Protein AF-A0A1F5UWS2-F1 (afdb_monomer)

Solvent-accessible surface area (backbone atoms only — not comparable to full-atom values): 61102 Å² total; per-residue (Å²): 140,81,97,78,77,79,70,77,78,74,65,82,82,74,88,89,80,92,77,92,73,94,75,93,74,82,90,82,81,79,87,79,89,80,90,86,81,88,84,81,88,81,90,84,82,87,83,83,88,83,88,83,84,86,75,83,81,75,76,80,76,76,78,75,79,74,40,66,80,80,77,67,50,64,45,99,82,68,47,33,38,41,39,63,31,39,29,14,35,27,40,34,40,58,50,99,57,60,24,26,39,34,40,38,26,28,81,43,95,79,36,87,41,68,42,77,65,52,92,55,70,33,37,61,45,80,50,62,47,65,85,44,61,65,63,37,65,34,23,36,29,50,34,39,29,42,90,88,67,51,77,48,73,53,67,88,42,78,52,61,28,36,78,64,57,77,51,46,39,33,76,79,76,54,75,64,68,51,32,71,53,62,64,54,59,33,36,34,34,38,75,59,67,46,77,16,61,38,36,31,30,38,35,57,60,33,34,42,32,32,43,34,27,38,49,28,42,39,33,11,34,54,55,92,64,86,61,66,93,88,55,91,88,70,66,34,20,33,32,37,39,33,49,24,36,49,34,39,40,37,25,22,34,33,33,55,56,44,69,38,47,64,33,27,34,31,36,37,25,46,24,32,45,37,39,41,30,36,35,35,27,38,31,36,44,61,40,20,34,31,38,40,42,64,68,33,47,35,33,39,41,32,49,27,38,40,36,37,68,45,87,72,85,88,86,80,70,65,102,81,61,78,69,37,29,28,38,41,32,47,34,51,30,35,43,32,49,28,39,40,37,20,28,45,21,42,37,38,38,41,62,62,78,63,99,48,60,79,24,52,22,41,39,32,50,28,33,40,39,34,51,20,78,43,77,87,15,32,37,34,38,34,28,30,23,37,29,33,42,30,52,28,42,36,42,33,36,25,14,37,36,31,38,33,35,32,32,36,64,20,20,21,43,18,37,41,28,49,26,39,39,36,33,40,69,76,41,50,69,83,78,61,84,67,66,89,71,87,67,52,72,37,32,31,37,32,34,41,29,48,57,42,33,44,29,38,39,31,52,27,42,34,39,25,35,19,32,58,46,73,83,57,62,61,45,42,42,79,34,84,91,71,77,41,71,48,70,46,72,52,66,72,47,34,30,18,26,24,36,34,42,33,31,25,70,27,59,21,67,24,43,39,28,50,26,40,26,33,7,41,45,37,72,80,23,40,10,22,19,32,37,33,24,23,38,18,54,16,64,42,35,38,37,35,49,25,36,31,34,18,22,29,21,34,38,29,37,14,46,72,59,75,52,53,86,88,62,64,42,80,30,26,12,28,47,38,36,38,34,49,23,36,38,34,35,46,81,78,41,90,86,54,30,43,35,33,41,21,28,55,52,34,56,30,32,36,39,41,21,54,57,45,61,36,74,87,39,55,96,79,40,62,43,63,73,37,85,33,59,55,50,42,42,37,37,33,35,66,24,67,22,40,33,20,34,85,87,66,48,56,38,56,65,29,38,37,34,57,48,53,91,89,58,92,72,82,46,55,49,55,20,37,89,79,2,40,32,77,44,79,34,59,36,32,40,37,41,88,88,45,80,43,78,38,77,60,39,37,42,37,39,44,42,95,66,26,31,69,44,76,45,84,45,39,58,87,67,80,51,56,70,43,73,38,46,82,40,56,43,62,41,67,63,51,47,54,51,39,49,67,73,69,55,60,80,63,71,53,85,48,89,84,37,55,79,44,32,71,53,80,56,78,47,78,78,50,73,48,64,23,37,33,15,33,31,45,31,36,37,40,71,10,35,18,36,39,34,43,40,28,28,79,44,94,82,38,83,46,58,46,65,48,62,86,64,70,34,46,54,45,74,46,72,44,66,84,45,61,64,62,36,64,33,25,36,32,50,38,35,34,17,67,85,67,45,77,50,69,55,69,85,42,76,50,60,24,34,69,69,82,86,47,46,73,65,76,88,70,45,61,41,74,43,67,58,65,44,41,35,32,41,84,58,69,43,63,8,42,61,46,40,26,29,38,46,69,30,45,55,26,33,39,40,24,36,46,26,38,40,28,11,15,56,66,33,58,74,44,51,49,21,23,28,32,36,34,64,64,37,40,41,35,36,41,36,30,22,32,33,34,57,33,83,43,51,15,51,63,31,17,26,32,34,32,38,34,20,33,45,32,37,42,29,41,33,37,30,32,25,46,28,35,50,38,19,35,36,34,28,26,56,43,17,20,39,32,44,38,32,49,25,40,39,33,42,61,39,43,49,76,74,53,65,89,71,52,48,23,31,31,28,14,43,70,58,0,30,25,58,16,39,41,30,46,28,34,36,37,48,14,49,28,22,24,40,31,31,34,15,35,59,14,41,39,30,50,26,34,39,33,21,38,9,76,31,65,80,7,22,32,34,35,53,38,25,54,64,14,35,41,28,48,26,42,34,41,11,27,17,17,28,5,22,24,32,37,57,38,43,22,26,36,38,32,48,28,38,33,36,8,26,40,82,41,70,57,37,80,87,74,41,62,52,29,5,22,28,33,32,49,57,72,82,51,76,39,41,62,21,36,40,33,51,25,41,36,33,18,41,18,63,53,57,90,68,50,97,77,77,87,42,39,13,23,32,26,43,44,36,38,37,59,65,76,35,35,32,43,37,32,49,26,40,39,34,24,43,56,36,84,88,37,42,53,43,8,36,28,38,10,26,58,15,62,40,31,37,39,35,48,26,37,35,35,16,37,42,21,37,32,20,31,8,37,101,68,28,34,19,18,26,32,36,35,37,45,26,36,36,34,33,42,86,82,54,85,81,45,35,42,39,38,34,81,32,68,54,54,58,73,55,44,80,41,79,58,46,62,35,74,81,29,56,99,50,63,86,56,45,72,132

Sequence (1261 aa):
MGWKRLILLAVLLCFGIMTSGYLYGLDENVQKETTVEKSSVSKQKKRKRAPRENKKLTEPKKEAPKASINPPMESKDGKEWIYVSETSASIYWKTDIPCQSYIEYGQTAIYDKKSEKDSKLRKGHFHRLPGLKKGEEFHFRYVTIGEDKKEIKGEDRRIKTNVIANAVYLPGDLKGPPYVLSQPDTVYVLTEDITAEGTAFEIRTANGITLDLDGHTVKYSTAAKAIKWDRPAGQVFGVFINYAKNLKIYNGVIKQGVKNTNCAGIEVGGSDNIEVAGITIETLGDTQCLEGAYGVGAVRLHHNYFIDSCNDWIKEGGPWNPRQCVSFGQPAAKIDHNLFTATHRLLHVSDQGGMSDNSGGEIYENDFYLDSWGNQSEGVVLEYRNAVFRDNYMICEGAALIGVRAGGAGGRYSKIYNNHIEVRPTRGFETEEGAGVPAPDVYMAIALSGGNYGTEIYNNYIEVYSGRYGKGRSASFWSNEKGSYVSVSVSSDIEANGIRVVNMMFDAFTNIHDNTIKAISKKNGRAACVVVTGGCQSDTLEFKNNKFISNWCGVIVSDLKHSTQWKGEQDGGRNAVFINNTFIKEEKNDGYKIIRCGWDTIDSNAMFLNNKYEGGAAADDILFDGKKGEREILIGSMSLAAIKDEKGKPVIDAKVELVLDKSKLESVSYSTVAGTAGIPVVNTVYTPKAKIPVLSHKIRVSKEGYDNFEIDVKPGDKIANIVLKEGFADPEAVIKWLSEKYSDKAKQEAEWDWLHAPLTSITENSAHFGVTSASVYWQTDGRAWGYVEYGEDFKYGIKTQPFEKPNFAHLHHIKGLKKGAKYHYRMVSIGVDGKKVLSEDKTISTVTDKGMKILTGNPPYNLNEKGTYLLTNDASCNSGFGVSVSSSGVTLEMDGHTIVYGAAQPSGVPGQGIYGTGVSNFKIFNGIIREGPHDAAYSHGVSLVGCKNYELAYLRVEVKSFLTGVLYLRKGSNSFDIHHNLLWDRGHAYANRHQQNRTIDMADGGGADSKFHHNMVVAARNQSISGGGPNSEYFENTVELVGHSTNSAAIAVVGAEAKVHHNRIIARGEHPHGIWGSPGVKYFSNKIDSMTDMCVSYEYGTLGGVGFRTNYSRNYSGMELSDNVMVVRAMEDTGRDFVDSGSWLFWLADMKGEDSVLFKNNTFVSMVYGNAKTKGLAHCSTSPNIVYEGNTIISNYCCVTFGTHRGDGMNSQWINNTFVKIGNNREFRTFKNERGKCTGNKMTGSIYKGGASLDFSGFLK

Mean predicted aligned error: 14.08 Å

Secondary structure (DSSP, 8-state):
----SSSSSSSSSS--------------------------------------PPP-PPPPP-PPPPP-PPPPEE-TTSSEEEEE-SS-EEEEEEEEEEEEEEEEEESSTT--EEPPPPSS-EEEEEEEE-SPPTT-EEEEEEEEE-TT--EEE---EEEE----TT-EEETTTS--SSEE---TT-EEEE-S-EE-SS-SEEEES--S-EEE-TT-EEEE--S-----TT-STT-EEEEEEES-EEEEEEEEEEEE-S-EEEEEEEEEES-EEEEEEEEEEEE-EEEEEEEE-TT---EEEES-EEEE---S---SS-TTS---SEEE-STTEEEES-EEEESSEEEEEE-SS---TT---EEES-EEEEEE-STTEEEEEEESTT-EEES-EEEEEESSEEEEEEETTTSTT-EEES-EEEEEE-S--PPPTT-----S--EEEEEEESS--S-EEES-EEEEEE---S-PPPEEEEETTTTEEEEE---S--EEEEEEEE---S----EEES-EEEEEE-TT-EEEEEEEESS-B-TT-EEES-EEEESSEEEEEEESSS--GGGT---B-BSEEEES-EEEE-SPPTT-EEEEEE-TT--EEEEEES-EEETT--TT-EE---SSS-EEEEEEEEEEEEEEETTS-B-TT-EEEEE-TT----EEEE--TTSEEEEEEEEEEE-SS-EEE-S-EEEEEE-TTBPPEEEEE-TT----EEEEPBS---HHHHHHHHHHHT---PPP-STT-GGGPPP--EEEEEEEE-SSEEEEEEEEEEEEEEEEEEESSTT--EEPPPPSS-EEEEEEEEESPPTT-EEEEEEEEEETTS-EEEPPPEEEEPPP-TT-EE--SSSPEEE-SSEEEE--S-EEESSSEEEEE-SSSEEEE-TT-EEEE-TTPPTT---EEEEEES-EEEEEEEEEEEE-S---TT--SEEEES-EEEEEEEEEEEE-STT--SEE--SS-BS-EEES-EEEE-----S-GGG--EEEEETTT--TT-EEES-EEEEESSEEEEE--TT-EEES-EEEEEE-STTEEEEEE-STT-EEES-EEEEEESSEEEEE--TT-EEES-EEEEEE-S--BTTTBS---EEEE--TT---TTEEEES-EEEEEEE--TTTT--S--BEEEEEE---TT--EEEES-EEEEEEETT--B--EEEE---TTEEEES-EEEESSEEEEE-BTTB---S-EEES-EEEE-S--TT-EEEEB-SS--TT-EEES-EEETT-----TTB--

Structure (mmCIF, N/CA/C/O backbone):
data_AF-A0A1F5UWS2-F1
#
_entry.id   AF-A0A1F5UWS2-F1
#
loop_
_atom_site.group_PDB
_atom_site.id
_atom_site.type_symbol
_atom_site.label_atom_id
_atom_site.label_alt_id
_atom_site.label_comp_id
_atom_site.label_asym_id
_atom_site.label_entity_id
_atom_site.label_seq_id
_atom_site.pdbx_PDB_ins_code
_atom_site.Cartn_x
_atom_site.Cartn_y
_atom_site.Cartn_z
_atom_site.occupancy
_atom_site.B_iso_or_equiv
_atom_site.auth_seq_id
_atom_site.auth_comp_id
_atom_site.auth_asym_id
_atom_site.auth_atom_id
_atom_site.pdbx_PDB_model_num
ATOM 1 N N . MET A 1 1 ? -28.095 54.600 -5.817 1.00 27.33 1 MET A N 1
ATOM 2 C CA . MET A 1 1 ? -27.541 54.694 -7.191 1.00 27.33 1 MET A CA 1
ATOM 3 C C . MET A 1 1 ? -26.169 55.342 -7.078 1.00 27.33 1 MET A C 1
ATOM 5 O O . MET A 1 1 ? -26.084 56.351 -6.410 1.00 27.33 1 MET A O 1
ATOM 9 N N . GLY A 1 2 ? -25.054 54.853 -7.601 1.00 30.17 2 GLY A N 1
ATOM 10 C CA . GLY A 1 2 ? -24.770 53.669 -8.395 1.00 30.17 2 GLY A CA 1
ATOM 11 C C . GLY A 1 2 ? -23.250 53.495 -8.425 1.00 30.17 2 GLY A C 1
ATOM 12 O O . GLY A 1 2 ? -22.574 54.014 -9.303 1.00 30.17 2 GLY A O 1
ATOM 13 N N . TRP A 1 3 ? -22.731 52.761 -7.441 1.00 22.75 3 TRP A N 1
ATOM 14 C CA . TRP A 1 3 ? -21.415 52.124 -7.441 1.00 22.75 3 TRP A CA 1
ATOM 15 C C . TRP A 1 3 ? -21.464 50.893 -8.356 1.00 22.75 3 TRP A C 1
ATOM 17 O O . TRP A 1 3 ? -21.699 49.783 -7.894 1.00 22.75 3 TRP A O 1
ATOM 27 N N . LYS A 1 4 ? -21.309 51.066 -9.668 1.00 28.53 4 LYS A N 1
ATOM 28 C CA . LYS A 1 4 ? -21.055 49.956 -10.605 1.00 28.53 4 LYS A CA 1
ATOM 29 C C . LYS A 1 4 ? -20.341 50.498 -11.835 1.00 28.53 4 LYS A C 1
ATOM 31 O O . LYS A 1 4 ? -21.011 50.846 -12.800 1.00 28.53 4 LYS A O 1
ATOM 36 N N . ARG A 1 5 ? -19.003 50.575 -11.783 1.00 29.48 5 ARG A N 1
ATOM 37 C CA . ARG A 1 5 ? -18.114 50.416 -12.961 1.00 29.48 5 ARG A CA 1
ATOM 38 C C . ARG A 1 5 ? -16.606 50.479 -12.680 1.00 29.48 5 ARG A C 1
ATOM 40 O O . ARG A 1 5 ? -15.855 50.147 -13.583 1.00 29.48 5 ARG A O 1
ATOM 47 N N . LEU A 1 6 ? -16.150 50.766 -11.454 1.00 29.47 6 LEU A N 1
ATOM 48 C CA . LEU A 1 6 ? -14.711 50.700 -11.121 1.00 29.47 6 LEU A CA 1
ATOM 49 C C . LEU A 1 6 ? -14.229 49.385 -10.471 1.00 29.47 6 LEU A C 1
ATOM 51 O O . LEU A 1 6 ? -13.031 49.200 -10.310 1.00 29.47 6 LEU A O 1
ATOM 55 N N . ILE A 1 7 ? -15.122 48.441 -10.149 1.00 30.84 7 ILE A N 1
ATOM 56 C CA . ILE A 1 7 ? -14.755 47.173 -9.473 1.00 30.84 7 ILE A CA 1
ATOM 57 C C . ILE A 1 7 ? -14.453 46.029 -10.466 1.00 30.84 7 ILE A C 1
ATOM 59 O O . ILE A 1 7 ? -13.921 44.996 -10.078 1.00 30.84 7 ILE A O 1
ATOM 63 N N . LEU A 1 8 ? -14.696 46.211 -11.769 1.00 27.58 8 LEU A N 1
ATOM 64 C CA . LEU A 1 8 ? -14.501 45.132 -12.750 1.00 27.58 8 LEU A CA 1
ATOM 65 C C . LEU A 1 8 ? -13.083 45.043 -13.346 1.00 27.58 8 LEU A C 1
ATOM 67 O O . LEU A 1 8 ? -12.796 44.079 -14.045 1.00 27.58 8 LEU A O 1
ATOM 71 N N . LEU A 1 9 ? -12.190 46.002 -13.064 1.00 26.78 9 LEU A N 1
ATOM 72 C CA . LEU A 1 9 ? -10.806 45.981 -13.568 1.00 26.78 9 LEU A CA 1
ATOM 73 C C . LEU A 1 9 ? -9.742 45.645 -12.507 1.00 26.78 9 LEU A C 1
ATOM 75 O O . LEU A 1 9 ? -8.591 45.428 -12.864 1.00 26.78 9 LEU A O 1
ATOM 79 N N . ALA A 1 10 ? -10.114 45.553 -11.225 1.00 26.84 10 ALA A N 1
ATOM 80 C CA . ALA A 1 10 ? -9.182 45.260 -10.126 1.00 26.84 10 ALA A CA 1
ATOM 81 C C . ALA A 1 10 ? -9.312 43.834 -9.549 1.00 26.84 10 ALA A C 1
ATOM 83 O O . ALA A 1 10 ? -8.532 43.454 -8.683 1.00 26.84 10 ALA A O 1
ATOM 84 N N . VAL A 1 11 ? -10.264 43.026 -10.036 1.00 27.62 11 VAL A N 1
ATOM 85 C CA . VAL A 1 11 ? -10.522 41.655 -9.537 1.00 27.62 11 VAL A CA 1
ATOM 86 C C . VAL A 1 11 ? -9.996 40.565 -10.491 1.00 27.62 11 VAL A C 1
ATOM 88 O O . VAL A 1 11 ? -9.979 39.393 -10.145 1.00 27.62 11 VAL A O 1
ATOM 91 N N . LEU A 1 12 ? -9.476 40.933 -11.666 1.00 26.11 12 LEU A N 1
ATOM 92 C CA . LEU A 1 12 ? -8.982 39.976 -12.672 1.00 26.11 12 LEU A CA 1
ATOM 93 C C . LEU A 1 12 ? -7.454 39.778 -12.685 1.00 26.11 12 LEU A C 1
ATOM 95 O O . LEU A 1 12 ? -6.940 39.118 -13.581 1.00 26.11 12 LEU A O 1
ATOM 99 N N . LEU A 1 13 ? -6.725 40.308 -11.695 1.00 25.64 13 LEU A N 1
ATOM 100 C CA . LEU A 1 13 ? -5.253 40.235 -11.650 1.00 25.64 13 LEU A CA 1
ATOM 101 C C . LEU A 1 13 ? -4.654 39.551 -10.411 1.00 25.64 13 LEU A C 1
ATOM 103 O O . LEU A 1 13 ? -3.437 39.463 -10.305 1.00 25.64 13 LEU A O 1
ATOM 107 N N . CYS A 1 14 ? -5.471 38.978 -9.527 1.00 26.25 14 CYS A N 1
ATOM 108 C CA . CYS A 1 14 ? -4.986 38.195 -8.389 1.00 26.25 14 CYS A CA 1
ATOM 109 C C . CYS A 1 14 ? -5.919 37.009 -8.143 1.00 26.25 14 CYS A C 1
ATOM 111 O O . CYS A 1 14 ? -6.925 37.203 -7.482 1.00 26.25 14 CYS A O 1
ATOM 113 N N . PHE A 1 15 ? -5.619 35.829 -8.696 1.00 23.62 15 PHE A N 1
ATOM 114 C CA . PHE A 1 15 ? -5.805 34.498 -8.081 1.00 23.62 15 PHE A CA 1
ATOM 115 C C . PHE A 1 15 ? -5.527 33.417 -9.135 1.00 23.62 15 PHE A C 1
ATOM 117 O O . PHE A 1 15 ? -6.395 33.027 -9.908 1.00 23.62 15 PHE A O 1
ATOM 124 N N . GLY A 1 16 ? -4.287 32.933 -9.158 1.00 23.34 16 GLY A N 1
ATOM 125 C CA . GLY A 1 16 ? -3.890 31.744 -9.901 1.00 23.34 16 GLY A CA 1
ATOM 126 C C . GLY A 1 16 ? -3.112 30.816 -8.982 1.00 23.34 16 GLY A C 1
ATOM 127 O O . GLY A 1 16 ? -1.890 30.880 -8.973 1.00 23.34 16 GLY A O 1
ATOM 128 N N . ILE A 1 17 ? -3.813 29.989 -8.200 1.00 24.38 17 ILE A N 1
ATOM 129 C CA . ILE A 1 17 ? -3.282 28.739 -7.636 1.00 24.38 17 ILE A CA 1
ATOM 130 C C . ILE A 1 17 ? -4.390 27.684 -7.691 1.00 24.38 17 ILE A C 1
ATOM 132 O O . ILE A 1 17 ? -5.531 27.928 -7.307 1.00 24.38 17 ILE A O 1
ATOM 136 N N . MET A 1 18 ? -3.995 26.527 -8.215 1.00 23.66 18 MET A N 1
ATOM 137 C CA . MET A 1 18 ? -4.754 25.307 -8.448 1.00 23.66 18 MET A CA 1
ATOM 138 C C . MET A 1 18 ? -5.395 24.729 -7.178 1.00 23.66 18 MET A C 1
ATOM 140 O O . MET A 1 18 ? -4.702 24.477 -6.195 1.00 23.66 18 MET A O 1
ATOM 144 N N . THR A 1 19 ? -6.675 24.376 -7.266 1.00 24.00 19 THR A N 1
ATOM 145 C CA . THR A 1 19 ? -7.270 23.265 -6.513 1.00 24.00 19 THR A CA 1
ATOM 146 C C . THR A 1 19 ? -8.192 22.484 -7.444 1.00 24.00 19 THR A C 1
ATOM 148 O O . THR A 1 19 ? -9.179 23.001 -7.962 1.00 24.00 19 THR A O 1
ATOM 151 N N . SER A 1 20 ? -7.841 21.222 -7.678 1.00 25.67 20 SER A N 1
ATOM 152 C CA . SER A 1 20 ? -8.739 20.210 -8.217 1.00 25.67 20 SER A CA 1
ATOM 153 C C . SER A 1 20 ? -9.808 19.891 -7.169 1.00 25.67 20 SER A C 1
ATOM 155 O O . SER A 1 20 ? -9.512 19.683 -5.993 1.00 25.67 20 SER A O 1
ATOM 157 N N . GLY A 1 21 ? -11.066 19.873 -7.594 1.00 24.20 21 GLY A N 1
ATOM 158 C CA . GLY A 1 21 ? -12.201 19.565 -6.738 1.00 24.20 21 GLY A CA 1
ATOM 159 C C . GLY A 1 21 ? -13.412 19.231 -7.590 1.00 24.20 21 GLY A C 1
ATOM 160 O O . GLY A 1 21 ? -14.084 20.121 -8.098 1.00 24.20 21 GLY A O 1
ATOM 161 N N . TYR A 1 22 ? -13.647 17.932 -7.751 1.00 23.77 22 TYR A N 1
ATOM 162 C CA . TYR A 1 22 ? -14.894 17.345 -8.224 1.00 23.77 22 TYR A CA 1
ATOM 163 C C . TYR A 1 22 ? -16.102 18.017 -7.552 1.00 23.77 22 TYR A C 1
ATOM 165 O O . TYR A 1 22 ? -16.289 17.893 -6.344 1.00 23.77 22 TYR A O 1
ATOM 173 N N . LEU A 1 23 ? -16.948 18.670 -8.346 1.00 22.66 23 LEU A N 1
ATOM 174 C CA . LEU A 1 23 ? -18.288 19.098 -7.956 1.00 22.66 23 LEU A CA 1
ATOM 175 C C . LEU A 1 23 ? -19.250 18.715 -9.083 1.00 22.66 23 LEU A C 1
ATOM 177 O O . LEU A 1 23 ? -19.341 19.384 -10.107 1.00 22.66 23 LEU A O 1
ATOM 181 N N . TYR A 1 24 ? -19.955 17.603 -8.881 1.00 24.52 24 TYR A N 1
ATOM 182 C CA . TYR A 1 24 ? -21.250 17.372 -9.510 1.00 24.52 24 TYR A CA 1
ATOM 183 C C . TYR A 1 24 ? -22.281 18.237 -8.771 1.00 24.52 24 TYR A C 1
ATOM 185 O O . TYR A 1 24 ? -22.500 18.052 -7.576 1.00 24.52 24 TYR A O 1
ATOM 193 N N . GLY A 1 25 ? -22.912 19.161 -9.488 1.00 23.73 25 GLY A N 1
ATOM 194 C CA . GLY A 1 25 ? -24.081 19.934 -9.063 1.00 23.73 25 GLY A CA 1
ATOM 195 C C . GLY A 1 25 ? -24.565 20.718 -10.277 1.00 23.73 25 GLY A C 1
ATOM 196 O O . GLY A 1 25 ? -23.847 21.574 -10.775 1.00 23.73 25 GLY A O 1
ATOM 197 N N . LEU A 1 26 ? -25.602 20.235 -10.965 1.00 24.30 26 LEU A N 1
ATOM 198 C CA . LEU A 1 26 ? -26.975 20.720 -10.791 1.00 24.30 26 LEU A CA 1
ATOM 199 C C . LEU A 1 26 ? -27.046 22.246 -10.904 1.00 24.30 26 LEU A C 1
ATOM 201 O O . LEU A 1 26 ? -26.803 22.978 -9.950 1.00 24.30 26 LEU A O 1
ATOM 205 N N . ASP A 1 27 ? -27.392 22.678 -12.111 1.00 25.23 27 ASP A N 1
ATOM 206 C CA . ASP A 1 27 ? -27.775 24.042 -12.438 1.00 25.23 27 ASP A CA 1
ATOM 207 C C . ASP A 1 27 ? -29.200 24.267 -11.898 1.00 25.23 27 ASP A C 1
ATOM 209 O O . ASP A 1 27 ? -30.187 23.823 -12.489 1.00 25.23 27 ASP A O 1
ATOM 213 N N . GLU A 1 28 ? -29.312 24.881 -10.719 1.00 25.77 28 GLU A N 1
ATOM 214 C CA . GLU A 1 28 ? -30.558 25.484 -10.251 1.00 25.77 28 GLU A CA 1
ATOM 215 C C . GLU A 1 28 ? -30.561 26.965 -10.635 1.00 25.77 28 GLU A C 1
ATOM 217 O O . GLU A 1 28 ? -29.983 27.810 -9.952 1.00 25.77 28 GLU A O 1
ATOM 222 N N . ASN A 1 29 ? -31.307 27.293 -11.691 1.00 25.39 29 ASN A N 1
ATOM 223 C CA . ASN A 1 29 ? -31.942 28.595 -11.809 1.00 25.39 29 ASN A CA 1
ATOM 224 C C . ASN A 1 29 ? -33.462 28.451 -11.644 1.00 25.39 29 ASN A C 1
ATOM 226 O O . ASN A 1 29 ? -34.181 28.085 -12.565 1.00 25.39 29 ASN A O 1
ATOM 230 N N . VAL A 1 30 ? -33.898 28.848 -10.444 1.00 28.81 30 VAL A N 1
ATOM 231 C CA . VAL A 1 30 ? -34.985 29.812 -10.207 1.00 28.81 30 VAL A CA 1
ATOM 232 C C . VAL A 1 30 ? -36.436 29.330 -10.392 1.00 28.81 30 VAL A C 1
ATOM 234 O O . VAL A 1 30 ? -36.993 29.364 -11.479 1.00 28.81 30 VAL A O 1
ATOM 237 N N . GLN A 1 31 ? -37.048 29.099 -9.216 1.00 24.94 31 GLN A N 1
ATOM 238 C CA . GLN A 1 31 ? -38.357 29.604 -8.737 1.00 24.94 31 GLN A CA 1
ATOM 239 C C . GLN A 1 31 ? -39.635 29.104 -9.443 1.00 24.94 31 GLN A C 1
ATOM 241 O O . GLN A 1 31 ? -39.734 29.104 -10.657 1.00 24.94 31 GLN A O 1
ATOM 246 N N . LYS A 1 32 ? -40.727 28.744 -8.757 1.00 24.81 32 LYS A N 1
ATOM 247 C CA . LYS A 1 32 ? -41.331 29.307 -7.536 1.00 24.81 32 LYS A CA 1
ATOM 248 C C . LYS A 1 32 ? -42.530 28.425 -7.137 1.00 24.81 32 LYS A C 1
ATOM 250 O O . LYS A 1 32 ? -43.196 27.940 -8.042 1.00 24.81 32 LYS A O 1
ATOM 255 N N . GLU A 1 33 ? -42.824 28.375 -5.828 1.00 25.78 33 GLU A N 1
ATOM 256 C CA . GLU A 1 33 ? -44.152 28.134 -5.201 1.00 25.78 33 GLU A CA 1
ATOM 257 C C . GLU A 1 33 ? -44.822 26.758 -5.483 1.00 25.78 33 GLU A C 1
ATOM 259 O O . GLU A 1 33 ? -44.833 26.270 -6.597 1.00 25.78 33 GLU A O 1
ATOM 264 N N . THR A 1 34 ? -45.421 26.004 -4.558 1.00 25.72 34 THR A N 1
ATOM 265 C CA . THR A 1 34 ? -45.909 26.228 -3.192 1.00 25.72 34 THR A CA 1
ATOM 266 C C . THR A 1 34 ? -46.194 24.844 -2.566 1.00 25.72 34 THR A C 1
ATOM 268 O O . THR A 1 34 ? -46.692 23.937 -3.220 1.00 25.72 34 THR A O 1
ATOM 271 N N . THR A 1 35 ? -45.845 24.709 -1.287 1.00 23.34 35 THR A N 1
ATOM 272 C CA . THR A 1 35 ? -46.476 23.935 -0.194 1.00 23.34 35 THR A CA 1
ATOM 273 C C . THR A 1 35 ? -47.586 22.882 -0.432 1.00 23.34 35 THR A C 1
ATOM 275 O O . THR A 1 35 ? -48.629 23.185 -0.997 1.00 23.34 35 THR A O 1
ATOM 278 N N . VAL A 1 36 ? -47.414 21.763 0.304 1.00 23.88 36 VAL A N 1
ATOM 279 C CA . VAL A 1 36 ? -48.397 20.999 1.127 1.00 23.88 36 VAL A CA 1
ATOM 280 C C . VAL A 1 36 ? -48.850 19.596 0.654 1.00 23.88 36 VAL A C 1
ATOM 282 O O . VAL A 1 36 ? -49.548 19.414 -0.331 1.00 23.88 36 VAL A O 1
ATOM 285 N N . GLU A 1 37 ? -48.452 18.633 1.502 1.00 22.30 37 GLU A N 1
ATOM 286 C CA . GLU A 1 37 ? -49.073 17.366 1.941 1.00 22.30 37 GLU A CA 1
ATOM 287 C C . GLU A 1 37 ? -49.291 16.144 1.024 1.00 22.30 37 GLU A C 1
ATOM 289 O O . GLU A 1 37 ? -50.151 16.079 0.156 1.00 22.30 37 GLU A O 1
ATOM 294 N N . LYS A 1 38 ? -48.557 15.082 1.410 1.00 28.12 38 LYS A N 1
ATOM 295 C CA . LYS A 1 38 ? -49.017 13.715 1.732 1.00 28.12 38 LYS A CA 1
ATOM 296 C C . LYS A 1 38 ? -50.340 13.248 1.100 1.00 28.12 38 LYS A C 1
ATOM 298 O O . LYS A 1 38 ? -51.413 13.631 1.545 1.00 28.12 38 LYS A O 1
ATOM 303 N N . SER A 1 39 ? -50.274 12.165 0.328 1.00 24.50 39 SER A N 1
ATOM 304 C CA . SER A 1 39 ? -50.968 10.927 0.721 1.00 24.50 39 SER A CA 1
ATOM 305 C C . SER A 1 39 ? -50.531 9.720 -0.106 1.00 24.50 39 SER A C 1
ATOM 307 O O . SER A 1 39 ? -50.274 9.763 -1.304 1.00 24.50 39 SER A O 1
ATOM 309 N N . SER A 1 40 ? -50.425 8.621 0.620 1.00 26.39 40 SER A N 1
ATOM 310 C CA . SER A 1 40 ? -50.189 7.260 0.184 1.00 26.39 40 SER A CA 1
ATOM 311 C C . SER A 1 40 ? -51.495 6.558 -0.224 1.00 26.39 40 SER A C 1
ATOM 313 O O . SER A 1 40 ? -52.545 6.856 0.332 1.00 26.39 40 SER A O 1
ATOM 315 N N . VAL A 1 41 ? -51.361 5.498 -1.032 1.00 26.81 41 VAL A N 1
ATOM 316 C CA . VAL A 1 41 ? -52.291 4.353 -1.185 1.00 26.81 41 VAL A CA 1
ATOM 317 C C . VAL A 1 41 ? -53.594 4.596 -1.970 1.00 26.81 41 VAL A C 1
ATOM 319 O O . VAL A 1 41 ? -54.541 5.200 -1.489 1.00 26.81 41 VAL A O 1
ATOM 322 N N . SER A 1 42 ? -53.744 3.922 -3.116 1.00 24.39 42 SER A N 1
ATOM 323 C CA . SER A 1 42 ? -54.621 2.735 -3.201 1.00 24.39 42 SER A CA 1
ATOM 324 C C . SER A 1 42 ? -54.670 2.121 -4.604 1.00 24.39 42 SER A C 1
ATOM 326 O O . SER A 1 42 ? -54.801 2.782 -5.629 1.00 24.39 42 SER A O 1
ATOM 328 N N . LYS A 1 43 ? -54.573 0.788 -4.623 1.00 31.84 43 LYS A N 1
ATOM 329 C CA . LYS A 1 43 ? -55.011 -0.070 -5.725 1.00 31.84 43 LYS A CA 1
ATOM 330 C C . LYS A 1 43 ? -56.509 0.159 -5.950 1.00 31.84 43 LYS A C 1
ATOM 332 O O . LYS A 1 43 ? -57.246 0.028 -4.982 1.00 31.84 43 LYS A O 1
ATOM 337 N N . GLN A 1 44 ? -56.968 0.270 -7.198 1.00 25.16 44 GLN A N 1
ATOM 338 C CA . GLN A 1 44 ? -58.076 -0.567 -7.680 1.00 25.16 44 GLN A CA 1
ATOM 339 C C . GLN A 1 44 ? -58.287 -0.507 -9.199 1.00 25.16 44 GLN A C 1
ATOM 341 O O . GLN A 1 44 ? -57.908 0.423 -9.900 1.00 25.16 44 GLN A O 1
ATOM 346 N N . LYS A 1 45 ? -58.828 -1.622 -9.686 1.00 26.44 45 LYS A N 1
ATOM 347 C CA . LYS A 1 45 ? -58.863 -2.126 -11.058 1.00 26.44 45 LYS A CA 1
ATOM 348 C C . LYS A 1 45 ? -59.871 -1.425 -11.975 1.00 26.44 45 LYS A C 1
ATOM 350 O O . LYS A 1 45 ? -60.986 -1.135 -11.573 1.00 26.44 45 LYS A O 1
ATOM 355 N N . LYS A 1 46 ? -59.495 -1.464 -13.263 1.00 33.56 46 LYS A N 1
ATOM 356 C CA . LYS A 1 46 ? -60.308 -1.644 -14.485 1.00 33.56 46 LYS A CA 1
ATOM 357 C C . LYS A 1 46 ? -61.492 -0.691 -14.688 1.00 33.56 46 LYS A C 1
ATOM 359 O O . LYS A 1 46 ? -62.550 -0.889 -14.104 1.00 33.56 46 LYS A O 1
ATOM 364 N N . ARG A 1 47 ? -61.425 0.089 -15.775 1.00 22.42 47 ARG A N 1
ATOM 365 C CA . ARG A 1 47 ? -62.543 0.163 -16.732 1.00 22.42 47 ARG A CA 1
ATOM 366 C C . ARG A 1 47 ? -62.100 0.562 -18.142 1.00 22.42 47 ARG A C 1
ATOM 368 O O . ARG A 1 47 ? -61.035 1.123 -18.353 1.00 22.42 47 ARG A O 1
ATOM 375 N N . LYS A 1 48 ? -62.915 0.082 -19.080 1.00 24.73 48 LYS A N 1
ATOM 376 C CA . LYS A 1 48 ? -62.694 -0.146 -20.511 1.00 24.73 48 LYS A CA 1
ATOM 377 C C . LYS A 1 48 ? -62.520 1.142 -21.324 1.00 24.73 48 LYS A C 1
ATOM 379 O O . LYS A 1 48 ? -63.169 2.143 -21.046 1.00 24.73 48 LYS A O 1
ATOM 384 N N . ARG A 1 49 ? -61.712 1.039 -22.385 1.00 37.06 49 ARG A N 1
ATOM 385 C CA . ARG A 1 49 ? -61.617 1.998 -23.498 1.00 37.06 49 ARG A CA 1
ATOM 386 C C . ARG A 1 49 ? -62.869 1.966 -24.382 1.00 37.06 49 ARG A C 1
ATOM 388 O O . ARG A 1 49 ? -63.418 0.894 -24.627 1.00 37.06 49 ARG A O 1
ATOM 395 N N . ALA A 1 50 ? -63.199 3.129 -24.937 1.00 23.84 50 ALA A N 1
ATOM 396 C CA . ALA A 1 50 ? -63.983 3.318 -26.157 1.00 23.84 50 ALA A CA 1
ATOM 397 C C . ALA A 1 50 ? -63.281 4.388 -27.035 1.00 23.84 50 ALA A C 1
ATOM 399 O O . ALA A 1 50 ? -62.457 5.143 -26.512 1.00 23.84 50 ALA A O 1
ATOM 400 N N . PRO A 1 51 ? -63.496 4.375 -28.361 1.00 33.41 51 PRO A N 1
ATOM 401 C CA . PRO A 1 51 ? -62.419 4.475 -29.347 1.00 33.41 51 PRO A CA 1
ATOM 402 C C . PRO A 1 51 ? -62.256 5.876 -29.953 1.00 33.41 51 PRO A C 1
ATOM 404 O O . PRO A 1 51 ? -63.200 6.659 -29.998 1.00 33.41 51 PRO A O 1
ATOM 407 N N . ARG A 1 52 ? -61.064 6.163 -30.493 1.00 29.25 52 ARG A N 1
ATOM 408 C CA . ARG A 1 52 ? -60.869 7.235 -31.479 1.00 29.25 52 ARG A CA 1
ATOM 409 C C . ARG A 1 52 ? -60.391 6.639 -32.794 1.00 29.25 52 ARG A C 1
ATOM 411 O O . ARG A 1 52 ? -59.541 5.753 -32.810 1.00 29.25 52 ARG A O 1
ATOM 418 N N . GLU A 1 53 ? -61.033 7.119 -33.846 1.00 28.06 53 GLU A N 1
ATOM 419 C CA . GLU A 1 53 ? -61.055 6.603 -35.204 1.00 28.06 53 GLU A CA 1
ATOM 420 C C . GLU A 1 53 ? -59.712 6.666 -35.933 1.00 28.06 53 GLU A C 1
ATOM 422 O O . GLU A 1 53 ? -58.855 7.518 -35.693 1.00 28.06 53 GLU A O 1
ATOM 427 N N . ASN A 1 54 ? -59.594 5.726 -36.869 1.00 31.31 54 ASN A N 1
ATOM 428 C CA . ASN A 1 54 ? -58.476 5.475 -37.760 1.00 31.31 54 ASN A CA 1
ATOM 429 C C . ASN A 1 54 ? -58.099 6.695 -38.617 1.00 31.31 54 ASN A C 1
ATOM 431 O O . ASN A 1 54 ? -58.830 7.069 -39.534 1.00 31.31 54 ASN A O 1
ATOM 435 N N . LYS A 1 55 ? -56.871 7.195 -38.445 1.00 34.44 55 LYS A N 1
ATOM 436 C CA . LYS A 1 55 ? -56.091 7.714 -39.576 1.00 34.44 55 LYS A CA 1
ATOM 437 C C . LYS A 1 55 ? -55.223 6.576 -40.106 1.00 34.44 55 LYS A C 1
ATOM 439 O O . LYS A 1 55 ? -54.489 5.954 -39.346 1.00 34.44 55 LYS A O 1
ATOM 444 N N . LYS A 1 56 ? -55.380 6.286 -41.401 1.00 32.28 56 LYS A N 1
ATOM 445 C CA . LYS A 1 56 ? -54.671 5.240 -42.148 1.00 32.28 56 LYS A CA 1
ATOM 446 C C . LYS A 1 56 ? -53.172 5.243 -41.826 1.00 32.28 56 LYS A C 1
ATOM 448 O O . LYS A 1 56 ? -52.504 6.258 -42.004 1.00 32.28 56 LYS A O 1
ATOM 453 N N . LEU A 1 57 ? -52.687 4.080 -41.396 1.00 32.03 57 LEU A N 1
ATOM 454 C CA . LEU A 1 57 ? -51.279 3.708 -41.360 1.00 32.03 57 LEU A CA 1
ATOM 455 C C . LEU A 1 57 ? -50.689 3.844 -42.769 1.00 32.03 57 LEU A C 1
ATOM 457 O O . LEU A 1 57 ? -51.117 3.152 -43.690 1.00 32.03 57 LEU A O 1
ATOM 461 N N . THR A 1 58 ? -49.707 4.724 -42.930 1.00 38.22 58 THR A N 1
ATOM 462 C CA . THR A 1 58 ? -48.660 4.535 -43.935 1.00 38.22 58 THR A CA 1
ATOM 463 C C . THR A 1 58 ? -47.757 3.408 -43.448 1.00 38.22 58 THR A C 1
ATOM 465 O O . THR A 1 58 ? -47.382 3.392 -42.274 1.00 38.22 58 THR A O 1
ATOM 468 N N . GLU A 1 59 ? -47.455 2.459 -44.330 1.00 34.44 59 GLU A N 1
ATOM 469 C CA . GLU A 1 59 ? -46.565 1.324 -44.074 1.00 34.44 59 GLU A CA 1
ATOM 470 C C . GLU A 1 59 ? -45.249 1.759 -43.398 1.00 34.44 59 GLU A C 1
ATOM 472 O O . GLU A 1 59 ? -44.735 2.845 -43.695 1.00 34.44 59 GLU A O 1
ATOM 477 N N . PRO A 1 60 ? -44.668 0.935 -42.505 1.00 35.25 60 PRO A N 1
ATOM 478 C CA . PRO A 1 60 ? -43.329 1.193 -42.000 1.00 35.25 60 PRO A CA 1
ATOM 479 C C . PRO A 1 60 ? -42.361 1.153 -43.187 1.00 35.25 60 PRO A C 1
ATOM 481 O O . PRO A 1 60 ? -42.274 0.146 -43.893 1.00 35.25 60 PRO A O 1
ATOM 484 N N . LYS A 1 61 ? -41.623 2.246 -43.418 1.00 35.59 61 LYS A N 1
ATOM 485 C CA . LYS A 1 61 ? -40.446 2.196 -44.292 1.00 35.59 61 LYS A CA 1
ATOM 486 C C . LYS A 1 61 ? -39.554 1.074 -43.760 1.00 35.59 61 LYS A C 1
ATOM 488 O O . LYS A 1 61 ? -39.140 1.137 -42.607 1.00 35.59 61 LYS A O 1
ATOM 493 N N . LYS A 1 62 ? -39.285 0.055 -44.584 1.00 35.88 62 LYS A N 1
ATOM 494 C CA . LYS A 1 62 ? -38.200 -0.902 -44.337 1.00 35.88 62 LYS A CA 1
ATOM 495 C C . LYS A 1 62 ? -36.945 -0.088 -44.011 1.00 35.88 62 LYS A C 1
ATOM 497 O O . LYS A 1 62 ? -36.493 0.669 -44.870 1.00 35.88 62 LYS A O 1
ATOM 502 N N . GLU A 1 63 ? -36.426 -0.203 -42.790 1.00 42.69 63 GLU A N 1
ATOM 503 C CA . GLU A 1 63 ? -35.075 0.272 -42.491 1.00 42.69 63 GLU A CA 1
ATOM 504 C C . GLU A 1 63 ? -34.121 -0.418 -43.470 1.00 42.69 63 GLU A C 1
ATOM 506 O O . GLU A 1 63 ? -34.213 -1.629 -43.695 1.00 42.69 63 GLU A O 1
ATOM 511 N N . ALA A 1 64 ? -33.266 0.370 -44.121 1.00 47.41 64 ALA A N 1
ATOM 512 C CA . ALA A 1 64 ? -32.230 -0.178 -44.981 1.00 47.41 64 ALA A CA 1
ATOM 513 C C . ALA A 1 64 ? -31.338 -1.117 -44.146 1.00 47.41 64 ALA A C 1
ATOM 515 O O . ALA A 1 64 ? -31.076 -0.814 -42.979 1.00 47.41 64 ALA A O 1
ATOM 516 N N . PRO A 1 65 ? -30.881 -2.257 -44.695 1.00 51.00 65 PRO A N 1
ATOM 517 C CA . PRO A 1 65 ? -29.979 -3.146 -43.972 1.00 51.00 65 PRO A CA 1
ATOM 518 C C . PRO A 1 65 ? -28.724 -2.371 -43.539 1.00 51.00 65 PRO A C 1
ATOM 520 O O . PRO A 1 65 ? -28.064 -1.760 -44.379 1.00 51.00 65 PRO A O 1
ATOM 523 N N . LYS A 1 66 ? -28.408 -2.361 -42.235 1.00 57.03 66 LYS A N 1
ATOM 524 C CA . LYS A 1 66 ? -27.178 -1.733 -41.722 1.00 57.03 66 LYS A CA 1
ATOM 525 C C . LYS A 1 66 ? -25.958 -2.423 -42.345 1.00 57.03 66 LYS A C 1
ATOM 527 O O . LYS A 1 66 ? -25.949 -3.649 -42.456 1.00 57.03 66 LYS A O 1
ATOM 532 N N . ALA A 1 67 ? -24.956 -1.644 -42.752 1.00 61.69 67 ALA A N 1
ATOM 533 C CA . ALA A 1 67 ? -23.677 -2.181 -43.205 1.00 61.69 67 ALA A CA 1
ATOM 534 C C . ALA A 1 67 ? -23.050 -3.029 -42.087 1.00 61.69 67 ALA A C 1
ATOM 536 O O . ALA A 1 67 ? -22.997 -2.593 -40.938 1.00 61.69 67 ALA A O 1
ATOM 537 N N . SER A 1 68 ? -22.591 -4.240 -42.405 1.00 63.97 68 SER A N 1
ATOM 538 C CA . SER A 1 68 ? -21.918 -5.123 -41.449 1.00 63.97 68 SER A CA 1
ATOM 539 C C . SER A 1 68 ? -20.665 -5.711 -42.082 1.00 63.97 68 SER A C 1
ATOM 541 O O . SER A 1 68 ? -20.748 -6.357 -43.127 1.00 63.97 68 SER A O 1
ATOM 543 N N . ILE A 1 69 ? -19.518 -5.506 -41.442 1.00 77.62 69 ILE A N 1
ATOM 544 C CA . ILE A 1 69 ? -18.276 -6.211 -41.769 1.00 77.62 69 ILE A CA 1
ATOM 545 C C . ILE A 1 69 ? -18.311 -7.635 -41.208 1.00 77.62 69 ILE A C 1
ATOM 547 O O . ILE A 1 69 ? -18.961 -7.896 -40.191 1.00 77.62 69 ILE A O 1
ATOM 551 N N . ASN A 1 70 ? -17.596 -8.557 -41.853 1.00 78.12 70 ASN A N 1
ATOM 552 C CA . ASN A 1 70 ? -17.366 -9.871 -41.265 1.00 78.12 70 ASN A CA 1
ATOM 553 C C . ASN A 1 70 ? -16.449 -9.716 -40.041 1.00 78.12 70 ASN A C 1
ATOM 555 O O . ASN A 1 70 ? -15.462 -8.980 -40.118 1.00 78.12 70 ASN A O 1
ATOM 559 N N . PRO A 1 71 ? -16.752 -10.379 -38.910 1.00 79.88 71 PRO A N 1
ATOM 560 C CA . PRO A 1 71 ? -15.837 -10.378 -37.781 1.00 79.88 71 PRO A CA 1
ATOM 561 C C . PRO A 1 71 ? -14.510 -11.037 -38.193 1.00 79.88 71 PRO A C 1
ATOM 563 O O . PRO A 1 71 ? -14.516 -11.923 -39.057 1.00 79.88 71 PRO A O 1
ATOM 566 N N . PRO A 1 72 ? -13.383 -10.646 -37.576 1.00 87.56 72 PRO A N 1
ATOM 567 C CA . PRO A 1 72 ? -12.126 -11.345 -37.786 1.00 87.56 72 PRO A CA 1
ATOM 568 C C . PRO A 1 72 ? -12.255 -12.846 -37.489 1.00 87.56 72 PRO A C 1
ATOM 570 O O . PRO A 1 72 ? -12.967 -13.252 -36.568 1.00 87.56 72 PRO A O 1
ATOM 573 N N . MET A 1 73 ? -11.550 -13.669 -38.261 1.00 91.31 73 MET A N 1
ATOM 574 C CA . MET A 1 73 ? -11.412 -15.099 -37.998 1.00 91.31 73 MET A CA 1
ATOM 575 C C . MET A 1 73 ? -10.243 -15.303 -37.037 1.00 91.31 73 MET A C 1
ATOM 577 O O . MET A 1 73 ? -9.125 -14.916 -37.358 1.00 91.31 73 MET A O 1
ATOM 581 N N . GLU A 1 74 ? -10.491 -15.921 -35.887 1.00 90.69 74 GLU A N 1
ATOM 582 C CA . GLU A 1 74 ? -9.480 -16.196 -34.861 1.00 90.69 74 GLU A CA 1
ATOM 583 C C . GLU A 1 74 ? -9.494 -17.694 -34.531 1.00 90.69 74 GLU A C 1
ATOM 585 O O . GLU A 1 74 ? -10.565 -18.306 -34.409 1.00 90.69 74 GLU A O 1
ATOM 590 N N . SER A 1 75 ? -8.318 -18.314 -34.437 1.00 89.75 75 SER A N 1
ATOM 591 C CA . SER A 1 75 ? -8.206 -19.718 -34.047 1.00 89.75 75 SER A CA 1
ATOM 592 C C . SER A 1 75 ? -8.589 -19.907 -32.576 1.00 89.75 75 SER A C 1
ATOM 594 O O . SER A 1 75 ? -8.470 -19.005 -31.752 1.00 89.75 75 SER A O 1
ATOM 596 N N . LYS A 1 76 ? -9.048 -21.112 -32.206 1.00 81.69 76 LYS A N 1
ATOM 597 C CA . LYS A 1 76 ? -9.469 -21.403 -30.820 1.00 81.69 76 LYS A CA 1
ATOM 598 C C . LYS A 1 76 ? -8.356 -21.212 -29.785 1.00 81.69 76 LYS A C 1
ATOM 600 O O . LYS A 1 76 ? -8.658 -21.026 -28.613 1.00 81.69 76 LYS A O 1
ATOM 605 N N . ASP A 1 77 ? -7.105 -21.335 -30.209 1.00 82.06 77 ASP A N 1
ATOM 606 C CA . ASP A 1 77 ? -5.912 -21.167 -29.385 1.00 82.06 77 ASP A CA 1
ATOM 607 C C . ASP A 1 77 ? -5.303 -19.757 -29.478 1.00 82.06 77 ASP A C 1
ATOM 609 O O . ASP A 1 77 ? -4.236 -19.545 -28.914 1.00 82.06 77 ASP A O 1
ATOM 613 N N . GLY A 1 78 ? -5.935 -18.816 -30.196 1.00 83.12 78 GLY A N 1
ATOM 614 C CA . GLY A 1 78 ? -5.455 -17.436 -30.368 1.00 83.12 78 GLY A CA 1
ATOM 615 C C . GLY A 1 78 ? -4.182 -17.295 -31.213 1.00 83.12 78 GLY A C 1
ATOM 616 O O . GLY A 1 78 ? -3.707 -16.188 -31.447 1.00 83.12 78 GLY A O 1
ATOM 617 N N . LYS A 1 79 ? -3.613 -18.404 -31.707 1.00 88.31 79 LYS A N 1
ATOM 618 C CA . LYS A 1 79 ? -2.344 -18.394 -32.446 1.00 88.31 79 LYS A CA 1
ATOM 619 C C . LYS A 1 79 ? -2.459 -17.866 -33.868 1.00 88.31 79 LYS A C 1
ATOM 621 O O . LYS A 1 79 ? -1.420 -17.597 -34.466 1.00 88.31 79 LYS A O 1
ATOM 626 N N . GLU A 1 80 ? -3.661 -17.757 -34.423 1.00 94.38 80 GLU A N 1
ATOM 627 C CA . GLU A 1 80 ? -3.899 -17.260 -35.774 1.00 94.38 80 GLU A CA 1
ATOM 628 C C . GLU A 1 80 ? -5.082 -16.299 -35.807 1.00 94.38 80 GLU A C 1
ATOM 630 O O . GLU A 1 80 ? -6.143 -16.573 -35.243 1.00 94.38 80 GLU A O 1
ATOM 635 N N . TRP A 1 81 ? -4.913 -15.201 -36.539 1.00 97.00 81 TRP A N 1
ATOM 636 C CA . TRP A 1 81 ? -5.944 -14.194 -36.733 1.00 97.00 81 TRP A CA 1
ATOM 637 C C . TRP A 1 81 ? -5.920 -13.668 -38.164 1.00 97.00 81 TRP A C 1
ATOM 639 O O . TRP A 1 81 ? -4.862 -13.371 -38.718 1.00 97.00 81 TRP A O 1
ATOM 649 N N . ILE A 1 82 ? -7.092 -13.567 -38.785 1.00 96.38 82 ILE A N 1
ATOM 650 C CA . ILE A 1 82 ? -7.253 -13.109 -40.163 1.00 96.38 82 ILE A CA 1
ATOM 651 C C . ILE A 1 82 ? -8.422 -12.134 -40.224 1.00 96.38 82 ILE A C 1
ATOM 653 O O . ILE A 1 82 ? -9.558 -12.481 -39.896 1.00 96.38 82 ILE A O 1
ATOM 657 N N . TYR A 1 83 ? -8.160 -10.937 -40.732 1.00 95.94 83 TYR A N 1
ATOM 658 C CA . TYR A 1 83 ? -9.187 -9.975 -41.106 1.00 95.94 83 TYR A CA 1
ATOM 659 C C . TYR A 1 83 ? -9.129 -9.711 -42.606 1.00 95.94 83 TYR A C 1
ATOM 661 O O . TYR A 1 83 ? -8.055 -9.492 -43.163 1.00 95.94 83 TYR A O 1
ATOM 669 N N . VAL A 1 84 ? -10.287 -9.747 -43.262 1.00 95.25 84 VAL A N 1
ATOM 670 C CA . VAL A 1 84 ? -10.399 -9.595 -44.714 1.00 95.25 84 VAL A CA 1
ATOM 671 C C . VAL A 1 84 ? -11.312 -8.416 -45.031 1.00 95.25 84 VAL A C 1
ATOM 673 O O . VAL A 1 84 ? -12.469 -8.394 -44.609 1.00 95.25 84 VAL A O 1
ATOM 676 N N . SER A 1 85 ? -10.800 -7.473 -45.811 1.00 94.69 85 SER A N 1
ATOM 677 C CA . SER A 1 85 ? -11.522 -6.297 -46.303 1.00 94.69 85 SER A CA 1
ATOM 678 C C . SER A 1 85 ? -11.952 -6.504 -47.765 1.00 94.69 85 SER A C 1
ATOM 680 O O . SER A 1 85 ? -12.079 -7.646 -48.229 1.00 94.69 85 SER A O 1
ATOM 682 N N . GLU A 1 86 ? -12.264 -5.432 -48.498 1.00 94.31 86 GLU A N 1
ATOM 683 C CA . GLU A 1 86 ? -12.749 -5.543 -49.879 1.00 94.31 86 GLU A CA 1
ATOM 684 C C . GLU A 1 86 ? -11.629 -5.821 -50.877 1.00 94.31 86 GLU A C 1
ATOM 686 O O . GLU A 1 86 ? -11.820 -6.597 -51.813 1.00 94.31 86 GLU A O 1
ATOM 691 N N . THR A 1 87 ? -10.459 -5.223 -50.675 1.00 95.44 87 THR A N 1
ATOM 692 C CA . THR A 1 87 ? -9.308 -5.353 -51.575 1.00 95.44 87 THR A CA 1
ATOM 693 C C . THR A 1 87 ? -8.028 -5.741 -50.844 1.00 95.44 87 THR A C 1
ATOM 695 O O . THR A 1 87 ? -6.943 -5.755 -51.429 1.00 95.44 87 THR A O 1
ATOM 698 N N . SER A 1 88 ? -8.132 -6.136 -49.577 1.00 96.56 88 SER A N 1
ATOM 699 C CA . SER A 1 88 ? -6.974 -6.525 -48.781 1.00 96.56 88 SER A CA 1
ATOM 700 C C . SER A 1 88 ? -7.288 -7.536 -47.676 1.00 96.56 88 SER A C 1
ATOM 702 O O . SER A 1 88 ? -8.446 -7.834 -47.376 1.00 96.56 88 SER A O 1
ATOM 704 N N . ALA A 1 89 ? -6.237 -8.071 -47.055 1.00 96.00 89 ALA A N 1
ATOM 705 C CA . ALA A 1 89 ? -6.334 -8.848 -45.823 1.00 96.00 89 ALA A CA 1
ATOM 706 C C . ALA A 1 89 ? -5.155 -8.569 -44.880 1.00 96.00 89 ALA A C 1
ATOM 708 O O . ALA A 1 89 ? -4.028 -8.381 -45.338 1.00 96.00 89 ALA A O 1
ATOM 709 N N . SER A 1 90 ? -5.410 -8.595 -43.572 1.00 96.81 90 SER A N 1
ATOM 710 C CA . SER A 1 90 ? -4.397 -8.606 -42.512 1.00 96.81 90 SER A CA 1
ATOM 711 C C . SER A 1 90 ? -4.370 -9.977 -41.845 1.00 96.81 90 SER A C 1
ATOM 713 O O . SER A 1 90 ? -5.414 -10.519 -41.486 1.00 96.81 90 SER A O 1
ATOM 715 N N . ILE A 1 91 ? -3.176 -10.541 -41.698 1.00 97.12 91 ILE A N 1
ATOM 716 C CA . ILE A 1 91 ? -2.957 -11.905 -41.225 1.00 97.12 91 ILE A CA 1
ATOM 717 C C . ILE A 1 91 ? -1.903 -11.877 -40.124 1.00 97.12 91 ILE A C 1
ATOM 719 O O . ILE A 1 91 ? -0.804 -11.359 -40.325 1.00 97.12 91 ILE A O 1
ATOM 723 N N . TYR A 1 92 ? -2.233 -12.468 -38.982 1.00 96.94 92 TYR A N 1
ATOM 724 C CA . TYR A 1 92 ? -1.323 -12.699 -37.873 1.00 96.94 92 TYR A CA 1
ATOM 725 C C . TYR A 1 92 ? -1.210 -14.187 -37.559 1.00 96.94 92 TYR A C 1
ATOM 727 O O . TYR A 1 92 ? -2.212 -14.906 -37.581 1.00 96.94 92 TYR A O 1
ATOM 735 N N . TRP A 1 93 ? -0.004 -14.640 -37.219 1.00 95.50 93 TRP A N 1
ATOM 736 C CA . TRP A 1 93 ? 0.182 -15.939 -36.580 1.00 95.50 93 TRP A CA 1
ATOM 737 C C . TRP A 1 93 ? 1.382 -15.962 -35.631 1.00 95.50 93 TRP A C 1
ATOM 739 O O . TRP A 1 93 ? 2.259 -15.098 -35.696 1.00 95.50 93 TRP A O 1
ATOM 749 N N . LYS A 1 94 ? 1.436 -16.984 -34.769 1.00 94.00 94 LYS A N 1
ATOM 750 C CA . LYS A 1 94 ? 2.492 -17.160 -33.765 1.00 94.00 94 LYS A CA 1
ATOM 751 C C . LYS A 1 94 ? 3.274 -18.464 -33.939 1.00 94.00 94 LYS A C 1
ATOM 753 O O . LYS A 1 94 ? 2.691 -19.524 -34.158 1.00 94.00 94 LYS A O 1
ATOM 758 N N . THR A 1 95 ? 4.595 -18.400 -33.788 1.00 93.25 95 THR A N 1
ATOM 759 C CA . THR A 1 95 ? 5.507 -19.553 -33.762 1.00 93.25 95 THR A CA 1
ATOM 760 C C . THR A 1 95 ? 6.067 -19.800 -32.361 1.00 93.25 95 THR A C 1
ATOM 762 O O . THR A 1 95 ? 6.182 -18.897 -31.531 1.00 93.25 95 THR A O 1
ATOM 765 N N . ASP A 1 96 ? 6.459 -21.046 -32.083 1.00 89.19 96 ASP A N 1
ATOM 766 C CA . ASP A 1 96 ? 6.994 -21.414 -30.765 1.00 89.19 96 ASP A CA 1
ATOM 767 C C . ASP A 1 96 ? 8.448 -20.934 -30.565 1.00 89.19 96 ASP A C 1
ATOM 769 O O . ASP A 1 96 ? 8.873 -20.662 -29.434 1.00 89.19 96 ASP A O 1
ATOM 773 N N . ILE A 1 97 ? 9.192 -20.766 -31.665 1.00 89.75 97 ILE A N 1
ATOM 774 C CA . ILE A 1 97 ? 10.560 -20.232 -31.706 1.00 89.75 97 ILE A CA 1
ATOM 775 C C . ILE A 1 97 ? 10.622 -18.936 -32.529 1.00 89.75 97 ILE A C 1
ATOM 777 O O . ILE A 1 97 ? 9.867 -18.811 -33.497 1.00 89.75 97 ILE A O 1
ATOM 781 N N . PRO A 1 98 ? 11.520 -17.991 -32.195 1.00 91.38 98 PRO A N 1
ATOM 782 C CA . PRO A 1 98 ? 11.710 -16.786 -32.996 1.00 91.38 98 PRO A CA 1
ATOM 783 C C . PRO A 1 98 ? 12.175 -17.117 -34.421 1.00 91.38 98 PRO A C 1
ATOM 785 O O . PRO A 1 98 ? 13.133 -17.868 -34.609 1.00 91.38 98 PRO A O 1
ATOM 788 N N . CYS A 1 99 ? 11.520 -16.547 -35.431 1.00 93.56 99 CYS A N 1
ATOM 789 C CA . CYS A 1 99 ? 11.885 -16.715 -36.837 1.00 93.56 99 CYS A CA 1
ATOM 790 C C . CYS A 1 99 ? 11.576 -15.448 -37.653 1.00 93.56 99 CYS A C 1
ATOM 792 O O . CYS A 1 99 ? 10.979 -14.504 -37.141 1.00 93.56 99 CYS A O 1
ATOM 794 N N . GLN A 1 100 ? 12.042 -15.376 -38.901 1.00 95.25 100 GLN A N 1
ATOM 795 C CA . GLN A 1 100 ? 11.556 -14.375 -39.861 1.00 95.25 100 GLN A CA 1
ATOM 796 C C . GLN A 1 100 ? 10.421 -14.995 -40.665 1.00 95.25 100 GLN A C 1
ATOM 798 O O . GLN A 1 100 ? 10.413 -16.211 -40.856 1.00 95.25 100 GLN A O 1
ATOM 803 N N . SER A 1 101 ? 9.519 -14.187 -41.210 1.00 96.50 101 SER A N 1
ATOM 804 C CA . SER A 1 101 ? 8.474 -14.721 -42.072 1.00 96.50 101 SER A CA 1
ATOM 805 C C . SER A 1 101 ? 8.088 -13.828 -43.243 1.00 96.50 101 SER A C 1
ATOM 807 O O . SER A 1 101 ? 8.450 -12.652 -43.299 1.00 96.50 101 SER A O 1
ATOM 809 N N . TYR A 1 102 ? 7.389 -14.432 -44.200 1.00 97.06 102 TYR A N 1
ATOM 810 C CA . TYR A 1 102 ? 6.613 -13.770 -45.244 1.00 97.06 102 TYR A CA 1
ATOM 811 C C . TYR A 1 102 ? 5.452 -14.680 -45.673 1.00 97.06 102 TYR A C 1
ATOM 813 O O . TYR A 1 102 ? 5.436 -15.875 -45.367 1.00 97.06 102 TYR A O 1
ATOM 821 N N . ILE A 1 103 ? 4.483 -14.128 -46.398 1.00 97.81 103 ILE A N 1
ATOM 822 C CA . ILE A 1 103 ? 3.366 -14.861 -46.994 1.00 97.81 103 ILE A CA 1
ATOM 823 C C . ILE A 1 103 ? 3.568 -14.938 -48.503 1.00 97.81 103 ILE A C 1
ATOM 825 O O . ILE A 1 103 ? 3.817 -13.926 -49.154 1.00 97.81 103 ILE A O 1
ATOM 829 N N . GLU A 1 104 ? 3.419 -16.132 -49.069 1.00 97.75 104 GLU A N 1
ATOM 830 C CA . GLU A 1 104 ? 3.232 -16.318 -50.511 1.00 97.75 104 GLU A CA 1
ATOM 831 C C . GLU A 1 104 ? 1.726 -16.397 -50.787 1.00 97.75 104 GLU A C 1
ATOM 833 O O . GLU A 1 104 ? 1.024 -17.132 -50.093 1.00 97.75 104 GLU A O 1
ATOM 838 N N . TYR A 1 105 ? 1.214 -15.634 -51.757 1.00 97.56 105 TYR A N 1
ATOM 839 C CA . TYR A 1 105 ? -0.220 -15.566 -52.058 1.00 97.56 105 TYR A CA 1
ATOM 840 C C . TYR A 1 105 ? -0.507 -15.383 -53.554 1.00 97.56 105 TYR A C 1
ATOM 842 O O . TYR A 1 105 ? 0.354 -14.939 -54.310 1.00 97.56 105 TYR A O 1
ATOM 850 N N . GLY A 1 106 ? -1.713 -15.746 -53.991 1.00 95.81 106 GLY A N 1
ATOM 851 C CA . GLY A 1 106 ? -2.149 -15.629 -55.386 1.00 95.81 106 GLY A CA 1
ATOM 852 C C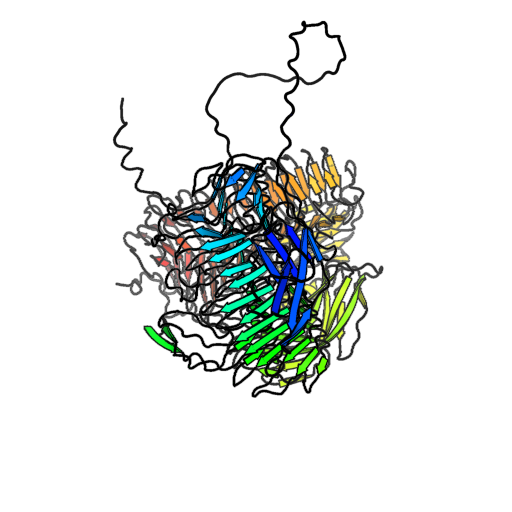 . GLY A 1 106 ? -3.581 -16.117 -55.608 1.00 95.81 106 GLY A C 1
ATOM 853 O O . GLY A 1 106 ? -4.224 -16.610 -54.687 1.00 95.81 106 GLY A O 1
ATOM 854 N N . GLN A 1 107 ? -4.103 -16.012 -56.836 1.00 94.38 107 GLN A N 1
ATOM 855 C CA . GLN A 1 107 ? -5.436 -16.558 -57.176 1.00 94.38 107 GLN A CA 1
ATOM 856 C C . GLN A 1 107 ? -5.483 -18.100 -57.160 1.00 94.38 107 GLN A C 1
ATOM 858 O O . GLN A 1 107 ? -6.557 -18.691 -57.168 1.00 94.38 107 GLN A O 1
ATOM 863 N N . THR A 1 108 ? -4.325 -18.764 -57.160 1.00 94.44 108 THR A N 1
ATOM 864 C CA . THR A 1 108 ? -4.189 -20.227 -57.116 1.00 94.44 108 THR A CA 1
ATOM 865 C C . THR A 1 108 ? -3.053 -20.614 -56.168 1.00 94.44 108 THR A C 1
ATOM 867 O O . THR A 1 108 ? -2.215 -19.774 -55.834 1.00 94.44 108 THR A O 1
ATOM 870 N N . ALA A 1 109 ? -2.955 -21.897 -55.808 1.00 91.81 109 ALA A N 1
ATOM 871 C CA . ALA A 1 109 ? -1.880 -22.456 -54.974 1.00 91.81 109 ALA A CA 1
ATOM 872 C C . ALA A 1 109 ? -0.462 -22.422 -55.612 1.00 91.81 109 ALA A C 1
ATOM 874 O O . ALA A 1 109 ? 0.446 -23.119 -55.162 1.00 91.81 109 ALA A O 1
ATOM 875 N N . ILE A 1 110 ? -0.264 -21.640 -56.681 1.00 92.44 110 ILE A N 1
ATOM 876 C CA . ILE A 1 110 ? 1.042 -21.355 -57.300 1.00 92.44 110 ILE A CA 1
ATOM 877 C C . ILE A 1 110 ? 1.709 -20.121 -56.654 1.00 92.44 110 ILE A C 1
ATOM 879 O O . ILE A 1 110 ? 2.932 -20.019 -56.690 1.00 92.44 110 ILE A O 1
ATOM 883 N N . TYR A 1 111 ? 0.931 -19.240 -56.009 1.00 94.44 111 TYR A N 1
ATOM 884 C CA . TYR A 1 111 ? 1.388 -18.052 -55.268 1.00 94.44 111 TYR A CA 1
ATOM 885 C C . TYR A 1 111 ? 2.310 -17.101 -56.063 1.00 94.44 111 TYR A C 1
ATOM 887 O O . TYR A 1 111 ? 3.525 -17.057 -55.868 1.00 94.44 111 TYR A O 1
ATOM 895 N N . ASP A 1 112 ? 1.737 -16.303 -56.962 1.00 93.75 112 ASP A N 1
ATOM 896 C CA . ASP A 1 112 ? 2.464 -15.368 -57.830 1.00 93.75 112 ASP A CA 1
ATOM 897 C C . ASP A 1 112 ? 2.935 -14.075 -57.130 1.00 93.75 112 ASP A C 1
ATOM 899 O O . ASP A 1 112 ? 3.666 -13.283 -57.728 1.00 93.75 112 ASP A O 1
ATOM 903 N N . LYS A 1 113 ? 2.562 -13.861 -55.861 1.00 95.81 113 LYS A N 1
ATOM 904 C CA . LYS A 1 113 ? 2.943 -12.696 -55.050 1.00 95.81 113 LYS A CA 1
ATOM 905 C C . LYS A 1 113 ? 3.541 -13.097 -53.698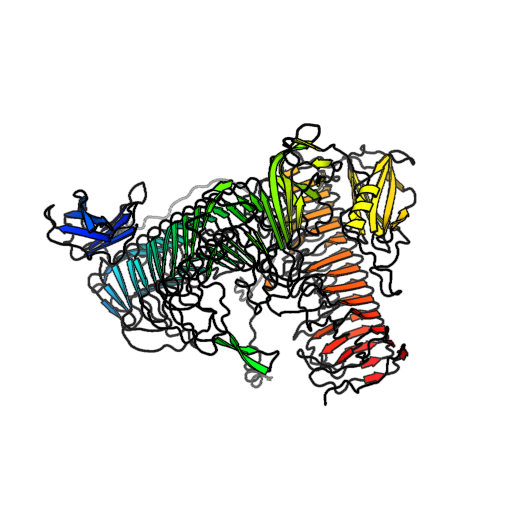 1.00 95.81 113 LYS A C 1
ATOM 907 O O . LYS A 1 113 ? 3.305 -14.192 -53.185 1.00 95.81 113 LYS A O 1
ATOM 912 N N . LYS A 1 114 ? 4.302 -12.174 -53.099 1.00 96.38 114 LYS A N 1
ATOM 913 C CA . LYS A 1 114 ? 4.879 -12.303 -51.751 1.00 96.38 114 LYS A CA 1
ATOM 914 C C . LYS A 1 114 ? 4.648 -11.036 -50.932 1.00 96.38 114 LYS A C 1
ATOM 916 O O . LYS A 1 114 ? 4.698 -9.945 -51.499 1.00 96.38 114 LYS A O 1
ATOM 921 N N . SER A 1 115 ? 4.390 -11.172 -49.633 1.00 95.81 115 SER A N 1
ATOM 922 C CA . SER A 1 115 ? 4.456 -10.042 -48.700 1.00 95.81 115 SER A CA 1
ATOM 923 C C . SER A 1 115 ? 5.913 -9.657 -48.419 1.00 95.81 115 SER A C 1
ATOM 925 O O . SER A 1 115 ? 6.849 -10.387 -48.767 1.00 95.81 115 SER A O 1
ATOM 927 N N . GLU A 1 116 ? 6.113 -8.494 -47.801 1.00 93.44 116 GLU A N 1
ATOM 928 C CA . GLU A 1 116 ? 7.434 -8.101 -47.320 1.00 93.44 116 GLU A CA 1
ATOM 929 C C . GLU A 1 116 ? 7.927 -9.078 -46.252 1.00 93.44 116 GLU A C 1
ATOM 931 O O . GLU A 1 116 ? 7.170 -9.533 -45.399 1.00 93.44 116 GLU A O 1
ATOM 936 N N . LYS A 1 117 ? 9.216 -9.412 -46.308 1.00 93.69 117 LYS A N 1
ATOM 937 C CA . LYS A 1 117 ? 9.836 -10.292 -45.321 1.00 93.69 117 LYS A CA 1
ATOM 938 C C . LYS A 1 117 ? 10.139 -9.525 -44.040 1.00 93.69 117 LYS A C 1
ATOM 940 O O . LYS A 1 117 ? 10.764 -8.466 -44.101 1.00 93.69 117 LYS A O 1
ATOM 945 N N . ASP A 1 118 ? 9.824 -10.128 -42.897 1.00 89.19 118 ASP A N 1
ATOM 946 C CA . ASP A 1 118 ? 10.163 -9.581 -41.583 1.00 89.19 118 ASP A CA 1
ATOM 947 C C . ASP A 1 118 ? 11.663 -9.268 -41.471 1.00 89.19 118 ASP A C 1
ATOM 949 O O . ASP A 1 118 ? 12.533 -10.079 -41.815 1.00 89.19 118 ASP A O 1
ATOM 953 N N . SER A 1 119 ? 11.990 -8.095 -40.929 1.00 83.81 119 SER A N 1
ATOM 954 C CA . SER A 1 119 ? 13.377 -7.652 -40.731 1.00 83.81 119 SER A CA 1
ATOM 955 C C . SER A 1 119 ? 14.012 -8.178 -39.436 1.00 83.81 119 SER A C 1
ATOM 957 O O . SER A 1 119 ? 15.233 -8.110 -39.282 1.00 83.81 119 SER A O 1
ATOM 959 N N . LYS A 1 120 ? 13.203 -8.721 -38.515 1.00 86.19 120 LYS A N 1
ATOM 960 C CA . LYS A 1 120 ? 13.605 -9.208 -37.186 1.00 86.19 120 LYS A CA 1
ATOM 961 C C . LYS A 1 120 ? 13.112 -10.636 -36.956 1.00 86.19 120 LYS A C 1
ATOM 963 O O . LYS A 1 120 ? 12.125 -11.053 -37.555 1.00 86.19 120 LYS A O 1
ATOM 968 N N . LEU A 1 121 ? 13.805 -11.367 -36.083 1.00 89.50 121 LEU A N 1
ATOM 969 C CA . LEU A 1 121 ? 13.332 -12.652 -35.571 1.00 89.50 121 LEU A CA 1
ATOM 970 C C . LEU A 1 121 ? 12.272 -12.387 -34.501 1.00 89.50 121 LEU A C 1
ATOM 972 O O . LEU A 1 121 ? 12.552 -11.678 -33.536 1.00 89.50 121 LEU A O 1
ATOM 976 N N . ARG A 1 122 ? 11.076 -12.939 -34.686 1.00 92.44 122 ARG A N 1
ATOM 977 C CA . ARG A 1 122 ? 9.923 -12.758 -33.796 1.00 92.44 122 ARG A CA 1
ATOM 978 C C . ARG A 1 122 ? 9.172 -14.063 -33.612 1.00 92.44 122 ARG A C 1
ATOM 980 O O . ARG A 1 122 ? 9.320 -14.973 -34.426 1.00 92.44 122 ARG A O 1
ATOM 987 N N . LYS A 1 123 ? 8.389 -14.149 -32.538 1.00 93.62 123 LYS A N 1
ATOM 988 C CA . LYS A 1 123 ? 7.402 -15.219 -32.358 1.00 93.62 123 LYS A CA 1
ATOM 989 C C . LYS A 1 123 ? 6.054 -14.837 -32.951 1.00 93.62 123 LYS A C 1
ATOM 991 O O . LYS A 1 123 ? 5.352 -15.714 -33.430 1.00 93.62 123 LYS A O 1
ATOM 996 N N . GLY A 1 124 ? 5.678 -13.561 -32.892 1.00 94.19 124 GLY A N 1
ATOM 997 C CA . GLY A 1 124 ? 4.496 -13.049 -33.585 1.00 94.19 124 GLY A CA 1
ATOM 998 C C . GLY A 1 124 ? 4.841 -12.564 -34.993 1.00 94.19 124 GLY A C 1
ATOM 999 O O . GLY A 1 124 ? 5.846 -11.877 -35.185 1.00 94.19 124 GLY A O 1
ATOM 1000 N N . HIS A 1 125 ? 3.984 -12.865 -35.962 1.00 95.19 125 HIS A N 1
ATOM 1001 C CA . HIS A 1 125 ? 4.142 -12.464 -37.358 1.00 95.19 125 HIS A CA 1
ATOM 1002 C C . HIS A 1 125 ? 2.890 -11.748 -37.827 1.00 95.19 125 HIS A C 1
ATOM 1004 O O . HIS A 1 125 ? 1.798 -12.273 -37.653 1.00 95.19 125 HIS A O 1
ATOM 1010 N N . PHE A 1 126 ? 3.045 -10.570 -38.428 1.00 96.38 126 PHE A N 1
ATOM 1011 C CA . PHE A 1 126 ? 1.936 -9.757 -38.917 1.00 96.38 126 PHE A CA 1
ATOM 1012 C C . PHE A 1 126 ? 2.203 -9.329 -40.359 1.00 96.38 126 PHE A C 1
ATOM 1014 O O . PHE A 1 126 ? 3.170 -8.619 -40.628 1.00 96.38 126 PHE A O 1
ATOM 1021 N N . HIS A 1 127 ? 1.338 -9.750 -41.279 1.00 96.31 127 HIS A N 1
ATOM 1022 C CA . HIS A 1 127 ? 1.485 -9.524 -42.715 1.00 96.31 127 HIS A CA 1
ATOM 1023 C C . HIS A 1 127 ? 0.193 -8.999 -43.320 1.00 96.31 127 HIS A C 1
ATOM 1025 O O . HIS A 1 127 ? -0.903 -9.431 -42.967 1.00 96.31 127 HIS A O 1
ATOM 1031 N N . ARG A 1 128 ? 0.330 -8.094 -44.289 1.00 94.75 128 ARG A N 1
ATOM 1032 C CA . ARG A 1 128 ? -0.789 -7.534 -45.047 1.00 94.75 128 ARG A CA 1
ATOM 1033 C C . ARG A 1 128 ? -0.701 -7.943 -46.511 1.00 94.75 128 ARG A C 1
ATOM 1035 O O . ARG A 1 128 ? 0.382 -7.945 -47.094 1.00 94.75 128 ARG A O 1
ATOM 1042 N N . LEU A 1 129 ? -1.848 -8.261 -47.100 1.00 95.56 129 LEU A N 1
ATOM 1043 C CA . LEU A 1 129 ? -2.012 -8.643 -48.500 1.00 95.56 129 LEU A CA 1
ATOM 1044 C C . LEU A 1 129 ? -2.836 -7.562 -49.220 1.00 95.56 129 LEU A C 1
ATOM 1046 O O . LEU A 1 129 ? -4.061 -7.644 -49.196 1.00 95.56 129 LEU A O 1
ATOM 1050 N N . PRO A 1 130 ? -2.214 -6.521 -49.801 1.00 92.06 130 PRO A N 1
ATOM 1051 C CA . PRO A 1 130 ? -2.937 -5.458 -50.500 1.00 92.06 130 PRO A CA 1
ATOM 1052 C C . PRO A 1 130 ? -3.267 -5.830 -51.957 1.00 92.06 130 PRO A C 1
ATOM 1054 O O . PRO A 1 130 ? -2.656 -6.725 -52.550 1.00 92.06 130 PRO A O 1
ATOM 1057 N N . GLY A 1 131 ? -4.194 -5.091 -52.574 1.00 88.94 131 GLY A N 1
ATOM 1058 C CA . GLY A 1 131 ? -4.471 -5.179 -54.013 1.00 88.94 131 GLY A CA 1
ATOM 1059 C C . GLY A 1 131 ? -5.072 -6.519 -54.456 1.00 88.94 131 GLY A C 1
ATOM 1060 O O . GLY A 1 131 ? -4.765 -7.021 -55.545 1.00 88.94 131 GLY A O 1
ATOM 1061 N N . LEU A 1 132 ? -5.884 -7.125 -53.593 1.00 94.94 132 LEU A N 1
ATOM 1062 C CA . LEU A 1 132 ? -6.740 -8.262 -53.903 1.00 94.94 132 LEU A CA 1
ATOM 1063 C C . LEU A 1 132 ? -7.967 -7.791 -54.695 1.00 94.94 132 LEU A C 1
ATOM 1065 O O . LEU A 1 132 ? -8.414 -6.650 -54.587 1.00 94.94 132 LEU A O 1
ATOM 1069 N N . LYS A 1 133 ? -8.534 -8.684 -55.505 1.00 93.56 133 LYS A N 1
ATOM 1070 C CA . LYS A 1 133 ? -9.766 -8.398 -56.248 1.00 93.56 133 LYS A CA 1
ATOM 1071 C C . LYS A 1 133 ? -10.970 -8.596 -55.335 1.00 93.56 133 LYS A C 1
ATOM 1073 O O . LYS A 1 133 ? -11.029 -9.587 -54.611 1.00 93.56 133 LYS A O 1
ATOM 1078 N N . LYS A 1 134 ? -11.926 -7.670 -55.395 1.00 93.00 134 LYS A N 1
ATOM 1079 C CA . LYS A 1 134 ? -13.131 -7.646 -54.557 1.00 93.00 134 LYS A CA 1
ATOM 1080 C C . LYS A 1 134 ? -14.079 -8.813 -54.847 1.00 93.00 134 LYS A C 1
ATOM 1082 O O . LYS A 1 134 ? -14.413 -9.068 -56.000 1.00 93.00 134 LYS A O 1
ATOM 1087 N N . GLY A 1 135 ? -14.538 -9.495 -53.797 1.00 91.38 135 GLY A N 1
ATOM 1088 C CA . GLY A 1 135 ? -15.442 -10.648 -53.866 1.00 91.38 135 GLY A CA 1
ATOM 1089 C C . GLY A 1 135 ? -14.817 -11.974 -54.336 1.00 91.38 135 GLY A C 1
ATOM 1090 O O . GLY A 1 135 ? -15.560 -12.944 -54.525 1.00 91.38 135 GLY A O 1
ATOM 1091 N N . GLU A 1 136 ? -13.497 -12.042 -54.536 1.00 94.69 136 GLU A N 1
ATOM 1092 C CA . GLU A 1 136 ? -12.784 -13.210 -55.078 1.00 94.69 136 GLU A CA 1
ATOM 1093 C C . GLU A 1 136 ? -12.066 -14.039 -53.997 1.00 94.69 136 GLU A C 1
ATOM 1095 O O . GLU A 1 136 ? -11.731 -13.544 -52.921 1.00 94.69 136 GLU A O 1
ATOM 1100 N N . GLU A 1 137 ? -11.835 -15.324 -54.294 1.00 95.69 137 GLU A N 1
ATOM 1101 C CA . GLU A 1 137 ? -11.058 -16.249 -53.457 1.00 95.69 137 GLU A CA 1
ATOM 1102 C C . GLU A 1 137 ? -9.562 -16.174 -53.807 1.00 95.69 137 GLU A C 1
ATOM 1104 O O . GLU A 1 137 ? -9.188 -16.098 -54.978 1.00 95.69 137 GLU A O 1
ATOM 1109 N N . PHE A 1 138 ? -8.710 -16.213 -52.786 1.00 96.50 138 PHE A N 1
ATOM 1110 C CA . PHE A 1 138 ? -7.254 -16.199 -52.892 1.00 96.50 138 PHE A CA 1
ATOM 1111 C C . PHE A 1 138 ? -6.645 -17.309 -52.045 1.00 96.50 138 PHE A C 1
ATOM 1113 O O . PHE A 1 138 ? -7.126 -17.616 -50.954 1.00 96.50 138 PHE A O 1
ATOM 1120 N N . HIS A 1 139 ? -5.547 -17.861 -52.546 1.00 97.62 139 HIS A N 1
ATOM 1121 C CA . HIS A 1 139 ? -4.711 -18.840 -51.875 1.00 97.62 139 HIS A CA 1
ATOM 1122 C C . HIS A 1 139 ? -3.513 -18.154 -51.219 1.00 97.62 139 HIS A C 1
ATOM 1124 O O . HIS A 1 139 ? -2.921 -17.245 -51.805 1.00 97.62 139 HIS A O 1
ATOM 1130 N N . PHE A 1 140 ? -3.122 -18.606 -50.031 1.00 97.81 140 PHE A N 1
ATOM 1131 C CA . PHE A 1 140 ? -1.916 -18.148 -49.348 1.00 97.81 140 PHE A CA 1
ATOM 1132 C C . PHE A 1 140 ? -1.266 -19.266 -48.528 1.00 97.81 140 PHE A C 1
ATOM 1134 O O . PHE A 1 140 ? -1.931 -20.221 -48.129 1.00 97.81 140 PHE A O 1
ATOM 1141 N N . ARG A 1 141 ? 0.033 -19.134 -48.248 1.00 97.31 141 ARG A N 1
ATOM 1142 C CA . ARG A 1 141 ? 0.746 -19.968 -47.271 1.00 97.31 141 ARG A CA 1
ATOM 1143 C C . ARG A 1 141 ? 1.778 -19.166 -46.487 1.00 97.31 141 ARG A C 1
ATOM 1145 O O . ARG A 1 141 ? 2.376 -18.225 -47.012 1.00 97.31 141 ARG A O 1
ATOM 1152 N N . TYR A 1 142 ? 2.024 -19.586 -45.250 1.00 96.75 142 TYR A N 1
ATOM 1153 C CA . TYR A 1 142 ? 3.093 -19.038 -44.416 1.00 96.75 142 TYR A CA 1
ATOM 1154 C C . TYR A 1 142 ? 4.453 -19.563 -44.874 1.00 96.75 142 TYR A C 1
ATOM 1156 O O . TYR A 1 142 ? 4.593 -20.749 -45.190 1.00 96.75 142 TYR A O 1
ATOM 1164 N N . VAL A 1 143 ? 5.466 -18.705 -44.856 1.00 96.94 143 VAL A N 1
ATOM 1165 C CA . VAL A 1 143 ? 6.866 -19.109 -44.979 1.00 96.94 143 VAL A CA 1
ATOM 1166 C C . VAL A 1 143 ? 7.621 -18.580 -43.773 1.00 96.94 143 VAL A C 1
ATOM 1168 O O . VAL A 1 143 ? 7.631 -17.375 -43.534 1.00 96.94 143 VAL A O 1
ATOM 1171 N N . THR A 1 144 ? 8.253 -19.472 -43.016 1.00 95.81 144 THR A N 1
ATOM 1172 C CA . THR A 1 144 ? 9.079 -19.125 -41.855 1.00 95.81 144 THR A CA 1
ATOM 1173 C C . THR A 1 144 ? 10.535 -19.477 -42.113 1.00 95.81 144 THR A C 1
ATOM 1175 O O . THR A 1 144 ? 10.846 -20.445 -42.806 1.00 95.81 144 THR A O 1
ATOM 1178 N N . ILE A 1 145 ? 11.443 -18.665 -41.581 1.00 94.94 145 ILE A N 1
ATOM 1179 C CA . ILE A 1 145 ? 12.884 -18.788 -41.785 1.00 94.94 145 ILE A CA 1
ATOM 1180 C C . ILE A 1 145 ? 13.564 -18.752 -40.422 1.00 94.94 145 ILE A C 1
ATOM 1182 O O . ILE A 1 145 ? 13.589 -17.710 -39.759 1.00 94.94 145 ILE A O 1
ATOM 1186 N N . GLY A 1 146 ? 14.097 -19.897 -40.000 1.00 88.31 146 GLY A N 1
ATOM 1187 C CA . GLY A 1 146 ? 14.814 -20.027 -38.734 1.00 88.31 146 GLY A CA 1
ATOM 1188 C C . GLY A 1 146 ? 16.174 -19.322 -38.740 1.00 88.31 146 GLY A C 1
ATOM 1189 O O . GLY A 1 146 ? 16.660 -18.837 -39.768 1.00 88.31 146 GLY A O 1
ATOM 1190 N N . GLU A 1 147 ? 16.836 -19.300 -37.581 1.00 86.75 147 GLU A N 1
ATOM 1191 C CA . GLU A 1 147 ? 18.211 -18.791 -37.466 1.00 86.75 147 GLU A CA 1
ATOM 1192 C C . GLU A 1 147 ? 19.200 -19.546 -38.368 1.00 86.75 147 GLU A C 1
ATOM 1194 O O . GLU A 1 147 ? 20.109 -18.932 -38.930 1.00 86.75 147 GLU A O 1
ATOM 1199 N N . ASP A 1 148 ? 18.968 -20.846 -38.585 1.00 88.19 148 ASP A N 1
ATOM 1200 C CA . ASP A 1 148 ? 19.738 -21.721 -39.481 1.00 88.19 148 ASP A CA 1
ATOM 1201 C C . ASP A 1 148 ? 19.540 -21.417 -40.979 1.00 88.19 148 ASP A C 1
ATOM 1203 O O . ASP A 1 148 ? 20.111 -22.094 -41.835 1.00 88.19 148 ASP A O 1
ATOM 1207 N N . LYS A 1 149 ? 18.747 -20.382 -41.290 1.00 87.94 149 LYS A N 1
ATOM 1208 C CA . LYS A 1 149 ? 18.403 -19.907 -42.635 1.00 87.94 149 LYS A CA 1
ATOM 1209 C C . LYS A 1 149 ? 17.601 -20.901 -43.474 1.00 87.94 149 LYS A C 1
ATOM 1211 O O . LYS A 1 149 ? 17.454 -20.677 -44.676 1.00 87.94 149 LYS A O 1
ATOM 1216 N N . LYS A 1 150 ? 17.045 -21.959 -42.878 1.00 88.38 150 LYS A N 1
ATOM 1217 C CA . LYS A 1 150 ? 16.146 -22.870 -43.592 1.00 88.38 150 LYS A CA 1
ATOM 1218 C C . LYS A 1 150 ? 14.739 -22.299 -43.654 1.00 88.38 150 LYS A C 1
ATOM 1220 O O . LYS A 1 150 ? 14.211 -21.824 -42.650 1.00 88.38 150 LYS A O 1
ATOM 1225 N N . GLU A 1 151 ? 14.138 -22.382 -44.838 1.00 93.44 151 GLU A N 1
ATOM 1226 C CA . GLU A 1 151 ? 12.726 -22.062 -45.035 1.00 93.44 151 GLU A CA 1
ATOM 1227 C C . GLU A 1 151 ? 11.849 -23.276 -44.717 1.00 93.44 151 GLU A C 1
ATOM 1229 O O . GLU A 1 151 ? 12.095 -24.383 -45.204 1.00 93.44 151 GLU A O 1
ATOM 1234 N N . ILE A 1 152 ? 10.783 -23.046 -43.959 1.00 94.62 152 ILE A N 1
ATOM 1235 C CA . ILE A 1 152 ? 9.683 -23.984 -43.756 1.00 94.62 152 ILE A CA 1
ATOM 1236 C C . ILE A 1 152 ? 8.439 -23.355 -44.380 1.00 94.62 152 ILE A C 1
ATOM 1238 O O . ILE A 1 152 ? 8.108 -22.201 -44.110 1.00 94.62 152 ILE A O 1
ATOM 1242 N N . LYS A 1 153 ? 7.761 -24.111 -45.245 1.00 95.38 153 LYS A N 1
ATOM 1243 C CA . LYS A 1 153 ? 6.561 -23.660 -45.956 1.00 95.38 153 LYS A CA 1
ATOM 1244 C C . LYS A 1 153 ? 5.335 -24.355 -45.382 1.00 95.38 153 LYS A C 1
ATOM 1246 O O . LYS A 1 153 ? 5.335 -25.576 -45.247 1.00 95.38 153 LYS A O 1
ATOM 1251 N N . GLY A 1 154 ? 4.324 -23.566 -45.041 1.00 93.25 154 GLY A N 1
ATOM 1252 C CA . GLY A 1 154 ? 3.049 -24.046 -44.526 1.00 93.25 154 GLY A CA 1
ATOM 1253 C C . GLY A 1 154 ? 2.146 -24.645 -45.605 1.00 93.25 154 GLY A C 1
ATOM 1254 O O . GLY A 1 154 ? 2.461 -24.636 -46.798 1.00 93.25 154 GLY A O 1
ATOM 1255 N N . GLU A 1 155 ? 1.003 -25.152 -45.153 1.00 95.44 155 GLU A N 1
ATOM 1256 C CA . GLU A 1 155 ? -0.062 -25.680 -46.006 1.00 95.44 155 GLU A CA 1
ATOM 1257 C C . GLU A 1 155 ? -0.778 -24.570 -46.794 1.00 95.44 155 GLU A C 1
ATOM 1259 O O . GLU A 1 155 ? -0.741 -23.396 -46.416 1.00 95.44 155 GLU A O 1
ATOM 1264 N N . ASP A 1 156 ? -1.444 -24.961 -47.885 1.00 96.25 156 ASP A N 1
ATOM 1265 C CA . ASP A 1 156 ? -2.297 -24.068 -48.671 1.00 96.25 156 ASP A CA 1
ATOM 1266 C C . ASP A 1 156 ? -3.545 -23.666 -47.882 1.00 96.25 156 ASP A C 1
ATOM 1268 O O . ASP A 1 156 ? -4.270 -24.512 -47.356 1.00 96.25 156 ASP A O 1
ATOM 1272 N N . ARG A 1 157 ? -3.812 -22.363 -47.828 1.00 96.00 157 ARG A N 1
ATOM 1273 C CA . ARG A 1 157 ? -4.957 -21.771 -47.135 1.00 96.00 157 ARG A CA 1
ATOM 1274 C C . ARG A 1 157 ? -5.696 -20.822 -48.054 1.00 96.00 157 ARG A C 1
ATOM 1276 O O . ARG A 1 157 ? -5.142 -20.349 -49.041 1.00 96.00 157 ARG A O 1
ATOM 1283 N N . ARG A 1 158 ? -6.956 -20.532 -47.724 1.00 95.69 158 ARG A N 1
ATOM 1284 C CA . ARG A 1 158 ? -7.842 -19.734 -48.575 1.00 95.69 158 ARG A CA 1
ATOM 1285 C C . ARG A 1 158 ? -8.522 -18.617 -47.803 1.00 95.69 158 ARG A C 1
ATOM 1287 O O . ARG A 1 158 ? -8.952 -18.820 -46.671 1.00 95.69 158 ARG A O 1
ATOM 1294 N N . ILE A 1 159 ? -8.648 -17.464 -48.444 1.00 95.44 159 ILE A N 1
ATOM 1295 C CA . ILE A 1 159 ? -9.467 -16.332 -47.997 1.00 95.44 159 ILE A CA 1
ATOM 1296 C C . ILE A 1 159 ? -10.352 -15.871 -49.147 1.00 95.44 159 ILE A C 1
ATOM 1298 O O . ILE A 1 159 ? -9.989 -16.028 -50.309 1.00 95.44 159 ILE A O 1
ATOM 1302 N N . LYS A 1 160 ? -11.496 -15.266 -48.834 1.00 94.19 160 LYS A N 1
ATOM 1303 C CA . LYS A 1 160 ? -12.361 -14.624 -49.824 1.00 94.19 160 LYS A CA 1
ATOM 1304 C C . LYS A 1 160 ? -12.586 -13.172 -49.435 1.00 94.19 160 LYS A C 1
ATOM 1306 O O . LYS A 1 160 ? -13.020 -12.919 -48.313 1.00 94.19 160 LYS A O 1
ATOM 1311 N N . THR A 1 161 ? -12.280 -12.244 -50.338 1.00 93.06 161 THR A N 1
ATOM 1312 C CA . THR A 1 161 ? -12.477 -10.809 -50.099 1.00 93.06 161 THR A CA 1
ATOM 1313 C C . THR A 1 161 ? -13.955 -10.457 -49.996 1.00 93.06 161 THR A C 1
ATOM 1315 O O . THR A 1 161 ? -14.823 -11.102 -50.595 1.00 93.06 161 THR A O 1
ATOM 1318 N N . ASN A 1 162 ? -14.249 -9.431 -49.204 1.00 86.19 162 ASN A N 1
ATOM 1319 C CA . ASN A 1 162 ? -15.615 -9.059 -48.864 1.00 86.19 162 ASN A CA 1
ATOM 1320 C C . ASN A 1 162 ? -16.191 -8.014 -49.830 1.00 86.19 162 ASN A C 1
ATOM 1322 O O . ASN A 1 162 ? -15.482 -7.343 -50.573 1.00 86.19 162 ASN A O 1
ATOM 1326 N N . VAL A 1 163 ? -17.516 -7.876 -49.815 1.00 85.06 163 VAL A N 1
ATOM 1327 C CA . VAL A 1 163 ? -18.236 -6.741 -50.404 1.00 85.06 163 VAL A CA 1
ATOM 1328 C C . VAL A 1 163 ? -19.088 -6.160 -49.283 1.00 85.06 163 VAL A C 1
ATOM 1330 O O . VAL A 1 163 ? -20.031 -6.809 -48.828 1.00 85.06 163 VAL A O 1
ATOM 1333 N N . ILE A 1 164 ? -18.737 -4.971 -48.804 1.00 87.50 164 ILE A N 1
ATOM 1334 C CA . ILE A 1 164 ? -19.386 -4.323 -47.666 1.00 87.50 164 ILE A CA 1
ATOM 1335 C C . ILE A 1 164 ? -20.543 -3.480 -48.206 1.00 87.50 164 ILE A C 1
ATOM 1337 O O . ILE A 1 164 ? -20.374 -2.355 -48.673 1.00 87.50 164 ILE A O 1
ATOM 1341 N N . ALA A 1 165 ? -21.749 -4.045 -48.176 1.00 81.00 165 ALA A N 1
ATOM 1342 C CA . ALA A 1 165 ? -22.945 -3.324 -48.594 1.00 81.00 165 ALA A CA 1
ATOM 1343 C C . ALA A 1 165 ? -23.198 -2.107 -47.685 1.00 81.00 165 ALA A C 1
ATOM 1345 O O . ALA A 1 165 ? -23.123 -2.225 -46.464 1.00 81.00 165 ALA A O 1
ATOM 1346 N N . ASN A 1 166 ? -23.565 -0.968 -48.282 1.00 85.44 166 ASN A N 1
ATOM 1347 C CA . ASN A 1 166 ? -23.907 0.287 -47.593 1.00 85.44 166 ASN A CA 1
ATOM 1348 C C . ASN A 1 166 ? -22.756 0.935 -46.796 1.00 85.44 166 ASN A C 1
ATOM 1350 O O . ASN A 1 166 ? -23.020 1.710 -45.876 1.00 85.44 166 ASN A O 1
ATOM 1354 N N . ALA A 1 167 ? -21.498 0.627 -47.129 1.00 90.94 167 ALA A N 1
ATOM 1355 C CA . ALA A 1 167 ? -20.347 1.370 -46.623 1.00 90.94 167 ALA A CA 1
ATOM 1356 C C . ALA A 1 167 ? -20.303 2.799 -47.188 1.00 90.94 167 ALA A C 1
ATOM 1358 O O . ALA A 1 167 ? -20.798 3.053 -48.286 1.00 90.94 167 ALA A O 1
ATOM 1359 N N . VAL A 1 168 ? -19.675 3.709 -46.444 1.00 95.25 168 VAL A N 1
ATOM 1360 C CA . VAL A 1 168 ? -19.317 5.051 -46.918 1.00 95.25 168 VAL A CA 1
ATOM 1361 C C . VAL A 1 168 ? -17.853 5.031 -47.357 1.00 95.25 168 VAL A C 1
ATOM 1363 O O . VAL A 1 168 ? -16.961 4.812 -46.535 1.00 95.25 168 VAL A O 1
ATOM 1366 N N . TYR A 1 169 ? -17.603 5.251 -48.644 1.00 94.75 169 TYR A N 1
ATOM 1367 C CA . TYR A 1 169 ? -16.279 5.152 -49.251 1.00 94.75 169 TYR A CA 1
ATOM 1368 C C . TYR A 1 169 ? -15.513 6.478 -49.201 1.00 94.75 169 TYR A C 1
ATOM 1370 O O . TYR A 1 169 ? -16.036 7.549 -49.523 1.00 94.75 169 TYR A O 1
ATOM 1378 N N . LEU A 1 170 ? -14.248 6.402 -48.787 1.00 95.25 170 LEU A N 1
ATOM 1379 C CA . LEU A 1 170 ? -13.349 7.539 -48.605 1.00 95.25 170 LEU A CA 1
ATOM 1380 C C . LEU A 1 170 ? -12.120 7.366 -49.508 1.00 95.25 170 LEU A C 1
ATOM 1382 O O . LEU A 1 170 ? -11.521 6.293 -49.474 1.00 95.25 170 LEU A O 1
ATOM 1386 N N . PRO A 1 171 ? -11.693 8.380 -50.279 1.00 90.38 171 PRO A N 1
ATOM 1387 C CA . PRO A 1 171 ? -12.486 9.512 -50.760 1.00 90.38 171 PRO A CA 1
ATOM 1388 C C . PRO A 1 171 ? -13.650 9.069 -51.663 1.00 90.38 171 PRO A C 1
ATOM 1390 O O . PRO A 1 171 ? -13.687 7.951 -52.161 1.00 90.38 171 PRO A O 1
ATOM 1393 N N . GLY A 1 172 ? -14.600 9.975 -51.900 1.00 91.00 172 GLY A N 1
ATOM 1394 C CA . GLY A 1 172 ? -15.740 9.743 -52.792 1.00 91.00 172 GLY A CA 1
ATOM 1395 C C . GLY A 1 172 ? -17.037 10.237 -52.171 1.00 91.00 172 GLY A C 1
ATOM 1396 O O . GLY A 1 172 ? -17.581 11.253 -52.603 1.00 91.00 172 GLY A O 1
ATOM 1397 N N . ASP A 1 173 ? -17.478 9.572 -51.104 1.00 91.38 173 ASP A N 1
ATOM 1398 C CA . ASP A 1 173 ? -18.756 9.863 -50.443 1.00 91.38 173 ASP A CA 1
ATOM 1399 C C . ASP A 1 173 ? -18.662 11.003 -49.411 1.00 91.38 173 ASP A C 1
ATOM 1401 O O . ASP A 1 173 ? -19.673 11.592 -49.021 1.00 91.38 173 ASP A O 1
ATOM 1405 N N . LEU A 1 174 ? -17.448 11.352 -48.972 1.00 92.75 174 LEU A N 1
ATOM 1406 C CA . LEU A 1 174 ? -17.168 12.445 -48.036 1.00 92.75 174 LEU A CA 1
ATOM 1407 C C . LEU A 1 174 ? -15.960 13.269 -48.482 1.00 92.75 174 LEU A C 1
ATOM 1409 O O . LEU A 1 174 ? -15.026 12.770 -49.106 1.00 92.75 174 LEU A O 1
ATOM 1413 N N . LYS A 1 175 ? -15.967 14.551 -48.109 1.00 90.94 175 LYS A N 1
ATOM 1414 C CA . LYS A 1 175 ? -14.856 15.481 -48.332 1.00 90.94 175 LYS A CA 1
ATOM 1415 C C . LYS A 1 175 ? -13.882 15.442 -47.145 1.00 90.94 175 LYS A C 1
ATOM 1417 O O . LYS A 1 175 ? -14.323 15.460 -46.000 1.00 90.94 175 LYS A O 1
ATOM 1422 N N . GLY A 1 176 ? -12.582 15.463 -47.426 1.00 88.44 176 GLY A N 1
ATOM 1423 C CA . GLY A 1 176 ? -11.484 15.509 -46.452 1.00 88.44 176 GLY A CA 1
ATOM 1424 C C . GLY A 1 176 ? -10.127 15.577 -47.170 1.00 88.44 176 GLY A C 1
ATOM 1425 O O . GLY A 1 176 ? -10.121 15.768 -48.391 1.00 88.44 176 GLY A O 1
ATOM 1426 N N . PRO A 1 177 ? -8.991 15.421 -46.461 1.00 90.50 177 PRO A N 1
ATOM 1427 C CA . PRO A 1 177 ? -8.834 15.397 -44.998 1.00 90.50 177 PRO A CA 1
ATOM 1428 C C . PRO A 1 177 ? -8.945 16.800 -44.331 1.00 90.50 177 PRO A C 1
ATOM 1430 O O . PRO A 1 177 ? -8.706 17.803 -45.007 1.00 90.50 177 PRO A O 1
ATOM 1433 N N . PRO A 1 178 ? -9.277 16.901 -43.020 1.00 93.31 178 PRO A N 1
ATOM 1434 C CA . PRO A 1 178 ? -9.714 15.802 -42.161 1.00 93.31 178 PRO A CA 1
ATOM 1435 C C . PRO A 1 178 ? -11.090 15.278 -42.594 1.00 93.31 178 PRO A C 1
ATOM 1437 O O . PRO A 1 178 ? -12.006 16.056 -42.860 1.00 93.31 178 PRO A O 1
ATOM 1440 N N . TYR A 1 179 ? -11.242 13.957 -42.668 1.00 97.00 179 TYR A N 1
ATOM 1441 C CA . TYR A 1 179 ? -12.539 13.310 -42.853 1.00 97.00 179 TYR A CA 1
ATOM 1442 C C . TYR A 1 179 ? -13.258 13.247 -41.504 1.00 97.00 179 TYR A C 1
ATOM 1444 O O . TYR A 1 179 ? -12.787 12.595 -40.573 1.00 97.00 179 TYR A O 1
ATOM 1452 N N . VAL A 1 180 ? -14.399 13.928 -41.391 1.00 96.00 180 VAL A N 1
ATOM 1453 C CA . VAL A 1 180 ? -15.205 13.948 -40.162 1.00 96.00 180 VAL A CA 1
ATOM 1454 C C . VAL A 1 180 ? -16.233 12.817 -40.209 1.00 96.00 180 VAL A C 1
ATOM 1456 O O . VAL A 1 180 ? -17.206 12.890 -40.962 1.00 96.00 180 VAL A O 1
ATOM 1459 N N . LEU A 1 181 ? -16.030 11.779 -39.397 1.00 96.44 181 LEU A N 1
ATOM 1460 C CA . LEU A 1 181 ? -16.898 10.603 -39.332 1.00 96.44 181 LEU A CA 1
ATOM 1461 C C . LEU A 1 181 ? -17.940 10.815 -38.228 1.00 96.44 181 LEU A C 1
ATOM 1463 O O . LEU A 1 181 ? -17.668 10.645 -37.040 1.00 96.44 181 LEU A O 1
ATOM 1467 N N . SER A 1 182 ? -19.130 11.263 -38.621 1.00 93.75 182 SER A N 1
ATOM 1468 C CA . SER A 1 182 ? -20.180 11.705 -37.694 1.00 93.75 182 SER A CA 1
ATOM 1469 C C . SER A 1 182 ? -21.469 10.886 -37.764 1.00 93.75 182 SER A C 1
ATOM 1471 O O . SER A 1 182 ? -22.380 11.146 -36.978 1.00 93.75 182 SER A O 1
ATOM 1473 N N . GLN A 1 183 ? -21.571 9.908 -38.674 1.00 93.88 183 GLN A N 1
ATOM 1474 C CA . GLN A 1 183 ? -22.757 9.055 -38.793 1.00 93.88 183 GLN A CA 1
ATOM 1475 C C . GLN A 1 183 ? -22.640 7.877 -37.808 1.00 93.88 183 GLN A C 1
ATOM 1477 O O . GLN A 1 183 ? -21.710 7.079 -37.935 1.00 93.88 183 GLN A O 1
ATOM 1482 N N . PRO A 1 184 ? -23.541 7.751 -36.811 1.00 91.75 184 PRO A N 1
ATOM 1483 C CA . PRO A 1 184 ? -23.530 6.612 -35.896 1.00 91.75 184 PRO A CA 1
ATOM 1484 C C . PRO A 1 184 ? -23.764 5.285 -36.628 1.00 91.75 184 PRO A C 1
ATOM 1486 O O . PRO A 1 184 ? -24.376 5.270 -37.695 1.00 91.75 184 PRO A O 1
ATOM 1489 N N . ASP A 1 185 ? -23.321 4.172 -36.041 1.00 91.44 185 ASP A N 1
ATOM 1490 C CA . ASP A 1 185 ? -23.521 2.807 -36.563 1.00 91.44 185 ASP A CA 1
ATOM 1491 C C . ASP A 1 185 ? -23.102 2.619 -38.041 1.00 91.44 185 ASP A C 1
ATOM 1493 O O . ASP A 1 185 ? -23.739 1.870 -38.787 1.00 91.44 185 ASP A O 1
ATOM 1497 N N . THR A 1 186 ? -22.067 3.335 -38.491 1.00 94.06 186 THR A N 1
ATOM 1498 C CA . THR A 1 186 ? -21.667 3.400 -39.907 1.00 94.06 186 THR A CA 1
ATOM 1499 C C . THR A 1 186 ? -20.293 2.775 -40.139 1.00 94.06 186 THR A C 1
ATOM 1501 O O . THR A 1 186 ? -19.372 2.957 -39.339 1.00 94.06 186 THR A O 1
ATOM 1504 N N . VAL A 1 187 ? -20.158 2.050 -41.256 1.00 95.44 187 VAL A N 1
ATOM 1505 C CA . VAL A 1 187 ? -18.882 1.508 -41.740 1.00 95.44 187 VAL A CA 1
ATOM 1506 C C . VAL A 1 187 ? -18.302 2.451 -42.792 1.00 95.44 187 VAL A C 1
ATOM 1508 O O . VAL A 1 187 ? -18.929 2.690 -43.824 1.00 95.44 187 VAL A O 1
ATOM 1511 N N . TYR A 1 188 ? -17.103 2.960 -42.535 1.00 96.38 188 TYR A N 1
ATOM 1512 C CA . TYR A 1 188 ? -16.315 3.762 -43.464 1.00 96.38 188 TYR A CA 1
ATOM 1513 C C . TYR A 1 188 ? -15.181 2.917 -44.033 1.00 96.38 188 TYR A C 1
ATOM 1515 O O . TYR A 1 188 ? -14.481 2.261 -43.263 1.00 96.38 188 TYR A O 1
ATOM 1523 N N . VAL A 1 189 ? -15.005 2.939 -45.355 1.00 95.75 189 VAL A N 1
ATOM 1524 C CA . VAL A 1 189 ? -13.981 2.151 -46.058 1.00 95.75 189 VAL A CA 1
ATOM 1525 C C . VAL A 1 189 ? -13.078 3.090 -46.849 1.00 95.75 189 VAL A C 1
ATOM 1527 O O . VAL A 1 189 ? -13.558 3.851 -47.691 1.00 95.75 189 VAL A O 1
ATOM 1530 N N . LEU A 1 190 ? -11.776 3.060 -46.573 1.00 96.44 190 LEU A N 1
ATOM 1531 C CA . LEU A 1 190 ? -10.781 3.779 -47.369 1.00 96.44 190 LEU A CA 1
ATOM 1532 C C . LEU A 1 190 ? -10.554 3.034 -48.697 1.00 96.44 190 LEU A C 1
ATOM 1534 O O . LEU A 1 190 ? -10.514 1.812 -48.708 1.00 96.44 190 LEU A O 1
ATOM 1538 N N . THR A 1 191 ? -10.442 3.756 -49.811 1.00 95.12 191 THR A N 1
ATOM 1539 C CA . THR A 1 191 ? -10.377 3.181 -51.175 1.00 95.12 191 THR A CA 1
ATOM 1540 C C . THR A 1 191 ? -9.068 3.461 -51.908 1.00 95.12 191 THR A C 1
ATOM 1542 O O . THR A 1 191 ? -8.789 2.861 -52.946 1.00 95.12 191 THR A O 1
ATOM 1545 N N . GLU A 1 192 ? -8.268 4.386 -51.383 1.00 95.50 192 GLU A N 1
ATOM 1546 C CA . GLU A 1 192 ? -6.930 4.703 -51.866 1.00 95.50 192 GLU A CA 1
ATOM 1547 C C . GLU A 1 192 ? -6.076 5.268 -50.727 1.00 95.50 192 GLU A C 1
ATOM 1549 O O . GLU A 1 192 ? -6.585 5.690 -49.685 1.00 95.50 192 GLU A O 1
ATOM 1554 N N . ASP A 1 193 ? -4.760 5.292 -50.929 1.00 97.44 193 ASP A N 1
ATOM 1555 C CA . ASP A 1 193 ? -3.837 5.936 -49.998 1.00 97.44 193 ASP A CA 1
ATOM 1556 C C . ASP A 1 193 ? -4.098 7.452 -49.948 1.00 97.44 193 ASP A C 1
ATOM 1558 O O . ASP A 1 193 ? -4.233 8.106 -50.983 1.00 97.44 193 ASP A O 1
ATOM 1562 N N . ILE A 1 194 ? -4.105 8.040 -48.749 1.00 96.81 194 ILE A N 1
ATOM 1563 C CA . ILE A 1 194 ? -4.375 9.473 -48.552 1.00 96.81 194 ILE A CA 1
ATOM 1564 C C . ILE A 1 194 ? -3.221 10.190 -47.853 1.00 96.81 194 ILE A C 1
ATOM 1566 O O . ILE A 1 194 ? -2.471 9.609 -47.069 1.00 96.81 194 ILE A O 1
ATOM 1570 N N . THR A 1 195 ? -3.099 11.494 -48.110 1.00 95.75 195 THR A N 1
ATOM 1571 C CA . THR A 1 195 ? -2.134 12.379 -47.444 1.00 95.75 195 THR A CA 1
ATOM 1572 C C . THR A 1 195 ? -2.836 13.589 -46.824 1.00 95.75 195 THR A C 1
ATOM 1574 O O . THR A 1 195 ? -3.609 14.264 -47.498 1.00 95.75 195 THR A O 1
ATOM 1577 N N . ALA A 1 196 ? -2.539 13.888 -45.558 1.00 91.31 196 ALA A N 1
ATOM 1578 C CA . ALA A 1 196 ? -3.065 15.016 -44.797 1.00 91.31 196 ALA A CA 1
ATOM 1579 C C . ALA A 1 196 ? -1.928 15.876 -44.216 1.00 91.31 196 ALA A C 1
ATOM 1581 O O . ALA A 1 196 ? -1.023 15.369 -43.551 1.00 91.31 196 ALA A O 1
ATOM 1582 N N . GLU A 1 197 ? -2.000 17.198 -44.412 1.00 87.75 197 GLU A N 1
ATOM 1583 C CA . GLU A 1 197 ? -1.036 18.133 -43.807 1.00 87.75 197 GLU A CA 1
ATOM 1584 C C . GLU A 1 197 ? -1.126 18.164 -42.274 1.00 87.75 197 GLU A C 1
ATOM 1586 O O . GLU A 1 197 ? -0.105 18.337 -41.610 1.00 87.75 197 GLU A O 1
ATOM 1591 N N . GLY A 1 198 ? -2.332 17.974 -41.726 1.00 86.12 198 GLY A N 1
ATOM 1592 C CA . GLY A 1 198 ? -2.627 17.903 -40.294 1.00 86.12 198 GLY A CA 1
ATOM 1593 C C . GLY A 1 198 ? -3.335 16.597 -39.931 1.00 86.12 198 GLY A C 1
ATOM 1594 O O . GLY A 1 198 ? -2.823 15.523 -40.244 1.00 86.12 198 GLY A O 1
ATOM 1595 N N . THR A 1 199 ? -4.497 16.691 -39.275 1.00 90.94 199 THR A N 1
ATOM 1596 C CA . THR A 1 199 ? -5.297 15.518 -38.885 1.00 90.94 199 THR A CA 1
ATOM 1597 C C . THR A 1 199 ? -5.966 14.847 -40.092 1.00 90.94 199 THR A C 1
ATOM 1599 O O . THR A 1 199 ? -6.513 15.554 -40.940 1.00 90.94 199 THR A O 1
ATOM 1602 N N . ALA A 1 200 ? -5.948 13.510 -40.191 1.00 95.75 200 ALA A N 1
ATOM 1603 C CA . ALA A 1 200 ? -6.560 12.795 -41.324 1.00 95.75 200 ALA A CA 1
ATOM 1604 C C . ALA A 1 200 ? -8.024 12.387 -41.079 1.00 95.75 200 ALA A C 1
ATOM 1606 O O . ALA A 1 200 ? -8.854 12.590 -41.967 1.00 95.75 200 ALA A O 1
ATOM 1607 N N . PHE A 1 201 ? -8.366 11.892 -39.885 1.00 97.19 201 PHE A N 1
ATOM 1608 C CA . PHE A 1 201 ? -9.740 11.533 -39.503 1.00 97.19 201 PHE A CA 1
ATOM 1609 C C . PHE A 1 201 ? -10.139 12.140 -38.157 1.00 97.19 201 PHE A C 1
ATOM 1611 O O . PHE A 1 201 ? -9.342 12.153 -37.220 1.00 97.19 201 PHE A O 1
ATOM 1618 N N . GLU A 1 202 ? -11.392 12.582 -38.039 1.00 95.06 202 GLU A N 1
ATOM 1619 C CA . GLU A 1 202 ? -11.981 13.035 -36.776 1.00 95.06 202 GLU A CA 1
ATOM 1620 C C . GLU A 1 202 ? -13.289 12.303 -36.467 1.00 95.06 202 GLU A C 1
ATOM 1622 O O . GLU A 1 202 ? -14.230 12.326 -37.261 1.00 95.06 202 GLU A O 1
ATOM 1627 N N . ILE A 1 203 ? -13.367 11.719 -35.271 1.00 94.81 203 ILE A N 1
ATOM 1628 C CA . ILE A 1 203 ? -14.557 11.080 -34.711 1.00 94.81 203 ILE A CA 1
ATOM 1629 C C . ILE A 1 203 ? -14.908 11.804 -33.414 1.00 94.81 203 ILE A C 1
ATOM 1631 O O . ILE A 1 203 ? -14.183 11.729 -32.422 1.00 94.81 203 ILE A O 1
ATOM 1635 N N . ARG A 1 204 ? -16.029 12.528 -33.410 1.00 92.19 204 ARG A N 1
ATOM 1636 C CA . ARG A 1 204 ? -16.513 13.267 -32.236 1.00 92.19 204 ARG A CA 1
ATOM 1637 C C . ARG A 1 204 ? -17.928 12.815 -31.924 1.00 92.19 204 ARG A C 1
ATOM 1639 O O . ARG A 1 204 ? -18.774 12.901 -32.807 1.00 92.19 204 ARG A O 1
ATOM 1646 N N . THR A 1 205 ? -18.153 12.332 -30.702 1.00 88.94 205 THR A N 1
ATOM 1647 C CA . THR A 1 205 ? -19.460 11.955 -30.113 1.00 88.94 205 THR A CA 1
ATOM 1648 C C . THR A 1 205 ? -20.313 10.902 -30.840 1.00 88.94 205 THR A C 1
ATOM 1650 O O . THR A 1 205 ? -21.291 10.420 -30.266 1.00 88.94 205 THR A O 1
ATOM 1653 N N . ALA A 1 206 ? -19.970 10.507 -32.067 1.00 91.06 206 ALA A N 1
ATOM 1654 C CA . ALA A 1 206 ? -20.666 9.475 -32.825 1.00 91.06 206 ALA A CA 1
ATOM 1655 C C . ALA A 1 206 ? -20.263 8.070 -32.349 1.00 91.06 206 ALA A C 1
ATOM 1657 O O . ALA A 1 206 ? -19.081 7.755 -32.232 1.00 91.06 206 ALA A O 1
ATOM 1658 N N . ASN A 1 207 ? -21.259 7.223 -32.083 1.00 93.19 207 ASN A N 1
ATOM 1659 C CA . ASN A 1 207 ? -21.065 5.876 -31.542 1.00 93.19 207 ASN A CA 1
ATOM 1660 C C . ASN A 1 207 ? -21.254 4.805 -32.623 1.00 93.19 207 ASN A C 1
ATOM 1662 O O . ASN A 1 207 ? -21.993 5.024 -33.581 1.00 93.19 207 ASN A O 1
ATOM 1666 N N . GLY A 1 208 ? -20.648 3.631 -32.443 1.00 93.19 208 GLY A N 1
ATOM 1667 C CA . GLY A 1 208 ? -20.864 2.485 -33.335 1.00 93.19 208 GLY A CA 1
ATOM 1668 C C . GLY A 1 208 ? -20.147 2.584 -34.687 1.00 93.19 208 GLY A C 1
ATOM 1669 O O . GLY A 1 208 ? -20.506 1.863 -35.614 1.00 93.19 208 GLY A O 1
ATOM 1670 N N . ILE A 1 209 ? -19.170 3.485 -34.835 1.00 94.88 209 ILE A N 1
ATOM 1671 C CA . ILE A 1 209 ? -18.412 3.645 -36.083 1.00 94.88 209 ILE A CA 1
ATOM 1672 C C . ILE A 1 209 ? -17.385 2.520 -36.243 1.00 94.88 209 ILE A C 1
ATOM 1674 O O . ILE A 1 209 ? -16.637 2.195 -35.320 1.00 94.88 209 ILE A O 1
ATOM 1678 N N . THR A 1 210 ? -17.317 1.977 -37.457 1.00 95.88 210 THR A N 1
ATOM 1679 C CA . THR A 1 210 ? -16.213 1.132 -37.923 1.00 95.88 210 THR A CA 1
ATOM 1680 C C . THR A 1 210 ? -15.457 1.872 -39.022 1.00 95.88 210 THR A C 1
ATOM 1682 O O . THR A 1 210 ? -16.060 2.256 -40.019 1.00 95.88 210 THR A O 1
ATOM 1685 N N . LEU A 1 211 ? -14.153 2.068 -38.851 1.00 96.75 211 LEU A N 1
ATOM 1686 C CA . LEU A 1 211 ? -13.245 2.593 -39.868 1.00 96.75 211 LEU A CA 1
ATOM 1687 C C . LEU A 1 211 ? -12.353 1.450 -40.363 1.00 96.75 211 LEU A C 1
ATOM 1689 O O . LEU A 1 211 ? -11.436 1.032 -39.661 1.00 96.75 211 LEU A O 1
ATOM 1693 N N . ASP A 1 212 ? -12.632 0.944 -41.558 1.00 96.12 212 ASP A N 1
ATOM 1694 C CA . ASP A 1 212 ? -11.789 -0.024 -42.255 1.00 96.12 212 ASP A CA 1
ATOM 1695 C C . ASP A 1 212 ? -10.905 0.727 -43.256 1.00 96.12 212 ASP A C 1
ATOM 1697 O O . ASP A 1 212 ? -11.399 1.428 -44.141 1.00 96.12 212 ASP A O 1
ATOM 1701 N N . LEU A 1 213 ? -9.589 0.625 -43.104 1.00 97.12 213 LEU A N 1
ATOM 1702 C CA . LEU A 1 213 ? -8.649 1.281 -44.006 1.00 97.12 213 LEU A CA 1
ATOM 1703 C C . LEU A 1 213 ? -8.381 0.453 -45.280 1.00 97.12 213 LEU A C 1
ATOM 1705 O O . LEU A 1 213 ? -7.604 0.904 -46.113 1.00 97.12 213 LEU A O 1
ATOM 1709 N N . ASP A 1 214 ? -8.985 -0.733 -45.433 1.00 95.62 214 ASP A N 1
ATOM 1710 C CA . ASP A 1 214 ? -8.843 -1.668 -46.567 1.00 95.62 214 ASP A CA 1
ATOM 1711 C C . ASP A 1 214 ? -7.394 -1.847 -47.052 1.00 95.62 214 ASP A C 1
ATOM 1713 O O . ASP A 1 214 ? -7.087 -1.985 -48.234 1.00 95.62 214 ASP A O 1
ATOM 1717 N N . GLY A 1 215 ? -6.469 -1.863 -46.100 1.00 95.12 215 GLY A N 1
ATOM 1718 C CA . GLY A 1 215 ? -5.049 -2.057 -46.328 1.00 95.12 215 GLY A CA 1
ATOM 1719 C C . GLY A 1 215 ? -4.302 -0.844 -46.886 1.00 95.12 215 GLY A C 1
ATOM 1720 O O . GLY A 1 215 ? -3.095 -0.953 -47.108 1.00 95.12 215 GLY A O 1
ATOM 1721 N N . HIS A 1 216 ? -4.976 0.293 -47.062 1.00 97.31 216 HIS A N 1
ATOM 1722 C CA . HIS A 1 216 ? -4.402 1.541 -47.558 1.00 97.31 216 HIS A CA 1
ATOM 1723 C C . HIS A 1 216 ? -3.585 2.296 -46.504 1.00 97.31 216 HIS A C 1
ATOM 1725 O O . HIS A 1 216 ? -3.680 2.065 -45.291 1.00 97.31 216 HIS A O 1
ATOM 1731 N N . THR A 1 217 ? -2.768 3.227 -46.995 1.00 97.62 217 THR A N 1
ATOM 1732 C CA . THR A 1 217 ? -1.892 4.085 -46.197 1.00 97.62 217 THR A CA 1
ATOM 1733 C C . THR A 1 217 ? -2.496 5.467 -45.974 1.00 97.62 217 THR A C 1
ATOM 1735 O O . THR A 1 217 ? -2.816 6.200 -46.907 1.00 97.62 217 THR A O 1
ATOM 1738 N N . VAL A 1 218 ? -2.557 5.871 -44.710 1.00 97.69 218 VAL A N 1
ATOM 1739 C CA . VAL A 1 218 ? -2.925 7.203 -44.238 1.00 97.69 218 VAL A CA 1
ATOM 1740 C C . VAL A 1 218 ? -1.655 7.926 -43.817 1.00 97.69 218 VAL A C 1
ATOM 1742 O O . VAL A 1 218 ? -1.095 7.651 -42.753 1.00 97.69 218 VAL A O 1
ATOM 1745 N N . LYS A 1 219 ? -1.190 8.871 -44.636 1.00 96.38 219 LYS A N 1
ATOM 1746 C CA . LYS A 1 219 ? -0.038 9.714 -44.309 1.00 96.38 219 LYS A CA 1
ATOM 1747 C C . LYS A 1 219 ? -0.501 11.030 -43.684 1.00 96.38 219 LYS A C 1
ATOM 1749 O O . LYS A 1 219 ? -1.162 11.811 -44.356 1.00 96.38 219 LYS A O 1
ATOM 1754 N N . TYR A 1 220 ? -0.154 11.309 -42.431 1.00 92.12 220 TYR A N 1
ATOM 1755 C CA . TYR A 1 220 ? -0.602 12.514 -41.704 1.00 92.12 220 TYR A CA 1
ATOM 1756 C C . TYR A 1 220 ? 0.580 13.377 -41.241 1.00 92.12 220 TYR A C 1
ATOM 1758 O O . TYR A 1 220 ? 1.725 12.926 -41.277 1.00 92.12 220 TYR A O 1
ATOM 1766 N N . SER A 1 221 ? 0.331 14.614 -40.794 1.00 87.38 221 SER A N 1
ATOM 1767 C CA . SER A 1 221 ? 1.385 15.544 -40.350 1.00 87.38 221 SER A CA 1
ATOM 1768 C C . SER A 1 221 ? 2.513 15.697 -41.386 1.00 87.38 221 SER A C 1
ATOM 1770 O O . SER A 1 221 ? 3.687 15.485 -41.073 1.00 87.38 221 SER A O 1
ATOM 1772 N N . THR A 1 222 ? 2.184 16.011 -42.644 1.00 85.00 222 THR A N 1
ATOM 1773 C CA . THR A 1 222 ? 3.190 16.191 -43.713 1.00 85.00 222 THR A CA 1
ATOM 1774 C C . THR A 1 222 ? 3.791 17.596 -43.792 1.00 85.00 222 THR A C 1
ATOM 1776 O O . THR A 1 222 ? 4.787 17.783 -44.490 1.00 85.00 222 THR A O 1
ATOM 1779 N N . ALA A 1 223 ? 3.233 18.582 -43.084 1.00 75.81 223 ALA A N 1
ATOM 1780 C CA . ALA A 1 223 ? 3.768 19.941 -43.041 1.00 75.81 223 ALA A CA 1
ATOM 1781 C C . ALA A 1 223 ? 4.782 20.115 -41.891 1.00 75.81 223 ALA A C 1
ATOM 1783 O O . ALA A 1 223 ? 4.489 19.805 -40.738 1.00 75.81 223 ALA A O 1
ATOM 1784 N N . ALA A 1 224 ? 5.970 20.661 -42.178 1.00 56.53 224 ALA A N 1
ATOM 1785 C CA . ALA A 1 224 ? 6.984 20.958 -41.163 1.00 56.53 224 ALA A CA 1
ATOM 1786 C C . ALA A 1 224 ? 6.610 22.219 -40.359 1.00 56.53 224 ALA A C 1
ATOM 1788 O O . ALA A 1 224 ? 6.934 23.340 -40.753 1.00 56.53 224 ALA A O 1
ATOM 1789 N N . LYS A 1 225 ? 5.926 22.057 -39.222 1.00 56.81 225 LYS A N 1
ATOM 1790 C CA . LYS A 1 225 ? 5.731 23.131 -38.235 1.00 56.81 225 LYS A CA 1
ATOM 1791 C C . LYS A 1 225 ? 6.021 22.601 -36.837 1.00 56.81 225 LYS A C 1
ATOM 1793 O O . LYS A 1 225 ? 5.258 21.789 -36.333 1.00 56.81 225 LYS A O 1
ATOM 1798 N N . ALA A 1 226 ? 7.087 23.103 -36.213 1.00 51.25 226 ALA A N 1
ATOM 1799 C CA . ALA A 1 226 ? 7.338 22.886 -34.793 1.00 51.25 226 ALA A CA 1
ATOM 1800 C C . ALA A 1 226 ? 6.214 23.546 -33.980 1.00 51.25 226 ALA A C 1
ATOM 1802 O O . ALA A 1 226 ? 6.061 24.772 -34.002 1.00 51.25 226 ALA A O 1
ATOM 1803 N N . ILE A 1 227 ? 5.411 22.742 -33.290 1.00 51.47 227 ILE A N 1
ATOM 1804 C CA . ILE A 1 227 ? 4.377 23.233 -32.378 1.00 51.47 227 ILE A CA 1
ATOM 1805 C C . ILE A 1 227 ? 5.051 23.431 -31.016 1.00 51.47 227 ILE A C 1
ATOM 1807 O O . ILE A 1 227 ? 5.542 22.478 -30.414 1.00 51.47 227 ILE A O 1
ATOM 1811 N N . LYS A 1 228 ? 5.132 24.682 -30.545 1.00 44.81 228 LYS A N 1
ATOM 1812 C CA . LYS A 1 228 ? 5.684 24.998 -29.217 1.00 44.81 228 LYS A CA 1
ATOM 1813 C C . LYS A 1 228 ? 4.791 24.406 -28.116 1.00 44.81 228 LYS A C 1
ATOM 1815 O O . LYS A 1 228 ? 3.568 24.422 -28.235 1.00 44.81 228 LYS A O 1
ATOM 1820 N N . TRP A 1 229 ? 5.416 23.921 -27.040 1.00 41.34 229 TRP A N 1
ATOM 1821 C CA . TRP A 1 229 ? 4.786 23.260 -25.884 1.00 41.34 229 TRP A CA 1
ATOM 1822 C C . TRP A 1 229 ? 3.721 24.086 -25.137 1.00 41.34 229 TRP A C 1
ATOM 1824 O O . TRP A 1 229 ? 2.988 23.545 -24.316 1.00 41.34 229 TRP A O 1
ATOM 1834 N N . ASP A 1 230 ? 3.611 25.389 -25.388 1.00 39.03 230 ASP A N 1
ATOM 1835 C CA . ASP A 1 230 ? 2.827 26.316 -24.574 1.00 39.03 230 ASP A CA 1
ATOM 1836 C C . ASP A 1 230 ? 1.343 26.441 -24.969 1.00 39.03 230 ASP A C 1
ATOM 1838 O O . ASP A 1 230 ? 0.626 27.231 -24.348 1.00 39.03 230 ASP A O 1
ATOM 1842 N N . ARG A 1 231 ? 0.834 25.685 -25.963 1.00 36.94 231 ARG A N 1
ATOM 1843 C CA . ARG A 1 231 ? -0.591 25.750 -26.360 1.00 36.94 231 ARG A CA 1
ATOM 1844 C C . ARG A 1 231 ? -1.193 24.402 -26.810 1.00 36.94 231 ARG A C 1
ATOM 1846 O O . ARG A 1 231 ? -0.732 23.851 -27.803 1.00 36.94 231 ARG A O 1
ATOM 1853 N N . PRO A 1 232 ? -2.327 23.958 -26.225 1.00 44.50 232 PRO A N 1
ATOM 1854 C CA . PRO A 1 232 ? -3.102 22.790 -26.688 1.00 44.50 232 PRO A CA 1
ATOM 1855 C C . PRO A 1 232 ? -3.697 22.900 -28.110 1.00 44.50 232 PRO A C 1
ATOM 1857 O O . PRO A 1 232 ? -4.241 21.937 -28.634 1.00 44.50 232 PRO A O 1
ATOM 1860 N N . ALA A 1 233 ? -3.643 24.071 -28.754 1.00 42.56 233 ALA A N 1
ATOM 1861 C CA . ALA A 1 233 ? -4.407 24.389 -29.967 1.00 42.56 233 ALA A CA 1
ATOM 1862 C C . ALA A 1 233 ? -3.718 24.009 -31.302 1.00 42.56 233 ALA A C 1
ATOM 1864 O O . ALA A 1 233 ? -3.961 24.665 -32.314 1.00 42.56 233 ALA A O 1
ATOM 1865 N N . GLY A 1 234 ? -2.845 22.995 -31.320 1.00 58.19 234 GLY A N 1
ATOM 1866 C CA . GLY A 1 234 ? -2.046 22.655 -32.508 1.00 58.19 234 GLY A CA 1
ATOM 1867 C C . GLY A 1 234 ? -1.759 21.174 -32.760 1.00 58.19 234 GLY A C 1
ATOM 1868 O O . GLY A 1 234 ? -1.060 20.891 -33.724 1.00 58.19 234 GLY A O 1
ATOM 1869 N N . GLN A 1 235 ? -2.261 20.246 -31.939 1.00 73.25 235 GLN A N 1
ATOM 1870 C CA . GLN A 1 235 ? -1.983 18.813 -32.105 1.00 73.25 235 GLN A CA 1
ATOM 1871 C C . GLN A 1 235 ? -2.615 18.256 -33.393 1.00 73.25 235 GLN A C 1
ATOM 1873 O O . GLN A 1 235 ? -3.724 18.647 -33.766 1.00 73.25 235 GLN A O 1
ATOM 1878 N N . VAL A 1 236 ? -1.910 17.345 -34.070 1.00 82.56 236 VAL A N 1
ATOM 1879 C CA . VAL A 1 236 ? -2.376 16.701 -35.309 1.00 82.56 236 VAL A CA 1
ATOM 1880 C C . VAL A 1 236 ? -2.274 15.184 -35.215 1.00 82.56 236 VAL A C 1
ATOM 1882 O O . VAL A 1 236 ? -1.335 14.651 -34.619 1.00 82.56 236 VAL A O 1
ATOM 1885 N N . PHE A 1 237 ? -3.239 14.489 -35.821 1.00 89.56 237 PHE A N 1
ATOM 1886 C CA . PHE A 1 237 ? -3.424 13.054 -35.601 1.00 89.56 237 PHE A CA 1
ATOM 1887 C C . PHE A 1 237 ? -3.697 12.268 -36.884 1.00 89.56 237 PHE A C 1
ATOM 1889 O O . PHE A 1 237 ? -4.340 12.770 -37.802 1.00 89.56 237 PHE A O 1
ATOM 1896 N N . GLY A 1 238 ? -3.286 11.004 -36.954 1.00 94.62 238 GLY A N 1
ATOM 1897 C CA . GLY A 1 238 ? -3.809 10.116 -37.997 1.00 94.62 238 GLY A CA 1
ATOM 1898 C C . GLY A 1 238 ? -5.323 9.957 -37.826 1.00 94.62 238 GLY A C 1
ATOM 1899 O O . GLY A 1 238 ? -6.099 10.338 -38.701 1.00 94.62 238 GLY A O 1
ATOM 1900 N N . VAL A 1 239 ? -5.750 9.506 -36.647 1.00 96.00 239 VAL A N 1
ATOM 1901 C CA . VAL A 1 239 ? -7.162 9.428 -36.247 1.00 96.00 239 VAL A CA 1
ATOM 1902 C C . VAL A 1 239 ? -7.349 10.094 -34.889 1.00 96.00 239 VAL A C 1
ATOM 1904 O O . VAL A 1 239 ? -6.721 9.703 -33.911 1.00 96.00 239 VAL A O 1
ATOM 1907 N N . PHE A 1 240 ? -8.232 11.084 -34.813 1.00 93.88 240 PHE A N 1
ATOM 1908 C CA . PHE A 1 240 ? -8.600 11.744 -33.564 1.00 93.88 240 PHE A CA 1
ATOM 1909 C C . PHE A 1 240 ? -9.988 11.296 -33.100 1.00 93.88 240 PHE A C 1
ATOM 1911 O O . PHE A 1 240 ? -10.965 11.461 -33.832 1.00 93.88 240 PHE A O 1
ATOM 1918 N N . ILE A 1 241 ? -10.085 10.766 -31.879 1.00 92.81 241 ILE A N 1
ATOM 1919 C CA . ILE A 1 241 ? -11.318 10.235 -31.290 1.00 92.81 241 ILE A CA 1
ATOM 1920 C C . ILE A 1 241 ? -11.631 10.979 -29.995 1.00 92.81 241 ILE A C 1
ATOM 1922 O O . ILE A 1 241 ? -10.813 11.014 -29.078 1.00 92.81 241 ILE A O 1
ATOM 1926 N N . ASN A 1 242 ? -12.837 11.539 -29.882 1.00 91.19 242 ASN A N 1
ATOM 1927 C CA . ASN A 1 242 ? -13.253 12.228 -28.666 1.00 91.19 242 ASN A CA 1
ATOM 1928 C C . ASN A 1 242 ? -14.727 11.992 -28.299 1.00 91.19 242 ASN A C 1
ATOM 1930 O O . ASN A 1 242 ? -15.630 12.232 -29.107 1.00 91.19 242 ASN A O 1
ATOM 1934 N N . TYR A 1 243 ? -14.966 11.579 -27.052 1.00 90.94 243 TYR A N 1
ATOM 1935 C CA . TYR A 1 243 ? -16.282 11.291 -26.465 1.00 90.94 243 TYR A CA 1
ATOM 1936 C C . TYR A 1 243 ? -17.162 10.307 -27.257 1.00 90.94 243 TYR A C 1
ATOM 1938 O O . TYR A 1 243 ? -18.386 10.438 -27.261 1.00 90.94 243 TYR A O 1
ATOM 1946 N N . ALA A 1 244 ? -16.560 9.329 -27.932 1.00 90.25 244 ALA A N 1
ATOM 1947 C CA . ALA A 1 244 ? -17.252 8.335 -28.749 1.00 90.25 244 ALA A CA 1
ATOM 1948 C C . ALA A 1 244 ? -17.247 6.945 -28.092 1.00 90.25 244 ALA A C 1
ATOM 1950 O O . ALA A 1 244 ? -16.412 6.648 -27.238 1.00 90.25 244 ALA A O 1
ATOM 1951 N N . LYS A 1 245 ? -18.194 6.078 -28.463 1.00 93.19 245 LYS A N 1
ATOM 1952 C CA . LYS A 1 245 ? -18.316 4.728 -27.897 1.00 93.19 245 LYS A CA 1
ATOM 1953 C C . LYS A 1 245 ? -18.497 3.647 -28.948 1.00 93.19 245 LYS A C 1
ATOM 1955 O O . LYS A 1 245 ? -19.130 3.891 -29.975 1.00 93.19 245 LYS A O 1
ATOM 1960 N N . ASN A 1 246 ? -18.054 2.431 -28.629 1.00 93.44 246 ASN A N 1
ATOM 1961 C CA . ASN A 1 246 ? -18.206 1.248 -29.484 1.00 93.44 246 ASN A CA 1
ATOM 1962 C C . ASN A 1 246 ? -17.564 1.471 -30.864 1.00 93.44 246 ASN A C 1
ATOM 1964 O O . ASN A 1 246 ? -18.253 1.418 -31.883 1.00 93.44 246 ASN A O 1
ATOM 1968 N N . LEU A 1 247 ? -16.271 1.796 -30.886 1.00 94.31 247 LEU A N 1
ATOM 1969 C CA . LEU A 1 247 ? -15.539 2.110 -32.115 1.00 94.31 247 LEU A CA 1
ATOM 1970 C C . LEU A 1 247 ? -14.614 0.975 -32.528 1.00 94.31 247 LEU A C 1
ATOM 1972 O O . LEU A 1 247 ? -14.008 0.333 -31.674 1.00 94.31 247 LEU A O 1
ATOM 1976 N N . LYS A 1 248 ? -14.475 0.779 -33.839 1.00 95.69 248 LYS A N 1
ATOM 1977 C CA . LYS A 1 248 ? -13.586 -0.223 -34.433 1.00 95.69 248 LYS A CA 1
ATOM 1978 C C . LYS A 1 248 ? -12.717 0.407 -35.512 1.00 95.69 248 LYS A C 1
ATOM 1980 O O . LYS A 1 248 ? -13.248 1.093 -36.382 1.00 95.69 248 LYS A O 1
ATOM 1985 N N . ILE A 1 249 ? -11.410 0.170 -35.473 1.00 96.69 249 ILE A N 1
ATOM 1986 C CA . ILE A 1 249 ? -10.462 0.610 -36.505 1.00 96.69 249 ILE A CA 1
ATOM 1987 C C . ILE A 1 249 ? -9.700 -0.613 -37.011 1.00 96.69 249 ILE A C 1
ATOM 1989 O O . ILE A 1 249 ? -9.018 -1.273 -36.224 1.00 96.69 249 ILE A O 1
ATOM 1993 N N . TYR A 1 250 ? -9.818 -0.906 -38.309 1.00 96.06 250 TYR A N 1
ATOM 1994 C CA . TYR A 1 250 ? -9.273 -2.120 -38.909 1.00 96.06 250 TYR A CA 1
ATOM 1995 C C . TYR A 1 250 ? -8.384 -1.886 -40.133 1.00 96.06 250 TYR A C 1
ATOM 1997 O O . TYR A 1 250 ? -8.619 -0.988 -40.933 1.00 96.06 250 TYR A O 1
ATOM 2005 N N . ASN A 1 251 ? -7.378 -2.757 -40.261 1.00 95.19 251 ASN A N 1
ATOM 2006 C CA . ASN A 1 251 ? -6.646 -3.088 -41.488 1.00 95.19 251 ASN A CA 1
ATOM 2007 C C . ASN A 1 251 ? -6.122 -1.918 -42.337 1.00 95.19 251 ASN A C 1
ATOM 2009 O O . ASN A 1 251 ? -6.707 -1.576 -43.355 1.00 95.19 251 ASN A O 1
ATOM 2013 N N . GLY A 1 252 ? -4.949 -1.379 -42.002 1.00 96.38 252 GLY A N 1
ATOM 2014 C CA . GLY A 1 252 ? -4.252 -0.395 -42.840 1.00 96.38 252 GLY A CA 1
ATOM 2015 C C . GLY A 1 252 ? -2.975 0.140 -42.210 1.00 96.38 252 GLY A C 1
ATOM 2016 O O . GLY A 1 252 ? -2.525 -0.355 -41.175 1.00 96.38 252 GLY A O 1
ATOM 2017 N N . VAL A 1 253 ? -2.375 1.144 -42.845 1.00 97.56 253 VAL A N 1
ATOM 2018 C CA . VAL A 1 253 ? -1.135 1.781 -42.381 1.00 97.56 253 VAL A CA 1
ATOM 2019 C C . VAL A 1 253 ? -1.414 3.232 -42.006 1.00 97.56 253 VAL A C 1
ATOM 2021 O O . VAL A 1 253 ? -1.915 3.988 -42.826 1.00 97.56 253 VAL A O 1
ATOM 2024 N N . ILE A 1 254 ? -1.050 3.656 -40.799 1.00 97.50 254 ILE A N 1
ATOM 2025 C CA . ILE A 1 254 ? -1.064 5.063 -40.383 1.00 97.50 254 ILE A CA 1
ATOM 2026 C C . ILE A 1 254 ? 0.384 5.510 -40.224 1.00 97.50 254 ILE A C 1
ATOM 2028 O O . ILE A 1 254 ? 1.097 5.033 -39.345 1.00 97.50 254 ILE A O 1
ATOM 2032 N N . LYS A 1 255 ? 0.834 6.422 -41.084 1.00 95.44 255 LYS A N 1
ATOM 2033 C CA . LYS A 1 255 ? 2.241 6.817 -41.174 1.00 95.44 255 LYS A CA 1
ATOM 2034 C C . LYS A 1 255 ? 2.417 8.317 -41.000 1.00 95.44 255 LYS A C 1
ATOM 2036 O O . LYS A 1 255 ? 1.833 9.118 -41.730 1.00 95.44 255 LYS A O 1
ATOM 2041 N N . GLN A 1 256 ? 3.272 8.716 -40.070 1.00 91.00 256 GLN A N 1
ATOM 2042 C CA . GLN A 1 256 ? 3.631 10.118 -39.911 1.00 91.00 256 GLN A CA 1
ATOM 2043 C C . GLN A 1 256 ? 4.510 10.588 -41.079 1.00 91.00 256 GLN A C 1
ATOM 2045 O O . GLN A 1 256 ? 5.442 9.908 -41.508 1.00 91.00 256 GLN A O 1
ATOM 2050 N N . GLY A 1 257 ? 4.208 11.765 -41.619 1.00 89.44 257 GLY A N 1
ATOM 2051 C CA . GLY A 1 257 ? 4.847 12.288 -42.817 1.00 89.44 257 GLY A CA 1
ATOM 2052 C C . GLY A 1 257 ? 6.196 12.952 -42.593 1.00 89.44 257 GLY A C 1
ATOM 2053 O O . GLY A 1 257 ? 7.126 12.693 -43.355 1.00 89.44 257 GLY A O 1
ATOM 2054 N N . VAL A 1 258 ? 6.293 13.816 -41.580 1.00 84.94 258 VAL A N 1
ATOM 2055 C CA . VAL A 1 258 ? 7.540 14.480 -41.179 1.00 84.94 258 VAL A CA 1
ATOM 2056 C C . VAL A 1 258 ? 7.734 14.425 -39.666 1.00 84.94 258 VAL A C 1
ATOM 2058 O O . VAL A 1 258 ? 6.770 14.347 -38.903 1.00 84.94 258 VAL A O 1
ATOM 2061 N N . LYS A 1 259 ? 8.998 14.492 -39.233 1.00 80.56 259 LYS A N 1
ATOM 2062 C CA . LYS A 1 259 ? 9.385 14.581 -37.820 1.00 80.56 259 LYS A CA 1
ATOM 2063 C C . LYS A 1 259 ? 8.706 15.791 -37.160 1.00 80.56 259 LYS A C 1
ATOM 2065 O O . LYS A 1 259 ? 8.891 16.911 -37.633 1.00 80.56 259 LYS A O 1
ATOM 2070 N N . ASN A 1 260 ? 7.960 15.576 -36.075 1.00 73.12 260 ASN A N 1
ATOM 2071 C CA . ASN A 1 260 ? 7.273 16.642 -35.332 1.00 73.12 260 ASN A CA 1
ATOM 2072 C C . ASN A 1 260 ? 7.232 16.349 -33.816 1.00 73.12 260 ASN A C 1
ATOM 2074 O O . ASN A 1 260 ? 7.750 15.321 -33.388 1.00 73.12 260 ASN A O 1
ATOM 2078 N N . THR A 1 261 ? 6.665 17.259 -33.024 1.00 70.69 261 THR A N 1
ATOM 2079 C CA . THR A 1 261 ? 6.344 17.118 -31.590 1.00 70.69 261 THR A CA 1
ATOM 2080 C C . THR A 1 261 ? 4.818 17.207 -31.404 1.00 70.69 261 THR A C 1
ATOM 2082 O O . THR A 1 261 ? 4.137 17.771 -32.262 1.00 70.69 261 THR A O 1
ATOM 2085 N N . ASN A 1 262 ? 4.249 16.688 -30.306 1.00 68.94 262 ASN A N 1
ATOM 2086 C CA . ASN A 1 262 ? 2.811 16.832 -29.981 1.00 68.94 262 ASN A CA 1
ATOM 2087 C C . ASN A 1 262 ? 1.843 16.304 -31.072 1.00 68.94 262 ASN A C 1
ATOM 2089 O O . ASN A 1 262 ? 0.859 16.957 -31.430 1.00 68.94 262 ASN A O 1
ATOM 2093 N N . CYS A 1 263 ? 2.128 15.120 -31.618 1.00 76.44 263 CYS A N 1
ATOM 2094 C CA . CYS A 1 263 ? 1.271 14.419 -32.582 1.00 76.44 263 CYS A CA 1
ATOM 2095 C C . CYS A 1 263 ? 1.111 12.949 -32.169 1.00 76.44 263 CYS A C 1
ATOM 2097 O O . CYS A 1 263 ? 2.025 12.390 -31.557 1.00 76.44 263 CYS A O 1
ATOM 2099 N N . ALA A 1 264 ? 0.022 12.300 -32.591 1.00 87.44 264 ALA A N 1
ATOM 2100 C CA . ALA A 1 264 ? -0.149 10.857 -32.416 1.00 87.44 264 ALA A CA 1
ATOM 2101 C C . ALA A 1 264 ? -0.734 10.171 -33.659 1.00 87.44 264 ALA A C 1
ATOM 2103 O O . ALA A 1 264 ? -1.431 10.797 -34.458 1.00 87.44 264 ALA A O 1
ATOM 2104 N N . GLY A 1 265 ? -0.436 8.886 -33.855 1.00 92.38 265 GLY A N 1
ATOM 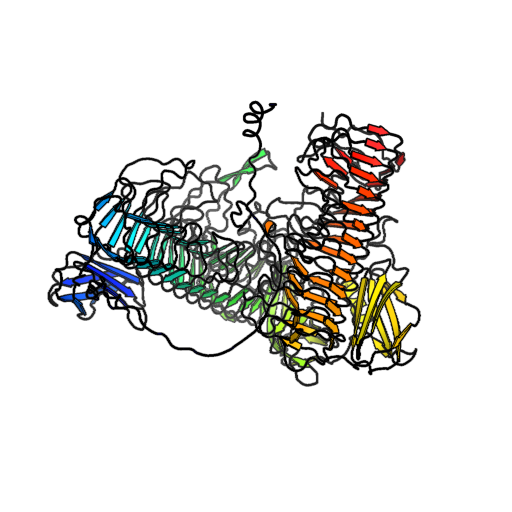2105 C CA . GLY A 1 265 ? -1.052 8.093 -34.921 1.00 92.38 265 GLY A CA 1
ATOM 2106 C C . GLY A 1 265 ? -2.558 7.978 -34.699 1.00 92.38 265 GLY A C 1
ATOM 2107 O O . GLY A 1 265 ? -3.347 8.337 -35.572 1.00 92.38 265 GLY A O 1
ATOM 2108 N N . ILE A 1 266 ? -2.953 7.560 -33.499 1.00 93.31 266 ILE A N 1
ATOM 2109 C CA . ILE A 1 266 ? -4.339 7.574 -33.031 1.00 93.31 266 ILE A CA 1
ATOM 2110 C C . ILE A 1 266 ? -4.383 8.210 -31.634 1.00 93.31 266 ILE A C 1
ATOM 2112 O O . ILE A 1 266 ? -3.603 7.845 -30.761 1.00 93.31 266 ILE A O 1
ATOM 2116 N N . GLU A 1 267 ? -5.313 9.134 -31.427 1.00 90.19 267 GLU A N 1
ATOM 2117 C CA . GLU A 1 267 ? -5.586 9.783 -30.139 1.00 90.19 267 GLU A CA 1
ATOM 2118 C C . GLU A 1 267 ? -7.005 9.441 -29.689 1.00 90.19 267 GLU A C 1
ATOM 2120 O O . GLU A 1 267 ? -7.947 9.537 -30.483 1.00 90.19 267 GLU A O 1
ATOM 2125 N N . VAL A 1 268 ? -7.170 9.081 -28.416 1.00 88.25 268 VAL A N 1
ATOM 2126 C CA . VAL A 1 268 ? -8.467 8.729 -27.828 1.00 88.25 268 VAL A CA 1
ATOM 2127 C C . VAL A 1 268 ? -8.706 9.522 -26.546 1.00 88.25 268 VAL A C 1
ATOM 2129 O O . VAL A 1 268 ? -7.982 9.352 -25.576 1.00 88.25 268 VAL A O 1
ATOM 2132 N N . GLY A 1 269 ? -9.761 10.340 -26.496 1.00 86.44 269 GLY A N 1
ATOM 2133 C CA . GLY A 1 269 ? -10.172 11.084 -25.297 1.00 86.44 269 GLY A CA 1
ATOM 2134 C C . GLY A 1 269 ? -11.629 10.832 -24.909 1.00 86.44 269 GLY A C 1
ATOM 2135 O O . GLY A 1 269 ? -12.494 10.724 -25.779 1.00 86.44 269 GLY A O 1
ATOM 2136 N N . GLY A 1 270 ? -11.927 10.706 -23.608 1.00 83.25 270 GLY A N 1
ATOM 2137 C CA . GLY A 1 270 ? -13.306 10.623 -23.091 1.00 83.25 270 GLY A CA 1
ATOM 2138 C C . GLY A 1 270 ? -14.195 9.504 -23.669 1.00 83.25 270 GLY A C 1
ATOM 2139 O O . GLY A 1 270 ? -15.419 9.623 -23.625 1.00 83.25 270 GLY A O 1
ATOM 2140 N N . SER A 1 271 ? -13.602 8.475 -24.283 1.00 87.69 271 SER A N 1
ATOM 2141 C CA . SER A 1 271 ? -14.266 7.497 -25.165 1.00 87.69 271 SER A CA 1
ATOM 2142 C C . SER A 1 271 ? -14.221 6.086 -24.581 1.00 87.69 271 SER A C 1
ATOM 2144 O O . SER A 1 271 ? -13.319 5.793 -23.815 1.00 87.69 271 SER A O 1
ATOM 2146 N N . ASP A 1 272 ? -15.155 5.195 -24.918 1.00 88.75 272 ASP A N 1
ATOM 2147 C CA . ASP A 1 272 ? -15.303 3.883 -24.255 1.00 88.75 272 ASP A CA 1
ATOM 2148 C C . ASP A 1 272 ? -15.598 2.748 -25.250 1.00 88.75 272 ASP A C 1
ATOM 2150 O O . ASP A 1 272 ? -16.277 2.956 -26.254 1.00 88.75 272 ASP A O 1
ATOM 2154 N N . ASN A 1 273 ? -15.126 1.537 -24.960 1.00 90.56 273 ASN A N 1
ATOM 2155 C CA . ASN A 1 273 ? -15.226 0.358 -25.823 1.00 90.56 273 ASN A CA 1
ATOM 2156 C C . ASN A 1 273 ? -14.639 0.591 -27.232 1.00 90.56 273 ASN A C 1
ATOM 2158 O O . ASN A 1 273 ? -15.365 0.640 -28.229 1.00 90.56 273 ASN A O 1
ATOM 2162 N N . ILE A 1 274 ? -13.319 0.782 -27.293 1.00 91.75 274 ILE A N 1
ATOM 2163 C CA . ILE A 1 274 ? -12.557 1.039 -28.526 1.00 91.75 274 ILE A CA 1
ATOM 2164 C C . ILE A 1 274 ? -11.746 -0.200 -28.907 1.00 91.75 274 ILE A C 1
ATOM 2166 O O . ILE A 1 274 ? -11.011 -0.731 -28.081 1.00 91.75 274 ILE A O 1
ATOM 2170 N N . GLU A 1 275 ? -11.843 -0.641 -30.155 1.00 94.75 275 GLU A N 1
ATOM 2171 C CA . GLU A 1 275 ? -11.107 -1.782 -30.704 1.00 94.75 275 GLU A CA 1
ATOM 2172 C C . GLU A 1 275 ? -10.215 -1.319 -31.864 1.00 94.75 275 GLU A C 1
ATOM 2174 O O . GLU A 1 275 ? -10.690 -0.681 -32.806 1.00 94.75 275 GLU A O 1
ATOM 2179 N N . VAL A 1 276 ? -8.923 -1.641 -31.807 1.00 95.94 276 VAL A N 1
ATOM 2180 C CA . VAL A 1 276 ? -7.959 -1.373 -32.886 1.00 95.94 276 VAL A CA 1
ATOM 2181 C C . VAL A 1 276 ? -7.264 -2.680 -33.249 1.00 95.94 276 VAL A C 1
ATOM 2183 O O . VAL A 1 276 ? -6.624 -3.286 -32.380 1.00 95.94 276 VAL A O 1
ATOM 2186 N N . ALA A 1 277 ? -7.380 -3.115 -34.509 1.00 96.88 277 ALA A N 1
ATOM 2187 C CA . ALA A 1 277 ? -6.732 -4.340 -34.978 1.00 96.88 277 ALA A CA 1
ATOM 2188 C C . ALA A 1 277 ? -6.287 -4.316 -36.442 1.00 96.88 277 ALA A C 1
ATOM 2190 O O . ALA A 1 277 ? -6.890 -3.669 -37.294 1.00 96.88 277 ALA A O 1
ATOM 2191 N N . GLY A 1 278 ? -5.233 -5.059 -36.776 1.00 96.31 278 GLY A N 1
ATOM 2192 C CA . GLY A 1 278 ? -4.706 -5.108 -38.142 1.00 96.31 278 GLY A CA 1
ATOM 2193 C C . GLY A 1 278 ? -4.077 -3.795 -38.622 1.00 96.31 278 GLY A C 1
ATOM 2194 O O . GLY A 1 278 ? -3.889 -3.604 -39.828 1.00 96.31 278 GLY A O 1
ATOM 2195 N N . ILE A 1 279 ? -3.761 -2.868 -37.716 1.00 97.25 279 ILE A N 1
ATOM 2196 C CA . ILE A 1 279 ? -3.167 -1.575 -38.055 1.00 97.25 279 ILE A CA 1
ATOM 2197 C C . ILE A 1 279 ? -1.647 -1.638 -37.915 1.00 97.25 279 ILE A C 1
ATOM 2199 O O . ILE A 1 279 ? -1.110 -2.147 -36.934 1.00 97.25 279 ILE A O 1
ATOM 2203 N N . THR A 1 280 ? -0.941 -1.075 -38.893 1.00 97.19 280 THR A N 1
ATOM 2204 C CA . THR A 1 280 ? 0.470 -0.706 -38.746 1.00 97.19 280 THR A CA 1
ATOM 2205 C C . THR A 1 280 ? 0.544 0.790 -38.473 1.00 97.19 280 THR A C 1
ATOM 2207 O O . THR A 1 280 ? 0.051 1.564 -39.289 1.00 97.19 280 THR A O 1
ATOM 2210 N N . ILE A 1 281 ? 1.145 1.215 -37.363 1.00 96.06 281 ILE A N 1
ATOM 2211 C CA . ILE A 1 281 ? 1.354 2.640 -37.071 1.00 96.06 281 ILE A CA 1
ATOM 2212 C C . ILE A 1 281 ? 2.849 2.927 -37.045 1.00 96.06 281 ILE A C 1
ATOM 2214 O O . ILE A 1 281 ? 3.583 2.255 -36.327 1.00 96.06 281 ILE A O 1
ATOM 2218 N N . GLU A 1 282 ? 3.289 3.924 -37.810 1.00 94.25 282 GLU A N 1
ATOM 2219 C CA . GLU A 1 282 ? 4.686 4.355 -37.868 1.00 94.25 282 GLU A CA 1
ATOM 2220 C C . GLU A 1 282 ? 4.808 5.849 -37.552 1.00 94.25 282 GLU A C 1
ATOM 2222 O O . GLU A 1 282 ? 4.224 6.687 -38.250 1.00 94.25 282 GLU A O 1
ATOM 2227 N N . THR A 1 283 ? 5.590 6.191 -36.526 1.00 89.31 283 THR A N 1
ATOM 2228 C CA . THR A 1 283 ? 5.769 7.577 -36.068 1.00 89.31 283 THR A CA 1
ATOM 2229 C C . THR A 1 283 ? 7.224 8.053 -36.075 1.00 89.31 283 THR A C 1
ATOM 2231 O O . THR A 1 283 ? 8.173 7.265 -36.039 1.00 89.31 283 THR A O 1
ATOM 2234 N N . LEU A 1 284 ? 7.396 9.379 -36.168 1.00 85.00 284 LEU A N 1
ATOM 2235 C CA . LEU A 1 284 ? 8.669 10.093 -36.326 1.00 85.00 284 LEU A CA 1
ATOM 2236 C C . LEU A 1 284 ? 8.739 11.318 -35.396 1.00 85.00 284 LEU A C 1
ATOM 2238 O O . LEU A 1 284 ? 7.787 12.086 -35.291 1.00 85.00 284 LEU A O 1
ATOM 2242 N N . GLY A 1 285 ? 9.907 11.618 -34.821 1.00 75.56 285 GLY A N 1
ATOM 2243 C CA . GLY A 1 285 ? 10.031 12.755 -33.885 1.00 75.56 285 GLY A CA 1
ATOM 2244 C C . GLY A 1 285 ? 9.311 12.491 -32.571 1.00 75.56 285 GLY A C 1
ATOM 2245 O O . GLY A 1 285 ? 8.959 11.355 -32.334 1.00 75.56 285 GLY A O 1
ATOM 2246 N N . ASP A 1 286 ? 9.162 13.458 -31.674 1.00 74.50 286 ASP A N 1
ATOM 2247 C CA . ASP A 1 286 ? 8.616 13.242 -30.320 1.00 74.50 286 ASP A CA 1
ATOM 2248 C C . ASP A 1 286 ? 7.080 13.082 -30.325 1.00 74.50 286 ASP A C 1
ATOM 2250 O O . ASP A 1 286 ? 6.327 14.035 -30.108 1.00 74.50 286 ASP A O 1
ATOM 2254 N N . THR A 1 287 ? 6.618 11.883 -30.691 1.00 78.75 287 THR A N 1
ATOM 2255 C CA . THR A 1 287 ? 5.216 11.549 -30.993 1.00 78.75 287 THR A CA 1
ATOM 2256 C C . THR A 1 287 ? 4.878 10.122 -30.552 1.00 78.75 287 THR A C 1
ATOM 2258 O O . THR A 1 287 ? 5.777 9.306 -30.333 1.00 78.75 287 THR A O 1
ATOM 2261 N N . GLN A 1 288 ? 3.584 9.806 -30.442 1.00 85.06 288 GLN A N 1
ATOM 2262 C CA . GLN A 1 288 ? 3.092 8.493 -29.999 1.00 85.06 288 GLN A CA 1
ATOM 2263 C C . GLN A 1 288 ? 2.388 7.756 -31.150 1.00 85.06 288 GLN A C 1
ATOM 2265 O O . GLN A 1 288 ? 1.680 8.369 -31.947 1.00 85.06 288 GLN A O 1
ATOM 2270 N N . CYS A 1 289 ? 2.542 6.436 -31.268 1.00 91.50 289 CYS A N 1
ATOM 2271 C CA . CYS A 1 289 ? 1.707 5.656 -32.189 1.00 91.50 289 CYS A CA 1
ATOM 2272 C C . CYS A 1 289 ? 0.242 5.687 -31.737 1.00 91.50 289 CYS A C 1
ATOM 2274 O O . CYS A 1 289 ? -0.653 5.870 -32.563 1.00 91.50 289 CYS A O 1
ATOM 2276 N N . LEU A 1 290 ? 0.012 5.549 -30.429 1.00 90.50 290 LEU A N 1
ATOM 2277 C CA . LEU A 1 290 ? -1.314 5.639 -29.836 1.00 90.50 290 LEU A CA 1
ATOM 2278 C C . LEU A 1 290 ? -1.264 6.304 -28.456 1.00 90.50 290 LEU A C 1
ATOM 2280 O O . LEU A 1 290 ? -0.519 5.850 -27.588 1.00 90.50 290 LEU A O 1
ATOM 2284 N N . GLU A 1 291 ? -2.091 7.327 -28.261 1.00 85.75 291 GLU A N 1
ATOM 2285 C CA . GLU A 1 291 ? -2.270 8.041 -26.998 1.00 85.75 291 GLU A CA 1
ATOM 2286 C C . GLU A 1 291 ? -3.726 7.980 -26.495 1.00 85.75 291 GLU A C 1
ATOM 2288 O O . GLU A 1 291 ? -4.679 8.256 -27.230 1.00 85.75 291 GLU A O 1
ATOM 2293 N N . GLY A 1 292 ? -3.905 7.608 -25.225 1.00 79.50 292 GLY A N 1
ATOM 2294 C CA . GLY A 1 292 ? -5.169 7.696 -24.498 1.00 79.50 292 GLY A CA 1
ATOM 2295 C C . GLY A 1 292 ? -5.166 8.848 -23.490 1.00 79.50 292 GLY A C 1
ATOM 2296 O O . GLY A 1 292 ? -4.509 8.757 -22.453 1.00 79.50 292 GLY A O 1
ATOM 2297 N N . ALA A 1 293 ? -5.940 9.896 -23.762 1.00 71.88 293 ALA A N 1
ATOM 2298 C CA . ALA A 1 293 ? -6.146 11.037 -22.875 1.00 71.88 293 ALA A CA 1
ATOM 2299 C C . ALA A 1 293 ? -7.111 10.727 -21.707 1.00 71.88 293 ALA A C 1
ATOM 2301 O O . ALA A 1 293 ? -7.652 9.629 -21.562 1.00 71.88 293 ALA A O 1
ATOM 2302 N N . TYR A 1 294 ? -7.360 11.721 -20.849 1.00 66.81 294 TYR A N 1
ATOM 2303 C CA . TYR A 1 294 ? -8.255 11.605 -19.691 1.00 66.81 294 TYR A CA 1
ATOM 2304 C C . TYR A 1 294 ? -9.661 11.078 -20.065 1.00 66.81 294 TYR A C 1
ATOM 2306 O O . TYR A 1 294 ? -10.308 11.564 -20.998 1.00 66.81 294 TYR A O 1
ATOM 2314 N N . GLY A 1 295 ? -10.173 10.116 -19.285 1.00 68.50 295 GLY A N 1
ATOM 2315 C CA . GLY A 1 295 ? -11.561 9.634 -19.368 1.00 68.50 295 GLY A CA 1
ATOM 2316 C C . GLY A 1 295 ? -11.846 8.529 -20.394 1.00 68.50 295 GLY A C 1
ATOM 2317 O O . GLY A 1 295 ? -13.005 8.352 -20.765 1.00 68.50 295 GLY A O 1
ATOM 2318 N N . VAL A 1 296 ? -10.829 7.803 -20.868 1.00 76.00 296 VAL A N 1
ATOM 2319 C CA . VAL A 1 296 ? -10.993 6.664 -21.793 1.00 76.00 296 VAL A CA 1
ATOM 2320 C C . VAL A 1 296 ? -11.439 5.398 -21.054 1.00 76.00 296 VAL A C 1
ATOM 2322 O O . VAL A 1 296 ? -10.751 4.965 -20.152 1.00 76.00 296 VAL A O 1
ATOM 2325 N N . GLY A 1 297 ? -12.554 4.775 -21.421 1.00 76.81 297 GLY A N 1
ATOM 2326 C CA . GLY A 1 297 ? -13.031 3.513 -20.849 1.00 76.81 297 GLY A CA 1
ATOM 2327 C C . GLY A 1 297 ? -12.306 2.267 -21.385 1.00 76.81 297 GLY A C 1
ATOM 2328 O O . GLY A 1 297 ? -11.083 2.229 -21.483 1.00 76.81 297 GLY A O 1
ATOM 2329 N N . ALA A 1 298 ? -13.051 1.207 -21.698 1.00 84.12 298 ALA A N 1
ATOM 2330 C CA . ALA A 1 298 ? -12.498 -0.057 -22.182 1.00 84.12 298 ALA A CA 1
ATOM 2331 C C . ALA A 1 298 ? -11.840 0.092 -23.564 1.00 84.12 298 ALA A C 1
ATOM 2333 O O . ALA A 1 298 ? -12.421 0.670 -24.484 1.00 84.12 298 ALA A O 1
ATOM 2334 N N . VAL A 1 299 ? -10.644 -0.479 -23.726 1.00 86.56 299 VAL A N 1
ATOM 2335 C CA . VAL A 1 299 ? -9.903 -0.493 -24.996 1.00 86.56 299 VAL A CA 1
ATOM 2336 C C . VAL A 1 299 ? -9.350 -1.891 -25.241 1.00 86.56 299 VAL A C 1
ATOM 2338 O O . VAL A 1 299 ? -8.802 -2.499 -24.325 1.00 86.56 299 VAL A O 1
ATOM 2341 N N . ARG A 1 300 ? -9.452 -2.392 -26.474 1.00 92.06 300 ARG A N 1
ATOM 2342 C CA . ARG A 1 300 ? -8.750 -3.591 -26.938 1.00 92.06 300 ARG A CA 1
ATOM 2343 C C . ARG A 1 300 ? -7.828 -3.242 -28.103 1.00 92.06 300 ARG A C 1
ATOM 2345 O O . ARG A 1 300 ? -8.293 -2.816 -29.157 1.00 92.06 300 ARG A O 1
ATOM 2352 N N . LEU A 1 301 ? -6.532 -3.463 -27.925 1.00 93.69 301 LEU A N 1
ATOM 2353 C CA . LEU A 1 301 ? -5.531 -3.370 -28.986 1.00 93.69 301 LEU A CA 1
ATOM 2354 C C . LEU A 1 301 ? -5.050 -4.778 -29.293 1.00 93.69 301 LEU A C 1
ATOM 2356 O O . LEU A 1 301 ? -4.461 -5.410 -28.413 1.00 93.69 301 LEU A O 1
ATOM 2360 N N . HIS A 1 302 ? -5.280 -5.268 -30.508 1.00 95.31 302 HIS A N 1
ATOM 2361 C CA . HIS A 1 302 ? -4.813 -6.602 -30.862 1.00 95.31 302 HIS A CA 1
ATOM 2362 C C . HIS A 1 302 ? -4.416 -6.788 -32.320 1.00 95.31 302 HIS A C 1
ATOM 2364 O O . HIS A 1 302 ? -5.004 -6.179 -33.202 1.00 95.31 302 HIS A O 1
ATOM 2370 N N . HIS A 1 303 ? -3.415 -7.632 -32.584 1.00 96.44 303 HIS A N 1
ATOM 2371 C CA . HIS A 1 303 ? -2.916 -7.912 -33.940 1.00 96.44 303 HIS A CA 1
ATOM 2372 C C . HIS A 1 303 ? -2.480 -6.659 -34.720 1.00 96.44 303 HIS A C 1
ATOM 2374 O O . HIS A 1 303 ? -2.728 -6.541 -35.920 1.00 96.44 303 HIS A O 1
ATOM 2380 N N . ASN A 1 304 ? -1.855 -5.695 -34.038 1.00 97.19 304 ASN A N 1
ATOM 2381 C CA . ASN A 1 304 ? -1.285 -4.492 -34.651 1.00 97.19 304 ASN A CA 1
ATOM 2382 C C . ASN A 1 304 ? 0.242 -4.564 -34.718 1.00 97.19 304 ASN A C 1
ATOM 2384 O O . ASN A 1 304 ? 0.870 -5.338 -33.993 1.00 97.19 304 ASN A O 1
ATOM 2388 N N . TYR A 1 305 ? 0.843 -3.697 -35.534 1.00 96.31 305 TYR A N 1
ATOM 2389 C CA . TYR A 1 305 ? 2.280 -3.442 -35.517 1.00 96.31 305 TYR A CA 1
ATOM 2390 C C . TYR A 1 305 ? 2.564 -1.956 -35.255 1.00 96.31 305 TYR A C 1
ATOM 2392 O O . TYR A 1 305 ? 2.377 -1.111 -36.129 1.00 96.31 305 TYR A O 1
ATOM 2400 N N . PHE A 1 306 ? 3.034 -1.640 -34.048 1.00 95.75 306 PHE A N 1
ATOM 2401 C CA . PHE A 1 306 ? 3.438 -0.294 -33.648 1.00 95.75 306 PHE A CA 1
ATOM 2402 C C . PHE A 1 306 ? 4.945 -0.093 -33.843 1.00 95.75 306 PHE A C 1
ATOM 2404 O O . PHE A 1 306 ? 5.753 -0.888 -33.354 1.00 95.75 306 PHE A O 1
ATOM 2411 N N . ILE A 1 307 ? 5.318 0.965 -34.563 1.00 93.25 307 ILE A N 1
ATOM 2412 C CA . ILE A 1 307 ? 6.694 1.270 -34.951 1.00 93.25 307 ILE A CA 1
ATOM 2413 C C . ILE A 1 307 ? 7.008 2.727 -34.619 1.00 93.25 307 ILE A C 1
ATOM 2415 O O . ILE A 1 307 ? 6.591 3.664 -35.295 1.00 93.25 307 ILE A O 1
ATOM 2419 N N . ASP A 1 308 ? 7.839 2.913 -33.610 1.00 87.94 308 ASP A N 1
ATOM 2420 C CA . ASP A 1 308 ? 8.470 4.183 -33.310 1.00 87.94 308 ASP A CA 1
ATOM 2421 C C . ASP A 1 308 ? 9.874 4.225 -33.939 1.00 87.94 308 ASP A C 1
ATOM 2423 O O . ASP A 1 308 ? 10.775 3.481 -33.543 1.00 87.94 308 ASP A O 1
ATOM 2427 N N . SER A 1 309 ? 10.050 5.105 -34.933 1.00 84.56 309 SER A N 1
ATOM 2428 C CA . SER A 1 309 ? 11.266 5.191 -35.755 1.00 84.56 309 SER A CA 1
ATOM 2429 C C . SER A 1 309 ? 12.187 6.370 -35.410 1.00 84.56 309 SER A C 1
ATOM 2431 O O . SER A 1 309 ? 13.074 6.705 -36.198 1.00 84.56 309 SER A O 1
ATOM 2433 N N . CYS A 1 310 ? 12.013 7.047 -34.271 1.00 72.50 310 CYS A N 1
ATOM 2434 C CA . CYS A 1 310 ? 12.903 8.160 -33.928 1.00 72.50 310 CYS A CA 1
ATOM 2435 C C . CYS A 1 310 ? 14.261 7.673 -33.415 1.00 72.50 310 CYS A C 1
ATOM 2437 O O . CYS A 1 310 ? 14.339 6.934 -32.445 1.00 72.50 310 CYS A O 1
ATOM 2439 N N . ASN A 1 311 ? 15.346 8.143 -34.019 1.00 66.12 311 ASN A N 1
ATOM 2440 C CA . ASN A 1 311 ? 16.722 7.787 -33.656 1.00 66.12 311 ASN A CA 1
ATOM 2441 C C . ASN A 1 311 ? 17.520 8.950 -33.033 1.00 66.12 311 ASN A C 1
ATOM 2443 O O . ASN A 1 311 ? 18.697 8.781 -32.722 1.00 66.12 311 ASN A O 1
ATOM 2447 N N . ASP A 1 312 ? 16.896 10.116 -32.847 1.00 62.03 312 ASP A N 1
ATOM 2448 C CA . ASP A 1 312 ? 17.534 11.302 -32.270 1.00 62.03 312 ASP A CA 1
ATOM 2449 C C . ASP A 1 312 ? 17.372 11.376 -30.743 1.00 62.03 312 ASP A C 1
ATOM 2451 O O . ASP A 1 312 ? 16.340 10.990 -30.192 1.00 62.03 312 ASP A O 1
ATOM 2455 N N . TRP A 1 313 ? 18.375 11.953 -30.072 1.00 54.97 313 TRP A N 1
ATOM 2456 C CA . TRP A 1 313 ? 18.340 12.258 -28.638 1.00 54.97 313 TRP A CA 1
ATOM 2457 C C . TRP A 1 313 ? 17.293 13.336 -28.300 1.00 54.97 313 TRP A C 1
ATOM 2459 O O . TRP A 1 313 ? 17.132 14.321 -29.028 1.00 54.97 313 TRP A O 1
ATOM 2469 N N . ILE A 1 314 ? 16.600 13.173 -27.169 1.00 54.47 314 ILE A N 1
ATOM 2470 C CA . ILE A 1 314 ? 15.540 14.074 -26.694 1.00 54.47 314 ILE A CA 1
ATOM 2471 C C . ILE A 1 314 ? 16.181 15.290 -26.001 1.00 54.47 314 ILE A C 1
ATOM 2473 O O . ILE A 1 314 ? 16.839 15.146 -24.974 1.00 54.47 314 ILE A O 1
ATOM 2477 N N . LYS A 1 315 ? 16.004 16.499 -26.554 1.00 47.97 315 LYS A N 1
ATOM 2478 C CA . LYS A 1 315 ? 16.584 17.748 -26.007 1.00 47.97 315 LYS A CA 1
ATOM 2479 C C . LYS A 1 315 ? 15.662 18.542 -25.072 1.00 47.97 315 LYS A C 1
ATOM 2481 O O . LYS A 1 315 ? 16.163 19.358 -24.306 1.00 47.97 315 LYS A O 1
ATOM 2486 N N . GLU A 1 316 ? 14.344 18.346 -25.117 1.00 40.34 316 GLU A N 1
ATOM 2487 C CA . GLU A 1 316 ? 13.373 19.205 -24.419 1.00 40.34 316 GLU A CA 1
ATOM 2488 C C . GLU A 1 316 ? 12.417 18.365 -23.556 1.00 40.34 316 GLU A C 1
ATOM 2490 O O . GLU A 1 316 ? 11.795 17.442 -24.062 1.00 40.34 316 GLU A O 1
ATOM 2495 N N . GLY A 1 317 ? 12.316 18.668 -22.252 1.00 42.06 317 GLY A N 1
ATOM 2496 C CA . GLY A 1 317 ? 11.379 18.017 -21.311 1.00 42.06 317 GLY A CA 1
ATOM 2497 C C . GLY A 1 317 ? 12.009 17.456 -20.028 1.00 42.06 317 GLY A C 1
ATOM 2498 O O . GLY A 1 317 ? 11.324 17.284 -19.022 1.00 42.06 317 GLY A O 1
ATOM 2499 N N . GLY A 1 318 ? 13.329 17.252 -20.019 1.00 41.41 318 GLY A N 1
ATOM 2500 C CA . GLY A 1 318 ? 14.050 16.692 -18.874 1.00 41.41 318 GLY A CA 1
ATOM 2501 C C . GLY A 1 318 ? 13.740 15.204 -18.611 1.00 41.41 318 GLY A C 1
ATOM 2502 O O . GLY A 1 318 ? 12.850 14.627 -19.229 1.00 41.41 318 GLY A O 1
ATOM 2503 N N . PRO A 1 319 ? 14.460 14.564 -17.674 1.00 36.41 319 PRO A N 1
ATOM 2504 C CA . PRO A 1 319 ? 14.395 13.119 -17.388 1.00 36.41 319 PRO A CA 1
ATOM 2505 C C . PRO A 1 319 ? 13.064 12.615 -16.783 1.00 36.41 319 PRO A C 1
ATOM 2507 O O . PRO A 1 319 ? 13.006 11.511 -16.250 1.00 36.41 319 PRO A O 1
ATOM 2510 N N . TRP A 1 320 ? 12.000 13.425 -16.800 1.00 35.06 320 TRP A N 1
ATOM 2511 C CA . TRP A 1 320 ? 10.745 13.162 -16.085 1.00 35.06 320 TRP A CA 1
ATOM 2512 C C . TRP A 1 320 ? 9.507 13.073 -16.981 1.00 35.06 320 TRP A C 1
ATOM 2514 O O . TRP A 1 320 ? 8.435 12.768 -16.470 1.00 35.06 320 TRP A O 1
ATOM 2524 N N . ASN A 1 321 ? 9.629 13.299 -18.293 1.00 49.22 321 ASN A N 1
ATOM 2525 C CA . ASN A 1 321 ? 8.515 13.117 -19.228 1.00 49.22 321 ASN A CA 1
ATOM 2526 C C . ASN A 1 321 ? 8.963 12.368 -20.496 1.00 49.22 321 ASN A C 1
ATOM 2528 O O . ASN A 1 321 ? 9.156 12.995 -21.538 1.00 49.22 321 ASN A O 1
ATOM 2532 N N . PRO A 1 322 ? 9.225 11.048 -20.417 1.00 53.91 322 PRO A N 1
ATOM 2533 C CA . PRO A 1 322 ? 9.847 10.341 -21.528 1.00 53.91 322 PRO A CA 1
ATOM 2534 C C . PRO A 1 322 ? 8.810 9.950 -22.584 1.00 53.91 322 PRO A C 1
ATOM 2536 O O . PRO A 1 322 ? 7.712 9.497 -22.258 1.00 53.91 322 PRO A O 1
ATOM 2539 N N . ARG A 1 323 ? 9.205 10.096 -23.849 1.00 70.00 323 ARG A N 1
ATOM 2540 C CA . ARG A 1 323 ? 8.529 9.616 -25.064 1.00 70.00 323 ARG A CA 1
ATOM 2541 C C . ARG A 1 323 ? 8.055 8.160 -24.928 1.00 70.00 323 ARG A C 1
ATOM 2543 O O . ARG A 1 323 ? 8.766 7.344 -24.349 1.00 70.00 323 ARG A O 1
ATOM 2550 N N . GLN A 1 324 ? 6.906 7.814 -25.515 1.00 79.00 324 GLN A N 1
ATOM 2551 C CA . GLN A 1 324 ? 6.303 6.473 -25.463 1.00 79.00 324 GLN A CA 1
ATOM 2552 C C . GLN A 1 324 ? 5.592 6.101 -26.769 1.00 79.00 324 GLN A C 1
ATOM 2554 O O . GLN A 1 324 ? 4.878 6.918 -27.340 1.00 79.00 324 GLN A O 1
ATOM 2559 N N . CYS A 1 325 ? 5.789 4.871 -27.248 1.00 86.06 325 CYS A N 1
ATOM 2560 C CA . CYS A 1 325 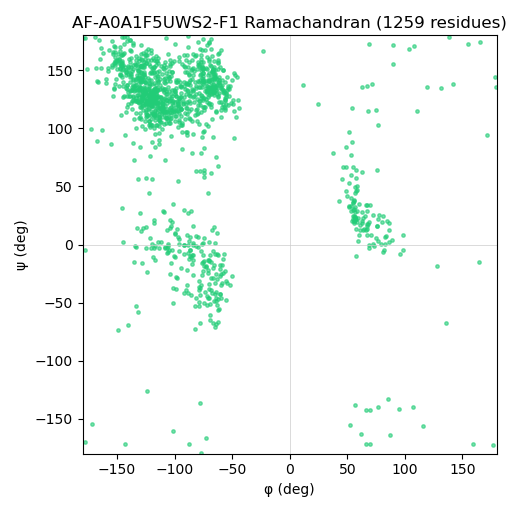? 5.175 4.394 -28.487 1.00 86.06 325 CYS A CA 1
ATOM 2561 C C . CYS A 1 325 ? 3.660 4.208 -28.311 1.00 86.06 325 CYS A C 1
ATOM 2563 O O . CYS A 1 325 ? 2.891 4.710 -29.128 1.00 86.06 325 CYS A O 1
ATOM 2565 N N . VAL A 1 326 ? 3.222 3.578 -27.219 1.00 88.06 326 VAL A N 1
ATOM 2566 C CA . VAL A 1 326 ? 1.805 3.493 -26.843 1.00 88.06 326 VAL A CA 1
ATOM 2567 C C . VAL A 1 326 ? 1.608 3.917 -25.388 1.00 88.06 326 VAL A C 1
ATOM 2569 O O . VAL A 1 326 ? 2.351 3.474 -24.512 1.00 88.06 326 VAL A O 1
ATOM 2572 N N . SER A 1 327 ? 0.593 4.747 -25.135 1.00 82.38 327 SER A N 1
ATOM 2573 C CA . SER A 1 327 ? 0.200 5.218 -23.803 1.00 82.38 327 SER A CA 1
ATOM 2574 C C . SER A 1 327 ? -1.297 5.082 -23.573 1.00 82.38 327 SER A C 1
ATOM 2576 O O . SER A 1 327 ? -2.085 5.587 -24.370 1.00 82.38 327 SER A O 1
ATOM 2578 N N . PHE A 1 328 ? -1.704 4.460 -22.465 1.00 74.62 328 PHE A N 1
ATOM 2579 C CA . PHE A 1 328 ? -3.116 4.368 -22.077 1.00 74.62 328 PHE A CA 1
ATOM 2580 C C . PHE A 1 328 ? -3.351 4.571 -20.592 1.00 74.62 328 PHE A C 1
ATOM 2582 O O . PHE A 1 328 ? -2.438 4.343 -19.793 1.00 74.62 328 PHE A O 1
ATOM 2589 N N . GLY A 1 329 ? -4.603 4.967 -20.288 1.00 63.38 329 GLY A N 1
ATOM 2590 C CA . GLY A 1 329 ? -5.063 5.653 -19.076 1.00 63.38 329 GLY A CA 1
ATOM 2591 C C . GLY A 1 329 ? -6.042 4.953 -18.095 1.00 63.38 329 GLY A C 1
ATOM 2592 O O . GLY A 1 329 ? -6.399 5.653 -17.154 1.00 63.38 329 GLY A O 1
ATOM 2593 N N . GLN A 1 330 ? -6.508 3.686 -18.231 1.00 65.88 330 GLN A N 1
ATOM 2594 C CA . GLN A 1 330 ? -7.638 3.165 -17.410 1.00 65.88 330 GLN A CA 1
ATOM 2595 C C . GLN A 1 330 ? -7.790 1.612 -17.206 1.00 65.88 330 GLN A C 1
ATOM 2597 O O . GLN A 1 330 ? -7.192 0.822 -17.937 1.00 65.88 330 GLN A O 1
ATOM 2602 N N . PRO A 1 331 ? -8.661 1.173 -16.252 1.00 57.44 331 PRO A N 1
ATOM 2603 C CA . PRO A 1 331 ? -8.886 -0.202 -15.765 1.00 57.44 331 PRO A CA 1
ATOM 2604 C C . PRO A 1 331 ? -9.122 -1.392 -16.698 1.00 57.44 331 PRO A C 1
ATOM 2606 O O . PRO A 1 331 ? -8.929 -2.524 -16.270 1.00 57.44 331 PRO A O 1
ATOM 2609 N N . ALA A 1 332 ? -9.656 -1.179 -17.899 1.00 71.19 332 ALA A N 1
ATOM 2610 C CA . ALA A 1 332 ? -10.219 -2.253 -18.728 1.00 71.19 332 ALA A CA 1
ATOM 2611 C C . ALA A 1 332 ? -9.472 -2.429 -20.059 1.00 71.19 332 ALA A C 1
ATOM 2613 O O . ALA A 1 332 ? -10.028 -2.957 -21.024 1.00 71.19 332 ALA A O 1
ATOM 2614 N N . ALA A 1 333 ? -8.227 -1.951 -20.128 1.00 79.81 333 ALA A N 1
ATOM 2615 C CA . ALA A 1 333 ? -7.390 -2.101 -21.307 1.00 79.81 333 ALA A CA 1
ATOM 2616 C C . ALA A 1 333 ? -6.957 -3.566 -21.491 1.00 79.81 333 ALA A C 1
ATOM 2618 O O . ALA A 1 333 ? -6.420 -4.189 -20.574 1.00 79.81 333 ALA A O 1
ATOM 2619 N N . LYS A 1 334 ? -7.162 -4.102 -22.695 1.00 89.62 334 LYS A N 1
ATOM 2620 C CA . LYS A 1 334 ? -6.618 -5.382 -23.156 1.00 89.62 334 LYS A CA 1
ATOM 2621 C C . LYS A 1 334 ? -5.662 -5.122 -24.308 1.00 89.62 334 LYS A C 1
ATOM 2623 O O . LYS A 1 334 ? -6.067 -4.587 -25.337 1.00 89.62 334 LYS A O 1
ATOM 2628 N N . ILE A 1 335 ? -4.396 -5.464 -24.122 1.00 92.31 335 ILE A N 1
ATOM 2629 C CA . ILE A 1 335 ? -3.349 -5.273 -25.126 1.00 92.31 335 ILE A CA 1
ATOM 2630 C C . ILE A 1 335 ? -2.777 -6.651 -25.423 1.00 92.31 335 ILE A C 1
ATOM 2632 O O . ILE A 1 335 ? -2.030 -7.194 -24.608 1.00 92.31 335 ILE A O 1
ATOM 2636 N N . ASP A 1 336 ? -3.161 -7.235 -26.558 1.00 94.50 336 ASP A N 1
ATOM 2637 C CA . ASP A 1 336 ? -2.861 -8.633 -26.861 1.00 94.50 336 ASP A CA 1
ATOM 2638 C C . ASP A 1 336 ? -2.409 -8.913 -28.293 1.00 94.50 336 ASP A C 1
ATOM 2640 O O . ASP A 1 336 ? -2.869 -8.272 -29.223 1.00 94.50 336 ASP A O 1
ATOM 2644 N N . HIS A 1 337 ? -1.496 -9.864 -28.494 1.00 95.75 337 HIS A N 1
ATOM 2645 C CA . HIS A 1 337 ? -1.071 -10.308 -29.835 1.00 95.75 337 HIS A CA 1
ATOM 2646 C C . HIS A 1 337 ? -0.530 -9.196 -30.763 1.00 95.75 337 HIS A C 1
ATOM 2648 O O . HIS A 1 337 ? -0.634 -9.291 -31.985 1.00 95.75 337 HIS A O 1
ATOM 2654 N N . ASN A 1 338 ? 0.045 -8.119 -30.220 1.00 96.38 338 ASN A N 1
ATOM 2655 C CA . ASN A 1 338 ? 0.631 -7.037 -31.019 1.00 96.38 338 ASN A CA 1
ATOM 2656 C C . ASN A 1 338 ? 2.147 -7.204 -31.187 1.00 96.38 338 ASN A C 1
ATOM 2658 O O . ASN A 1 338 ? 2.821 -7.829 -30.365 1.00 96.38 338 ASN A O 1
ATOM 2662 N N . LEU A 1 339 ? 2.686 -6.571 -32.228 1.00 96.50 339 LEU A N 1
ATOM 2663 C CA . LEU A 1 339 ? 4.116 -6.365 -32.425 1.00 96.50 339 LEU A CA 1
ATOM 2664 C C . LEU A 1 339 ? 4.477 -4.925 -32.049 1.00 96.50 339 LEU A C 1
ATOM 2666 O O . LEU A 1 339 ? 3.836 -3.978 -32.509 1.00 96.50 339 LEU A O 1
ATOM 2670 N N . PHE A 1 340 ? 5.539 -4.751 -31.267 1.00 95.00 340 PHE A N 1
ATOM 2671 C CA . PHE A 1 340 ? 6.073 -3.434 -30.923 1.00 95.00 340 PHE A CA 1
ATOM 2672 C C . PHE A 1 340 ? 7.536 -3.298 -31.353 1.00 95.00 340 PHE A C 1
ATOM 2674 O O . PHE A 1 340 ? 8.354 -4.206 -31.161 1.00 95.00 340 PHE A O 1
ATOM 2681 N N . THR A 1 341 ? 7.872 -2.133 -31.902 1.00 93.19 341 THR A N 1
ATOM 2682 C CA . THR A 1 341 ? 9.240 -1.684 -32.164 1.00 93.19 341 THR A CA 1
ATOM 2683 C C . THR A 1 341 ? 9.392 -0.234 -31.740 1.00 93.19 341 THR A C 1
ATOM 2685 O O . THR A 1 341 ? 8.634 0.611 -32.197 1.00 93.19 341 THR A O 1
ATOM 2688 N N . ALA A 1 342 ? 10.387 0.062 -30.908 1.00 89.12 342 ALA A N 1
ATOM 2689 C CA . ALA A 1 342 ? 10.719 1.428 -30.518 1.00 89.12 342 ALA A CA 1
ATOM 2690 C C . ALA A 1 342 ? 12.196 1.560 -30.149 1.00 89.12 342 ALA A C 1
ATOM 2692 O O . ALA A 1 342 ? 12.910 0.565 -29.993 1.00 89.12 342 ALA A O 1
ATOM 2693 N N . THR A 1 343 ? 12.627 2.804 -29.968 1.00 83.00 343 THR A N 1
ATOM 2694 C CA . THR A 1 343 ? 14.000 3.186 -29.611 1.00 83.00 343 THR A CA 1
ATOM 2695 C C . THR A 1 343 ? 14.133 3.804 -28.218 1.00 83.00 343 THR A C 1
ATOM 2697 O O . THR A 1 343 ? 15.247 4.118 -27.792 1.00 83.00 343 THR A O 1
ATOM 2700 N N . HIS A 1 344 ? 13.017 3.993 -27.503 1.00 78.38 344 HIS A N 1
ATOM 2701 C CA . HIS A 1 344 ? 13.012 4.576 -26.161 1.00 78.38 344 HIS A CA 1
ATOM 2702 C C . HIS A 1 344 ? 12.021 3.896 -25.208 1.00 78.38 344 HIS A C 1
ATOM 2704 O O . HIS A 1 344 ? 12.465 3.182 -24.312 1.00 78.38 344 HIS A O 1
ATOM 2710 N N . ARG A 1 345 ? 10.700 4.049 -25.408 1.00 84.25 345 ARG A N 1
ATOM 2711 C CA . ARG A 1 345 ? 9.688 3.324 -24.621 1.00 84.25 345 ARG A CA 1
ATOM 2712 C C . ARG A 1 345 ? 8.602 2.685 -25.480 1.00 84.25 345 ARG A C 1
ATOM 2714 O O . ARG A 1 345 ? 8.017 3.377 -26.308 1.00 84.25 345 ARG A O 1
ATOM 2721 N N . LEU A 1 346 ? 8.320 1.387 -25.293 1.00 89.81 346 LEU A N 1
ATOM 2722 C CA . LEU A 1 346 ? 7.322 0.667 -26.110 1.00 89.81 346 LEU A CA 1
ATOM 2723 C C . LEU A 1 346 ? 5.901 0.903 -25.597 1.00 89.81 346 LEU A C 1
ATOM 2725 O O . LEU A 1 346 ? 5.023 1.304 -26.356 1.00 89.81 346 LEU A O 1
ATOM 2729 N N . LEU A 1 347 ? 5.671 0.661 -24.311 1.00 88.31 347 LEU A N 1
ATOM 2730 C CA . LEU A 1 347 ? 4.337 0.719 -23.734 1.00 88.31 347 LEU A CA 1
ATOM 2731 C C . LEU A 1 347 ? 4.385 1.365 -22.357 1.00 88.31 347 LEU A C 1
ATOM 2733 O O . LEU A 1 347 ? 5.125 0.933 -21.475 1.00 88.31 347 LEU A O 1
ATOM 2737 N N . HIS A 1 348 ? 3.551 2.375 -22.166 1.00 83.88 348 HIS A N 1
ATOM 2738 C CA . HIS A 1 348 ? 3.293 2.951 -20.865 1.00 83.88 348 HIS A CA 1
ATOM 2739 C C . HIS A 1 348 ? 1.827 2.806 -20.520 1.00 83.88 348 HIS A C 1
ATOM 2741 O O . HIS A 1 348 ? 0.924 3.190 -21.262 1.00 83.88 348 HIS A O 1
ATOM 2747 N N . VAL A 1 349 ? 1.606 2.248 -19.349 1.00 77.62 349 VAL A N 1
ATOM 2748 C CA . VAL A 1 349 ? 0.289 2.041 -18.803 1.00 77.62 349 VAL A CA 1
ATOM 2749 C C . VAL A 1 349 ? 0.362 2.839 -17.481 1.00 77.62 349 VAL A C 1
ATOM 2751 O O . VAL A 1 349 ? 0.951 2.353 -16.517 1.00 77.62 349 VAL A O 1
ATOM 2754 N N . SER A 1 350 ? -0.206 4.066 -17.452 1.00 71.81 350 SER A N 1
ATOM 2755 C CA . SER A 1 350 ? -0.293 4.950 -16.259 1.00 71.81 350 SER A CA 1
ATOM 2756 C C . SER A 1 350 ? -1.696 5.435 -15.884 1.00 71.81 350 SER A C 1
ATOM 2758 O O . SER A 1 350 ? -2.464 5.871 -16.737 1.00 71.81 350 SER A O 1
ATOM 2760 N N . ASP A 1 351 ? -2.006 5.469 -14.585 1.00 60.50 351 ASP A N 1
ATOM 2761 C CA . ASP A 1 351 ? -3.282 5.978 -14.068 1.00 60.50 351 ASP A CA 1
ATOM 2762 C C . ASP A 1 351 ? -3.458 7.488 -14.301 1.00 60.50 351 ASP A C 1
ATOM 2764 O O . ASP A 1 351 ? -3.056 8.326 -13.494 1.00 60.50 351 ASP A O 1
ATOM 2768 N N . GLN A 1 352 ? -4.095 7.837 -15.420 1.00 52.94 352 GLN A N 1
ATOM 2769 C CA . GLN A 1 352 ? -4.414 9.216 -15.794 1.00 52.94 352 GLN A CA 1
ATOM 2770 C C . GLN A 1 352 ? -5.608 9.781 -14.989 1.00 52.94 352 GLN A C 1
ATOM 2772 O O . GLN A 1 352 ? -6.004 10.914 -15.219 1.00 52.94 352 GLN A O 1
ATOM 2777 N N . GLY A 1 353 ? -6.234 9.044 -14.058 1.00 45.28 353 GLY A N 1
ATOM 2778 C CA . GLY A 1 353 ? -7.505 9.452 -13.425 1.00 45.28 353 GLY A CA 1
ATOM 2779 C C . GLY A 1 353 ? -7.547 9.437 -11.895 1.00 45.28 353 GLY A C 1
ATOM 2780 O O . GLY A 1 353 ? -8.429 10.070 -11.310 1.00 45.28 353 GLY A O 1
ATOM 2781 N N . GLY A 1 354 ? -6.601 8.769 -11.239 1.00 46.88 354 GLY A N 1
ATOM 2782 C CA . GLY A 1 354 ? -6.518 8.671 -9.787 1.00 46.88 354 GLY A CA 1
ATOM 2783 C C . GLY A 1 354 ? -6.614 7.229 -9.294 1.00 46.88 354 GLY A C 1
ATOM 2784 O O . GLY A 1 354 ? -7.487 6.471 -9.704 1.00 46.88 354 GLY A O 1
ATOM 2785 N N . MET A 1 355 ? -5.727 6.918 -8.344 1.00 44.47 355 MET A N 1
ATOM 2786 C CA . MET A 1 355 ? -5.420 5.586 -7.813 1.00 44.47 355 MET A CA 1
ATOM 2787 C C . MET A 1 355 ? -6.655 4.756 -7.425 1.00 44.47 355 MET A C 1
ATOM 2789 O O . MET A 1 355 ? -7.098 4.818 -6.276 1.00 44.47 355 MET A O 1
ATOM 2793 N N . SER A 1 356 ? -7.178 3.944 -8.347 1.00 47.38 356 SER A N 1
ATOM 2794 C CA . SER A 1 356 ? -8.255 2.982 -8.069 1.00 47.38 356 SER A CA 1
ATOM 2795 C C . SER A 1 356 ? -7.749 1.535 -8.119 1.00 47.38 356 SER A C 1
ATOM 2797 O O . SER A 1 356 ? -7.058 1.139 -9.058 1.00 47.38 356 SER A O 1
ATOM 2799 N N . ASP A 1 357 ? -8.102 0.725 -7.112 1.00 48.97 357 ASP A N 1
ATOM 2800 C CA . ASP A 1 357 ? -7.726 -0.703 -7.030 1.00 48.97 357 ASP A CA 1
ATOM 2801 C C . ASP A 1 357 ? -8.454 -1.575 -8.064 1.00 48.97 357 ASP A C 1
ATOM 2803 O O . ASP A 1 357 ? -8.038 -2.697 -8.339 1.00 48.97 357 ASP A O 1
ATOM 2807 N N . ASN A 1 358 ? -9.500 -1.051 -8.704 1.00 50.97 358 ASN A N 1
ATOM 2808 C CA . ASN A 1 358 ? -10.294 -1.777 -9.696 1.00 50.97 358 ASN A CA 1
ATOM 2809 C C . ASN A 1 358 ? -9.682 -1.742 -11.112 1.00 50.97 358 ASN A C 1
ATOM 2811 O O . ASN A 1 358 ? -10.395 -2.019 -12.073 1.00 50.97 358 ASN A O 1
ATOM 2815 N N . SER A 1 359 ? -8.401 -1.375 -11.268 1.00 56.34 359 SER A N 1
ATOM 2816 C CA . SER A 1 359 ? -7.799 -0.981 -12.553 1.00 56.34 359 SER A CA 1
ATOM 2817 C C . SER A 1 359 ? -7.117 -2.074 -13.406 1.00 56.34 359 SER A C 1
ATOM 2819 O O . SER A 1 359 ? -6.231 -1.773 -14.201 1.00 56.34 359 SER A O 1
ATOM 2821 N N . GLY A 1 360 ? -7.573 -3.328 -13.312 1.00 60.09 360 GLY A N 1
ATOM 2822 C CA . GLY A 1 360 ? -6.954 -4.528 -13.910 1.00 60.09 360 GLY A CA 1
ATOM 2823 C C . GLY A 1 360 ? -6.876 -4.624 -15.446 1.00 60.09 360 GLY A C 1
ATOM 2824 O O . GLY A 1 360 ? -7.573 -5.438 -16.054 1.00 60.09 360 GLY A O 1
ATOM 2825 N N . GLY A 1 361 ? -5.954 -3.879 -16.062 1.00 75.69 361 GLY A N 1
ATOM 2826 C CA . GLY A 1 361 ? -5.558 -4.072 -17.458 1.00 75.69 361 GLY A CA 1
ATOM 2827 C C . GLY A 1 361 ? -4.744 -5.357 -17.674 1.00 75.69 361 GLY A C 1
ATOM 2828 O O . GLY A 1 361 ? -3.894 -5.714 -16.854 1.00 75.69 361 GLY A O 1
ATOM 2829 N N . GLU A 1 362 ? -4.982 -6.035 -18.800 1.00 87.69 362 GLU A N 1
ATOM 2830 C CA . GLU A 1 362 ? -4.256 -7.245 -19.207 1.00 87.69 362 GLU A CA 1
ATOM 2831 C C . GLU A 1 362 ? -3.380 -6.975 -20.435 1.00 87.69 362 GLU A C 1
ATOM 2833 O O . GLU A 1 362 ? -3.856 -6.514 -21.474 1.00 87.69 362 GLU A O 1
ATOM 2838 N N . ILE A 1 363 ? -2.099 -7.319 -20.327 1.00 92.00 363 ILE A N 1
ATOM 2839 C CA . ILE A 1 363 ? -1.101 -7.212 -21.389 1.00 92.00 363 ILE A CA 1
ATOM 2840 C C . ILE A 1 363 ? -0.530 -8.608 -21.609 1.00 92.00 363 ILE A C 1
ATOM 2842 O O . ILE A 1 363 ? 0.227 -9.111 -20.769 1.00 92.00 363 ILE A O 1
ATOM 2846 N N . TYR A 1 364 ? -0.911 -9.256 -22.708 1.00 94.94 364 TYR A N 1
ATOM 2847 C CA . TYR A 1 364 ? -0.548 -10.653 -22.920 1.00 94.94 364 TYR A CA 1
ATOM 2848 C C . TYR A 1 364 ? -0.265 -11.037 -24.361 1.00 94.94 364 TYR A C 1
ATOM 2850 O O . TYR A 1 364 ? -0.798 -10.456 -25.294 1.00 94.94 364 TYR A O 1
ATOM 2858 N N . GLU A 1 365 ? 0.598 -12.031 -24.546 1.00 94.94 365 GLU A N 1
ATOM 2859 C CA . GLU A 1 365 ? 0.919 -12.585 -25.866 1.00 94.94 365 GLU A CA 1
ATOM 2860 C C . GLU A 1 365 ? 1.450 -11.581 -26.905 1.00 94.94 365 GLU A C 1
ATOM 2862 O O . GLU A 1 365 ? 1.404 -11.843 -28.106 1.00 94.94 365 GLU A O 1
ATOM 2867 N N . ASN A 1 366 ? 2.021 -10.458 -26.466 1.00 95.81 366 ASN A N 1
ATOM 2868 C CA . ASN A 1 366 ? 2.661 -9.488 -27.354 1.00 95.81 366 ASN A CA 1
ATOM 2869 C C . ASN A 1 366 ? 4.139 -9.835 -27.611 1.00 95.81 366 ASN A C 1
ATOM 2871 O O . ASN A 1 366 ? 4.797 -10.499 -26.802 1.00 95.81 366 ASN A O 1
ATOM 2875 N N . ASP A 1 367 ? 4.663 -9.330 -28.729 1.00 96.31 367 ASP A N 1
ATOM 2876 C CA . ASP A 1 367 ? 6.065 -9.434 -29.144 1.00 96.31 367 ASP A CA 1
ATOM 2877 C C . ASP A 1 367 ? 6.717 -8.037 -29.114 1.00 96.31 367 ASP A C 1
ATOM 2879 O O . ASP A 1 367 ? 6.445 -7.165 -29.947 1.00 96.31 367 ASP A O 1
ATOM 2883 N N . PHE A 1 368 ? 7.556 -7.804 -28.107 1.00 95.75 368 PHE A N 1
ATOM 2884 C CA . PHE A 1 368 ? 8.190 -6.521 -27.819 1.00 95.75 368 PHE A CA 1
ATOM 2885 C C . PHE A 1 368 ? 9.646 -6.504 -28.286 1.00 95.75 368 PHE A C 1
ATOM 2887 O O . PHE A 1 368 ? 10.446 -7.348 -27.882 1.00 95.75 368 PHE A O 1
ATOM 2894 N N . TYR A 1 369 ? 10.012 -5.492 -29.075 1.00 94.19 369 TYR A N 1
ATOM 2895 C CA . TYR A 1 369 ? 11.393 -5.258 -29.495 1.00 94.19 369 TYR A CA 1
ATOM 2896 C C . TYR A 1 369 ? 11.815 -3.810 -29.233 1.00 94.19 369 TYR A C 1
ATOM 2898 O O . TYR A 1 369 ? 11.375 -2.893 -29.928 1.00 94.19 369 TYR A O 1
ATOM 2906 N N . LEU A 1 370 ? 12.682 -3.600 -28.244 1.00 91.12 370 LEU A N 1
ATOM 2907 C CA . LEU A 1 370 ? 13.254 -2.290 -27.920 1.00 91.12 370 LEU A CA 1
ATOM 2908 C C . LEU A 1 370 ? 14.718 -2.248 -28.367 1.00 91.12 370 LEU A C 1
ATOM 2910 O O . LEU A 1 370 ? 15.510 -3.048 -27.882 1.00 91.12 370 LEU A O 1
ATOM 2914 N N . ASP A 1 371 ? 15.085 -1.303 -29.232 1.00 89.06 371 ASP A N 1
ATOM 2915 C CA . ASP A 1 371 ? 16.488 -1.009 -29.566 1.00 89.06 371 ASP A CA 1
ATOM 2916 C C . ASP A 1 371 ? 16.858 0.385 -29.056 1.00 89.06 371 ASP A C 1
ATOM 2918 O O . ASP A 1 371 ? 16.715 1.376 -29.765 1.00 89.06 371 ASP A O 1
ATOM 2922 N N . SER A 1 372 ? 17.280 0.472 -27.797 1.00 81.38 372 SER A N 1
ATOM 2923 C CA . SER A 1 372 ? 17.478 1.736 -27.095 1.00 81.38 372 SER A CA 1
ATOM 2924 C C . SER A 1 372 ? 18.696 2.529 -27.579 1.00 81.38 372 SER A C 1
ATOM 2926 O O . SER A 1 372 ? 19.819 2.014 -27.628 1.00 81.38 372 SER A O 1
ATOM 2928 N N . TRP A 1 373 ? 18.498 3.828 -27.826 1.00 72.94 373 TRP A N 1
ATOM 2929 C CA . TRP A 1 373 ? 19.563 4.776 -28.190 1.00 72.94 373 TRP A CA 1
ATOM 2930 C C . TRP A 1 373 ? 19.958 5.743 -27.065 1.00 72.94 373 TRP A C 1
ATOM 2932 O O . TRP A 1 373 ? 20.925 6.485 -27.226 1.00 72.94 373 TRP A O 1
ATOM 2942 N N . GLY A 1 374 ? 19.249 5.742 -25.932 1.00 66.50 374 GLY A N 1
ATOM 2943 C CA . GLY A 1 374 ? 19.436 6.742 -24.880 1.00 66.50 374 GLY A CA 1
ATOM 2944 C C . GLY A 1 374 ? 19.290 6.218 -23.456 1.00 66.50 374 GLY A C 1
ATOM 2945 O O . GLY A 1 374 ? 19.049 5.036 -23.239 1.00 66.50 374 GLY A O 1
ATOM 2946 N N . ASN A 1 375 ? 19.489 7.108 -22.481 1.00 62.41 375 ASN A N 1
ATOM 2947 C CA . ASN A 1 375 ? 19.307 6.800 -21.061 1.00 62.41 375 ASN A CA 1
ATOM 2948 C C . ASN A 1 375 ? 17.814 6.730 -20.702 1.00 62.41 375 ASN A C 1
ATOM 2950 O O . ASN A 1 375 ? 17.020 7.436 -21.312 1.00 62.41 375 ASN A O 1
ATOM 2954 N N . GLN A 1 376 ? 17.454 5.945 -19.682 1.00 63.91 376 GLN A N 1
ATOM 2955 C CA . GLN A 1 376 ? 16.084 5.791 -19.164 1.00 63.91 376 GLN A CA 1
ATOM 2956 C C . GLN A 1 376 ? 15.075 5.191 -20.159 1.00 63.91 376 GLN A C 1
ATOM 2958 O O . GLN A 1 376 ? 13.879 5.454 -20.060 1.00 63.91 376 GLN A O 1
ATOM 2963 N N . SER A 1 377 ? 15.537 4.366 -21.098 1.00 77.31 377 SER A N 1
ATOM 2964 C CA . SER A 1 377 ? 14.649 3.639 -22.008 1.00 77.31 377 SER A CA 1
ATOM 2965 C C . SER A 1 377 ? 13.977 2.460 -21.299 1.00 77.31 377 SER A C 1
ATOM 2967 O O . SER A 1 377 ? 14.595 1.761 -20.497 1.00 77.31 377 SER A O 1
ATOM 2969 N N . GLU A 1 378 ? 12.704 2.215 -21.585 1.00 82.88 378 GLU A N 1
ATOM 2970 C CA . GLU A 1 378 ? 11.869 1.263 -20.845 1.00 82.88 378 GLU A CA 1
ATOM 2971 C C . GLU A 1 378 ? 11.008 0.453 -21.816 1.00 82.88 378 GLU A C 1
ATOM 2973 O O . GLU A 1 378 ? 10.314 1.021 -22.642 1.00 82.88 378 GLU A O 1
ATOM 2978 N N . GLY A 1 379 ? 11.001 -0.874 -21.754 1.00 89.00 379 GLY A N 1
ATOM 2979 C CA . GLY A 1 379 ? 10.118 -1.678 -22.595 1.00 89.00 379 GLY A CA 1
ATOM 2980 C C . GLY A 1 379 ? 8.664 -1.399 -22.226 1.00 89.00 379 GLY A C 1
ATOM 2981 O O . GLY A 1 379 ? 7.935 -0.741 -22.967 1.00 89.00 379 GLY A O 1
ATOM 2982 N N . VAL A 1 380 ? 8.263 -1.867 -21.048 1.00 89.88 380 VAL A N 1
ATOM 2983 C CA . VAL A 1 380 ? 6.908 -1.717 -20.516 1.00 89.88 380 VAL A CA 1
ATOM 2984 C C . VAL A 1 380 ? 6.962 -1.051 -19.149 1.00 89.88 380 VAL A C 1
ATOM 2986 O O . VAL A 1 380 ? 7.692 -1.488 -18.259 1.00 89.88 380 VAL A O 1
ATOM 2989 N N . VAL A 1 381 ? 6.151 -0.015 -18.966 1.00 85.25 381 VAL A N 1
ATOM 2990 C CA . VAL A 1 381 ? 5.960 0.656 -17.679 1.00 85.25 381 VAL A CA 1
ATOM 2991 C C . VAL A 1 381 ? 4.564 0.346 -17.154 1.00 85.25 381 VAL A C 1
ATOM 2993 O O . VAL A 1 381 ? 3.564 0.682 -17.790 1.00 85.25 381 VAL A O 1
ATOM 2996 N N . LEU A 1 382 ? 4.523 -0.301 -15.990 1.00 83.31 382 LEU A N 1
ATOM 2997 C CA . LEU A 1 382 ? 3.324 -0.639 -15.234 1.00 83.31 382 LEU A CA 1
ATOM 2998 C C . LEU A 1 382 ? 3.197 0.334 -14.055 1.00 83.31 382 LEU A C 1
ATOM 3000 O O . LEU A 1 382 ? 3.767 0.120 -12.981 1.00 83.31 382 LEU A O 1
ATOM 3004 N N . GLU A 1 383 ? 2.449 1.412 -14.266 1.00 75.38 383 GLU A N 1
ATOM 3005 C CA . GLU A 1 383 ? 2.085 2.407 -13.248 1.00 75.38 383 GLU A CA 1
ATOM 3006 C C . GLU A 1 383 ? 0.589 2.328 -12.881 1.00 75.38 383 GLU A C 1
ATOM 3008 O O . GLU A 1 383 ? -0.009 3.297 -12.410 1.00 75.38 383 GLU A O 1
ATOM 3013 N N . TYR A 1 384 ? -0.002 1.137 -13.014 1.00 73.69 384 TYR A N 1
ATOM 3014 C CA . TYR A 1 384 ? -1.352 0.799 -12.549 1.00 73.69 384 TYR A CA 1
ATOM 3015 C C . TYR A 1 384 ? -1.364 -0.313 -11.525 1.00 73.69 384 TYR A C 1
ATOM 3017 O O . TYR A 1 384 ? -0.528 -1.219 -11.571 1.00 73.69 384 TYR A O 1
ATOM 3025 N N . ARG A 1 385 ? -2.375 -0.275 -10.651 1.00 71.38 385 ARG A N 1
ATOM 3026 C CA . ARG A 1 385 ? -2.592 -1.326 -9.661 1.00 71.38 385 ARG A CA 1
ATOM 3027 C C . ARG A 1 385 ? -3.231 -2.538 -10.327 1.00 71.38 385 ARG A C 1
ATOM 3029 O O . ARG A 1 385 ? -4.044 -2.382 -11.231 1.00 71.38 385 ARG A O 1
ATOM 3036 N N . ASN A 1 386 ? -2.899 -3.739 -9.857 1.00 75.75 386 ASN A N 1
ATOM 3037 C CA . ASN A 1 386 ? -3.442 -5.001 -10.380 1.00 75.75 386 ASN A CA 1
ATOM 3038 C C . ASN A 1 386 ? -3.170 -5.247 -11.880 1.00 75.75 386 ASN A C 1
ATOM 3040 O O . ASN A 1 386 ? -3.891 -6.020 -12.512 1.00 75.75 386 ASN A O 1
ATOM 3044 N N . ALA A 1 387 ? -2.140 -4.624 -12.465 1.00 81.12 387 ALA A N 1
ATOM 3045 C CA . ALA A 1 387 ? -1.786 -4.871 -13.860 1.00 81.12 387 ALA A CA 1
ATOM 3046 C C . ALA A 1 387 ? -1.342 -6.329 -14.057 1.00 81.12 387 ALA A C 1
ATOM 3048 O O . ALA A 1 387 ? -0.521 -6.850 -13.297 1.00 81.12 387 ALA A O 1
ATOM 3049 N N . VAL A 1 388 ? -1.859 -6.987 -15.094 1.00 88.50 388 VAL A N 1
ATOM 3050 C CA . VAL A 1 388 ? -1.468 -8.354 -15.451 1.00 88.50 388 VAL A CA 1
ATOM 3051 C C . VAL A 1 388 ? -0.602 -8.310 -16.702 1.00 88.50 388 VAL A C 1
ATOM 3053 O O . VAL A 1 388 ? -1.081 -7.975 -17.782 1.00 88.50 388 VAL A O 1
ATOM 3056 N N . PHE A 1 389 ? 0.669 -8.676 -16.563 1.00 92.88 389 PHE A N 1
ATOM 3057 C CA . PHE A 1 389 ? 1.628 -8.783 -17.660 1.00 92.88 389 PHE A CA 1
ATOM 3058 C C . PHE A 1 389 ? 2.061 -10.243 -17.815 1.00 92.88 389 PHE A C 1
ATOM 3060 O O . PHE A 1 389 ? 2.847 -10.749 -17.005 1.00 92.88 389 PHE A O 1
ATOM 3067 N N . ARG A 1 390 ? 1.527 -10.942 -18.824 1.00 96.12 390 ARG A N 1
ATOM 3068 C CA . ARG A 1 390 ? 1.711 -12.395 -18.953 1.00 96.12 390 ARG A CA 1
ATOM 3069 C C . ARG A 1 390 ? 1.943 -12.919 -20.358 1.00 96.12 390 ARG A C 1
ATOM 3071 O O . ARG A 1 390 ? 1.447 -12.356 -21.318 1.00 96.12 390 ARG A O 1
ATOM 3078 N N . ASP A 1 391 ? 2.641 -14.042 -20.480 1.00 95.75 391 ASP A N 1
ATOM 3079 C CA . ASP A 1 391 ? 2.783 -14.772 -21.750 1.00 95.75 391 ASP A CA 1
ATOM 3080 C C . ASP A 1 391 ? 3.402 -13.928 -22.898 1.00 95.75 391 ASP A C 1
ATOM 3082 O O . ASP A 1 391 ? 3.214 -14.231 -24.080 1.00 95.75 391 ASP A O 1
ATOM 3086 N N . ASN A 1 392 ? 4.137 -12.854 -22.574 1.00 96.81 392 ASN A N 1
ATOM 3087 C CA . ASN A 1 392 ? 4.765 -11.965 -23.555 1.00 96.81 392 ASN A CA 1
ATOM 3088 C C . ASN A 1 392 ? 6.192 -12.416 -23.906 1.00 96.81 392 ASN A C 1
ATOM 3090 O O . ASN A 1 392 ? 6.908 -13.003 -23.087 1.00 96.81 392 ASN A O 1
ATOM 3094 N N . TYR A 1 393 ? 6.628 -12.078 -25.120 1.00 96.44 393 TYR A N 1
ATOM 3095 C CA . TYR A 1 393 ? 8.001 -12.258 -25.591 1.00 96.44 393 TYR A CA 1
ATOM 3096 C C . TYR A 1 393 ? 8.663 -10.888 -25.759 1.00 96.44 393 TYR A C 1
ATOM 3098 O O . TYR A 1 393 ? 8.151 -10.045 -26.491 1.00 96.44 393 TYR A O 1
ATOM 3106 N N . MET A 1 394 ? 9.774 -10.641 -25.068 1.00 96.19 394 MET A N 1
ATOM 3107 C CA . MET A 1 394 ? 10.431 -9.336 -25.042 1.00 96.19 394 MET A CA 1
ATOM 3108 C C . MET A 1 394 ? 11.935 -9.457 -25.255 1.00 96.19 394 MET A C 1
ATOM 3110 O O . MET A 1 394 ? 12.627 -10.141 -24.501 1.00 96.19 394 MET A O 1
ATOM 3114 N N . ILE A 1 395 ? 12.435 -8.709 -26.238 1.00 94.62 395 ILE A N 1
ATOM 3115 C CA . ILE A 1 395 ? 13.859 -8.473 -26.455 1.00 94.62 395 ILE A CA 1
ATOM 3116 C C . ILE A 1 395 ? 14.119 -6.976 -26.317 1.00 94.62 395 ILE A C 1
ATOM 3118 O O . ILE A 1 395 ? 13.552 -6.154 -27.040 1.00 94.62 395 ILE A O 1
ATOM 3122 N N . CYS A 1 396 ? 15.014 -6.624 -25.405 1.00 91.94 396 CYS A N 1
ATOM 3123 C CA . CYS A 1 396 ? 15.511 -5.271 -25.248 1.00 91.94 396 CYS A CA 1
ATOM 3124 C C . CYS A 1 396 ? 17.021 -5.252 -25.469 1.00 91.94 396 CYS A C 1
ATOM 3126 O O . CYS A 1 396 ? 17.784 -5.926 -24.774 1.00 91.94 396 CYS A O 1
ATOM 3128 N N . GLU A 1 397 ? 17.458 -4.447 -26.425 1.00 89.88 397 GLU A N 1
ATOM 3129 C CA . GLU A 1 397 ? 18.860 -4.219 -26.729 1.00 89.88 397 GLU A CA 1
ATOM 3130 C C . GLU A 1 397 ? 19.194 -2.729 -26.787 1.00 89.88 397 GLU A C 1
ATOM 3132 O O . GLU A 1 397 ? 18.316 -1.872 -26.706 1.00 89.88 397 GLU A O 1
ATOM 3137 N N . GLY A 1 398 ? 20.480 -2.405 -26.892 1.00 80.19 398 GLY A N 1
ATOM 3138 C CA . GLY A 1 398 ? 20.940 -1.028 -27.023 1.00 80.19 398 GLY A CA 1
ATOM 3139 C C . GLY A 1 398 ? 21.596 -0.493 -25.754 1.00 80.19 398 GLY A C 1
ATOM 3140 O O . GLY A 1 398 ? 22.407 -1.194 -25.146 1.00 80.19 398 GLY A O 1
ATOM 3141 N N . ALA A 1 399 ? 21.318 0.771 -25.430 1.00 73.69 399 ALA A N 1
ATOM 3142 C CA . ALA A 1 399 ? 21.881 1.506 -24.298 1.00 73.69 399 ALA A CA 1
ATOM 3143 C C . ALA A 1 399 ? 20.877 1.646 -23.139 1.00 73.69 399 ALA A C 1
ATOM 3145 O O . ALA A 1 399 ? 19.717 1.937 -23.391 1.00 73.69 399 ALA A O 1
ATOM 3146 N N . ALA A 1 400 ? 21.323 1.526 -21.885 1.00 68.81 400 ALA A N 1
ATOM 3147 C CA . ALA A 1 400 ? 20.623 2.062 -20.704 1.00 68.81 400 ALA A CA 1
ATOM 3148 C C . ALA A 1 400 ? 19.106 1.786 -20.627 1.00 68.81 400 ALA A C 1
ATOM 3150 O O . ALA A 1 400 ? 18.298 2.714 -20.726 1.00 68.81 400 ALA A O 1
ATOM 3151 N N . LEU A 1 401 ? 18.728 0.512 -20.461 1.00 78.81 401 LEU A N 1
ATOM 3152 C CA . LEU A 1 401 ? 17.348 0.056 -20.630 1.00 78.81 401 LEU A CA 1
ATOM 3153 C C . LEU A 1 401 ? 16.786 -0.767 -19.461 1.00 78.81 401 LEU A C 1
ATOM 3155 O O . LEU A 1 401 ? 17.502 -1.480 -18.754 1.00 78.81 401 LEU A O 1
ATOM 3159 N N . ILE A 1 402 ? 15.466 -0.710 -19.312 1.00 86.31 402 ILE A N 1
ATOM 3160 C CA . ILE A 1 402 ? 14.675 -1.547 -18.408 1.00 86.31 402 ILE A CA 1
ATOM 3161 C C . ILE A 1 402 ? 13.667 -2.326 -19.251 1.00 86.31 402 ILE A C 1
ATOM 3163 O O . ILE A 1 402 ? 12.967 -1.716 -20.044 1.00 86.31 402 ILE A O 1
ATOM 3167 N N . GLY A 1 403 ? 13.558 -3.644 -19.092 1.00 91.69 403 GLY A N 1
ATOM 3168 C CA . GLY A 1 403 ? 12.537 -4.446 -19.772 1.00 91.69 403 GLY A CA 1
ATOM 3169 C C . GLY A 1 403 ? 11.137 -4.087 -19.276 1.00 91.69 403 GLY A C 1
ATOM 3170 O O . GLY A 1 403 ? 10.350 -3.476 -19.993 1.00 91.69 403 GLY A O 1
ATOM 3171 N N . VAL A 1 404 ? 10.851 -4.411 -18.015 1.00 91.69 404 VAL A N 1
ATOM 3172 C CA . VAL A 1 404 ? 9.592 -4.094 -17.334 1.00 91.69 404 VAL A CA 1
ATOM 3173 C C . VAL A 1 404 ? 9.881 -3.276 -16.081 1.00 91.69 404 VAL A C 1
ATOM 3175 O O . VAL A 1 404 ? 10.586 -3.731 -15.179 1.00 91.69 404 VAL A O 1
ATOM 3178 N N . ARG A 1 405 ? 9.305 -2.079 -15.981 1.00 86.75 405 ARG A N 1
ATOM 3179 C CA . ARG A 1 405 ? 9.274 -1.313 -14.733 1.00 86.75 405 ARG A CA 1
ATOM 3180 C C . ARG A 1 405 ? 7.882 -1.412 -14.122 1.00 86.75 405 ARG A C 1
ATOM 3182 O O . ARG A 1 405 ? 6.934 -0.893 -14.696 1.00 86.75 405 ARG A O 1
ATOM 3189 N N . ALA A 1 406 ? 7.775 -1.991 -12.931 1.00 83.19 406 ALA A N 1
ATOM 3190 C CA . ALA A 1 406 ? 6.641 -1.744 -12.047 1.00 83.19 406 ALA A CA 1
ATOM 3191 C C . ALA A 1 406 ? 7.037 -0.598 -11.107 1.00 83.19 406 ALA A C 1
ATOM 3193 O O . ALA A 1 406 ? 7.906 -0.743 -10.239 1.00 83.19 406 ALA A O 1
ATOM 3194 N N . GLY A 1 407 ? 6.493 0.588 -11.373 1.00 69.69 407 GLY A N 1
ATOM 3195 C CA . GLY A 1 407 ? 6.963 1.850 -10.805 1.00 69.69 407 GLY A CA 1
ATOM 3196 C C . GLY A 1 407 ? 5.919 2.554 -9.947 1.00 69.69 407 GLY A C 1
ATOM 3197 O O . GLY A 1 407 ? 4.716 2.462 -10.193 1.00 69.69 407 GLY A O 1
ATOM 3198 N N . GLY A 1 408 ? 6.400 3.261 -8.922 1.00 60.16 408 GLY A N 1
ATOM 3199 C CA . GLY A 1 408 ? 5.611 4.170 -8.096 1.00 60.16 408 GLY A CA 1
ATOM 3200 C C . GLY A 1 408 ? 4.472 3.499 -7.328 1.00 60.16 408 GLY A C 1
ATOM 3201 O O . GLY A 1 408 ? 4.393 2.283 -7.174 1.00 60.16 408 GLY A O 1
ATOM 3202 N N . ALA A 1 409 ? 3.533 4.319 -6.857 1.00 52.78 409 ALA A N 1
ATOM 3203 C CA . ALA A 1 409 ? 2.335 3.834 -6.179 1.00 52.78 409 ALA A CA 1
ATOM 3204 C C . ALA A 1 409 ? 1.357 3.098 -7.136 1.00 52.78 409 ALA A C 1
ATOM 3206 O O . ALA A 1 409 ? 0.383 2.491 -6.679 1.00 52.78 409 ALA A O 1
ATOM 3207 N N . GLY A 1 410 ? 1.638 3.169 -8.442 1.00 58.50 410 GLY A N 1
ATOM 3208 C CA . GLY A 1 410 ? 0.937 2.525 -9.540 1.00 58.50 410 GLY A CA 1
ATOM 3209 C C . GLY A 1 410 ? 1.109 1.011 -9.550 1.00 58.50 410 GLY A C 1
ATOM 3210 O O . GLY A 1 410 ? 0.138 0.333 -9.277 1.00 58.50 410 GLY A O 1
ATOM 3211 N N . GLY A 1 411 ? 2.319 0.476 -9.755 1.00 65.19 411 GLY A N 1
ATOM 3212 C CA . GLY A 1 411 ? 2.586 -0.960 -10.016 1.00 65.19 411 GLY A CA 1
ATOM 3213 C C . GLY A 1 411 ? 2.231 -1.999 -8.928 1.00 65.19 411 GLY A C 1
ATOM 3214 O O . GLY A 1 411 ? 2.599 -3.173 -9.044 1.00 65.19 411 GLY A O 1
ATOM 3215 N N . ARG A 1 412 ? 1.511 -1.612 -7.874 1.00 74.94 412 ARG A N 1
ATOM 3216 C CA . ARG A 1 412 ? 1.140 -2.469 -6.737 1.00 74.94 412 ARG A CA 1
ATOM 3217 C C . ARG A 1 412 ? 0.181 -3.575 -7.149 1.00 74.94 412 ARG A C 1
ATOM 3219 O O . ARG A 1 412 ? -0.667 -3.372 -8.014 1.00 74.94 412 ARG A O 1
ATOM 3226 N N . TYR A 1 413 ? 0.296 -4.734 -6.510 1.00 75.75 413 TYR A N 1
ATOM 3227 C CA . TYR A 1 413 ? -0.510 -5.925 -6.820 1.00 75.75 413 TYR A CA 1
ATOM 3228 C C . TYR A 1 413 ? -0.403 -6.419 -8.269 1.00 75.75 413 TYR A C 1
ATOM 3230 O O . TYR A 1 413 ? -1.210 -7.234 -8.714 1.00 75.75 413 TYR A O 1
ATOM 3238 N N . SER A 1 414 ? 0.583 -5.934 -9.031 1.00 81.81 414 SER A N 1
ATOM 3239 C CA . SER A 1 414 ? 0.787 -6.399 -10.400 1.00 81.81 414 SER A CA 1
ATOM 3240 C C . SER A 1 414 ? 1.177 -7.873 -10.412 1.00 81.81 414 SER A C 1
ATOM 3242 O O . SER A 1 414 ? 1.908 -8.345 -9.538 1.00 81.81 414 SER A O 1
ATOM 3244 N N . LYS A 1 415 ? 0.724 -8.589 -11.437 1.00 89.31 415 LYS A N 1
ATOM 3245 C CA . LYS A 1 415 ? 1.084 -9.984 -11.690 1.00 89.31 415 LYS A CA 1
ATOM 3246 C C . LYS A 1 415 ? 1.911 -10.052 -12.958 1.00 89.31 415 LYS A C 1
ATOM 3248 O O . LYS A 1 415 ? 1.410 -9.747 -14.037 1.00 89.31 415 LYS A O 1
ATOM 3253 N N . ILE A 1 416 ? 3.168 -10.456 -12.824 1.00 94.19 416 ILE A N 1
ATOM 3254 C CA . ILE A 1 416 ? 4.127 -10.558 -13.925 1.00 94.19 416 ILE A CA 1
ATOM 3255 C C . ILE A 1 416 ? 4.512 -12.029 -14.070 1.00 94.19 416 ILE A C 1
ATOM 3257 O O . ILE A 1 416 ? 5.282 -12.536 -13.254 1.00 94.19 416 ILE A O 1
ATOM 3261 N N . TYR A 1 417 ? 3.975 -12.740 -15.066 1.00 97.69 417 TYR A N 1
ATOM 3262 C CA . TYR A 1 417 ? 4.207 -14.186 -15.152 1.00 97.69 417 TYR A CA 1
ATOM 3263 C C . TYR A 1 417 ? 4.239 -14.803 -16.547 1.00 97.69 417 TYR A C 1
ATOM 3265 O O . TYR A 1 417 ? 3.696 -14.256 -17.491 1.00 97.69 417 TYR A O 1
ATOM 3273 N N . ASN A 1 418 ? 4.878 -15.967 -16.687 1.00 97.94 418 ASN A N 1
ATOM 3274 C CA . ASN A 1 418 ? 5.026 -16.685 -17.965 1.00 97.94 418 ASN A CA 1
ATOM 3275 C C . ASN A 1 418 ? 5.675 -15.859 -19.098 1.00 97.94 418 ASN A C 1
ATOM 3277 O O . ASN A 1 418 ? 5.505 -16.174 -20.275 1.00 97.94 418 ASN A O 1
ATOM 3281 N N . ASN A 1 419 ? 6.410 -14.790 -18.784 1.00 98.12 419 ASN A N 1
ATOM 3282 C CA . ASN A 1 419 ? 7.060 -13.973 -19.807 1.00 98.12 419 ASN A CA 1
ATOM 3283 C C . ASN A 1 419 ? 8.454 -14.513 -20.136 1.00 98.12 419 ASN A C 1
ATOM 3285 O O . ASN A 1 419 ? 9.134 -15.091 -19.285 1.00 98.12 419 ASN A O 1
ATOM 3289 N N . HIS A 1 420 ? 8.906 -14.255 -21.360 1.00 97.62 420 HIS A N 1
ATOM 3290 C CA . HIS A 1 420 ? 10.302 -14.397 -21.756 1.00 97.62 420 HIS A CA 1
ATOM 3291 C C . HIS A 1 420 ? 10.889 -13.001 -21.964 1.00 97.62 420 HIS A C 1
ATOM 3293 O O . HIS A 1 420 ? 10.471 -12.298 -22.884 1.00 97.62 420 HIS A O 1
ATOM 3299 N N . ILE A 1 421 ? 11.825 -12.595 -21.106 1.00 97.69 421 ILE A N 1
ATOM 3300 C CA . ILE A 1 421 ? 12.400 -11.246 -21.105 1.00 97.69 421 ILE A CA 1
ATOM 3301 C C . ILE A 1 421 ? 13.909 -11.346 -21.253 1.00 97.69 421 ILE A C 1
ATOM 3303 O O . ILE A 1 421 ? 14.590 -11.919 -20.401 1.00 97.69 421 ILE A O 1
ATOM 3307 N N . GLU A 1 422 ? 14.430 -10.734 -22.309 1.00 95.88 422 GLU A N 1
ATOM 3308 C CA . GLU A 1 422 ? 15.854 -10.700 -22.584 1.00 95.88 422 GLU A CA 1
ATOM 3309 C C . GLU A 1 422 ? 16.386 -9.267 -22.679 1.00 95.88 422 GLU A C 1
ATOM 3311 O O . GLU A 1 422 ? 15.871 -8.451 -23.441 1.00 95.88 422 GLU A O 1
ATOM 3316 N N . VAL A 1 423 ? 17.445 -8.967 -21.921 1.00 92.50 423 VAL A N 1
ATOM 3317 C CA . VAL A 1 423 ? 18.092 -7.647 -21.877 1.00 92.50 423 VAL A CA 1
ATOM 3318 C C . VAL A 1 423 ? 19.567 -7.755 -22.252 1.00 92.50 423 VAL A C 1
ATOM 3320 O O . VAL A 1 423 ? 20.362 -8.396 -21.558 1.00 92.50 423 VAL A O 1
ATOM 3323 N N . ARG A 1 424 ? 19.950 -7.094 -23.350 1.00 88.62 424 ARG A N 1
ATOM 3324 C CA . ARG A 1 424 ? 21.288 -7.175 -23.950 1.00 88.62 424 ARG A CA 1
ATOM 3325 C C . ARG A 1 424 ? 21.906 -5.787 -24.173 1.00 88.62 424 ARG A C 1
ATOM 3327 O O . ARG A 1 424 ? 21.442 -5.050 -25.037 1.00 88.62 424 ARG A O 1
ATOM 3334 N N . PRO A 1 425 ? 23.018 -5.430 -23.514 1.00 81.19 425 PRO A N 1
ATOM 3335 C CA . PRO A 1 425 ? 23.796 -4.273 -23.923 1.00 81.19 425 PRO A CA 1
ATOM 3336 C C . PRO A 1 425 ? 24.446 -4.565 -25.278 1.00 81.19 425 PRO A C 1
ATOM 3338 O O . PRO A 1 425 ? 25.219 -5.515 -25.418 1.00 81.19 425 PRO A O 1
ATOM 3341 N N . THR A 1 426 ? 24.142 -3.747 -26.283 1.00 80.56 426 THR A N 1
ATOM 3342 C CA . THR A 1 426 ? 24.754 -3.850 -27.624 1.00 80.56 426 THR A CA 1
ATOM 3343 C C . THR A 1 426 ? 25.533 -2.596 -28.014 1.00 80.56 426 THR A C 1
ATOM 3345 O O . THR A 1 426 ? 26.311 -2.632 -28.968 1.00 80.56 426 THR A O 1
ATOM 3348 N N . ARG A 1 427 ? 25.397 -1.500 -27.252 1.00 73.38 427 ARG A N 1
ATOM 3349 C CA . ARG A 1 427 ? 26.096 -0.226 -27.475 1.00 73.38 427 ARG A CA 1
ATOM 3350 C C . ARG A 1 427 ? 26.372 0.515 -26.158 1.00 73.38 427 ARG A C 1
ATOM 3352 O O . ARG A 1 427 ? 25.752 0.235 -25.138 1.00 73.38 427 ARG A O 1
ATOM 3359 N N . GLY A 1 428 ? 27.335 1.437 -26.185 1.00 60.84 428 GLY A N 1
ATOM 3360 C CA . GLY A 1 428 ? 27.619 2.343 -25.064 1.00 60.84 428 GLY A CA 1
ATOM 3361 C C . GLY A 1 428 ? 26.685 3.550 -25.045 1.00 60.84 428 GLY A C 1
ATOM 3362 O O . GLY A 1 428 ? 26.079 3.862 -26.068 1.00 60.84 428 GLY A O 1
ATOM 3363 N N . PHE A 1 429 ? 26.600 4.243 -23.908 1.00 58.28 429 PHE A N 1
ATOM 3364 C CA . PHE A 1 429 ? 25.875 5.512 -23.787 1.00 58.28 429 PHE A CA 1
ATOM 3365 C C . PHE A 1 429 ? 26.853 6.666 -23.531 1.00 58.28 429 PHE A C 1
ATOM 3367 O O . PHE A 1 429 ? 27.793 6.526 -22.746 1.00 58.28 429 PHE A O 1
ATOM 3374 N N . GLU A 1 430 ? 26.649 7.799 -24.202 1.00 49.34 430 GLU A N 1
ATOM 3375 C CA . GLU A 1 430 ? 27.341 9.054 -23.895 1.00 49.34 430 GLU A CA 1
ATOM 3376 C C . GLU A 1 430 ? 26.439 9.896 -22.984 1.00 49.34 430 GLU A C 1
ATOM 3378 O O . GLU A 1 430 ? 25.277 10.136 -23.301 1.00 49.34 430 GLU A O 1
ATOM 3383 N N . THR A 1 431 ? 26.949 10.327 -21.831 1.00 48.00 431 THR A N 1
ATOM 3384 C CA . THR A 1 431 ? 26.285 11.341 -21.000 1.00 48.00 431 THR A CA 1
ATOM 3385 C C . THR A 1 431 ? 26.717 12.728 -21.472 1.00 48.00 431 THR A C 1
ATOM 3387 O O . THR A 1 431 ? 27.921 12.982 -21.548 1.00 48.00 431 THR A O 1
ATOM 3390 N N . GLU A 1 432 ? 25.784 13.642 -21.747 1.00 41.94 432 GLU A N 1
ATOM 3391 C CA . GLU A 1 432 ? 26.123 15.065 -21.897 1.00 41.94 432 GLU A CA 1
ATOM 3392 C C . GLU A 1 432 ? 26.574 15.668 -20.549 1.00 41.94 432 GLU A C 1
ATOM 3394 O O . GLU A 1 432 ? 26.123 15.251 -19.476 1.00 41.94 432 GLU A O 1
ATOM 3399 N N . GLU A 1 433 ? 27.467 16.665 -20.600 1.00 37.41 433 GLU A N 1
ATOM 3400 C CA . GLU A 1 433 ? 27.819 17.498 -19.443 1.00 37.41 433 GLU A CA 1
ATOM 3401 C C . GLU A 1 433 ? 26.549 18.133 -18.854 1.00 37.41 433 GLU A C 1
ATOM 3403 O O . GLU A 1 433 ? 25.838 18.866 -19.534 1.00 37.41 433 GLU A O 1
ATOM 3408 N N . GLY A 1 434 ? 26.261 17.861 -17.578 1.00 37.19 434 GLY A N 1
ATOM 3409 C CA . GLY A 1 434 ? 25.132 18.468 -16.864 1.00 37.19 434 GLY A CA 1
ATOM 3410 C C . GLY A 1 434 ? 23.856 17.623 -16.774 1.00 37.19 434 GLY A C 1
ATOM 3411 O O . GLY A 1 434 ? 22.940 18.011 -16.049 1.00 37.19 434 GLY A O 1
ATOM 3412 N N . ALA A 1 435 ? 23.787 16.444 -17.403 1.00 41.41 435 ALA A N 1
ATOM 3413 C CA . ALA A 1 435 ? 22.721 15.482 -17.123 1.00 41.41 435 ALA A CA 1
ATOM 3414 C C . ALA A 1 435 ? 23.000 14.794 -15.774 1.00 41.41 435 ALA A C 1
ATOM 3416 O O . ALA A 1 435 ? 23.785 13.852 -15.692 1.00 41.41 435 ALA A O 1
ATOM 3417 N N . GLY A 1 436 ? 22.388 15.286 -14.695 1.00 41.22 436 GLY A N 1
ATOM 3418 C CA . GLY A 1 436 ? 22.496 14.720 -13.345 1.00 41.22 436 GLY A CA 1
ATOM 3419 C C . GLY A 1 436 ? 21.825 13.350 -13.202 1.00 41.22 436 GLY A C 1
ATOM 3420 O O . GLY A 1 436 ? 20.885 13.214 -12.423 1.00 41.22 436 GLY A O 1
ATOM 3421 N N . VAL A 1 437 ? 22.279 12.339 -13.949 1.00 41.25 437 VAL A N 1
ATOM 3422 C CA . VAL A 1 437 ? 21.809 10.958 -13.805 1.00 41.25 437 VAL A CA 1
ATOM 3423 C C . VAL A 1 437 ? 22.906 10.115 -13.153 1.00 41.25 437 VAL A C 1
ATOM 3425 O O . VAL A 1 437 ? 23.922 9.832 -13.788 1.00 41.25 437 VAL A O 1
ATOM 3428 N N . PRO A 1 438 ? 22.730 9.700 -11.889 1.00 44.47 438 PRO A N 1
ATOM 3429 C CA . PRO A 1 438 ? 23.577 8.690 -11.286 1.00 44.47 438 PRO A CA 1
ATOM 3430 C C . PRO A 1 438 ? 23.103 7.338 -11.825 1.00 44.47 438 PRO A C 1
ATOM 3432 O O . PRO A 1 438 ? 21.938 6.995 -11.651 1.00 44.47 438 PRO A O 1
ATOM 3435 N N . ALA A 1 439 ? 23.941 6.568 -12.511 1.00 47.94 439 ALA A N 1
ATOM 3436 C CA . ALA A 1 439 ? 23.513 5.244 -12.958 1.00 47.94 439 ALA A CA 1
ATOM 3437 C C . ALA A 1 439 ? 24.598 4.208 -12.706 1.00 47.94 439 ALA A C 1
ATOM 3439 O O . ALA A 1 439 ? 25.418 3.941 -13.584 1.00 47.94 439 ALA A O 1
ATOM 3440 N N . PRO A 1 440 ? 24.606 3.610 -11.512 1.00 47.78 440 PRO A N 1
ATOM 3441 C CA . PRO A 1 440 ? 25.186 2.293 -11.384 1.00 47.78 440 PRO A CA 1
ATOM 3442 C C . PRO A 1 440 ? 24.331 1.202 -12.054 1.00 47.78 440 PRO A C 1
ATOM 3444 O O . PRO A 1 440 ? 24.875 0.221 -12.524 1.00 47.78 440 PRO A O 1
ATOM 3447 N N . ASP A 1 441 ? 23.027 1.405 -12.280 1.00 57.03 441 ASP A N 1
ATOM 3448 C CA . ASP A 1 441 ? 22.145 0.364 -12.835 1.00 57.03 441 ASP A CA 1
ATOM 3449 C C . ASP A 1 441 ? 21.612 0.700 -14.224 1.00 57.03 441 ASP A C 1
ATOM 3451 O O . ASP A 1 441 ? 20.610 1.400 -14.382 1.00 57.03 441 ASP A O 1
ATOM 3455 N N . VAL A 1 442 ? 22.288 0.183 -15.244 1.00 64.69 442 VAL A N 1
ATOM 3456 C CA . VAL A 1 442 ? 22.061 0.594 -16.633 1.00 64.69 442 VAL A CA 1
ATOM 3457 C C . VAL A 1 442 ? 21.235 -0.453 -17.403 1.00 64.69 442 VAL A C 1
ATOM 3459 O O . VAL A 1 442 ? 20.677 -0.133 -18.444 1.00 64.69 442 VAL A O 1
ATOM 3462 N N . TYR A 1 443 ? 21.092 -1.688 -16.902 1.00 81.00 443 TYR A N 1
ATOM 3463 C CA . TYR A 1 443 ? 20.339 -2.753 -17.586 1.00 81.00 443 TYR A CA 1
ATOM 3464 C C . TYR A 1 443 ? 19.529 -3.602 -16.607 1.00 81.00 443 TYR A C 1
ATOM 3466 O O . TYR A 1 443 ? 20.096 -4.254 -15.736 1.00 81.00 443 TYR A O 1
ATOM 3474 N N . MET A 1 444 ? 18.202 -3.620 -16.726 1.00 87.75 444 MET A N 1
ATOM 3475 C CA . MET A 1 444 ? 17.336 -4.373 -15.805 1.00 87.75 444 MET A CA 1
ATOM 3476 C C . MET A 1 444 ? 16.241 -5.109 -16.569 1.00 87.75 444 MET A C 1
ATOM 3478 O O . MET A 1 444 ? 15.588 -4.492 -17.400 1.00 87.75 444 MET A O 1
ATOM 3482 N N . ALA A 1 445 ? 15.994 -6.395 -16.304 1.00 93.62 445 ALA A N 1
ATOM 3483 C CA . ALA A 1 445 ? 14.852 -7.073 -16.928 1.00 93.62 445 ALA A CA 1
ATOM 3484 C C . ALA A 1 445 ? 13.534 -6.720 -16.236 1.00 93.62 445 ALA A C 1
ATOM 3486 O O . ALA A 1 445 ? 12.600 -6.305 -16.916 1.00 93.62 445 ALA A O 1
ATOM 3487 N N . ILE A 1 446 ? 13.467 -6.811 -14.906 1.00 93.00 446 ILE A N 1
ATOM 3488 C CA . ILE A 1 446 ? 12.322 -6.334 -14.122 1.00 93.00 446 ILE A CA 1
ATOM 3489 C C . ILE A 1 446 ? 12.815 -5.412 -13.008 1.00 93.00 446 ILE A C 1
ATOM 3491 O O . ILE A 1 446 ? 13.693 -5.783 -12.231 1.00 93.00 446 ILE A O 1
ATOM 3495 N N . ALA A 1 447 ? 12.230 -4.223 -12.901 1.00 86.69 447 ALA A N 1
ATOM 3496 C CA . ALA A 1 447 ? 12.505 -3.273 -11.830 1.00 86.69 447 ALA A CA 1
ATOM 3497 C C . ALA A 1 447 ? 11.234 -2.979 -11.024 1.00 86.69 447 ALA A C 1
ATOM 3499 O O . ALA A 1 447 ? 10.265 -2.444 -11.562 1.00 86.69 447 ALA A O 1
ATOM 3500 N N . LEU A 1 448 ? 11.267 -3.286 -9.726 1.00 82.06 448 LEU A N 1
ATOM 3501 C CA . LEU A 1 448 ? 10.297 -2.839 -8.729 1.00 82.06 448 LEU A CA 1
ATOM 3502 C C . LEU A 1 448 ? 10.851 -1.585 -8.050 1.00 82.06 448 LEU A C 1
ATOM 3504 O O . LEU A 1 448 ? 11.919 -1.635 -7.436 1.00 82.06 448 LEU A O 1
ATOM 3508 N N . SER A 1 449 ? 10.154 -0.454 -8.173 1.00 72.56 449 SER A N 1
ATOM 3509 C CA . SER A 1 449 ? 10.649 0.830 -7.649 1.00 72.56 449 SER A CA 1
ATOM 3510 C C . SER A 1 449 ? 9.563 1.670 -6.978 1.00 72.56 449 SER A C 1
ATOM 3512 O O . SER A 1 449 ? 8.453 1.765 -7.487 1.00 72.56 449 SER A O 1
ATOM 3514 N N . GLY A 1 450 ? 9.883 2.330 -5.860 1.00 61.38 450 GLY A N 1
ATOM 3515 C CA . GLY A 1 450 ? 9.071 3.424 -5.303 1.00 61.38 450 GLY A CA 1
ATOM 3516 C C . GLY A 1 450 ? 7.781 2.999 -4.589 1.00 61.38 450 GLY A C 1
ATOM 3517 O O . GLY A 1 450 ? 6.692 3.378 -5.014 1.00 61.38 450 GLY A O 1
ATOM 3518 N N . GLY A 1 451 ? 7.890 2.258 -3.479 1.00 58.50 451 GLY A N 1
ATOM 3519 C CA . GLY A 1 451 ? 6.726 1.896 -2.658 1.00 58.50 451 GLY A CA 1
ATOM 3520 C C . GLY A 1 451 ? 5.780 0.893 -3.328 1.00 58.50 451 GLY A C 1
ATOM 3521 O O . GLY A 1 451 ? 4.559 0.988 -3.147 1.00 58.50 451 GLY A O 1
ATOM 3522 N N . ASN A 1 452 ? 6.347 -0.025 -4.119 1.00 67.12 452 ASN A N 1
ATOM 3523 C CA . ASN A 1 452 ? 5.667 -1.200 -4.665 1.00 67.12 452 ASN A CA 1
ATOM 3524 C C . ASN A 1 452 ? 5.479 -2.272 -3.580 1.00 67.12 452 ASN A C 1
ATOM 3526 O O . ASN A 1 452 ? 6.353 -2.457 -2.735 1.00 67.12 452 ASN A O 1
ATOM 3530 N N . TYR A 1 453 ? 4.340 -2.962 -3.615 1.00 69.25 453 TYR A N 1
ATOM 3531 C CA . TYR A 1 453 ? 3.995 -4.074 -2.728 1.00 69.25 453 TYR A CA 1
ATOM 3532 C C . TYR A 1 453 ? 2.849 -4.900 -3.304 1.00 69.25 453 TYR A C 1
ATOM 3534 O O . TYR A 1 453 ? 2.154 -4.454 -4.222 1.00 69.25 453 TYR A O 1
ATOM 3542 N N . GLY A 1 454 ? 2.654 -6.105 -2.767 1.00 71.56 454 GLY A N 1
ATOM 3543 C CA . GLY A 1 454 ? 1.611 -7.024 -3.227 1.00 71.56 454 GLY A CA 1
ATOM 3544 C C . GLY A 1 454 ? 1.903 -7.657 -4.591 1.00 71.56 454 GLY A C 1
ATOM 3545 O O . GLY A 1 454 ? 1.069 -8.391 -5.105 1.00 71.56 454 GLY A O 1
ATOM 3546 N N . THR A 1 455 ? 3.041 -7.336 -5.214 1.00 80.00 455 THR A N 1
ATOM 3547 C CA . THR A 1 455 ? 3.391 -7.783 -6.565 1.00 80.00 455 THR A CA 1
ATOM 3548 C C . THR A 1 455 ? 3.743 -9.271 -6.560 1.00 80.00 455 THR A C 1
ATOM 3550 O O . THR A 1 455 ? 4.527 -9.733 -5.729 1.00 80.00 455 THR A O 1
ATOM 3553 N N . GLU A 1 456 ? 3.209 -10.011 -7.528 1.00 88.19 456 GLU A N 1
ATOM 3554 C CA . GLU A 1 456 ? 3.552 -11.412 -7.770 1.00 88.19 456 GLU A CA 1
ATOM 3555 C C . GLU A 1 456 ? 4.367 -11.523 -9.063 1.00 88.19 456 GLU A C 1
ATOM 3557 O O . GLU A 1 456 ? 3.930 -11.070 -10.124 1.00 88.19 456 GLU A O 1
ATOM 3562 N N . ILE A 1 457 ? 5.552 -12.137 -8.990 1.00 94.25 457 ILE A N 1
ATOM 3563 C CA . ILE A 1 457 ? 6.408 -12.388 -10.158 1.00 94.25 457 ILE A CA 1
ATOM 3564 C C . ILE A 1 457 ? 6.720 -13.875 -10.220 1.00 94.25 457 ILE A C 1
ATOM 3566 O O . ILE A 1 457 ? 7.447 -14.374 -9.357 1.00 94.25 457 ILE A O 1
ATOM 3570 N N . TYR A 1 458 ? 6.215 -14.585 -11.230 1.00 97.81 458 TYR A N 1
ATOM 3571 C CA . TYR A 1 458 ? 6.404 -16.034 -11.285 1.00 97.81 458 TYR A CA 1
ATOM 3572 C C . TYR A 1 458 ? 6.447 -16.661 -12.670 1.00 97.81 458 TYR A C 1
ATOM 3574 O O . TYR A 1 458 ? 5.953 -16.100 -13.637 1.00 97.81 458 TYR A O 1
ATOM 3582 N N . ASN A 1 459 ? 7.052 -17.844 -12.787 1.00 98.31 459 ASN A N 1
ATOM 3583 C CA . ASN A 1 459 ? 7.163 -18.593 -14.047 1.00 98.31 459 ASN A CA 1
ATOM 3584 C C . ASN A 1 459 ? 7.789 -17.807 -15.219 1.00 98.31 459 ASN A C 1
ATOM 3586 O O . ASN A 1 459 ? 7.584 -18.160 -16.379 1.00 98.31 459 ASN A O 1
ATOM 3590 N N . ASN A 1 460 ? 8.540 -16.734 -14.959 1.00 98.56 460 ASN A N 1
ATOM 3591 C CA . ASN A 1 460 ? 9.214 -15.991 -16.021 1.00 98.56 460 ASN A CA 1
ATOM 3592 C C . ASN A 1 460 ? 10.553 -16.651 -16.372 1.00 98.56 460 ASN A C 1
ATOM 3594 O O . ASN A 1 460 ? 11.263 -17.157 -15.496 1.00 98.56 460 ASN A O 1
ATOM 3598 N N . TYR A 1 461 ? 10.923 -16.582 -17.649 1.00 98.44 461 TYR A N 1
ATOM 3599 C CA . TYR A 1 461 ? 12.286 -16.810 -18.115 1.00 98.44 461 TYR A CA 1
ATOM 3600 C C . TYR A 1 461 ? 12.947 -15.455 -18.366 1.00 98.44 461 TYR A C 1
ATOM 3602 O O . TYR A 1 461 ? 12.525 -14.700 -19.241 1.00 98.44 461 TYR A O 1
ATOM 3610 N N . ILE A 1 462 ? 13.972 -15.141 -17.581 1.00 98.50 462 ILE A N 1
ATOM 3611 C CA . ILE A 1 462 ? 14.672 -13.860 -17.606 1.00 98.50 462 ILE A CA 1
ATOM 3612 C C . ILE A 1 462 ? 16.131 -14.107 -17.955 1.00 98.50 462 ILE A C 1
ATOM 3614 O O . ILE A 1 462 ? 16.802 -14.894 -17.287 1.00 98.50 462 ILE A O 1
ATOM 3618 N N . GLU A 1 463 ? 16.639 -13.390 -18.951 1.00 97.25 463 GLU A N 1
ATOM 3619 C CA . GLU A 1 463 ? 18.048 -13.433 -19.317 1.00 97.25 463 GLU A CA 1
ATOM 3620 C C . GLU A 1 463 ? 18.616 -12.022 -19.463 1.00 97.25 463 GLU A C 1
ATOM 3622 O O . GLU A 1 463 ? 18.120 -11.201 -20.231 1.00 97.25 463 GLU A O 1
ATOM 3627 N N . VAL A 1 464 ? 19.664 -11.725 -18.698 1.00 93.75 464 VAL A N 1
ATOM 3628 C CA . VAL A 1 464 ? 20.326 -10.420 -18.718 1.00 93.75 464 VAL A CA 1
ATOM 3629 C C . VAL A 1 464 ? 21.813 -10.576 -18.957 1.00 93.75 464 VAL A C 1
ATOM 3631 O O . VAL A 1 464 ? 22.465 -11.484 -18.433 1.00 93.75 464 VAL A O 1
ATOM 3634 N N . TYR A 1 465 ? 22.361 -9.652 -19.733 1.00 89.75 465 TYR A N 1
ATOM 3635 C CA . TYR A 1 465 ? 23.779 -9.614 -20.047 1.00 89.75 465 TYR A CA 1
ATOM 3636 C C . TYR A 1 465 ? 24.404 -8.309 -19.580 1.00 89.75 465 TYR A C 1
ATOM 3638 O O . TYR A 1 465 ? 23.782 -7.254 -19.638 1.00 89.75 465 TYR A O 1
ATOM 3646 N N . SER A 1 466 ? 25.673 -8.364 -19.194 1.00 84.75 466 SER A N 1
ATOM 3647 C CA . SER A 1 466 ? 26.499 -7.169 -19.028 1.00 84.75 466 SER A CA 1
ATOM 3648 C C . SER A 1 466 ? 27.788 -7.257 -19.836 1.00 84.75 466 SER A C 1
ATOM 3650 O O . SER A 1 466 ? 28.191 -8.336 -20.275 1.00 84.75 466 SER A O 1
ATOM 3652 N N . GLY A 1 467 ? 28.445 -6.118 -20.054 1.00 73.06 467 GLY A N 1
ATOM 3653 C CA . GLY A 1 467 ? 29.809 -6.081 -20.575 1.00 73.06 467 GLY A CA 1
ATOM 3654 C C . GLY A 1 467 ? 30.256 -4.723 -21.083 1.00 73.06 467 GLY A C 1
ATOM 3655 O O . GLY A 1 467 ? 29.489 -3.774 -21.103 1.00 73.06 467 GLY A O 1
ATOM 3656 N N . ARG A 1 468 ? 31.526 -4.597 -21.465 1.00 63.31 468 ARG A N 1
ATOM 3657 C CA . ARG A 1 468 ? 32.097 -3.306 -21.871 1.00 63.31 468 ARG A CA 1
ATOM 3658 C C . ARG A 1 468 ? 31.778 -2.952 -23.328 1.00 63.31 468 ARG A C 1
ATOM 3660 O O . ARG A 1 468 ? 32.351 -3.543 -24.245 1.00 63.31 468 ARG A O 1
ATOM 3667 N N . TYR A 1 469 ? 30.950 -1.928 -23.528 1.00 59.28 469 TYR A N 1
ATOM 3668 C CA . TYR A 1 469 ? 30.625 -1.353 -24.836 1.00 59.28 469 TYR A CA 1
ATOM 3669 C C . TYR A 1 469 ? 30.896 0.167 -24.799 1.00 59.28 469 TYR A C 1
ATOM 3671 O O . TYR A 1 469 ? 30.099 0.922 -24.261 1.00 59.28 469 TYR A O 1
ATOM 3679 N N . GLY A 1 470 ? 32.047 0.625 -25.321 1.00 51.41 470 GLY A N 1
ATOM 3680 C CA . GLY A 1 470 ? 32.414 2.056 -25.435 1.00 51.41 470 GLY A CA 1
ATOM 3681 C C . GLY A 1 470 ? 33.443 2.601 -24.419 1.00 51.41 470 GLY A C 1
ATOM 3682 O O . GLY A 1 470 ? 33.809 1.936 -23.447 1.00 51.41 470 GLY A O 1
ATOM 3683 N N . LYS A 1 471 ? 33.959 3.819 -24.670 1.00 45.62 471 LYS A N 1
ATOM 3684 C CA . LYS A 1 471 ? 34.776 4.617 -23.729 1.00 45.62 471 LYS A CA 1
ATOM 3685 C C . LYS A 1 471 ? 33.843 5.613 -23.025 1.00 45.62 471 LYS A C 1
ATOM 3687 O O . LYS A 1 471 ? 33.494 6.617 -23.631 1.00 45.62 471 LYS A O 1
ATOM 3692 N N . GLY A 1 472 ? 33.426 5.342 -21.788 1.00 46.25 472 GLY A N 1
ATOM 3693 C CA . GLY A 1 472 ? 32.633 6.306 -21.013 1.00 46.25 472 GLY A CA 1
ATOM 3694 C C . GLY A 1 472 ? 33.393 7.627 -20.831 1.00 46.25 472 GLY A C 1
ATOM 3695 O O . GLY A 1 472 ? 34.586 7.609 -20.518 1.00 46.25 472 GLY A O 1
ATOM 3696 N N . ARG A 1 473 ? 32.734 8.770 -21.060 1.00 41.88 473 ARG A N 1
ATOM 3697 C CA . ARG A 1 473 ? 33.241 10.092 -20.648 1.00 41.88 473 ARG A CA 1
ATOM 3698 C C . ARG A 1 473 ? 32.839 10.349 -19.202 1.00 41.88 473 ARG A C 1
ATOM 3700 O O . ARG A 1 473 ? 31.739 9.993 -18.812 1.00 41.88 473 ARG A O 1
ATOM 3707 N N . SER A 1 474 ? 33.710 10.982 -18.422 1.00 40.91 474 SER A N 1
ATOM 3708 C CA . SER A 1 474 ? 33.416 11.409 -17.051 1.00 40.91 474 SER A CA 1
ATOM 3709 C C . SER A 1 474 ? 32.190 12.328 -17.014 1.00 40.91 474 SER A C 1
ATOM 3711 O O . SER A 1 474 ? 32.144 13.303 -17.761 1.00 40.91 474 SER A O 1
ATOM 3713 N N . ALA A 1 475 ? 31.229 12.046 -16.135 1.00 43.06 475 ALA A N 1
ATOM 3714 C CA . ALA A 1 475 ? 30.118 12.953 -15.871 1.00 43.06 475 ALA A CA 1
ATOM 3715 C C . ALA A 1 475 ? 30.547 13.944 -14.783 1.00 43.06 475 ALA A C 1
ATOM 3717 O O . ALA A 1 475 ? 31.040 13.541 -13.730 1.00 43.06 475 ALA A O 1
ATOM 3718 N N . SER A 1 476 ? 30.380 15.238 -15.037 1.00 37.03 476 SER A N 1
ATOM 3719 C CA . SER A 1 476 ? 30.674 16.309 -14.082 1.00 37.03 476 SER A CA 1
ATOM 3720 C C . SER A 1 476 ? 29.362 16.828 -13.499 1.00 37.03 476 SER A C 1
ATOM 3722 O O . SER A 1 476 ? 28.476 17.221 -14.256 1.00 37.03 476 SER A O 1
ATOM 3724 N N . PHE A 1 477 ? 29.222 16.855 -12.173 1.00 42.44 477 PHE A N 1
ATOM 3725 C CA . PHE A 1 477 ? 28.027 17.382 -11.500 1.00 42.44 477 PHE A CA 1
ATOM 3726 C C . PHE A 1 477 ? 28.375 18.390 -10.406 1.00 42.44 477 PHE A C 1
ATOM 3728 O O . PHE A 1 477 ? 29.418 18.298 -9.764 1.00 42.44 477 PHE A O 1
ATOM 3735 N N . TRP A 1 478 ? 27.493 19.365 -10.192 1.00 36.47 478 TRP A N 1
ATOM 3736 C CA . TRP A 1 478 ? 27.666 20.418 -9.195 1.00 36.47 478 TRP A CA 1
ATOM 3737 C C . TRP A 1 478 ? 27.435 19.872 -7.781 1.00 36.47 478 TRP A C 1
ATOM 3739 O O . TRP A 1 478 ? 26.336 19.435 -7.450 1.00 36.47 478 TRP A O 1
ATOM 3749 N N . SER A 1 479 ? 28.468 19.881 -6.939 1.00 37.56 479 SER A N 1
ATOM 3750 C CA . SER A 1 479 ? 28.360 19.513 -5.526 1.00 37.56 479 SER A CA 1
ATOM 3751 C C . SER A 1 479 ? 28.043 20.751 -4.688 1.00 37.56 479 SER A C 1
ATOM 3753 O O . SER A 1 479 ? 28.841 21.689 -4.640 1.00 37.56 479 SER A O 1
ATOM 3755 N N . ASN A 1 480 ? 26.913 20.730 -3.975 1.00 34.28 480 ASN A N 1
ATOM 3756 C CA . ASN A 1 480 ? 26.569 21.780 -3.008 1.00 34.28 480 ASN A CA 1
ATOM 3757 C C . ASN A 1 480 ? 27.522 21.793 -1.801 1.00 34.28 480 ASN A C 1
ATOM 3759 O O . ASN A 1 480 ? 27.776 22.856 -1.247 1.00 34.28 480 ASN A O 1
ATOM 3763 N N . GLU A 1 481 ? 28.094 20.642 -1.433 1.00 33.66 481 GLU A N 1
ATOM 3764 C CA . GLU A 1 481 ? 29.079 20.541 -0.346 1.00 33.66 481 GLU A CA 1
ATOM 3765 C C . GLU A 1 481 ? 30.428 21.178 -0.699 1.00 33.66 481 GLU A C 1
ATOM 3767 O O . GLU A 1 481 ? 31.102 21.720 0.174 1.00 33.66 481 GLU A O 1
ATOM 3772 N N . LYS A 1 482 ? 30.845 21.115 -1.972 1.00 31.88 482 LYS A N 1
ATOM 3773 C CA . LYS A 1 482 ? 32.161 21.606 -2.423 1.00 31.88 482 LYS A CA 1
ATOM 3774 C C . LYS A 1 482 ? 32.110 22.883 -3.259 1.00 31.88 482 LYS A C 1
ATOM 3776 O O . LYS A 1 482 ? 33.164 23.342 -3.699 1.00 31.88 482 LYS A O 1
ATOM 3781 N N . GLY A 1 483 ? 30.921 23.419 -3.541 1.00 34.88 483 GLY A N 1
ATOM 3782 C CA . GLY A 1 483 ? 30.732 24.604 -4.388 1.00 34.88 483 GLY A CA 1
ATOM 3783 C C . GLY A 1 483 ? 31.398 24.496 -5.767 1.00 34.88 483 GLY A C 1
ATOM 3784 O O . GLY A 1 483 ? 31.859 25.501 -6.302 1.00 34.88 483 GLY A O 1
ATOM 3785 N N . SER A 1 484 ? 31.539 23.280 -6.303 1.00 34.81 484 SER A N 1
ATOM 3786 C CA . SER A 1 484 ? 32.303 22.998 -7.525 1.00 34.81 484 SER A CA 1
ATOM 3787 C C . SER A 1 484 ? 31.768 21.772 -8.266 1.00 34.81 484 SER A C 1
ATOM 3789 O O . SER A 1 484 ? 31.100 20.911 -7.685 1.00 34.81 484 SER A O 1
ATOM 3791 N N . TYR A 1 485 ? 32.064 21.692 -9.567 1.00 39.75 485 TYR A N 1
ATOM 3792 C CA . TYR A 1 485 ? 31.801 20.499 -10.367 1.00 39.75 485 TYR A CA 1
ATOM 3793 C C . TYR A 1 485 ? 32.751 19.366 -9.953 1.00 39.75 485 TYR A C 1
ATOM 3795 O O . TYR A 1 485 ? 33.970 19.500 -10.049 1.00 39.75 485 TYR A O 1
ATOM 3803 N N . VAL A 1 486 ? 32.193 18.242 -9.506 1.00 38.03 486 VAL A N 1
ATOM 3804 C CA . VAL A 1 486 ? 32.921 16.997 -9.250 1.00 38.03 486 VAL A CA 1
ATOM 3805 C C . VAL A 1 486 ? 32.760 16.098 -10.476 1.00 38.03 486 VAL A C 1
ATOM 3807 O O . VAL A 1 486 ? 31.640 15.739 -10.836 1.00 38.03 486 VAL A O 1
ATOM 3810 N N . SER A 1 487 ? 33.867 15.735 -11.129 1.00 36.84 487 SER A N 1
ATOM 3811 C CA . SER A 1 487 ? 33.864 14.711 -12.179 1.00 36.84 487 SER A CA 1
ATOM 3812 C C . SER A 1 487 ? 33.854 13.324 -11.542 1.00 36.84 487 SER A C 1
ATOM 3814 O O . SER A 1 487 ? 34.801 12.961 -10.843 1.00 36.84 487 SER A O 1
ATOM 3816 N N . VAL A 1 488 ? 32.827 12.524 -11.818 1.00 41.50 488 VAL A N 1
ATOM 3817 C CA . VAL A 1 488 ? 32.837 11.084 -11.548 1.00 41.50 488 VAL A CA 1
ATOM 3818 C C . VAL A 1 488 ? 33.104 10.359 -12.856 1.00 41.50 488 VAL A C 1
ATOM 3820 O O . VAL A 1 488 ? 32.405 10.529 -13.855 1.00 41.50 488 VAL A O 1
ATOM 3823 N N . SER A 1 489 ? 34.159 9.549 -12.858 1.00 38.59 489 SER A N 1
ATOM 3824 C CA . SER A 1 489 ? 34.410 8.621 -13.952 1.00 38.59 489 SER A CA 1
ATOM 3825 C C . SER A 1 489 ? 33.296 7.570 -13.921 1.00 38.59 489 SER A C 1
ATOM 3827 O O . SER A 1 489 ? 33.254 6.756 -12.998 1.00 38.59 489 SER A O 1
ATOM 3829 N N . VAL A 1 490 ? 32.362 7.608 -14.879 1.00 48.06 490 VAL A N 1
ATOM 3830 C CA . VAL A 1 490 ? 31.449 6.477 -15.108 1.00 48.06 490 VAL A CA 1
ATOM 3831 C C . VAL A 1 490 ? 32.325 5.283 -15.451 1.00 48.06 490 VAL A C 1
ATOM 3833 O O . VAL A 1 490 ? 33.099 5.315 -16.412 1.00 48.06 490 VAL A O 1
ATOM 3836 N N . SER A 1 491 ? 32.290 4.281 -14.576 1.00 45.09 491 SER A N 1
ATOM 3837 C CA . SER A 1 491 ? 33.193 3.144 -14.663 1.00 45.09 491 SER A CA 1
ATOM 3838 C C . SER A 1 491 ? 33.038 2.439 -16.012 1.00 45.09 491 SER A C 1
ATOM 3840 O O . SER A 1 491 ? 31.964 2.412 -16.606 1.00 45.09 491 SER A O 1
ATOM 3842 N N . SER A 1 492 ? 34.120 1.839 -16.493 1.00 48.97 492 SER A N 1
ATOM 3843 C CA . SER A 1 492 ? 34.164 1.039 -17.718 1.00 48.97 492 SER A CA 1
ATOM 3844 C C . SER A 1 492 ? 33.327 -0.249 -17.691 1.00 48.97 492 SER A C 1
ATOM 3846 O O . SER A 1 492 ? 33.367 -1.000 -18.669 1.00 48.97 492 SER A O 1
ATOM 3848 N N . ASP A 1 493 ? 32.625 -0.522 -16.591 1.00 60.06 493 ASP A N 1
ATOM 3849 C CA . ASP A 1 493 ? 31.940 -1.776 -16.312 1.00 60.06 493 ASP A CA 1
ATOM 3850 C C . ASP A 1 493 ? 30.428 -1.513 -16.343 1.00 60.06 493 ASP A C 1
ATOM 3852 O O . ASP A 1 493 ? 29.913 -0.722 -15.556 1.00 60.06 493 ASP A O 1
ATOM 3856 N N . ILE A 1 494 ? 29.715 -2.150 -17.273 1.00 66.12 494 ILE A N 1
ATOM 3857 C CA . ILE A 1 494 ? 28.249 -2.104 -17.318 1.00 66.12 494 ILE A CA 1
ATOM 3858 C C . ILE A 1 494 ? 27.688 -3.050 -16.250 1.00 66.12 494 ILE A C 1
ATOM 3860 O O . ILE A 1 494 ? 28.150 -4.192 -16.155 1.00 66.12 494 ILE A O 1
ATOM 3864 N N . GLU A 1 495 ? 26.677 -2.605 -15.499 1.00 77.56 495 GLU A N 1
ATOM 3865 C CA . GLU A 1 495 ? 25.963 -3.423 -14.510 1.00 77.56 495 GLU A CA 1
ATOM 3866 C C . GLU A 1 495 ? 24.565 -3.815 -15.024 1.00 77.56 495 GLU A C 1
ATOM 3868 O O . GLU A 1 495 ? 23.861 -2.996 -15.628 1.00 77.56 495 GLU A O 1
ATOM 3873 N N . ALA A 1 496 ? 24.198 -5.087 -14.834 1.00 85.12 496 ALA A N 1
ATOM 3874 C CA . ALA A 1 496 ? 22.932 -5.659 -15.281 1.00 85.12 496 ALA A CA 1
ATOM 3875 C C . ALA A 1 496 ? 22.246 -6.500 -14.195 1.00 85.12 496 ALA A C 1
ATOM 3877 O O . ALA A 1 496 ? 22.894 -7.304 -13.523 1.00 85.12 496 ALA A O 1
ATOM 3878 N N . ASN A 1 497 ? 20.924 -6.382 -14.083 1.00 88.25 497 ASN A N 1
ATOM 3879 C CA . ASN A 1 497 ? 20.128 -7.039 -13.048 1.00 88.25 497 ASN A CA 1
ATOM 3880 C C . ASN A 1 497 ? 18.960 -7.809 -13.669 1.00 88.25 497 ASN A C 1
ATOM 3882 O O . ASN A 1 497 ? 18.212 -7.257 -14.475 1.00 88.25 497 ASN A O 1
ATOM 3886 N N . GLY A 1 498 ? 18.761 -9.065 -13.269 1.00 93.94 498 GLY A N 1
ATOM 3887 C CA . GLY A 1 498 ? 17.564 -9.820 -13.643 1.00 93.94 498 GLY A CA 1
ATOM 3888 C C . GLY A 1 498 ? 16.317 -9.172 -13.045 1.00 93.94 498 GLY A C 1
ATOM 3889 O O . GLY A 1 498 ? 15.517 -8.564 -13.752 1.00 93.94 498 GLY A O 1
ATOM 3890 N N . ILE A 1 499 ? 16.192 -9.242 -11.723 1.00 92.81 499 ILE A N 1
ATOM 3891 C CA . ILE A 1 499 ? 15.155 -8.540 -10.965 1.00 92.81 499 ILE A CA 1
ATOM 3892 C C . ILE A 1 499 ? 15.820 -7.566 -10.001 1.00 92.81 499 ILE A C 1
ATOM 3894 O O . ILE A 1 499 ? 16.707 -7.941 -9.234 1.00 92.81 499 ILE A O 1
ATOM 3898 N N . ARG A 1 500 ? 15.358 -6.318 -10.005 1.00 86.50 500 ARG A N 1
ATOM 3899 C CA . ARG A 1 500 ? 15.762 -5.307 -9.035 1.00 86.50 500 ARG A CA 1
ATOM 3900 C C . ARG A 1 500 ? 14.583 -4.883 -8.171 1.00 86.50 500 ARG A C 1
ATOM 3902 O O . ARG A 1 500 ? 13.510 -4.595 -8.691 1.00 86.50 500 ARG A O 1
ATOM 3909 N N . VAL A 1 501 ? 14.814 -4.798 -6.867 1.00 83.06 501 VAL A N 1
ATOM 3910 C CA . VAL A 1 501 ? 13.849 -4.383 -5.850 1.00 83.06 501 VAL A CA 1
ATOM 3911 C C . VAL A 1 501 ? 14.418 -3.193 -5.081 1.00 83.06 501 VAL A C 1
ATOM 3913 O O . VAL A 1 501 ? 15.475 -3.313 -4.462 1.00 83.06 501 VAL A O 1
ATOM 3916 N N . VAL A 1 502 ? 13.750 -2.037 -5.171 1.00 74.69 502 VAL A N 1
ATOM 3917 C CA . VAL A 1 502 ? 14.216 -0.758 -4.606 1.00 74.69 502 VAL A CA 1
ATOM 3918 C C . VAL A 1 502 ? 13.092 -0.035 -3.854 1.00 74.69 502 VAL A C 1
ATOM 3920 O O . VAL A 1 502 ? 11.986 0.122 -4.379 1.00 74.69 502 VAL A O 1
ATOM 3923 N N . ASN A 1 503 ? 13.398 0.506 -2.671 1.00 64.94 503 ASN A N 1
ATOM 3924 C CA . ASN A 1 503 ? 12.528 1.352 -1.837 1.00 64.94 503 ASN A CA 1
ATOM 3925 C C . ASN A 1 503 ? 11.212 0.673 -1.429 1.00 64.94 503 ASN A C 1
ATOM 3927 O O . ASN A 1 503 ? 10.134 1.271 -1.517 1.00 64.94 503 ASN A O 1
ATOM 3931 N N . MET A 1 504 ? 11.301 -0.577 -0.964 1.00 66.62 504 MET A N 1
ATOM 3932 C CA . MET A 1 504 ? 10.197 -1.280 -0.301 1.00 66.62 504 MET A CA 1
ATOM 3933 C C . MET A 1 504 ? 10.161 -0.939 1.194 1.00 66.62 504 MET A C 1
ATOM 3935 O O . MET A 1 504 ? 10.621 -1.705 2.033 1.00 66.62 504 MET A O 1
ATOM 3939 N N . MET A 1 505 ? 9.623 0.231 1.527 1.00 52.72 505 MET A N 1
ATOM 3940 C CA . MET A 1 505 ? 9.636 0.772 2.897 1.00 52.72 505 MET A CA 1
ATOM 3941 C C . MET A 1 505 ? 8.570 0.172 3.838 1.00 52.72 505 MET A C 1
ATOM 3943 O O . MET A 1 505 ? 8.393 0.671 4.944 1.00 52.72 505 MET A O 1
ATOM 3947 N N . PHE A 1 506 ? 7.826 -0.851 3.401 1.00 54.69 506 PHE A N 1
ATOM 3948 C CA . PHE A 1 506 ? 6.618 -1.336 4.079 1.00 54.69 506 PHE A CA 1
ATOM 3949 C C . PHE A 1 506 ? 6.516 -2.865 4.052 1.00 54.69 506 PHE A C 1
ATOM 3951 O O . PHE A 1 506 ? 7.010 -3.506 3.117 1.00 54.69 506 PHE A O 1
ATOM 3958 N N . ASP A 1 507 ? 5.827 -3.440 5.040 1.00 52.62 507 ASP A N 1
ATOM 3959 C CA . ASP A 1 507 ? 5.435 -4.852 5.026 1.00 52.62 507 ASP A CA 1
ATOM 3960 C C . ASP A 1 507 ? 4.552 -5.113 3.810 1.00 52.62 507 ASP A C 1
ATOM 3962 O O . ASP A 1 507 ? 3.440 -4.616 3.681 1.00 52.62 507 ASP A O 1
ATOM 3966 N N . ALA A 1 508 ? 5.097 -5.845 2.857 1.00 54.06 508 ALA A N 1
ATOM 3967 C CA . ALA A 1 508 ? 4.610 -5.916 1.506 1.00 54.06 508 ALA A CA 1
ATOM 3968 C C . ALA A 1 508 ? 4.612 -7.382 1.117 1.00 54.06 508 ALA A C 1
ATOM 3970 O O . ALA A 1 508 ? 5.684 -7.924 0.865 1.00 54.06 508 ALA A O 1
ATOM 3971 N N . PHE A 1 509 ? 3.432 -8.001 1.013 1.00 64.69 509 PHE A N 1
ATOM 3972 C CA . PHE A 1 509 ? 3.250 -9.366 0.503 1.00 64.69 509 PHE A CA 1
ATOM 3973 C C . PHE A 1 509 ? 3.703 -9.482 -0.968 1.00 64.69 509 PHE A C 1
ATOM 3975 O O . PHE A 1 509 ? 2.893 -9.625 -1.876 1.00 64.69 509 PHE A O 1
ATOM 3982 N N . THR A 1 510 ? 5.000 -9.356 -1.226 1.00 75.94 510 THR A N 1
ATOM 3983 C CA . THR A 1 510 ? 5.616 -9.410 -2.549 1.00 75.94 510 THR A CA 1
ATOM 3984 C C . THR A 1 510 ? 6.271 -10.764 -2.678 1.00 75.94 510 THR A C 1
ATOM 3986 O O . THR A 1 510 ? 7.204 -11.089 -1.942 1.00 75.94 510 THR A O 1
ATOM 3989 N N . ASN A 1 511 ? 5.748 -11.566 -3.596 1.00 82.44 511 ASN A N 1
ATOM 3990 C CA . ASN A 1 511 ? 6.136 -12.956 -3.743 1.00 82.44 511 ASN A CA 1
ATOM 3991 C C . ASN A 1 511 ? 6.772 -13.166 -5.117 1.00 82.44 511 ASN A C 1
ATOM 3993 O O . ASN A 1 511 ? 6.119 -13.013 -6.150 1.00 82.44 511 ASN A O 1
ATOM 3997 N N . ILE A 1 512 ? 8.057 -13.515 -5.124 1.00 92.62 512 ILE A N 1
ATOM 3998 C CA . ILE A 1 512 ? 8.828 -13.747 -6.346 1.00 92.62 512 ILE A CA 1
ATOM 3999 C C . ILE A 1 512 ? 9.192 -15.226 -6.381 1.00 92.62 512 ILE A C 1
ATOM 4001 O O . ILE A 1 512 ? 10.038 -15.679 -5.606 1.00 92.62 512 ILE A O 1
ATOM 4005 N N . HIS A 1 513 ? 8.554 -16.008 -7.248 1.00 95.69 513 HIS A N 1
ATOM 4006 C CA . HIS A 1 513 ? 8.684 -17.459 -7.175 1.00 95.69 513 HIS A CA 1
ATOM 4007 C C . HIS A 1 513 ? 8.679 -18.195 -8.507 1.00 95.69 513 HIS A C 1
ATOM 4009 O O . HIS A 1 513 ? 8.149 -17.711 -9.491 1.00 95.69 513 HIS A O 1
ATOM 4015 N N . ASP A 1 514 ? 9.289 -19.378 -8.547 1.00 98.19 514 ASP A N 1
ATOM 4016 C CA . ASP A 1 514 ? 9.281 -20.264 -9.721 1.00 98.19 514 ASP A CA 1
ATOM 4017 C C . ASP A 1 514 ? 9.813 -19.604 -11.021 1.00 98.19 514 ASP A C 1
ATOM 4019 O O . ASP A 1 514 ? 9.492 -20.022 -12.131 1.00 98.19 514 ASP A O 1
ATOM 4023 N N . ASN A 1 515 ? 10.652 -18.564 -10.916 1.00 98.62 515 ASN A N 1
ATOM 4024 C CA . ASN A 1 515 ? 11.285 -17.928 -12.076 1.00 98.62 515 ASN A CA 1
ATOM 4025 C C . ASN A 1 515 ? 12.614 -18.607 -12.422 1.00 98.62 515 ASN A C 1
ATOM 4027 O O . ASN A 1 515 ? 13.356 -19.037 -11.537 1.00 98.62 515 ASN A O 1
ATOM 4031 N N . THR A 1 516 ? 12.971 -18.617 -13.706 1.00 98.69 516 THR A N 1
ATOM 4032 C CA . THR A 1 516 ? 14.343 -18.891 -14.155 1.00 98.69 516 THR A CA 1
ATOM 4033 C C . THR A 1 516 ? 15.010 -17.577 -14.524 1.00 98.69 516 THR A C 1
ATOM 4035 O O . THR A 1 516 ? 14.592 -16.916 -15.468 1.00 98.69 516 THR A O 1
ATOM 4038 N N . ILE A 1 517 ? 16.052 -17.202 -13.785 1.00 98.62 517 ILE A N 1
ATOM 4039 C CA . ILE A 1 517 ? 16.769 -15.942 -13.964 1.00 98.62 517 ILE A CA 1
ATOM 4040 C C . ILE A 1 517 ? 18.224 -16.252 -14.267 1.00 98.62 517 ILE A C 1
ATOM 4042 O O . ILE A 1 517 ? 18.924 -16.848 -13.448 1.00 98.62 517 ILE A O 1
ATOM 4046 N N . LYS A 1 518 ? 18.678 -15.829 -15.441 1.00 98.19 518 LYS A N 1
ATOM 4047 C CA . LYS A 1 518 ? 20.040 -16.018 -15.915 1.00 98.19 518 LYS A CA 1
ATOM 4048 C C . LYS A 1 518 ? 20.731 -14.670 -16.093 1.00 98.19 518 LYS A C 1
ATOM 4050 O O . LYS A 1 518 ? 20.261 -13.823 -16.845 1.00 98.19 518 LYS A O 1
ATOM 4055 N N . ALA A 1 519 ? 21.849 -14.472 -15.404 1.00 95.12 519 ALA A N 1
ATOM 4056 C CA . ALA A 1 519 ? 22.627 -13.238 -15.431 1.00 95.12 519 ALA A CA 1
ATOM 4057 C C . ALA A 1 519 ? 24.070 -13.520 -15.866 1.00 95.12 519 ALA A C 1
ATOM 4059 O O . ALA A 1 519 ? 24.837 -14.158 -15.144 1.00 95.12 519 ALA A O 1
ATOM 4060 N N . ILE A 1 520 ? 24.449 -13.049 -17.056 1.00 93.25 520 ILE A N 1
ATOM 4061 C CA . ILE A 1 520 ? 25.747 -13.347 -17.672 1.00 93.25 520 ILE A CA 1
ATOM 4062 C C . ILE A 1 520 ? 26.572 -12.074 -17.840 1.00 93.25 520 ILE A C 1
ATOM 4064 O O . ILE A 1 520 ? 26.300 -11.223 -18.686 1.00 93.25 520 ILE A O 1
ATOM 4068 N N . SER A 1 521 ? 27.651 -11.980 -17.075 1.00 88.94 521 SER A N 1
ATOM 4069 C CA . SER A 1 521 ? 28.674 -10.959 -17.241 1.00 88.94 521 SER A CA 1
ATOM 4070 C C . SER A 1 521 ? 29.680 -11.341 -18.328 1.00 88.94 521 SER A C 1
ATOM 4072 O O . SER A 1 521 ? 30.283 -12.415 -18.285 1.00 88.94 521 SER A O 1
ATOM 4074 N N . LYS A 1 522 ? 29.907 -10.433 -19.283 1.00 83.06 522 LYS A N 1
ATOM 4075 C CA . LYS A 1 522 ? 30.967 -10.503 -20.302 1.00 83.06 522 LYS A CA 1
ATOM 4076 C C . LYS A 1 522 ? 31.973 -9.366 -20.064 1.00 83.06 522 LYS A C 1
ATOM 4078 O O . LYS A 1 522 ? 31.586 -8.301 -19.608 1.00 83.06 522 LYS A O 1
ATOM 4083 N N . LYS A 1 523 ? 33.260 -9.548 -20.406 1.00 66.06 523 LYS A N 1
ATOM 4084 C CA . LYS A 1 523 ? 34.309 -8.488 -20.455 1.00 66.06 523 LYS A CA 1
ATOM 4085 C C . LYS A 1 523 ? 34.214 -7.417 -19.338 1.00 66.06 523 LYS A C 1
ATOM 4087 O O . LYS A 1 523 ? 33.754 -6.307 -19.607 1.00 66.06 523 LYS A O 1
ATOM 4092 N N . ASN A 1 524 ? 34.672 -7.728 -18.123 1.00 67.88 524 ASN A N 1
ATOM 4093 C CA . ASN A 1 524 ? 34.702 -6.833 -16.945 1.00 67.88 524 ASN A CA 1
ATOM 4094 C C . ASN A 1 524 ? 33.340 -6.268 -16.469 1.00 67.88 524 ASN A C 1
ATOM 4096 O O . ASN A 1 524 ? 33.319 -5.487 -15.523 1.00 67.88 524 ASN A O 1
ATOM 4100 N N . GLY A 1 525 ? 32.208 -6.648 -17.078 1.00 75.81 525 GLY A N 1
ATOM 4101 C CA . GLY A 1 525 ? 30.874 -6.246 -16.619 1.00 75.81 525 GLY A CA 1
ATOM 4102 C C . GLY A 1 525 ? 30.464 -6.898 -15.293 1.00 75.81 525 GLY A C 1
ATOM 4103 O O . GLY A 1 525 ? 31.132 -7.799 -14.778 1.00 75.81 525 GLY A O 1
ATOM 4104 N N . ARG A 1 526 ? 29.323 -6.483 -14.739 1.00 82.56 526 ARG A N 1
ATOM 4105 C CA . ARG A 1 526 ? 28.710 -7.096 -13.545 1.00 82.56 526 ARG A CA 1
ATOM 4106 C C . ARG A 1 526 ? 27.275 -7.482 -13.845 1.00 82.56 526 ARG A C 1
ATOM 4108 O O . ARG A 1 526 ? 26.572 -6.712 -14.484 1.00 82.56 526 ARG A O 1
ATOM 4115 N N . ALA A 1 527 ? 26.874 -8.698 -13.495 1.00 87.94 527 ALA A N 1
ATOM 4116 C CA . ALA A 1 527 ? 25.520 -9.176 -13.754 1.00 87.94 527 ALA A CA 1
ATOM 4117 C C . ALA A 1 527 ? 25.007 -9.999 -12.570 1.00 87.94 527 ALA A C 1
ATOM 4119 O O . ALA A 1 527 ? 25.621 -11.010 -12.213 1.00 87.94 527 ALA A O 1
ATOM 4120 N N . ALA A 1 528 ? 23.901 -9.566 -11.969 1.00 92.00 528 ALA A N 1
ATOM 4121 C CA . ALA A 1 528 ? 23.261 -10.238 -10.843 1.00 92.00 528 ALA A CA 1
ATOM 4122 C C . ALA A 1 528 ? 21.870 -10.759 -11.223 1.00 92.00 528 ALA A C 1
ATOM 4124 O O . ALA A 1 528 ? 21.149 -10.122 -11.993 1.00 92.00 528 ALA A O 1
ATOM 4125 N N . CYS A 1 529 ? 21.465 -11.911 -10.679 1.00 96.00 529 CYS A N 1
ATOM 4126 C CA . CYS A 1 529 ? 20.100 -12.403 -10.899 1.00 96.00 529 CYS A CA 1
ATOM 4127 C C . CYS A 1 529 ? 19.092 -11.536 -10.142 1.00 96.00 529 CYS A C 1
ATOM 4129 O O . CYS A 1 529 ? 18.079 -11.139 -10.711 1.00 96.00 529 CYS A O 1
ATOM 4131 N N . VAL A 1 530 ? 19.379 -11.226 -8.876 1.00 93.56 530 VAL A N 1
ATOM 4132 C CA . VAL A 1 530 ? 18.507 -10.424 -8.011 1.00 93.56 530 VAL A CA 1
ATOM 4133 C C . VAL A 1 530 ? 19.315 -9.364 -7.275 1.00 93.56 530 VAL A C 1
ATOM 4135 O O . VAL A 1 530 ? 20.380 -9.660 -6.734 1.00 93.56 530 VAL A O 1
ATOM 4138 N N . VAL A 1 531 ? 18.775 -8.148 -7.208 1.00 87.94 531 VAL A N 1
ATOM 4139 C CA . VAL A 1 531 ? 19.311 -7.046 -6.401 1.00 87.94 531 VAL A CA 1
ATOM 4140 C C . VAL A 1 531 ? 18.205 -6.470 -5.522 1.00 87.94 531 VAL A C 1
ATOM 4142 O O . VAL A 1 531 ? 17.191 -6.007 -6.037 1.00 87.94 531 VAL A O 1
ATOM 4145 N N . VAL A 1 532 ? 18.409 -6.474 -4.206 1.00 83.94 532 VAL A N 1
ATOM 4146 C CA . VAL A 1 532 ? 17.542 -5.849 -3.197 1.00 83.94 532 VAL A CA 1
ATOM 4147 C C . VAL A 1 532 ? 18.316 -4.684 -2.581 1.00 83.94 532 VAL A C 1
ATOM 4149 O O . VAL A 1 532 ? 19.406 -4.887 -2.053 1.00 83.94 532 VAL A O 1
ATOM 4152 N N . THR A 1 533 ? 17.811 -3.455 -2.698 1.00 74.69 533 THR A N 1
ATOM 4153 C CA . THR A 1 533 ? 18.543 -2.237 -2.293 1.00 74.69 533 THR A CA 1
ATOM 4154 C C . THR A 1 533 ? 17.601 -1.081 -1.932 1.00 74.69 533 THR A C 1
ATOM 4156 O O . THR A 1 533 ? 16.390 -1.212 -2.084 1.00 74.69 533 THR A O 1
ATOM 4159 N N . GLY A 1 534 ? 18.149 0.038 -1.449 1.00 62.50 534 GLY A N 1
ATOM 4160 C CA . GLY A 1 534 ? 17.465 1.299 -1.144 1.00 62.50 534 GLY A CA 1
ATOM 4161 C C . GLY A 1 534 ? 16.282 1.127 -0.201 1.00 62.50 534 GLY A C 1
ATOM 4162 O O . GLY A 1 534 ? 15.179 0.924 -0.667 1.00 62.50 534 GLY A O 1
ATOM 4163 N N . GLY A 1 535 ? 16.439 1.165 1.117 1.00 58.47 535 GLY A N 1
ATOM 4164 C CA . GLY A 1 535 ? 15.260 1.283 1.998 1.00 58.47 535 GLY A CA 1
ATOM 4165 C C . GLY A 1 535 ? 14.345 0.061 2.089 1.00 58.47 535 GLY A C 1
ATOM 4166 O O . GLY A 1 535 ? 13.258 0.187 2.647 1.00 58.47 535 GLY A O 1
ATOM 4167 N N . CYS A 1 536 ? 14.709 -1.100 1.529 1.00 64.12 536 CYS A N 1
ATOM 4168 C CA . CYS A 1 536 ? 13.855 -2.289 1.597 1.00 64.12 536 CYS A CA 1
ATOM 4169 C C . CYS A 1 536 ? 13.834 -2.848 3.031 1.00 64.12 536 CYS A C 1
ATOM 4171 O O . CYS A 1 536 ? 14.786 -3.508 3.442 1.00 64.12 536 CYS A O 1
ATOM 4173 N N . GLN A 1 537 ? 12.759 -2.579 3.775 1.00 61.44 537 GLN A N 1
ATOM 4174 C CA . GLN A 1 537 ? 12.545 -2.961 5.181 1.00 61.44 537 GLN A CA 1
ATOM 4175 C C . GLN A 1 537 ? 11.273 -3.808 5.331 1.00 61.44 537 GLN A C 1
ATOM 4177 O O . GLN A 1 537 ? 10.437 -3.540 6.185 1.00 61.44 537 GLN A O 1
ATOM 4182 N N . SER A 1 538 ? 11.081 -4.780 4.442 1.00 63.16 538 SER A N 1
ATOM 4183 C CA . SER A 1 538 ? 9.865 -5.591 4.440 1.00 63.16 538 SER A CA 1
ATOM 4184 C C . SER A 1 538 ? 10.088 -6.896 5.191 1.00 63.16 538 SER A C 1
ATOM 4186 O O . SER A 1 538 ? 10.958 -7.672 4.794 1.00 63.16 538 SER A O 1
ATOM 4188 N N . ASP A 1 539 ? 9.257 -7.199 6.190 1.00 61.50 539 ASP A N 1
ATOM 4189 C CA . ASP A 1 539 ? 9.294 -8.490 6.896 1.00 61.50 539 ASP A CA 1
ATOM 4190 C C . ASP A 1 539 ? 8.675 -9.635 6.067 1.00 61.50 539 ASP A C 1
ATOM 4192 O O . ASP A 1 539 ? 8.588 -10.775 6.518 1.00 61.50 539 ASP A O 1
ATOM 4196 N N . THR A 1 540 ? 8.224 -9.346 4.840 1.00 68.25 540 THR A N 1
ATOM 4197 C CA . THR A 1 540 ? 7.421 -10.257 4.002 1.00 68.25 540 THR A CA 1
ATOM 4198 C C . THR A 1 540 ? 7.905 -10.375 2.548 1.00 68.25 540 THR A C 1
ATOM 4200 O O . THR A 1 540 ? 7.194 -10.931 1.708 1.00 68.25 540 THR A O 1
ATOM 4203 N N . LEU A 1 541 ? 9.123 -9.909 2.229 1.00 79.88 541 LEU A N 1
ATOM 4204 C CA . LEU A 1 541 ? 9.732 -10.085 0.903 1.00 79.88 541 LEU A CA 1
ATOM 4205 C C . LEU A 1 541 ? 10.340 -11.490 0.754 1.00 79.88 541 LEU A C 1
ATOM 4207 O O . LEU A 1 541 ? 11.419 -11.780 1.282 1.00 79.88 541 LEU A O 1
ATOM 4211 N N . GLU A 1 542 ? 9.675 -12.346 -0.023 1.00 86.06 542 GLU A N 1
ATOM 4212 C CA . GLU A 1 542 ? 10.073 -13.745 -0.207 1.00 86.06 542 GLU A CA 1
ATOM 4213 C C . GLU A 1 542 ? 10.439 -14.084 -1.660 1.00 86.06 542 GLU A C 1
ATOM 4215 O O . GLU A 1 542 ? 9.697 -13.803 -2.604 1.00 86.06 542 GLU A O 1
ATOM 4220 N N . PHE A 1 543 ? 11.561 -14.790 -1.819 1.00 92.88 543 PHE A N 1
ATOM 4221 C CA . PHE A 1 543 ? 12.003 -15.418 -3.061 1.00 92.88 543 PHE A CA 1
ATOM 4222 C C . PHE A 1 543 ? 11.913 -16.941 -2.923 1.00 92.88 543 PHE A C 1
ATOM 4224 O O . PHE A 1 543 ? 12.706 -17.537 -2.188 1.00 92.88 543 PHE A O 1
ATOM 4231 N N . LYS A 1 544 ? 10.966 -17.587 -3.614 1.00 93.75 544 LYS A N 1
ATOM 4232 C CA . LYS A 1 544 ? 10.657 -19.019 -3.437 1.00 93.75 544 LYS A CA 1
ATOM 4233 C C . LYS A 1 544 ? 10.874 -19.841 -4.707 1.00 93.75 544 LYS A C 1
ATOM 4235 O O . LYS A 1 544 ? 10.382 -19.481 -5.762 1.00 93.75 544 LYS A O 1
ATOM 4240 N N . ASN A 1 545 ? 11.553 -20.983 -4.621 1.00 97.31 545 ASN A N 1
ATOM 4241 C CA . ASN A 1 545 ? 11.675 -21.945 -5.735 1.00 97.31 545 ASN A CA 1
ATOM 4242 C C . ASN A 1 545 ? 12.253 -21.376 -7.055 1.00 97.31 545 ASN A C 1
ATOM 4244 O O . ASN A 1 545 ? 12.059 -21.959 -8.120 1.00 97.31 545 ASN A O 1
ATOM 4248 N N . ASN A 1 546 ? 12.963 -20.248 -7.030 1.00 98.50 546 ASN A N 1
ATOM 4249 C CA . ASN A 1 546 ? 13.553 -19.683 -8.241 1.00 98.50 546 ASN A CA 1
ATOM 4250 C C . ASN A 1 546 ? 14.836 -20.431 -8.622 1.00 98.50 546 ASN A C 1
ATOM 4252 O O . ASN A 1 546 ? 15.537 -20.989 -7.774 1.00 98.50 546 ASN A O 1
ATOM 4256 N N . LYS A 1 547 ? 15.186 -20.383 -9.905 1.00 98.56 547 LYS A N 1
ATOM 4257 C CA . LYS A 1 547 ? 16.457 -20.859 -10.446 1.00 98.56 547 LYS A CA 1
ATOM 4258 C C . LYS A 1 547 ? 17.321 -19.658 -10.823 1.00 98.56 547 LYS A C 1
ATOM 4260 O O . LYS A 1 547 ? 17.017 -18.960 -11.786 1.00 98.56 547 LYS A O 1
ATOM 4265 N N . PHE A 1 548 ? 18.392 -19.425 -10.073 1.00 98.44 548 PHE A N 1
ATOM 4266 C CA . PHE A 1 548 ? 19.342 -18.337 -10.298 1.00 98.44 548 PHE A CA 1
ATOM 4267 C C . PHE A 1 548 ? 20.601 -18.882 -10.969 1.00 98.44 548 PHE A C 1
ATOM 4269 O O . PHE A 1 548 ? 21.332 -19.666 -10.368 1.00 98.44 548 PHE A O 1
ATOM 4276 N N . ILE A 1 549 ? 20.856 -18.479 -12.209 1.00 97.94 549 ILE A N 1
ATOM 4277 C CA . ILE A 1 549 ? 21.976 -18.946 -13.029 1.00 97.94 549 ILE A CA 1
ATOM 4278 C C . ILE A 1 549 ? 22.905 -17.761 -13.277 1.00 97.94 549 ILE A C 1
ATOM 4280 O O . ILE A 1 549 ? 22.493 -16.775 -13.884 1.00 97.94 549 ILE A O 1
ATOM 4284 N N . SER A 1 550 ? 24.153 -17.821 -12.819 1.00 95.69 550 SER A N 1
ATOM 4285 C CA . SER A 1 550 ? 25.064 -16.682 -12.969 1.00 95.69 550 SER A CA 1
ATOM 4286 C C . SER A 1 550 ? 26.522 -17.079 -13.085 1.00 95.69 550 SER A C 1
ATOM 4288 O O . SER A 1 550 ? 26.964 -18.070 -12.504 1.00 95.69 550 SER A O 1
ATOM 4290 N N . ASN A 1 551 ? 27.289 -16.253 -13.795 1.00 93.44 551 ASN A N 1
ATOM 4291 C CA . ASN A 1 551 ? 28.746 -16.331 -13.825 1.00 93.44 551 ASN A CA 1
ATOM 4292 C C . ASN A 1 551 ? 29.450 -15.225 -13.020 1.00 93.44 551 ASN A C 1
ATOM 4294 O O . ASN A 1 551 ? 30.683 -15.216 -12.961 1.00 93.44 551 ASN A O 1
ATOM 4298 N N . TRP A 1 552 ? 28.702 -14.319 -12.373 1.00 92.00 552 TRP A N 1
ATOM 4299 C CA . TRP A 1 552 ? 29.261 -13.257 -11.526 1.00 92.00 552 TRP A CA 1
ATOM 4300 C C . TRP A 1 552 ? 28.578 -13.149 -10.161 1.00 92.00 552 TRP A C 1
ATOM 4302 O O . TRP A 1 552 ? 29.252 -13.282 -9.139 1.00 92.00 552 TRP A O 1
ATOM 4312 N N . CYS A 1 553 ? 27.261 -12.932 -10.117 1.00 92.19 553 CYS A N 1
ATOM 4313 C CA . CYS A 1 553 ? 26.523 -12.917 -8.857 1.00 92.19 553 CYS A CA 1
ATOM 4314 C C . CYS A 1 553 ? 25.109 -13.495 -8.941 1.00 92.19 553 CYS A C 1
ATOM 4316 O O . CYS A 1 553 ? 24.382 -13.265 -9.907 1.00 92.19 553 CYS A O 1
ATOM 4318 N N . GLY A 1 554 ? 24.722 -14.256 -7.915 1.00 94.44 554 GLY A N 1
ATOM 4319 C CA . GLY A 1 554 ? 23.346 -14.711 -7.743 1.00 94.44 554 GLY A CA 1
ATOM 4320 C C . GLY A 1 554 ? 22.483 -13.584 -7.187 1.00 94.44 554 GLY A C 1
ATOM 4321 O O . GLY A 1 554 ? 21.614 -13.063 -7.881 1.00 94.44 554 GLY A O 1
ATOM 4322 N N . VAL A 1 555 ? 22.751 -13.192 -5.944 1.00 94.00 555 VAL A N 1
ATOM 4323 C CA . VAL A 1 555 ? 21.932 -12.254 -5.173 1.00 94.00 555 VAL A CA 1
ATOM 4324 C C . VAL A 1 555 ? 22.796 -11.158 -4.553 1.00 94.00 555 VAL A C 1
ATOM 4326 O O . VAL A 1 555 ? 23.826 -11.431 -3.933 1.00 94.00 555 VAL A O 1
ATOM 4329 N N . ILE A 1 556 ? 22.312 -9.923 -4.644 1.00 88.88 556 ILE A N 1
ATOM 4330 C CA . ILE A 1 556 ? 22.829 -8.762 -3.919 1.00 88.88 556 ILE A CA 1
ATOM 4331 C C . ILE A 1 556 ? 21.743 -8.281 -2.955 1.00 88.88 556 ILE A C 1
ATOM 4333 O O . ILE A 1 556 ? 20.640 -7.963 -3.385 1.00 88.88 556 ILE A O 1
ATOM 4337 N N . VAL A 1 557 ? 22.046 -8.234 -1.658 1.00 82.31 557 VAL A N 1
ATOM 4338 C CA . VAL A 1 557 ? 21.116 -7.765 -0.604 1.00 82.31 557 VAL A CA 1
ATOM 4339 C C . VAL A 1 557 ? 21.407 -6.309 -0.203 1.00 82.31 557 VAL A C 1
ATOM 4341 O O . VAL A 1 557 ? 20.633 -5.672 0.496 1.00 82.31 557 VAL A O 1
ATOM 4344 N N . SER A 1 558 ? 22.536 -5.767 -0.653 1.00 74.44 558 SER A N 1
ATOM 4345 C CA . SER A 1 558 ? 22.960 -4.362 -0.583 1.00 74.44 558 SER A CA 1
ATOM 4346 C C . SER A 1 558 ? 24.358 -4.305 -1.210 1.00 74.44 558 SER A C 1
ATOM 4348 O O . SER A 1 558 ? 25.110 -5.266 -1.016 1.00 74.44 558 SER A O 1
ATOM 4350 N N . ASP A 1 559 ? 24.744 -3.252 -1.935 1.00 65.12 559 ASP A N 1
ATOM 4351 C CA . ASP A 1 559 ? 26.151 -3.042 -2.308 1.00 65.12 559 ASP A CA 1
ATOM 4352 C C . ASP A 1 559 ? 26.532 -1.568 -2.552 1.00 65.12 559 ASP A C 1
ATOM 4354 O O . ASP A 1 559 ? 25.672 -0.700 -2.693 1.00 65.12 559 ASP A O 1
ATOM 4358 N N . LEU A 1 560 ? 27.847 -1.291 -2.600 1.00 56.03 560 LEU A N 1
ATOM 4359 C CA . LEU A 1 560 ? 28.396 0.057 -2.817 1.00 56.03 560 LEU A CA 1
ATOM 4360 C C . LEU A 1 560 ? 28.206 0.600 -4.240 1.00 56.03 560 LEU A C 1
ATOM 4362 O O . LEU A 1 560 ? 28.507 1.756 -4.533 1.00 56.03 560 LEU A O 1
ATOM 4366 N N . LYS A 1 561 ? 27.826 -0.265 -5.173 1.00 56.62 561 LYS A N 1
ATOM 4367 C CA . LYS A 1 561 ? 27.858 0.079 -6.586 1.00 56.62 561 LYS A CA 1
ATOM 4368 C C . LYS A 1 561 ? 26.459 0.416 -7.044 1.00 56.62 561 LYS A C 1
ATOM 4370 O O . LYS A 1 561 ? 26.276 1.553 -7.431 1.00 56.62 561 LYS A O 1
ATOM 4375 N N . HIS A 1 562 ? 25.461 -0.418 -6.781 1.00 52.31 562 HIS A N 1
ATOM 4376 C CA . HIS A 1 562 ? 24.070 -0.287 -7.226 1.00 52.31 562 HIS A CA 1
ATOM 4377 C C . HIS A 1 562 ? 23.179 0.588 -6.307 1.00 52.31 562 HIS A C 1
ATOM 4379 O O . HIS A 1 562 ? 21.964 0.375 -6.225 1.00 52.31 562 HIS A O 1
ATOM 4385 N N . SER A 1 563 ? 23.745 1.583 -5.604 1.00 49.88 563 SER A N 1
ATOM 4386 C CA . SER A 1 563 ? 22.991 2.546 -4.772 1.00 49.88 563 SER A CA 1
ATOM 4387 C C . SER A 1 563 ? 23.386 3.996 -5.072 1.00 49.88 563 SER A C 1
ATOM 4389 O O . SER A 1 563 ? 24.577 4.301 -5.173 1.00 49.88 563 SER A O 1
ATOM 4391 N N . THR A 1 564 ? 22.414 4.911 -5.191 1.00 46.03 564 THR A N 1
ATOM 4392 C CA . THR A 1 564 ? 22.686 6.322 -5.508 1.00 46.03 564 THR A CA 1
ATOM 4393 C C . THR A 1 564 ? 22.528 7.231 -4.284 1.00 46.03 564 THR A C 1
ATOM 4395 O O . THR A 1 564 ? 21.484 7.276 -3.643 1.00 46.03 564 THR A O 1
ATOM 4398 N N . GLN A 1 565 ? 23.562 8.021 -3.968 1.00 39.62 565 GLN A N 1
ATOM 4399 C CA . GLN A 1 565 ? 23.552 8.951 -2.823 1.00 39.62 565 GLN A CA 1
ATOM 4400 C C . GLN A 1 565 ? 22.532 10.104 -2.960 1.00 39.62 565 GLN A C 1
ATOM 4402 O O . GLN A 1 565 ? 22.199 10.754 -1.973 1.00 39.62 565 GLN A O 1
ATOM 4407 N N . TRP A 1 566 ? 22.032 10.377 -4.171 1.00 38.47 566 TRP A N 1
ATOM 4408 C CA . TRP A 1 566 ? 21.378 11.646 -4.517 1.00 38.47 566 TRP A CA 1
ATOM 4409 C C . TRP A 1 566 ? 19.873 11.737 -4.214 1.00 38.47 566 TRP A C 1
ATOM 4411 O O . TRP A 1 566 ? 19.318 12.829 -4.313 1.00 38.47 566 TRP A O 1
ATOM 4421 N N . LYS A 1 567 ? 19.196 10.638 -3.851 1.00 38.38 567 LYS A N 1
ATOM 4422 C CA . LYS A 1 567 ? 17.731 10.621 -3.626 1.00 38.38 567 LYS A CA 1
ATOM 4423 C C . LYS A 1 567 ? 17.281 10.113 -2.254 1.00 38.38 567 LYS A C 1
ATOM 4425 O O . LYS A 1 567 ? 16.111 9.793 -2.082 1.00 38.38 567 LYS A O 1
ATOM 4430 N N . GLY A 1 568 ? 18.186 10.023 -1.280 1.00 44.06 568 GLY A N 1
ATOM 4431 C CA . GLY A 1 568 ? 17.836 9.424 0.011 1.00 44.06 568 GLY A CA 1
ATOM 4432 C C . GLY A 1 568 ? 17.577 7.914 -0.078 1.00 44.06 568 GLY A C 1
ATOM 4433 O O . GLY A 1 568 ? 16.990 7.361 0.839 1.00 44.06 568 GLY A O 1
ATOM 4434 N N . GLU A 1 569 ? 18.051 7.235 -1.138 1.00 47.62 569 GLU A N 1
ATOM 4435 C CA . GLU A 1 569 ? 18.123 5.760 -1.247 1.00 47.62 569 GLU A CA 1
ATOM 4436 C C . GLU A 1 569 ? 19.218 5.202 -0.317 1.00 47.62 569 GLU A C 1
ATOM 4438 O O . GLU A 1 569 ? 20.064 4.399 -0.705 1.00 47.62 569 GLU A O 1
ATOM 4443 N N . GLN A 1 570 ? 19.254 5.704 0.912 1.00 47.50 570 GLN A N 1
ATOM 4444 C CA . GLN A 1 570 ? 20.274 5.424 1.902 1.00 47.50 570 GLN A CA 1
ATOM 4445 C C . GLN A 1 570 ? 19.796 4.316 2.839 1.00 47.50 570 GLN A C 1
ATOM 4447 O O . GLN A 1 570 ? 19.819 4.532 4.035 1.00 47.50 570 GLN A O 1
ATOM 4452 N N . ASP A 1 571 ? 19.386 3.142 2.337 1.00 56.56 571 ASP A N 1
ATOM 4453 C CA . ASP A 1 571 ? 19.399 1.922 3.163 1.00 56.56 571 ASP A CA 1
ATOM 4454 C C . ASP A 1 571 ? 19.726 0.654 2.355 1.00 56.56 571 ASP A C 1
ATOM 4456 O O . ASP A 1 571 ? 19.408 0.565 1.171 1.00 56.56 571 ASP A O 1
ATOM 4460 N N . GLY A 1 572 ? 20.348 -0.343 2.995 1.00 59.25 572 GLY A N 1
ATOM 4461 C CA . GLY A 1 572 ? 20.500 -1.690 2.430 1.00 59.25 572 GLY A CA 1
ATOM 4462 C C . GLY A 1 572 ? 19.216 -2.524 2.532 1.00 59.25 572 GLY A C 1
ATOM 4463 O O . GLY A 1 572 ? 18.282 -2.144 3.233 1.00 59.25 572 GLY A O 1
ATOM 4464 N N . GLY A 1 573 ? 19.157 -3.667 1.842 1.00 70.88 573 GLY A N 1
ATOM 4465 C CA . GLY A 1 573 ? 18.057 -4.619 1.983 1.00 70.88 573 GLY A CA 1
ATOM 4466 C C . GLY A 1 573 ? 18.076 -5.311 3.348 1.00 70.88 573 GLY A C 1
ATOM 4467 O O . GLY A 1 573 ? 19.110 -5.824 3.789 1.00 70.88 573 GLY A O 1
ATOM 4468 N N . ARG A 1 574 ? 16.923 -5.317 4.019 1.00 75.00 574 ARG A N 1
ATOM 4469 C CA . ARG A 1 574 ? 16.679 -6.036 5.271 1.00 75.00 574 ARG A CA 1
ATOM 4470 C C . ARG A 1 574 ? 15.556 -7.052 5.087 1.00 75.00 574 ARG A C 1
ATOM 4472 O O . ARG A 1 574 ? 14.630 -6.827 4.313 1.00 75.00 574 ARG A O 1
ATOM 4479 N N . ASN A 1 575 ? 15.664 -8.161 5.807 1.00 77.12 575 ASN A N 1
ATOM 4480 C CA . ASN A 1 575 ? 14.653 -9.203 5.975 1.00 77.12 575 ASN A CA 1
ATOM 4481 C C . ASN A 1 575 ? 14.214 -9.933 4.692 1.00 77.12 575 ASN A C 1
ATOM 4483 O O . ASN A 1 575 ? 13.234 -10.669 4.711 1.00 77.12 575 ASN A O 1
ATOM 4487 N N . ALA A 1 576 ? 14.979 -9.837 3.597 1.00 84.38 576 ALA A N 1
ATOM 4488 C CA . ALA A 1 576 ? 14.723 -10.646 2.404 1.00 84.38 576 ALA A CA 1
ATOM 4489 C C . ALA A 1 576 ? 14.956 -12.143 2.692 1.00 84.38 576 ALA A C 1
ATOM 4491 O O . ALA A 1 576 ? 16.028 -12.538 3.171 1.00 84.38 576 ALA A O 1
ATOM 4492 N N . VAL A 1 577 ? 13.974 -12.988 2.363 1.00 88.19 577 VAL A N 1
ATOM 4493 C CA . VAL A 1 577 ? 14.026 -14.435 2.624 1.00 88.19 577 VAL A CA 1
ATOM 4494 C C . VAL A 1 577 ? 14.058 -15.220 1.310 1.00 88.19 577 VAL A C 1
ATOM 4496 O O . VAL A 1 577 ? 13.150 -15.139 0.489 1.00 88.19 577 VAL A O 1
ATOM 4499 N N . PHE A 1 578 ? 15.098 -16.029 1.120 1.00 93.19 578 PHE A N 1
ATOM 4500 C CA . PHE A 1 578 ? 15.307 -16.903 -0.034 1.00 93.19 578 PHE A CA 1
ATOM 4501 C C . PHE A 1 578 ? 15.062 -18.356 0.372 1.00 93.19 578 PHE A C 1
ATOM 4503 O O . PHE A 1 578 ? 15.877 -18.944 1.086 1.00 93.19 578 PHE A O 1
ATOM 4510 N N . ILE A 1 579 ? 13.963 -18.952 -0.093 1.00 92.50 579 ILE A N 1
ATOM 4511 C CA . ILE A 1 579 ? 13.507 -20.287 0.310 1.00 92.50 579 ILE A CA 1
ATOM 4512 C C . ILE A 1 579 ? 13.482 -21.241 -0.892 1.00 92.50 579 ILE A C 1
ATOM 4514 O O . ILE A 1 579 ? 12.875 -20.941 -1.918 1.00 92.50 579 ILE A O 1
ATOM 4518 N N . ASN A 1 580 ? 14.088 -22.424 -0.761 1.00 95.75 580 ASN A N 1
ATOM 4519 C CA . ASN A 1 580 ? 14.051 -23.497 -1.772 1.00 95.75 580 ASN A CA 1
ATOM 4520 C C . ASN A 1 580 ? 14.552 -23.093 -3.181 1.00 95.75 580 ASN A C 1
ATOM 4522 O O . ASN A 1 580 ? 14.214 -23.747 -4.168 1.00 95.75 580 ASN A O 1
ATOM 4526 N N . ASN A 1 581 ? 15.345 -22.029 -3.315 1.00 98.12 581 ASN A N 1
ATOM 4527 C CA . ASN A 1 581 ? 15.886 -21.615 -4.610 1.00 98.12 581 ASN A CA 1
ATOM 4528 C C . ASN A 1 581 ? 17.057 -22.517 -5.019 1.00 98.12 581 ASN A C 1
ATOM 4530 O O . ASN A 1 581 ? 17.726 -23.121 -4.180 1.00 98.12 581 ASN A O 1
ATOM 4534 N N . THR A 1 582 ? 17.329 -22.583 -6.319 1.00 98.50 582 THR A N 1
ATOM 4535 C CA . THR A 1 582 ? 18.477 -23.297 -6.887 1.00 98.50 582 THR A CA 1
ATOM 4536 C C . THR A 1 582 ? 19.457 -22.294 -7.483 1.00 98.50 582 THR A C 1
ATOM 4538 O O . THR A 1 582 ? 19.123 -21.593 -8.434 1.00 98.50 582 THR A O 1
ATOM 4541 N N . PHE A 1 583 ? 20.666 -22.232 -6.933 1.00 98.25 583 PHE A N 1
ATOM 4542 C CA . PHE A 1 583 ? 21.768 -21.408 -7.425 1.00 98.25 583 PHE A CA 1
ATOM 4543 C C . PHE A 1 583 ? 22.682 -22.247 -8.313 1.00 98.25 583 PHE A C 1
ATOM 4545 O O . PHE A 1 583 ? 23.215 -23.262 -7.868 1.00 98.25 583 PHE A O 1
ATOM 4552 N N . ILE A 1 584 ? 22.899 -21.812 -9.549 1.00 97.38 584 ILE A N 1
ATOM 4553 C CA . ILE A 1 584 ? 23.740 -22.498 -10.528 1.00 97.38 584 ILE A CA 1
ATOM 4554 C C . ILE A 1 584 ? 24.852 -21.565 -10.972 1.00 97.38 584 ILE A C 1
ATOM 4556 O O . ILE A 1 584 ? 24.609 -20.455 -11.450 1.00 97.38 584 ILE A O 1
ATOM 4560 N N . LYS A 1 585 ? 26.083 -22.045 -10.824 1.00 94.50 585 LYS A N 1
ATOM 4561 C CA . LYS A 1 585 ? 27.271 -21.357 -11.307 1.00 94.50 585 LYS A CA 1
ATOM 4562 C C . LYS A 1 585 ? 27.561 -21.737 -12.758 1.00 94.50 585 LYS A C 1
ATOM 4564 O O . LYS A 1 585 ? 27.755 -22.910 -13.068 1.00 94.50 585 LYS A O 1
ATOM 4569 N N . GLU A 1 586 ? 27.624 -20.724 -13.610 1.00 91.75 586 GLU A N 1
ATOM 4570 C CA . GLU A 1 586 ? 28.132 -20.797 -14.986 1.00 91.75 586 GLU A CA 1
ATOM 4571 C C . GLU A 1 586 ? 29.652 -20.553 -15.031 1.00 91.75 586 GLU A C 1
ATOM 4573 O O . GLU A 1 586 ? 30.281 -20.323 -13.991 1.00 91.75 586 GLU A O 1
ATOM 4578 N N . GLU A 1 587 ? 3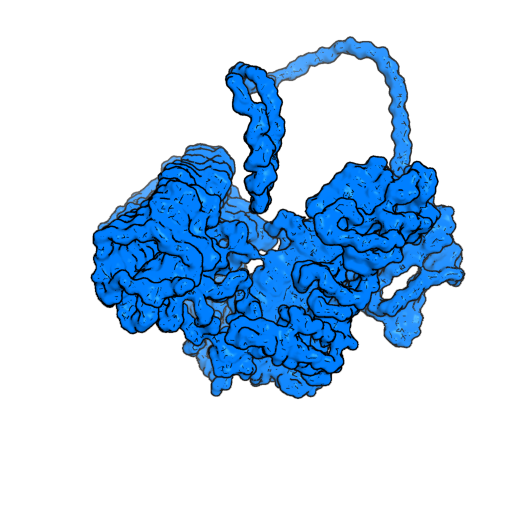0.259 -20.601 -16.225 1.00 87.19 587 GLU A N 1
ATOM 4579 C CA . GLU A 1 587 ? 31.703 -20.384 -16.425 1.00 87.19 587 GLU A CA 1
ATOM 4580 C C . GLU A 1 587 ? 32.209 -19.145 -15.668 1.00 87.19 587 GLU A C 1
ATOM 4582 O O . GLU A 1 587 ? 31.884 -18.010 -16.010 1.00 87.19 587 GLU A O 1
ATOM 4587 N N . LYS A 1 588 ? 33.002 -19.377 -14.614 1.00 79.44 588 LYS A N 1
ATOM 4588 C CA . LYS A 1 588 ? 33.372 -18.374 -13.608 1.00 79.44 588 LYS A CA 1
ATOM 4589 C C . LYS A 1 588 ? 34.003 -17.126 -14.235 1.00 79.44 588 LYS A C 1
ATOM 4591 O O . LYS A 1 588 ? 35.049 -17.217 -14.869 1.00 79.44 588 LYS A O 1
ATOM 4596 N N . ASN A 1 589 ? 33.454 -15.961 -13.898 1.00 82.75 589 ASN A N 1
ATOM 4597 C CA . ASN A 1 589 ? 34.080 -14.664 -14.141 1.00 82.75 589 ASN A CA 1
ATOM 4598 C C . ASN A 1 589 ? 34.840 -14.161 -12.891 1.00 82.75 589 ASN A C 1
ATOM 4600 O O . ASN A 1 589 ? 34.613 -14.617 -11.760 1.00 82.75 589 ASN A O 1
ATOM 4604 N N . ASP A 1 590 ? 35.755 -13.215 -13.079 1.00 81.00 590 ASP A N 1
ATOM 4605 C CA . ASP A 1 590 ? 36.531 -12.615 -11.998 1.00 81.00 590 ASP A CA 1
ATOM 4606 C C . ASP A 1 590 ? 35.621 -11.914 -10.979 1.00 81.00 590 ASP A C 1
ATOM 4608 O O . ASP A 1 590 ? 34.682 -11.188 -11.311 1.00 81.00 590 ASP A O 1
ATOM 4612 N N . GLY A 1 591 ? 35.888 -12.153 -9.692 1.00 81.19 591 GLY A N 1
ATOM 4613 C CA . GLY A 1 591 ? 35.073 -11.613 -8.601 1.00 81.19 591 GLY A CA 1
ATOM 4614 C C . GLY A 1 591 ? 33.728 -12.319 -8.378 1.00 81.19 591 GLY A C 1
ATOM 4615 O O . GLY A 1 591 ? 32.883 -11.754 -7.680 1.00 81.19 591 GLY A O 1
ATOM 4616 N N . TYR A 1 592 ? 33.530 -13.528 -8.926 1.00 89.56 592 TYR A N 1
ATOM 4617 C CA . TYR A 1 592 ? 32.325 -14.334 -8.693 1.00 89.56 592 TYR A CA 1
ATOM 4618 C C . TYR A 1 592 ? 32.005 -14.530 -7.205 1.00 89.56 592 TYR A C 1
ATOM 4620 O O . TYR A 1 592 ? 32.859 -15.008 -6.445 1.00 89.56 592 TYR A O 1
ATOM 4628 N N . LYS A 1 593 ? 30.761 -14.225 -6.817 1.00 92.00 593 LYS A N 1
ATOM 4629 C CA . LYS A 1 593 ? 30.189 -14.468 -5.484 1.00 92.00 593 LYS A CA 1
ATOM 4630 C C . LYS A 1 593 ? 28.700 -14.734 -5.574 1.00 92.00 593 LYS A C 1
ATOM 4632 O O . LYS A 1 593 ? 28.001 -14.004 -6.259 1.00 92.00 593 LYS A O 1
ATOM 4637 N N . ILE A 1 594 ? 28.194 -15.728 -4.853 1.00 93.62 594 ILE A N 1
ATOM 4638 C CA . ILE A 1 594 ? 26.762 -16.055 -4.914 1.00 93.62 594 ILE A CA 1
ATOM 4639 C C . ILE A 1 594 ? 25.941 -15.014 -4.179 1.00 93.62 594 ILE A C 1
ATOM 4641 O O . ILE A 1 594 ? 24.895 -14.617 -4.686 1.00 93.62 594 ILE A O 1
ATOM 4645 N N . ILE A 1 595 ? 26.442 -14.561 -3.030 1.00 92.44 595 ILE A N 1
ATOM 4646 C CA . ILE A 1 595 ? 25.782 -13.570 -2.186 1.00 92.44 595 ILE A CA 1
ATOM 4647 C C . ILE A 1 595 ? 26.725 -12.386 -1.998 1.00 92.44 595 ILE A C 1
ATOM 4649 O O . ILE A 1 595 ? 27.872 -12.553 -1.574 1.00 92.44 595 ILE A O 1
ATOM 4653 N N . ARG A 1 596 ? 26.230 -11.183 -2.277 1.00 90.00 596 ARG A N 1
ATOM 4654 C CA . ARG A 1 596 ? 26.882 -9.919 -1.915 1.00 90.00 596 ARG A CA 1
ATOM 4655 C C . ARG A 1 596 ? 26.016 -9.146 -0.928 1.00 90.00 596 ARG A C 1
ATOM 4657 O O . ARG A 1 596 ? 24.796 -9.091 -1.082 1.00 90.00 596 ARG A O 1
ATOM 4664 N N . CYS A 1 597 ? 26.644 -8.577 0.096 1.00 85.38 597 CYS A N 1
ATOM 4665 C CA . CYS A 1 597 ? 25.950 -7.838 1.148 1.00 85.38 597 CYS A CA 1
ATOM 4666 C C . CYS A 1 597 ? 26.793 -6.669 1.685 1.00 85.38 597 CYS A C 1
ATOM 4668 O O . CYS A 1 597 ? 27.783 -6.879 2.385 1.00 85.38 597 CYS A O 1
ATOM 4670 N N . GLY A 1 598 ? 26.379 -5.430 1.421 1.00 69.00 598 GLY A N 1
ATOM 4671 C CA . GLY A 1 598 ? 26.751 -4.258 2.213 1.00 69.00 598 GLY A CA 1
ATOM 4672 C C . GLY A 1 598 ? 27.014 -2.954 1.455 1.00 69.00 598 GLY A C 1
ATOM 4673 O O . GLY A 1 598 ? 27.769 -2.927 0.490 1.00 69.00 598 GLY A O 1
ATOM 4674 N N . TRP A 1 599 ? 26.512 -1.858 2.031 1.00 62.19 599 TRP A N 1
ATOM 4675 C CA . TRP A 1 599 ? 27.021 -0.487 1.894 1.00 62.19 599 TRP A CA 1
ATOM 4676 C C . TRP A 1 599 ? 27.790 -0.099 3.173 1.00 62.19 599 TRP A C 1
ATOM 4678 O O . TRP A 1 599 ? 27.590 -0.696 4.232 1.00 62.19 599 TRP A O 1
ATOM 4688 N N . ASP A 1 600 ? 28.675 0.897 3.093 1.00 55.41 600 ASP A N 1
ATOM 4689 C CA . ASP A 1 600 ? 29.626 1.279 4.147 1.00 55.41 600 ASP A CA 1
ATOM 4690 C C . ASP A 1 600 ? 29.006 1.850 5.432 1.00 55.41 600 ASP A C 1
ATOM 4692 O O . ASP A 1 600 ? 29.773 2.095 6.352 1.00 55.41 600 ASP A O 1
ATOM 4696 N N . THR A 1 601 ? 27.697 2.097 5.537 1.00 53.91 601 THR A N 1
ATOM 4697 C CA . THR A 1 601 ? 27.112 2.815 6.692 1.00 53.91 601 THR A CA 1
ATOM 4698 C C . THR A 1 601 ? 25.843 2.198 7.289 1.00 53.91 601 THR A C 1
ATOM 4700 O O . THR A 1 601 ? 25.369 2.727 8.285 1.00 53.91 601 THR A O 1
ATOM 4703 N N . ILE A 1 602 ? 25.296 1.091 6.754 1.00 63.75 602 ILE A N 1
ATOM 4704 C CA . ILE A 1 602 ? 23.897 0.697 7.043 1.00 63.75 602 ILE A CA 1
ATOM 4705 C C . ILE A 1 602 ? 23.735 -0.794 7.339 1.00 63.75 602 ILE A C 1
ATOM 4707 O O . ILE A 1 602 ? 24.354 -1.633 6.680 1.00 63.75 602 ILE A O 1
ATOM 4711 N N . ASP A 1 603 ? 22.859 -1.111 8.300 1.00 72.50 603 ASP A N 1
ATOM 4712 C CA . ASP A 1 603 ? 22.534 -2.485 8.680 1.00 72.50 603 ASP A CA 1
ATOM 4713 C C . ASP A 1 603 ? 21.783 -3.232 7.563 1.00 72.50 603 ASP A C 1
ATOM 4715 O O . ASP A 1 603 ? 20.864 -2.681 6.947 1.00 72.50 603 ASP A O 1
ATOM 4719 N N . SER A 1 604 ? 22.163 -4.481 7.278 1.00 78.81 604 SER A N 1
ATOM 4720 C CA . SER A 1 604 ? 21.548 -5.318 6.229 1.00 78.81 604 SER A CA 1
ATOM 4721 C C . SER A 1 604 ? 21.520 -6.795 6.620 1.00 78.81 604 SER A C 1
ATOM 4723 O O . SER A 1 604 ? 22.477 -7.305 7.209 1.00 78.81 604 SER A O 1
ATOM 4725 N N . ASN A 1 605 ? 20.461 -7.505 6.234 1.00 81.75 605 ASN A N 1
ATOM 4726 C CA . ASN A 1 605 ? 20.371 -8.954 6.400 1.00 81.75 605 ASN A CA 1
ATOM 4727 C C . ASN A 1 605 ? 19.521 -9.651 5.341 1.00 81.75 605 ASN A C 1
ATOM 4729 O O . ASN A 1 605 ? 18.646 -9.066 4.707 1.00 81.75 605 ASN A O 1
ATOM 4733 N N . ALA A 1 606 ? 19.779 -10.948 5.200 1.00 88.31 606 ALA A N 1
ATOM 4734 C CA . ALA A 1 606 ? 18.926 -11.866 4.461 1.00 88.31 606 ALA A CA 1
ATOM 4735 C C . ALA A 1 606 ? 19.050 -13.290 4.999 1.00 88.31 606 ALA A C 1
ATOM 4737 O O . ALA A 1 606 ? 20.075 -13.682 5.568 1.00 88.31 606 ALA A O 1
ATOM 4738 N N . MET A 1 607 ? 18.005 -14.078 4.761 1.00 90.44 607 MET A N 1
ATOM 4739 C CA . MET A 1 607 ? 17.935 -15.484 5.143 1.00 90.44 607 MET A CA 1
ATOM 4740 C C . MET A 1 607 ? 17.924 -16.377 3.906 1.00 90.44 607 MET A C 1
ATOM 4742 O O . MET A 1 607 ? 17.160 -16.152 2.974 1.00 90.44 607 MET A O 1
ATOM 4746 N N . PHE A 1 608 ? 18.737 -17.428 3.914 1.00 94.31 608 PHE A N 1
ATOM 4747 C CA . PHE A 1 608 ? 18.829 -18.426 2.853 1.00 94.31 608 PHE A CA 1
ATOM 4748 C C . PHE A 1 608 ? 18.476 -19.795 3.437 1.00 94.31 608 PHE A C 1
ATOM 4750 O O . PHE A 1 608 ? 19.278 -20.421 4.131 1.00 94.31 608 PHE A O 1
ATOM 4757 N N . LEU A 1 609 ? 17.259 -20.259 3.155 1.00 92.88 609 LEU A N 1
ATOM 4758 C CA . LEU A 1 609 ? 16.654 -21.441 3.757 1.00 92.88 609 LEU A CA 1
ATOM 4759 C C . LEU A 1 609 ? 16.381 -22.521 2.702 1.00 92.88 609 LEU A C 1
ATOM 4761 O O . LEU A 1 609 ? 15.730 -22.262 1.694 1.00 92.88 609 LEU A O 1
ATOM 4765 N N . ASN A 1 610 ? 16.859 -23.749 2.928 1.00 94.12 610 ASN A N 1
ATOM 4766 C CA . ASN A 1 610 ? 16.649 -24.900 2.028 1.00 94.12 610 ASN A CA 1
ATOM 4767 C C . ASN A 1 610 ? 17.123 -24.692 0.566 1.00 94.12 610 ASN A C 1
ATOM 4769 O O . ASN A 1 610 ? 16.638 -25.364 -0.345 1.00 94.12 610 ASN A O 1
ATOM 4773 N N . ASN A 1 611 ? 18.046 -23.763 0.308 1.00 96.56 611 ASN A N 1
ATOM 4774 C CA . ASN A 1 611 ? 18.523 -23.509 -1.054 1.00 96.56 611 ASN A CA 1
ATOM 4775 C C . ASN A 1 611 ? 19.489 -24.607 -1.534 1.00 96.56 611 ASN A C 1
ATOM 4777 O O . ASN A 1 611 ? 20.254 -25.172 -0.751 1.00 96.56 611 ASN A O 1
ATOM 4781 N N . LYS A 1 612 ? 19.460 -24.886 -2.839 1.00 97.44 612 LYS A N 1
ATOM 4782 C CA . LYS A 1 612 ? 20.349 -25.826 -3.534 1.00 97.44 612 LYS A CA 1
ATOM 4783 C C . LYS A 1 612 ? 21.435 -25.069 -4.290 1.00 97.44 612 LYS A C 1
ATOM 4785 O O . LYS A 1 612 ? 21.190 -23.971 -4.783 1.00 97.44 612 LYS A O 1
ATOM 4790 N N . TYR A 1 613 ? 22.610 -25.679 -4.415 1.00 96.69 613 TYR A N 1
ATOM 4791 C CA . TYR A 1 613 ? 23.768 -25.087 -5.079 1.00 96.69 613 TYR A CA 1
ATOM 4792 C C . TYR A 1 613 ? 24.380 -26.101 -6.057 1.00 96.69 613 TYR A C 1
ATOM 4794 O O . TYR A 1 613 ? 24.727 -27.212 -5.662 1.00 96.69 613 TYR A O 1
ATOM 4802 N N . GLU A 1 614 ? 24.488 -25.729 -7.332 1.00 96.75 614 GLU A N 1
ATOM 4803 C CA . GLU A 1 614 ? 24.932 -26.581 -8.444 1.00 96.75 614 GLU A CA 1
ATOM 4804 C C . GLU A 1 614 ? 26.053 -25.900 -9.257 1.00 96.75 614 GLU A C 1
ATOM 4806 O O . GLU A 1 614 ? 26.297 -24.697 -9.137 1.00 96.75 614 GLU A O 1
ATOM 4811 N N . GLY A 1 615 ? 26.778 -26.656 -10.089 1.00 91.25 615 GLY A N 1
ATOM 4812 C CA . GLY A 1 615 ? 27.834 -26.098 -10.957 1.00 91.25 615 GLY A CA 1
ATOM 4813 C C . GLY A 1 615 ? 29.071 -25.569 -10.211 1.00 91.25 615 GLY A C 1
ATOM 4814 O O . GLY A 1 615 ? 29.847 -24.785 -10.751 1.00 91.25 615 GLY A O 1
ATOM 4815 N N . GLY A 1 616 ? 29.268 -25.970 -8.950 1.00 89.12 616 GLY A N 1
ATOM 4816 C CA . GLY A 1 616 ? 30.331 -25.439 -8.086 1.00 89.12 616 GLY A CA 1
ATOM 4817 C C . GLY A 1 616 ? 29.955 -24.137 -7.376 1.00 89.12 616 GLY A C 1
ATOM 4818 O O . GLY A 1 616 ? 30.843 -23.387 -6.968 1.00 89.12 616 GLY A O 1
ATOM 4819 N N . ALA A 1 617 ? 28.656 -23.851 -7.271 1.00 91.94 617 ALA A N 1
ATOM 4820 C CA . ALA A 1 617 ? 28.113 -22.877 -6.342 1.00 91.94 617 ALA A CA 1
ATOM 4821 C C . ALA A 1 617 ? 28.196 -23.385 -4.885 1.00 91.94 617 ALA A C 1
ATOM 4823 O O . ALA A 1 617 ? 28.026 -24.579 -4.644 1.00 91.94 617 ALA A O 1
ATOM 4824 N N . ALA A 1 618 ? 28.409 -22.489 -3.917 1.00 91.06 618 ALA A N 1
ATOM 4825 C CA . ALA A 1 618 ? 28.405 -22.802 -2.489 1.00 91.06 618 ALA A CA 1
ATOM 4826 C C . ALA A 1 618 ? 27.682 -21.732 -1.649 1.00 91.06 618 ALA A C 1
ATOM 4828 O O . ALA A 1 618 ? 27.728 -20.539 -1.940 1.00 91.06 618 ALA A O 1
ATOM 4829 N N . ALA A 1 619 ? 27.032 -22.158 -0.567 1.00 88.94 619 ALA A N 1
ATOM 4830 C CA . ALA A 1 619 ? 26.281 -21.266 0.318 1.00 88.94 619 ALA A CA 1
ATOM 4831 C C . ALA A 1 619 ? 27.171 -20.231 1.035 1.00 88.94 619 ALA A C 1
ATOM 4833 O O . ALA A 1 619 ? 26.700 -19.162 1.409 1.00 88.94 619 ALA A O 1
ATOM 4834 N N . ASP A 1 620 ? 28.456 -20.543 1.217 1.00 89.50 620 ASP A N 1
ATOM 4835 C CA . ASP A 1 620 ? 29.440 -19.703 1.895 1.00 89.50 620 ASP A CA 1
ATOM 4836 C C . ASP A 1 620 ? 30.304 -18.853 0.951 1.00 89.50 620 ASP A C 1
ATOM 4838 O O . ASP A 1 620 ? 31.186 -18.126 1.416 1.00 89.50 620 ASP A O 1
ATOM 4842 N N . ASP A 1 621 ? 29.999 -18.843 -0.354 1.00 92.81 621 ASP A N 1
ATOM 4843 C CA . ASP A 1 621 ? 30.550 -17.893 -1.329 1.00 92.81 621 ASP A CA 1
ATOM 4844 C C . ASP A 1 621 ? 29.911 -16.502 -1.173 1.00 92.81 621 ASP A C 1
ATOM 4846 O O . ASP A 1 621 ? 29.231 -15.975 -2.062 1.00 92.81 621 ASP A O 1
ATOM 4850 N N . ILE A 1 622 ? 30.164 -15.900 -0.014 1.00 92.81 622 ILE A N 1
ATOM 4851 C CA . ILE A 1 622 ? 29.638 -14.605 0.406 1.00 92.81 622 ILE A CA 1
ATOM 4852 C C . ILE A 1 622 ? 30.742 -13.555 0.298 1.00 92.81 622 ILE A C 1
ATOM 4854 O O . ILE A 1 622 ? 31.915 -13.821 0.579 1.00 92.81 622 ILE A O 1
ATOM 4858 N N . LEU A 1 623 ? 30.369 -12.344 -0.100 1.00 90.31 623 LEU A N 1
ATOM 4859 C CA . LEU A 1 623 ? 31.222 -11.170 0.003 1.00 90.31 623 LEU A CA 1
ATOM 4860 C C . LEU A 1 623 ? 30.484 -10.033 0.696 1.00 90.31 623 LEU A C 1
ATOM 4862 O O . LEU A 1 623 ? 29.381 -9.654 0.307 1.00 90.31 623 LEU A O 1
ATOM 4866 N N . PHE A 1 624 ? 31.131 -9.490 1.722 1.00 86.75 624 PHE A N 1
ATOM 4867 C CA . PHE A 1 624 ? 30.680 -8.293 2.408 1.00 86.75 624 PHE A CA 1
ATOM 4868 C C . PHE A 1 624 ? 31.416 -7.080 1.837 1.00 86.75 624 PHE A C 1
ATOM 4870 O O . PHE A 1 624 ? 32.604 -6.906 2.103 1.00 86.75 624 PHE A O 1
ATOM 4877 N N . ASP A 1 625 ? 30.726 -6.273 1.030 1.00 72.25 625 ASP A N 1
ATOM 4878 C CA . ASP A 1 625 ? 31.331 -5.172 0.263 1.00 72.25 625 ASP A CA 1
ATOM 4879 C C . ASP A 1 625 ? 31.480 -3.859 1.088 1.00 72.25 625 ASP A C 1
ATOM 4881 O O . ASP A 1 625 ? 32.170 -2.944 0.643 1.00 72.25 625 ASP A O 1
ATOM 4885 N N . GLY A 1 626 ? 30.911 -3.777 2.308 1.00 66.94 626 GLY A N 1
ATOM 4886 C CA . GLY A 1 626 ? 30.883 -2.570 3.163 1.00 66.94 626 GLY A CA 1
ATOM 4887 C C . GLY A 1 626 ? 31.749 -2.593 4.446 1.00 66.94 626 GLY A C 1
ATOM 4888 O O . GLY A 1 626 ? 31.966 -3.642 5.062 1.00 66.94 626 GLY A O 1
ATOM 4889 N N . LYS A 1 627 ? 32.205 -1.415 4.900 1.00 63.88 627 LYS A N 1
ATOM 4890 C CA . LYS A 1 627 ? 33.137 -1.178 6.025 1.00 63.88 627 LYS A CA 1
ATOM 4891 C C . LYS A 1 627 ? 32.485 -0.804 7.365 1.00 63.88 627 LYS A C 1
ATOM 4893 O O . LYS A 1 627 ? 33.072 -1.124 8.397 1.00 63.88 627 LYS A O 1
ATOM 4898 N N . LYS A 1 628 ? 31.310 -0.163 7.398 1.00 61.50 628 LYS A N 1
ATOM 4899 C CA . LYS A 1 628 ? 30.568 0.206 8.634 1.00 61.50 628 LYS A CA 1
ATOM 4900 C C . LYS A 1 628 ? 29.092 -0.224 8.530 1.00 61.50 628 LYS A C 1
ATOM 4902 O O . LYS A 1 628 ? 28.643 -0.539 7.436 1.00 61.50 628 LYS A O 1
ATOM 4907 N N . GLY A 1 629 ? 28.375 -0.338 9.650 1.00 67.31 629 GLY A N 1
ATOM 4908 C CA . GLY A 1 629 ? 27.060 -1.009 9.746 1.00 67.31 629 GLY A CA 1
ATOM 4909 C C . GLY A 1 629 ? 27.165 -2.511 10.064 1.00 67.31 629 GLY A C 1
ATOM 4910 O O . GLY A 1 629 ? 28.206 -3.127 9.805 1.00 67.31 629 GLY A O 1
ATOM 4911 N N . GLU A 1 630 ? 26.118 -3.090 10.650 1.00 76.38 630 GLU A N 1
ATOM 4912 C CA . GLU A 1 630 ? 26.006 -4.517 10.993 1.00 76.38 630 GLU A CA 1
ATOM 4913 C C . GLU A 1 630 ? 25.460 -5.322 9.806 1.00 76.38 630 GLU A C 1
ATOM 4915 O O . GLU A 1 630 ? 24.532 -4.905 9.118 1.00 76.38 630 GLU A O 1
ATOM 4920 N N . ARG A 1 631 ? 26.033 -6.494 9.523 1.00 83.75 631 ARG A N 1
ATOM 4921 C CA . ARG A 1 631 ? 25.628 -7.312 8.368 1.00 83.75 631 ARG A CA 1
ATOM 4922 C C . ARG A 1 631 ? 25.519 -8.769 8.753 1.00 83.75 631 ARG A C 1
ATOM 4924 O O . ARG A 1 631 ? 26.489 -9.334 9.260 1.00 83.75 631 ARG A O 1
ATOM 4931 N N . GLU A 1 632 ? 24.373 -9.369 8.451 1.00 88.31 632 GLU A N 1
ATOM 4932 C CA . GLU A 1 632 ? 24.088 -10.762 8.789 1.00 88.31 632 GLU A CA 1
ATOM 4933 C C . GLU A 1 632 ? 23.504 -11.517 7.591 1.00 88.31 632 GLU A C 1
ATOM 4935 O O . GLU A 1 632 ? 22.473 -11.148 7.037 1.00 88.31 632 GLU A O 1
ATOM 4940 N N . ILE A 1 633 ? 24.148 -12.613 7.194 1.00 91.75 633 ILE A N 1
ATOM 4941 C CA . ILE A 1 633 ? 23.567 -13.592 6.267 1.00 91.75 633 ILE A CA 1
ATOM 4942 C C . ILE A 1 633 ? 23.294 -14.866 7.053 1.00 91.75 633 ILE A C 1
ATOM 4944 O O . ILE A 1 633 ? 24.218 -15.507 7.559 1.00 91.75 633 ILE A O 1
ATOM 4948 N N . LEU A 1 634 ? 22.019 -15.221 7.174 1.00 92.56 634 LEU A N 1
ATOM 4949 C CA . LEU A 1 634 ? 21.573 -16.380 7.933 1.00 92.56 634 LEU A CA 1
ATOM 4950 C C . LEU A 1 634 ? 21.356 -17.540 6.966 1.00 92.56 634 LEU A C 1
ATOM 4952 O O . LEU A 1 634 ? 20.577 -17.428 6.022 1.00 92.56 634 LEU A O 1
ATOM 4956 N N . ILE A 1 635 ? 22.026 -18.665 7.203 1.00 93.81 635 ILE A N 1
ATOM 4957 C CA . ILE A 1 635 ? 21.888 -19.873 6.384 1.00 93.81 635 ILE A CA 1
ATOM 4958 C C . ILE A 1 635 ? 21.280 -20.981 7.231 1.00 93.81 635 ILE A C 1
ATOM 4960 O O . ILE A 1 635 ? 21.718 -21.237 8.358 1.00 93.81 635 ILE A O 1
ATOM 4964 N N . GLY A 1 636 ? 20.273 -21.656 6.685 1.00 93.69 636 GLY A N 1
ATOM 4965 C CA . GLY A 1 636 ? 19.550 -22.679 7.421 1.00 93.69 636 GLY A CA 1
ATOM 4966 C C . GLY A 1 636 ? 18.564 -23.480 6.586 1.00 93.69 636 GLY A C 1
ATOM 4967 O O . GLY A 1 636 ? 18.696 -23.636 5.370 1.00 93.69 636 GLY A O 1
ATOM 4968 N N . SER A 1 637 ? 17.560 -23.996 7.279 1.00 92.38 637 SER A N 1
ATOM 4969 C CA . SER A 1 637 ? 16.439 -24.730 6.707 1.00 92.38 637 SER A CA 1
ATOM 4970 C C . SER A 1 637 ? 15.107 -24.108 7.117 1.00 92.38 637 SER A C 1
ATOM 4972 O O . SER A 1 637 ? 15.050 -23.297 8.037 1.00 92.38 637 SER A O 1
ATOM 4974 N N . MET A 1 638 ? 14.039 -24.456 6.407 1.00 89.75 638 MET A N 1
ATOM 4975 C CA . MET A 1 638 ? 12.670 -24.054 6.736 1.00 89.75 638 MET A CA 1
ATOM 4976 C C . MET A 1 638 ? 11.828 -25.305 6.984 1.00 89.75 638 MET A C 1
ATOM 4978 O O . MET A 1 638 ? 11.778 -26.186 6.120 1.00 89.75 638 MET A O 1
ATOM 4982 N N . SER A 1 639 ? 11.152 -25.360 8.132 1.00 88.69 639 SER A N 1
ATOM 4983 C CA . SER A 1 639 ? 10.097 -26.339 8.424 1.00 88.69 639 SER A CA 1
ATOM 4984 C C . SER A 1 639 ? 8.724 -25.709 8.206 1.00 88.69 639 SER A C 1
ATOM 4986 O O . SER A 1 639 ? 8.515 -24.564 8.582 1.00 88.69 639 SER A O 1
ATOM 4988 N N . LEU A 1 640 ? 7.768 -26.435 7.626 1.00 88.94 640 LEU A N 1
ATOM 4989 C CA . LEU A 1 640 ? 6.377 -25.982 7.554 1.00 88.94 640 LEU A CA 1
ATOM 4990 C C . LEU A 1 640 ? 5.600 -26.572 8.736 1.00 88.94 640 LEU A C 1
ATOM 4992 O O . LEU A 1 640 ? 5.452 -27.792 8.813 1.00 88.94 640 LEU A O 1
ATOM 4996 N N . ALA A 1 641 ? 5.102 -25.718 9.630 1.00 91.75 641 ALA A N 1
ATOM 4997 C CA . ALA A 1 641 ? 4.361 -26.132 10.816 1.00 91.75 641 ALA A CA 1
ATOM 4998 C C . ALA A 1 641 ? 2.873 -25.787 10.709 1.00 91.75 641 ALA A C 1
ATOM 5000 O O . ALA A 1 641 ? 2.505 -24.712 10.233 1.00 91.75 641 ALA A O 1
ATOM 5001 N N . ALA A 1 642 ? 2.017 -26.677 11.212 1.00 94.19 642 ALA A N 1
ATOM 5002 C CA . ALA A 1 642 ? 0.621 -26.375 11.498 1.00 94.19 642 ALA A CA 1
ATOM 5003 C C . ALA A 1 642 ? 0.479 -25.847 12.937 1.00 94.19 642 ALA A C 1
ATOM 5005 O O . ALA A 1 642 ? 0.852 -26.525 13.892 1.00 94.19 642 ALA A O 1
ATOM 5006 N N . ILE A 1 643 ? -0.074 -24.650 13.082 1.00 94.50 643 ILE A N 1
ATOM 5007 C CA . ILE A 1 643 ? -0.366 -23.945 14.327 1.00 94.50 643 ILE A CA 1
ATOM 5008 C C . ILE A 1 643 ? -1.860 -24.104 14.633 1.00 94.50 643 ILE A C 1
ATOM 5010 O O . ILE A 1 643 ? -2.722 -23.624 13.890 1.00 94.50 643 ILE A O 1
ATOM 5014 N N . LYS A 1 644 ? -2.169 -24.817 15.719 1.00 94.69 644 LYS A N 1
ATOM 5015 C CA . LYS A 1 644 ? -3.534 -25.203 16.111 1.00 94.69 644 LYS A CA 1
ATOM 5016 C C . LYS A 1 644 ? -3.778 -24.945 17.595 1.00 94.69 644 LYS A C 1
ATOM 5018 O O . LYS A 1 644 ? -2.824 -24.867 18.359 1.00 94.69 644 LYS A O 1
ATOM 5023 N N . ASP A 1 645 ? -5.037 -24.833 17.998 1.00 91.81 645 ASP A N 1
ATOM 5024 C CA . ASP A 1 645 ? -5.419 -24.859 19.413 1.00 91.81 645 ASP A CA 1
ATOM 5025 C C . ASP A 1 645 ? -5.463 -26.302 19.963 1.00 91.81 645 ASP A C 1
ATOM 5027 O O . ASP A 1 645 ? -5.322 -27.277 19.215 1.00 91.81 645 ASP A O 1
ATOM 5031 N N . GLU A 1 646 ? -5.679 -26.465 21.273 1.00 93.12 646 GLU A N 1
ATOM 5032 C CA . GLU A 1 646 ? -5.822 -27.783 21.926 1.00 93.12 646 GLU A CA 1
ATOM 5033 C C . GLU A 1 646 ? -7.006 -28.615 21.393 1.00 93.12 646 GLU A C 1
ATOM 5035 O O . GLU A 1 646 ? -7.041 -29.833 21.571 1.00 93.12 646 GLU A O 1
ATOM 5040 N N . LYS A 1 647 ? -7.966 -27.980 20.706 1.00 90.25 647 LYS A N 1
ATOM 5041 C CA . LYS A 1 647 ? -9.120 -28.628 20.058 1.00 90.25 647 LYS A CA 1
ATOM 5042 C C . LYS A 1 647 ? -8.829 -28.989 18.593 1.00 90.25 647 LYS A C 1
ATOM 5044 O O . LYS A 1 647 ? -9.685 -29.563 17.921 1.00 90.25 647 LYS A O 1
ATOM 5049 N N . GLY A 1 648 ? -7.632 -28.682 18.090 1.00 89.56 648 GLY A N 1
ATOM 5050 C CA . GLY A 1 648 ? -7.187 -28.960 16.726 1.00 89.56 648 GLY A CA 1
ATOM 5051 C C . GLY A 1 648 ? -7.632 -27.936 15.675 1.00 89.56 648 GLY A C 1
ATOM 5052 O O . GLY A 1 648 ? -7.392 -28.164 14.485 1.00 89.56 648 GLY A O 1
ATOM 5053 N N . LYS A 1 649 ? -8.254 -26.819 16.070 1.00 87.69 649 LYS A N 1
ATOM 5054 C CA . LYS A 1 649 ? -8.671 -25.745 15.157 1.00 87.69 649 LYS A CA 1
ATOM 5055 C C . LYS A 1 649 ? -7.453 -24.912 14.732 1.00 87.69 649 LYS A C 1
ATOM 5057 O O . LYS A 1 649 ? -6.614 -24.605 15.577 1.00 87.69 649 LYS A O 1
ATOM 5062 N N . PRO A 1 650 ? -7.342 -24.506 13.453 1.00 86.88 650 PRO A N 1
ATOM 5063 C CA . PRO A 1 650 ? -6.282 -23.607 13.005 1.00 86.88 650 PRO A CA 1
ATOM 5064 C C . PRO A 1 650 ? -6.273 -22.284 13.776 1.00 86.88 650 PRO A C 1
ATOM 5066 O O . PRO A 1 650 ? -7.311 -21.627 13.896 1.00 86.88 650 PRO A O 1
ATOM 5069 N N . VAL A 1 651 ? -5.095 -21.865 14.241 1.00 86.12 651 VAL A N 1
ATOM 5070 C CA . VAL A 1 651 ? -4.908 -20.524 14.804 1.00 86.12 651 VAL A CA 1
ATOM 5071 C C . VAL A 1 651 ? -4.402 -19.614 13.694 1.00 86.12 651 VAL A C 1
ATOM 5073 O O . VAL A 1 651 ? -3.281 -19.773 13.217 1.00 86.12 651 VAL A O 1
ATOM 5076 N N . ILE A 1 652 ? -5.249 -18.678 13.271 1.00 80.69 652 ILE A N 1
ATOM 5077 C CA . ILE A 1 652 ? -4.990 -17.729 12.177 1.00 80.69 652 ILE A CA 1
ATOM 5078 C C . ILE A 1 652 ? -4.260 -16.498 12.722 1.00 80.69 652 ILE A C 1
ATOM 5080 O O . ILE A 1 652 ? -4.586 -16.033 13.819 1.00 80.69 652 ILE A O 1
ATOM 5084 N N . ASP A 1 653 ? -3.309 -15.950 11.962 1.00 73.50 653 ASP A N 1
ATOM 5085 C CA . ASP A 1 653 ? -2.499 -14.782 12.326 1.00 73.50 653 ASP A CA 1
ATOM 5086 C C . ASP A 1 653 ? -1.803 -14.940 13.692 1.00 73.50 653 ASP A C 1
ATOM 5088 O O . ASP A 1 653 ? -1.796 -14.016 14.513 1.00 73.50 653 ASP A O 1
ATOM 5092 N N . ALA A 1 654 ? -1.300 -16.138 13.991 1.00 85.62 654 ALA A N 1
ATOM 5093 C CA . ALA A 1 654 ? -0.355 -16.362 15.078 1.00 85.62 654 ALA A CA 1
ATOM 5094 C C . ALA A 1 654 ? 1.014 -15.850 14.628 1.00 85.62 654 ALA A C 1
ATOM 5096 O O . ALA A 1 654 ? 1.489 -16.230 13.557 1.00 85.62 654 ALA A O 1
ATOM 5097 N N . LYS A 1 655 ? 1.627 -14.975 15.425 1.00 85.81 655 LYS A N 1
ATOM 5098 C CA . LYS A 1 655 ? 2.944 -14.408 15.140 1.00 85.81 655 LYS A CA 1
ATOM 5099 C C . LYS A 1 655 ? 4.007 -15.456 15.447 1.00 85.81 655 LYS A C 1
ATOM 5101 O O . LYS A 1 655 ? 4.007 -15.996 16.547 1.00 85.81 655 LYS A O 1
ATOM 5106 N N . VAL A 1 656 ? 4.899 -15.724 14.503 1.00 86.94 656 VAL A N 1
ATOM 5107 C CA . VAL A 1 656 ? 6.061 -16.606 14.648 1.00 86.94 656 VAL A CA 1
ATOM 5108 C C . VAL A 1 656 ? 7.313 -15.742 14.604 1.00 86.94 656 VAL A C 1
ATOM 5110 O O . VAL A 1 656 ? 7.563 -15.077 13.604 1.00 86.94 656 VAL A O 1
ATOM 5113 N N . GLU A 1 657 ? 8.099 -15.749 15.672 1.00 86.88 657 GLU A N 1
ATOM 5114 C CA . GLU A 1 657 ? 9.293 -14.918 15.831 1.00 86.88 657 GLU A CA 1
ATOM 5115 C C . GLU A 1 657 ? 10.534 -15.799 15.981 1.00 86.88 657 GLU A C 1
ATOM 5117 O O . GLU A 1 657 ? 10.562 -16.721 16.805 1.00 86.88 657 GLU A O 1
ATOM 5122 N N . LEU A 1 658 ? 11.572 -15.488 15.206 1.00 86.94 658 LEU A N 1
ATOM 5123 C CA . LEU A 1 658 ? 12.914 -16.022 15.402 1.00 86.94 658 LEU A CA 1
ATOM 5124 C C . LEU A 1 658 ? 13.639 -15.196 16.465 1.00 86.94 658 LEU A C 1
ATOM 5126 O O . LEU A 1 658 ? 13.822 -13.990 16.312 1.00 86.94 658 LEU A O 1
ATOM 5130 N N . VAL A 1 659 ? 14.089 -15.862 17.523 1.00 87.25 659 VAL A N 1
ATOM 5131 C CA . VAL A 1 659 ? 14.836 -15.256 18.625 1.00 87.25 659 VAL A CA 1
ATOM 5132 C C . VAL A 1 659 ? 16.258 -15.816 18.608 1.00 87.25 659 VAL A C 1
ATOM 5134 O O . VAL A 1 659 ? 16.517 -16.945 19.033 1.00 87.25 659 VAL A O 1
ATOM 5137 N N . LEU A 1 660 ? 17.183 -15.009 18.085 1.00 84.88 660 LEU A N 1
ATOM 5138 C CA . LEU A 1 660 ? 18.613 -15.305 18.002 1.00 84.88 660 LEU A CA 1
ATOM 5139 C C . LEU A 1 660 ? 19.399 -14.416 18.963 1.00 84.88 660 LEU A C 1
ATOM 5141 O O . LEU A 1 660 ? 19.360 -13.190 18.863 1.00 84.88 660 LEU A O 1
ATOM 5145 N N . ASP A 1 661 ? 20.173 -15.036 19.854 1.00 74.31 661 ASP A N 1
ATOM 5146 C CA . ASP A 1 661 ? 21.042 -14.308 20.775 1.00 74.31 661 ASP A CA 1
ATOM 5147 C C . ASP A 1 661 ? 22.007 -13.391 20.007 1.00 74.31 661 ASP A C 1
ATOM 5149 O O . ASP A 1 661 ? 22.768 -13.842 19.150 1.00 74.31 661 ASP A O 1
ATOM 5153 N N . LYS A 1 662 ? 22.016 -12.100 20.370 1.00 69.50 662 LYS A N 1
ATOM 5154 C CA . LYS A 1 662 ? 22.894 -11.039 19.832 1.00 69.50 662 LYS A CA 1
ATOM 5155 C C . LYS A 1 662 ? 22.648 -10.624 18.378 1.00 69.50 662 LYS A C 1
ATOM 5157 O O . LYS A 1 662 ? 23.307 -9.676 17.949 1.00 69.50 662 LYS A O 1
ATOM 5162 N N . SER A 1 663 ? 21.721 -11.254 17.654 1.00 73.69 663 SER A N 1
ATOM 5163 C CA . SER A 1 663 ? 21.248 -10.668 16.399 1.00 73.69 663 SER A CA 1
ATOM 5164 C C . SER A 1 663 ? 20.459 -9.404 16.729 1.00 73.69 663 SER A C 1
ATOM 5166 O O . SER A 1 663 ? 19.647 -9.384 17.655 1.00 73.69 663 SER A O 1
ATOM 5168 N N . LYS A 1 664 ? 20.734 -8.322 16.002 1.00 63.31 664 LYS A N 1
ATOM 5169 C CA . LYS A 1 664 ? 19.992 -7.058 16.133 1.00 63.31 664 LYS A CA 1
ATOM 5170 C C . LYS A 1 664 ? 18.769 -7.001 15.217 1.00 63.31 664 LYS A C 1
ATOM 5172 O O . LYS A 1 664 ? 18.093 -5.977 15.187 1.00 63.31 664 LYS A O 1
ATOM 5177 N N . LEU A 1 665 ? 18.520 -8.052 14.437 1.00 62.16 665 LEU A N 1
ATOM 5178 C CA . LEU A 1 665 ? 17.555 -8.031 13.349 1.00 62.16 665 LEU A CA 1
ATOM 5179 C C . LEU A 1 665 ? 16.458 -9.062 13.613 1.00 62.16 665 LEU A C 1
ATOM 5181 O O . LEU A 1 665 ? 16.723 -10.248 13.803 1.00 62.16 665 LEU A O 1
ATOM 5185 N N . GLU A 1 666 ? 15.218 -8.580 13.667 1.00 66.50 666 GLU A N 1
ATOM 5186 C CA . GLU A 1 666 ? 14.044 -9.409 13.926 1.00 66.50 666 GLU A CA 1
ATOM 5187 C C . GLU A 1 666 ? 13.614 -10.137 12.646 1.00 66.50 666 GLU A C 1
ATOM 5189 O O . GLU A 1 666 ? 13.634 -9.565 11.559 1.00 66.50 666 GLU A O 1
ATOM 5194 N N . SER A 1 667 ? 13.204 -11.399 12.778 1.00 72.31 667 SER A N 1
ATOM 5195 C CA . SER A 1 667 ? 12.512 -12.135 11.718 1.00 72.31 667 SER A CA 1
ATOM 5196 C C . SER A 1 667 ? 11.170 -12.606 12.258 1.00 72.31 667 SER A C 1
ATOM 5198 O O . SER A 1 667 ? 11.097 -13.285 13.288 1.00 72.31 667 SER A O 1
ATOM 5200 N N . VAL A 1 668 ? 10.110 -12.201 11.564 1.00 74.12 668 VAL A N 1
ATOM 5201 C CA . VAL A 1 668 ? 8.724 -12.463 11.936 1.00 74.12 668 VAL A CA 1
ATOM 5202 C C . VAL A 1 668 ? 7.991 -13.053 10.739 1.00 74.12 668 VAL A C 1
ATOM 5204 O O . VAL A 1 668 ? 8.177 -12.623 9.608 1.00 74.12 668 VAL A O 1
ATOM 5207 N N . SER A 1 669 ? 7.131 -14.033 10.986 1.00 75.81 669 SER A N 1
ATOM 5208 C CA . SER A 1 669 ? 6.112 -14.472 10.034 1.00 75.81 669 SER A CA 1
ATOM 5209 C C . SER A 1 669 ? 4.779 -14.675 10.753 1.00 75.81 669 SER A C 1
ATOM 5211 O O . SER A 1 669 ? 4.702 -14.588 11.980 1.00 75.81 669 SER A O 1
ATOM 5213 N N . TYR A 1 670 ? 3.707 -14.919 10.002 1.00 79.88 670 TYR A N 1
ATOM 5214 C CA . TYR A 1 670 ? 2.374 -15.136 10.559 1.00 79.88 670 TYR A CA 1
ATOM 5215 C C . TYR A 1 670 ? 1.753 -16.412 9.997 1.00 79.88 670 TYR A C 1
ATOM 5217 O O . TYR A 1 670 ? 1.993 -16.777 8.844 1.00 79.88 670 TYR A O 1
ATOM 5225 N N . SER A 1 671 ? 0.940 -17.096 10.804 1.00 83.62 671 SER A N 1
ATOM 5226 C CA . SER A 1 671 ? 0.174 -18.244 10.323 1.00 83.62 671 SER A CA 1
ATOM 5227 C C . SER A 1 671 ? -0.921 -17.830 9.341 1.00 83.62 671 SER A C 1
ATOM 5229 O O . SER A 1 671 ? -1.635 -16.849 9.544 1.00 83.62 671 SER A O 1
ATOM 5231 N N . THR A 1 672 ? -1.083 -18.618 8.279 1.00 75.38 672 THR A N 1
ATOM 5232 C CA . THR A 1 672 ? -2.135 -18.428 7.270 1.00 75.38 672 THR A CA 1
ATOM 5233 C C . THR A 1 672 ? -3.535 -18.704 7.836 1.00 75.38 672 THR A C 1
ATOM 5235 O O . THR A 1 672 ? -3.700 -19.198 8.952 1.00 75.38 672 THR A O 1
ATOM 5238 N N . VAL A 1 673 ? -4.574 -18.500 7.019 1.00 68.12 673 VAL A N 1
ATOM 5239 C CA . VAL A 1 673 ? -5.955 -18.933 7.322 1.00 68.12 673 VAL A CA 1
ATOM 5240 C C . VAL A 1 673 ? -6.098 -20.438 7.572 1.00 68.12 673 VAL A C 1
ATOM 5242 O O . VAL A 1 673 ? -7.016 -20.865 8.267 1.00 68.12 673 VAL A O 1
ATOM 5245 N N . ALA A 1 674 ? -5.181 -21.250 7.035 1.00 76.31 674 ALA A N 1
ATOM 5246 C CA . ALA A 1 674 ? -5.115 -22.686 7.297 1.00 76.31 674 ALA A CA 1
ATOM 5247 C C . ALA A 1 674 ? -4.348 -23.014 8.592 1.00 76.31 674 ALA A C 1
ATOM 5249 O O . ALA A 1 674 ? -4.175 -24.186 8.926 1.00 76.31 674 ALA A O 1
ATOM 5250 N N . GLY A 1 675 ? -3.874 -21.992 9.314 1.00 82.81 675 GLY A N 1
ATOM 5251 C CA . GLY A 1 675 ? -3.028 -22.130 10.491 1.00 82.81 675 GLY A CA 1
ATOM 5252 C C . GLY A 1 675 ? -1.658 -22.695 10.147 1.00 82.81 675 GLY A C 1
ATOM 5253 O O . GLY A 1 675 ? -1.124 -23.461 10.927 1.00 82.81 675 GLY A O 1
ATOM 5254 N N . THR A 1 676 ? -1.081 -22.400 8.982 1.00 89.62 676 THR A N 1
ATOM 5255 C CA . THR A 1 676 ? 0.264 -22.889 8.623 1.00 89.62 676 THR A CA 1
ATOM 5256 C C . THR A 1 676 ? 1.278 -21.756 8.653 1.00 89.62 676 THR A C 1
ATOM 5258 O O . THR A 1 676 ? 0.969 -20.679 8.152 1.00 89.62 676 THR A O 1
ATOM 5261 N N . ALA A 1 677 ? 2.486 -21.992 9.163 1.00 88.62 677 ALA A N 1
ATOM 5262 C CA . ALA A 1 677 ? 3.579 -21.016 9.142 1.00 88.62 677 ALA A CA 1
ATOM 5263 C C . ALA A 1 677 ? 4.932 -21.683 8.854 1.00 88.62 677 ALA A C 1
ATOM 5265 O O . ALA A 1 677 ? 5.154 -22.847 9.201 1.00 88.62 677 ALA A O 1
ATOM 5266 N N . GLY A 1 678 ? 5.834 -20.935 8.218 1.00 87.50 678 GLY A N 1
ATOM 5267 C CA . GLY A 1 678 ? 7.230 -21.330 8.066 1.00 87.50 678 GLY A CA 1
ATOM 5268 C C . GLY A 1 678 ? 7.995 -21.103 9.368 1.00 87.50 678 GLY A C 1
ATOM 5269 O O . GLY A 1 678 ? 7.947 -20.017 9.935 1.00 87.50 678 GLY A O 1
ATOM 5270 N N . ILE A 1 679 ? 8.701 -22.126 9.839 1.00 89.81 679 ILE A N 1
ATOM 5271 C CA . ILE A 1 679 ? 9.567 -22.069 11.011 1.00 89.81 679 ILE A CA 1
ATOM 5272 C C . ILE A 1 679 ? 11.028 -22.106 10.542 1.00 89.81 679 ILE A C 1
ATOM 5274 O O . ILE A 1 679 ? 11.486 -23.159 10.073 1.00 89.81 679 ILE A O 1
ATOM 5278 N N . PRO A 1 680 ? 11.770 -20.987 10.639 1.00 90.12 680 PRO A N 1
ATOM 5279 C CA . PRO A 1 680 ? 13.169 -20.960 10.248 1.00 90.12 680 PRO A CA 1
ATOM 5280 C C . PRO A 1 680 ? 14.029 -21.738 11.249 1.00 90.12 680 PRO A C 1
ATOM 5282 O O . PRO A 1 680 ? 13.939 -21.560 12.460 1.00 90.12 680 PRO A O 1
ATOM 5285 N N . VAL A 1 681 ? 14.913 -22.585 10.735 1.00 91.75 681 VAL A N 1
ATOM 5286 C CA . VAL A 1 681 ? 15.899 -23.347 11.503 1.00 91.75 681 VAL A CA 1
ATOM 5287 C C . VAL A 1 681 ? 17.284 -22.894 11.049 1.00 91.75 681 VAL A C 1
ATOM 5289 O O . VAL A 1 681 ? 17.792 -23.348 10.023 1.00 91.75 681 VAL A O 1
ATOM 5292 N N . VAL A 1 682 ? 17.876 -21.946 11.777 1.00 91.81 682 VAL A N 1
ATOM 5293 C CA . VAL A 1 682 ? 19.162 -21.329 11.424 1.00 91.81 682 VAL A CA 1
ATOM 5294 C C . VAL A 1 682 ? 20.329 -22.207 11.867 1.00 91.81 682 VAL A C 1
ATOM 5296 O O . VAL A 1 682 ? 20.415 -22.600 13.027 1.00 91.81 682 VAL A O 1
ATOM 5299 N N . ASN A 1 683 ? 21.251 -22.471 10.940 1.00 92.81 683 ASN A N 1
ATOM 5300 C CA . ASN A 1 683 ? 22.436 -23.294 11.183 1.00 92.81 683 ASN A CA 1
ATOM 5301 C C . ASN A 1 683 ? 23.686 -22.437 11.399 1.00 92.81 683 ASN A C 1
ATOM 5303 O O . ASN A 1 683 ? 24.592 -22.795 12.154 1.00 92.81 683 ASN A O 1
ATOM 5307 N N . THR A 1 684 ? 23.804 -21.327 10.671 1.00 93.38 684 THR A N 1
ATOM 5308 C CA . THR A 1 684 ? 24.998 -20.478 10.694 1.00 93.38 684 THR A CA 1
ATOM 5309 C C . THR A 1 684 ? 24.627 -19.037 10.383 1.00 93.38 684 THR A C 1
ATOM 5311 O O . THR A 1 684 ? 23.856 -18.779 9.459 1.00 93.38 684 THR A O 1
ATOM 5314 N N . VAL A 1 685 ? 25.224 -18.107 11.126 1.00 93.12 685 VAL A N 1
ATOM 5315 C CA . VAL A 1 685 ? 25.183 -16.670 10.847 1.00 93.12 685 VAL A CA 1
ATOM 5316 C C . VAL A 1 685 ? 26.548 -16.241 10.321 1.00 93.12 685 VAL A C 1
ATOM 5318 O O . VAL A 1 685 ? 27.577 -16.469 10.960 1.00 93.12 685 VAL A O 1
ATOM 5321 N N . TYR A 1 686 ? 26.571 -15.631 9.141 1.00 92.75 686 TYR A N 1
ATOM 5322 C CA . TYR A 1 686 ? 27.765 -15.028 8.560 1.00 92.75 686 TYR A CA 1
ATOM 5323 C C . TYR A 1 686 ? 27.735 -13.523 8.783 1.00 92.75 686 TYR A C 1
ATOM 5325 O O . TYR A 1 686 ? 26.751 -12.862 8.466 1.00 92.75 686 TYR A O 1
ATOM 5333 N N . THR A 1 687 ? 28.846 -12.992 9.278 1.00 89.62 687 THR A N 1
ATOM 5334 C CA . THR A 1 687 ? 29.091 -11.559 9.457 1.00 89.62 687 THR A CA 1
ATOM 5335 C C . THR A 1 687 ? 30.388 -11.177 8.739 1.00 89.62 687 THR A C 1
ATOM 5337 O O . THR A 1 687 ? 31.203 -12.059 8.448 1.00 89.62 687 THR A O 1
ATOM 5340 N N . PRO A 1 688 ? 30.673 -9.878 8.530 1.00 86.56 688 PRO A N 1
ATOM 5341 C CA . PRO A 1 688 ? 31.958 -9.440 7.986 1.00 86.56 688 PRO A CA 1
ATOM 5342 C C . PRO A 1 688 ? 33.177 -9.912 8.795 1.00 86.56 688 PRO A C 1
ATOM 5344 O O . PRO A 1 688 ? 34.284 -9.947 8.266 1.00 86.56 688 PRO A O 1
ATOM 5347 N N . LYS A 1 689 ? 32.994 -10.241 10.082 1.00 86.00 689 LYS A N 1
ATOM 5348 C CA . LYS A 1 689 ? 34.078 -10.586 11.016 1.00 86.00 689 LYS A CA 1
ATOM 5349 C C . LYS A 1 689 ? 34.188 -12.081 11.298 1.00 86.00 689 LYS A C 1
ATOM 5351 O O . LYS A 1 689 ? 35.254 -12.538 11.700 1.00 86.00 689 LYS A O 1
ATOM 5356 N N . ALA A 1 690 ? 33.098 -12.830 11.160 1.00 89.69 690 ALA A N 1
ATOM 5357 C CA . ALA A 1 690 ? 33.033 -14.208 11.625 1.00 89.69 690 ALA A CA 1
ATOM 5358 C C . ALA A 1 690 ? 31.946 -15.024 10.922 1.00 89.69 690 ALA A C 1
ATOM 5360 O O . ALA A 1 690 ? 30.866 -14.522 10.606 1.00 89.69 690 ALA A O 1
ATOM 5361 N N . LYS A 1 691 ? 32.223 -16.322 10.795 1.00 93.31 691 LYS A N 1
ATOM 5362 C CA . LYS A 1 691 ? 31.234 -17.380 10.580 1.00 93.31 691 LYS A CA 1
ATOM 5363 C C . LYS A 1 691 ? 30.868 -17.955 11.948 1.00 93.31 691 LYS A C 1
ATOM 5365 O O . LYS A 1 691 ? 31.737 -18.503 12.622 1.00 93.31 691 LYS A O 1
ATOM 5370 N N . ILE A 1 692 ? 29.612 -17.818 12.356 1.00 92.62 692 ILE A N 1
ATOM 5371 C CA . ILE A 1 692 ? 29.133 -18.157 13.700 1.00 92.62 692 ILE A CA 1
ATOM 5372 C C . ILE A 1 692 ? 28.165 -19.345 13.592 1.00 92.62 692 ILE A C 1
ATOM 5374 O O . ILE A 1 692 ? 27.047 -19.174 13.100 1.00 92.62 692 ILE A O 1
ATOM 5378 N N . PRO A 1 693 ? 28.563 -20.560 14.013 1.00 93.06 693 PRO A N 1
ATOM 5379 C CA . PRO A 1 693 ? 27.646 -21.692 14.111 1.00 93.06 693 PRO A CA 1
ATOM 5380 C C . PRO A 1 693 ? 26.557 -21.422 15.154 1.00 93.06 693 PRO A C 1
ATOM 5382 O O . PRO A 1 693 ? 26.858 -20.974 16.261 1.00 93.06 693 PRO A O 1
ATOM 5385 N N . VAL A 1 694 ? 25.306 -21.734 14.819 1.00 92.00 694 VAL A N 1
ATOM 5386 C CA . VAL A 1 694 ? 24.174 -21.641 15.749 1.00 92.00 694 VAL A CA 1
ATOM 5387 C C . VAL A 1 694 ? 23.887 -23.040 16.277 1.00 92.00 694 VAL A C 1
ATOM 5389 O O . VAL A 1 694 ? 23.462 -23.907 15.524 1.00 92.00 694 VAL A O 1
ATOM 5392 N N . LEU A 1 695 ? 24.161 -23.283 17.561 1.00 92.19 695 LEU A N 1
ATOM 5393 C CA . LEU A 1 695 ? 23.918 -24.591 18.192 1.00 92.19 695 LEU A CA 1
ATOM 5394 C C . LEU A 1 695 ? 22.440 -24.793 18.542 1.00 92.19 695 LEU A C 1
ATOM 5396 O O . LEU A 1 695 ? 21.918 -25.901 18.437 1.00 92.19 695 LEU A O 1
ATOM 5400 N N . SER A 1 696 ? 21.787 -23.711 18.953 1.00 92.25 696 SER A N 1
ATOM 5401 C CA . SER A 1 696 ? 20.355 -23.622 19.200 1.00 92.25 696 SER A CA 1
ATOM 5402 C C . SER A 1 696 ? 19.919 -22.164 19.119 1.00 92.25 696 SER A C 1
ATOM 5404 O O . SER A 1 696 ? 20.701 -21.261 19.414 1.00 92.25 696 SER A O 1
ATOM 5406 N N . HIS A 1 697 ? 18.668 -21.944 18.751 1.00 92.12 697 HIS A N 1
ATOM 5407 C CA . HIS A 1 697 ? 17.984 -20.655 18.833 1.00 92.12 697 HIS A CA 1
ATOM 5408 C C . HIS A 1 697 ? 16.540 -20.895 19.268 1.00 92.12 697 HIS A C 1
ATOM 5410 O O . HIS A 1 697 ? 16.128 -22.045 19.420 1.00 92.12 697 HIS A O 1
ATOM 5416 N N . LYS A 1 698 ? 15.777 -19.833 19.504 1.00 91.62 698 LYS A N 1
ATOM 5417 C CA . LYS A 1 698 ? 14.394 -19.954 19.957 1.00 91.62 698 LYS A CA 1
ATOM 5418 C C . LYS A 1 698 ? 13.421 -19.560 18.861 1.00 91.62 698 LYS A C 1
ATOM 5420 O O . LYS A 1 698 ? 13.610 -18.556 18.179 1.00 91.62 698 LYS A O 1
ATOM 5425 N N . ILE A 1 699 ? 12.331 -20.312 18.766 1.00 91.56 699 ILE A N 1
ATOM 5426 C CA . ILE A 1 699 ? 11.133 -19.897 18.043 1.00 91.56 699 ILE A CA 1
ATOM 5427 C C . ILE A 1 699 ? 10.053 -19.596 19.065 1.00 91.56 699 ILE A C 1
ATOM 5429 O O . ILE A 1 699 ? 9.732 -20.438 19.907 1.00 91.56 699 ILE A O 1
ATOM 5433 N N . ARG A 1 700 ? 9.482 -18.397 18.971 1.00 89.75 700 ARG A N 1
ATOM 5434 C CA . ARG A 1 700 ? 8.328 -17.996 19.768 1.00 89.75 700 ARG A CA 1
ATOM 5435 C C . ARG A 1 700 ? 7.101 -17.901 18.879 1.00 89.75 700 ARG A C 1
ATOM 5437 O O . ARG A 1 700 ? 7.158 -17.297 17.814 1.00 89.75 700 ARG A O 1
ATOM 5444 N N . VAL A 1 701 ? 5.987 -18.461 19.335 1.00 90.81 701 VAL A N 1
ATOM 5445 C CA . VAL A 1 701 ? 4.676 -18.284 18.713 1.00 90.81 701 VAL A CA 1
ATOM 5446 C C . VAL A 1 701 ? 3.744 -17.600 19.701 1.00 90.81 701 VAL A C 1
ATOM 5448 O O . VAL A 1 701 ? 3.557 -18.085 20.817 1.00 90.81 701 VAL A O 1
ATOM 5451 N N . SER A 1 702 ? 3.172 -16.467 19.298 1.00 86.56 702 SER A N 1
ATOM 5452 C CA . SER A 1 702 ? 2.276 -15.670 20.136 1.00 86.56 702 SER A CA 1
ATOM 5453 C C . SER A 1 702 ? 0.961 -15.348 19.425 1.00 86.56 702 SER A C 1
ATOM 5455 O O . SER A 1 702 ? 0.907 -15.086 18.217 1.00 86.56 702 SER A O 1
ATOM 5457 N N . LYS A 1 703 ? -0.136 -15.389 20.187 1.00 84.56 703 LYS A N 1
ATOM 5458 C CA . LYS A 1 703 ? -1.476 -15.008 19.734 1.00 84.56 703 LYS A CA 1
ATOM 5459 C C . LYS A 1 703 ? -2.306 -14.528 20.918 1.00 84.56 703 LYS A C 1
ATOM 5461 O O . LYS A 1 703 ? -2.349 -15.177 21.955 1.00 84.56 703 LYS A O 1
ATOM 5466 N N . GLU A 1 704 ? -3.010 -13.414 20.746 1.00 75.44 704 GLU A N 1
ATOM 5467 C CA . GLU A 1 704 ? -3.971 -12.934 21.741 1.00 75.44 704 GLU A CA 1
ATOM 5468 C C . GLU A 1 704 ? -5.026 -14.009 22.068 1.00 75.44 704 GLU A C 1
ATOM 5470 O O . GLU A 1 704 ? -5.647 -14.562 21.158 1.00 75.44 704 GLU A O 1
ATOM 5475 N N . GLY A 1 705 ? -5.230 -14.283 23.362 1.00 77.38 705 GLY A N 1
ATOM 5476 C CA . GLY A 1 705 ? -6.126 -15.340 23.856 1.00 77.38 705 GLY A CA 1
ATOM 5477 C C . GLY A 1 705 ? -5.473 -16.719 24.021 1.00 77.38 705 GLY A C 1
ATOM 5478 O O . GLY A 1 705 ? -6.169 -17.671 24.375 1.00 77.38 705 GLY A O 1
ATOM 5479 N N . TYR A 1 706 ? -4.162 -16.824 23.778 1.00 83.12 706 TYR A N 1
ATOM 5480 C CA . TYR A 1 706 ? -3.377 -18.041 23.971 1.00 83.12 706 TYR A CA 1
ATOM 5481 C C . TYR A 1 706 ? -2.148 -17.787 24.853 1.00 83.12 706 TYR A C 1
ATOM 5483 O O . TYR A 1 706 ? -1.616 -16.674 24.903 1.00 83.12 706 TYR A O 1
ATOM 5491 N N . ASP A 1 707 ? -1.665 -18.840 25.515 1.00 85.44 707 ASP A N 1
ATOM 5492 C CA . ASP A 1 707 ? -0.342 -18.839 26.142 1.00 85.44 707 ASP A CA 1
ATOM 5493 C C . ASP A 1 707 ? 0.753 -18.730 25.066 1.00 85.44 707 ASP A C 1
ATOM 5495 O O . ASP A 1 707 ? 0.647 -19.311 23.981 1.00 85.44 707 ASP A O 1
ATOM 5499 N N . ASN A 1 708 ? 1.834 -18.004 25.370 1.00 86.31 708 ASN A N 1
ATOM 5500 C CA . ASN A 1 708 ? 2.994 -17.948 24.483 1.00 86.31 708 ASN A CA 1
ATOM 5501 C C . ASN A 1 708 ? 3.658 -19.323 24.415 1.00 86.31 708 ASN A C 1
ATOM 5503 O O . ASN A 1 708 ? 3.976 -19.925 25.442 1.00 86.31 708 ASN A O 1
ATOM 5507 N N . PHE A 1 709 ? 3.923 -19.784 23.199 1.00 90.06 709 PHE A N 1
ATOM 5508 C CA . PHE A 1 709 ? 4.685 -20.998 22.962 1.00 90.06 709 PHE A CA 1
ATOM 5509 C C . PHE A 1 709 ? 6.131 -20.627 22.642 1.00 90.06 709 PHE A C 1
ATOM 5511 O O . PHE A 1 709 ? 6.383 -19.824 21.746 1.00 90.06 709 PHE A O 1
ATOM 5518 N N . GLU A 1 710 ? 7.087 -21.218 23.352 1.00 91.31 710 GLU A N 1
ATOM 5519 C CA . GLU A 1 710 ? 8.509 -21.139 23.019 1.00 91.31 710 GLU A CA 1
ATOM 5520 C C . GLU A 1 710 ? 9.065 -22.542 22.829 1.00 91.31 710 GLU A C 1
ATOM 5522 O O . GLU A 1 710 ? 8.771 -23.451 23.607 1.00 91.31 710 GLU A O 1
ATOM 5527 N N . ILE A 1 711 ? 9.905 -22.702 21.812 1.00 92.56 711 ILE A N 1
ATOM 5528 C CA . ILE A 1 711 ? 10.655 -23.929 21.578 1.00 92.56 711 ILE A CA 1
ATOM 5529 C C . ILE A 1 711 ? 12.110 -23.591 21.267 1.00 92.56 711 ILE A C 1
ATOM 5531 O O . ILE A 1 711 ? 12.392 -22.708 20.455 1.00 92.56 711 ILE A O 1
ATOM 5535 N N . ASP A 1 712 ? 13.031 -24.303 21.918 1.00 93.38 712 ASP A N 1
ATOM 5536 C CA . ASP A 1 712 ? 14.435 -24.321 21.518 1.00 93.38 712 ASP A CA 1
ATOM 5537 C C . ASP A 1 712 ? 14.576 -25.198 20.274 1.00 93.38 712 ASP A C 1
ATOM 5539 O O . ASP A 1 712 ? 14.191 -26.368 20.266 1.00 93.38 712 ASP A O 1
ATOM 5543 N N . VAL A 1 713 ? 15.142 -24.622 19.224 1.00 92.44 713 VAL A N 1
ATOM 5544 C CA . VAL A 1 713 ? 15.296 -25.228 17.908 1.00 92.44 713 VAL A CA 1
ATOM 5545 C C . VAL A 1 713 ? 16.774 -25.391 17.605 1.00 92.44 713 VAL A C 1
ATOM 5547 O O . VAL A 1 713 ? 17.568 -24.461 17.763 1.00 92.44 713 VAL A O 1
ATOM 5550 N N . LYS A 1 714 ? 17.152 -26.580 17.144 1.00 93.69 714 LYS A N 1
ATOM 5551 C CA . LYS A 1 714 ? 18.520 -26.939 16.769 1.00 93.69 714 LYS A CA 1
ATOM 5552 C C . LYS A 1 714 ? 18.630 -27.164 15.259 1.00 93.69 714 LYS A C 1
ATOM 5554 O O . LYS A 1 714 ? 17.649 -27.546 14.615 1.00 93.69 714 LYS A O 1
ATOM 5559 N N . PRO A 1 715 ? 19.824 -26.965 14.671 1.00 91.25 715 PRO A N 1
ATOM 5560 C CA . PRO A 1 715 ? 20.080 -27.323 13.279 1.00 91.25 715 PRO A CA 1
ATOM 5561 C C . PRO A 1 715 ? 19.623 -28.752 12.950 1.00 91.25 715 PRO A C 1
ATOM 5563 O O . PRO A 1 715 ? 20.062 -29.708 13.586 1.00 91.25 715 PRO A O 1
ATOM 5566 N N . GLY A 1 716 ? 18.767 -28.896 11.934 1.00 86.06 716 GLY A N 1
ATOM 5567 C CA . GLY A 1 716 ? 18.229 -30.185 11.479 1.00 86.06 716 GLY A CA 1
ATOM 5568 C C . GLY A 1 716 ? 16.859 -30.576 12.050 1.00 86.06 716 GLY A C 1
ATOM 5569 O O . GLY A 1 716 ? 16.272 -31.546 11.562 1.00 86.06 716 GLY A O 1
ATOM 5570 N N . ASP A 1 717 ? 16.322 -29.828 13.018 1.00 91.19 717 ASP A N 1
ATOM 5571 C CA . ASP A 1 717 ? 14.990 -30.089 13.568 1.00 91.19 717 ASP A CA 1
ATOM 5572 C C . ASP A 1 717 ? 13.885 -29.933 12.508 1.00 91.19 717 ASP A C 1
ATOM 5574 O O . ASP A 1 717 ? 13.910 -29.034 11.664 1.00 91.19 717 ASP A O 1
ATOM 5578 N N . LYS A 1 718 ? 12.875 -30.811 12.577 1.00 89.62 718 LYS A N 1
ATOM 5579 C CA . LYS A 1 718 ? 11.661 -30.749 11.751 1.00 89.62 718 LYS A CA 1
ATOM 5580 C C . LYS A 1 718 ? 10.449 -30.466 12.624 1.00 89.62 718 LYS A C 1
ATOM 5582 O O . LYS A 1 718 ? 10.009 -31.333 13.376 1.00 89.62 718 LYS A O 1
ATOM 5587 N N . ILE A 1 719 ? 9.887 -29.271 12.488 1.00 90.06 719 ILE A N 1
ATOM 5588 C CA . ILE A 1 719 ? 8.760 -28.813 13.308 1.00 90.06 719 ILE A CA 1
ATOM 5589 C C . ILE A 1 719 ? 7.493 -28.856 12.456 1.00 90.06 719 ILE A C 1
ATOM 5591 O O . ILE A 1 719 ? 7.304 -28.019 11.581 1.00 90.06 719 ILE A O 1
ATOM 5595 N N . ALA A 1 720 ? 6.644 -29.859 12.694 1.00 89.88 720 ALA A N 1
ATOM 5596 C CA . ALA A 1 720 ? 5.428 -30.081 11.905 1.00 89.88 720 ALA A CA 1
ATOM 5597 C C . ALA A 1 720 ? 4.153 -29.543 12.573 1.00 89.88 720 ALA A C 1
ATOM 5599 O O . ALA A 1 720 ? 3.197 -29.208 11.877 1.00 89.88 720 ALA A O 1
ATOM 5600 N N . ASN A 1 721 ? 4.111 -29.468 13.907 1.00 92.81 721 ASN A N 1
ATOM 5601 C CA . ASN A 1 721 ? 2.931 -29.023 14.649 1.00 92.81 721 ASN A CA 1
ATOM 5602 C C . ASN A 1 721 ? 3.337 -28.164 15.850 1.00 92.81 721 ASN A C 1
ATOM 5604 O O . ASN A 1 721 ? 4.259 -28.524 16.579 1.00 92.81 721 ASN A O 1
ATOM 5608 N N . ILE A 1 722 ? 2.606 -27.074 16.068 1.00 95.00 722 ILE A N 1
ATOM 5609 C CA . ILE A 1 722 ? 2.660 -26.232 17.264 1.00 95.00 722 ILE A CA 1
ATOM 5610 C C . ILE A 1 722 ? 1.230 -26.138 17.799 1.00 95.00 722 ILE A C 1
ATOM 5612 O O . ILE A 1 722 ? 0.317 -25.751 17.069 1.00 95.00 722 ILE A O 1
ATOM 5616 N N . VAL A 1 723 ? 1.032 -26.531 19.057 1.00 94.62 723 VAL A N 1
ATOM 5617 C CA . VAL A 1 723 ? -0.275 -26.479 19.724 1.00 94.62 723 VAL A CA 1
ATOM 5618 C C . VAL A 1 723 ? -0.251 -25.339 20.731 1.00 94.62 723 VAL A C 1
ATOM 5620 O O . VAL A 1 723 ? 0.547 -25.360 21.666 1.00 94.62 723 VAL A O 1
ATOM 5623 N N . LEU A 1 724 ? -1.103 -24.339 20.520 1.00 92.19 724 LEU A N 1
ATOM 5624 C CA . LEU A 1 724 ? -1.286 -23.221 21.435 1.00 92.19 724 LEU A CA 1
ATOM 5625 C C . LEU A 1 724 ? -2.396 -23.548 22.433 1.00 92.19 724 LEU A C 1
ATOM 5627 O O . LEU A 1 724 ? -3.478 -24.004 22.059 1.00 92.19 724 LEU A O 1
ATOM 5631 N N . LYS A 1 725 ? -2.126 -23.283 23.708 1.00 88.50 725 LYS A N 1
ATOM 5632 C CA . LYS A 1 725 ? -3.080 -23.475 24.796 1.00 88.50 725 LYS A CA 1
ATOM 5633 C C . LYS A 1 725 ? -3.957 -22.237 24.954 1.00 88.50 725 LYS A C 1
ATOM 5635 O O . LYS A 1 725 ? -3.428 -21.127 25.004 1.00 88.50 725 LYS A O 1
ATOM 5640 N N . GLU A 1 726 ? -5.278 -22.422 25.019 1.00 82.75 726 GLU A N 1
ATOM 5641 C CA . GLU A 1 726 ? -6.210 -21.327 25.322 1.00 82.75 726 GLU A CA 1
ATOM 5642 C C . GLU A 1 726 ? -5.912 -20.803 26.730 1.00 82.75 726 GLU A C 1
ATOM 5644 O O . GLU A 1 726 ? -5.835 -21.566 27.696 1.00 82.75 726 GLU A O 1
ATOM 5649 N N . GLY A 1 727 ? -5.728 -19.494 26.852 1.00 76.25 727 GLY A N 1
ATOM 5650 C CA . GLY A 1 727 ? -5.276 -18.916 28.102 1.00 76.25 727 GLY A CA 1
ATOM 5651 C C . GLY A 1 727 ? -4.663 -17.543 27.929 1.00 76.25 727 GLY A C 1
ATOM 5652 O O . GLY A 1 727 ? -4.724 -16.910 26.877 1.00 76.25 727 GLY A O 1
ATOM 5653 N N . PHE A 1 728 ? -4.085 -17.068 29.015 1.00 73.62 728 PHE A N 1
ATOM 5654 C CA . PHE A 1 728 ? -3.410 -15.794 29.068 1.00 73.62 728 PHE A CA 1
ATOM 5655 C C . PHE A 1 728 ? -2.042 -16.050 29.691 1.00 73.62 728 PHE A C 1
ATOM 5657 O O . PHE A 1 728 ? -1.965 -16.367 30.879 1.00 73.62 728 PHE A O 1
ATOM 5664 N N . ALA A 1 729 ? -0.982 -15.868 28.896 1.00 74.94 729 ALA A N 1
ATOM 5665 C CA . ALA A 1 729 ? 0.389 -15.853 29.393 1.00 74.94 729 ALA A CA 1
ATOM 5666 C C . ALA A 1 729 ? 0.497 -14.934 30.621 1.00 74.94 729 ALA A C 1
ATOM 5668 O O . ALA A 1 729 ? -0.212 -13.931 30.706 1.00 74.94 729 ALA A O 1
ATOM 5669 N N . ASP A 1 730 ? 1.374 -15.241 31.578 1.00 85.62 730 ASP A N 1
ATOM 5670 C CA . ASP A 1 730 ? 1.502 -14.383 32.759 1.00 85.62 730 ASP A CA 1
ATOM 5671 C C . ASP A 1 730 ? 1.827 -12.935 32.333 1.00 85.62 730 ASP A C 1
ATOM 5673 O O . ASP A 1 730 ? 2.884 -12.699 31.736 1.00 85.62 730 ASP A O 1
ATOM 5677 N N . PRO A 1 731 ? 0.931 -11.960 32.590 1.00 89.12 731 PRO A N 1
ATOM 5678 C CA . PRO A 1 731 ? 1.063 -10.621 32.033 1.00 89.12 731 PRO A CA 1
ATOM 5679 C C . PRO A 1 731 ? 2.327 -9.922 32.528 1.00 89.12 731 PRO A C 1
ATOM 5681 O O . PRO A 1 731 ? 2.904 -9.138 31.787 1.00 89.12 731 PRO A O 1
ATOM 5684 N N . GLU A 1 732 ? 2.812 -10.224 33.735 1.00 91.06 732 GLU A N 1
ATOM 5685 C CA . GLU A 1 732 ? 4.059 -9.642 34.245 1.00 91.06 732 GLU A CA 1
ATOM 5686 C C . GLU A 1 732 ? 5.291 -10.173 33.502 1.00 91.06 732 GLU A C 1
ATOM 5688 O O . GLU A 1 732 ? 6.195 -9.399 33.183 1.00 91.06 732 GLU A O 1
ATOM 5693 N N . ALA A 1 733 ? 5.315 -11.463 33.150 1.00 86.31 733 ALA A N 1
ATOM 5694 C CA . ALA A 1 733 ? 6.358 -12.029 32.298 1.00 86.31 733 ALA A CA 1
ATOM 5695 C C . ALA A 1 733 ? 6.332 -11.425 30.882 1.00 86.31 733 ALA A C 1
ATOM 5697 O O . ALA A 1 733 ? 7.385 -11.089 30.334 1.00 86.31 733 ALA A O 1
ATOM 5698 N N . VAL A 1 734 ? 5.135 -11.229 30.313 1.00 84.81 734 VAL A N 1
ATOM 5699 C CA . VAL A 1 734 ? 4.963 -10.549 29.019 1.00 84.81 734 VAL A CA 1
ATOM 5700 C C . VAL A 1 734 ? 5.447 -9.101 29.101 1.00 84.81 734 VAL A C 1
ATOM 5702 O O . VAL A 1 734 ? 6.232 -8.683 28.255 1.00 84.81 734 VAL A O 1
ATOM 5705 N N . ILE A 1 735 ? 5.057 -8.352 30.137 1.00 89.94 735 ILE A N 1
ATOM 5706 C CA . ILE A 1 735 ? 5.493 -6.964 30.360 1.00 89.94 735 ILE A CA 1
ATOM 5707 C C . ILE A 1 735 ? 7.004 -6.883 30.520 1.00 89.94 735 ILE A C 1
ATOM 5709 O O . ILE A 1 735 ? 7.622 -6.006 29.927 1.00 89.94 735 ILE A O 1
ATOM 5713 N N . LYS A 1 736 ? 7.623 -7.799 31.270 1.00 88.19 736 LYS A N 1
ATOM 5714 C CA . LYS A 1 736 ? 9.080 -7.841 31.406 1.00 88.19 736 LYS A CA 1
ATOM 5715 C C . LYS A 1 736 ? 9.748 -7.940 30.036 1.00 88.19 736 LYS A C 1
ATOM 5717 O O . LYS A 1 736 ? 10.628 -7.139 29.733 1.00 88.19 736 LYS A O 1
ATOM 5722 N N . TRP A 1 737 ? 9.281 -8.847 29.183 1.00 80.25 737 TRP A N 1
ATOM 5723 C CA . TRP A 1 737 ? 9.798 -8.964 27.822 1.00 80.25 737 TRP A CA 1
ATOM 5724 C C . TRP A 1 737 ? 9.521 -7.713 26.970 1.00 80.25 737 TRP A C 1
ATOM 5726 O O . TRP A 1 737 ? 10.428 -7.194 26.320 1.00 80.25 737 TRP A O 1
ATOM 5736 N N . LEU A 1 738 ? 8.294 -7.181 26.999 1.00 84.44 738 LEU A N 1
ATOM 5737 C CA . LEU A 1 738 ? 7.941 -5.951 26.282 1.00 84.44 738 LEU A CA 1
ATOM 5738 C C . LEU A 1 738 ? 8.796 -4.765 26.742 1.00 84.44 738 LEU A C 1
ATOM 5740 O O . LEU A 1 738 ? 9.170 -3.935 25.921 1.00 84.44 738 LEU A O 1
ATOM 5744 N N . SER A 1 739 ? 9.152 -4.707 28.025 1.00 84.75 739 SER A N 1
ATOM 5745 C CA . SER A 1 739 ? 10.019 -3.674 28.591 1.00 84.75 739 SER A CA 1
ATOM 5746 C C . SER A 1 739 ? 11.473 -3.796 28.148 1.00 84.75 739 SER A C 1
ATOM 5748 O O . SER A 1 739 ? 12.186 -2.798 28.123 1.00 84.75 739 SER A O 1
ATOM 5750 N N . GLU A 1 740 ? 11.918 -4.995 27.768 1.00 81.75 740 GLU A N 1
ATOM 5751 C CA . GLU A 1 740 ? 13.227 -5.218 27.155 1.00 81.75 740 GLU A CA 1
ATOM 5752 C C . GLU A 1 740 ? 13.205 -4.826 25.670 1.00 81.75 740 GLU A C 1
ATOM 5754 O O . GLU A 1 740 ? 14.151 -4.196 25.201 1.00 81.75 740 GLU A O 1
ATOM 5759 N N . LYS A 1 741 ? 12.110 -5.127 24.953 1.00 72.56 741 LYS A N 1
ATOM 5760 C CA . LYS A 1 741 ? 11.936 -4.821 23.521 1.00 72.56 741 LYS A CA 1
ATOM 5761 C C . LYS A 1 741 ? 11.670 -3.339 23.239 1.00 72.56 741 LYS A C 1
ATOM 5763 O O . LYS A 1 741 ? 12.334 -2.735 22.405 1.00 72.56 741 LYS A O 1
ATOM 5768 N N . TYR A 1 742 ? 10.707 -2.743 23.935 1.00 70.25 742 TYR A N 1
ATOM 5769 C CA . TYR A 1 742 ? 10.273 -1.350 23.772 1.00 70.25 742 TYR A CA 1
ATOM 5770 C C . TYR A 1 742 ? 10.849 -0.452 24.870 1.00 70.25 742 TYR A C 1
ATOM 5772 O O . TYR A 1 742 ? 10.170 0.451 25.363 1.00 70.25 742 TYR A O 1
ATOM 5780 N N . SER A 1 743 ? 12.079 -0.741 25.306 1.00 65.50 743 SER A N 1
ATOM 5781 C CA . SER A 1 743 ? 12.650 -0.115 26.492 1.00 65.50 743 SER A CA 1
ATOM 5782 C C . SER A 1 743 ? 12.826 1.389 26.293 1.00 65.50 743 SER A C 1
ATOM 5784 O O . SER A 1 743 ? 13.645 1.820 25.483 1.00 65.50 743 SER A O 1
ATOM 5786 N N . ASP A 1 744 ? 12.092 2.176 27.071 1.00 68.19 744 ASP A N 1
ATOM 5787 C CA . ASP A 1 744 ? 12.248 3.623 27.172 1.00 68.19 744 ASP A CA 1
ATOM 5788 C C . ASP A 1 744 ? 12.873 3.946 28.534 1.00 68.19 744 ASP A C 1
ATOM 5790 O O . ASP A 1 744 ? 12.204 4.327 29.490 1.00 68.19 744 ASP A O 1
ATOM 5794 N N . LYS A 1 745 ? 14.172 3.640 28.662 1.00 62.94 745 LYS A N 1
ATOM 5795 C CA . LYS A 1 745 ? 14.912 3.716 29.938 1.00 62.94 745 LYS A CA 1
ATOM 5796 C C . LYS A 1 745 ? 15.380 5.133 30.277 1.00 62.94 745 LYS A C 1
ATOM 5798 O O . LYS A 1 745 ? 16.181 5.303 31.202 1.00 62.94 745 LYS A O 1
ATOM 5803 N N . ALA A 1 746 ? 14.953 6.135 29.509 1.00 77.62 746 ALA A N 1
ATOM 5804 C CA . ALA A 1 746 ? 15.292 7.516 29.792 1.00 77.62 746 ALA A CA 1
ATOM 5805 C C . ALA A 1 746 ? 14.687 7.911 31.144 1.00 77.62 746 ALA A C 1
ATOM 5807 O O . ALA A 1 746 ? 13.514 7.675 31.426 1.00 77.62 746 ALA A O 1
ATOM 5808 N N . LYS A 1 747 ? 15.517 8.487 32.016 1.00 82.88 747 LYS A N 1
ATOM 5809 C CA . LYS A 1 747 ? 15.020 9.105 33.246 1.00 82.88 747 LYS A CA 1
ATOM 5810 C C . LYS A 1 747 ? 14.370 10.430 32.883 1.00 82.88 747 LYS A C 1
ATOM 5812 O O . LYS A 1 747 ? 14.902 11.137 32.030 1.00 82.88 747 LYS A O 1
ATOM 5817 N N . GLN A 1 748 ? 13.306 10.783 33.597 1.00 90.38 748 GLN A N 1
ATOM 5818 C CA . GLN A 1 748 ? 12.700 12.103 33.497 1.00 90.38 748 GLN A CA 1
ATOM 5819 C C . GLN A 1 748 ? 13.760 13.200 33.666 1.00 90.38 748 GLN A C 1
ATOM 5821 O O . GLN A 1 748 ? 14.444 13.257 34.692 1.00 90.38 748 GLN A O 1
ATOM 5826 N N . GLU A 1 749 ? 13.895 14.070 32.666 1.00 89.25 749 GLU A N 1
ATOM 5827 C CA . GLU A 1 749 ? 14.878 15.158 32.715 1.00 89.25 749 GLU A CA 1
ATOM 5828 C C . GLU A 1 749 ? 14.424 16.316 33.622 1.00 89.25 749 GLU A C 1
ATOM 5830 O O . GLU A 1 749 ? 15.249 16.945 34.288 1.00 89.25 749 GLU A O 1
ATOM 5835 N N . ALA A 1 750 ? 13.118 16.603 33.652 1.00 91.94 750 ALA A N 1
ATOM 5836 C CA . ALA A 1 750 ? 12.481 17.638 34.472 1.00 91.94 750 ALA A CA 1
ATOM 5837 C C . ALA A 1 750 ? 10.943 17.500 34.451 1.00 91.94 750 ALA A C 1
ATOM 5839 O O . ALA A 1 750 ? 10.396 16.690 33.710 1.00 91.94 750 ALA A O 1
ATOM 5840 N N . GLU A 1 751 ? 10.224 18.358 35.184 1.00 91.31 751 GLU A N 1
ATOM 5841 C CA . GLU A 1 751 ? 8.746 18.376 35.230 1.00 91.31 751 GLU A CA 1
ATOM 5842 C C . GLU A 1 751 ? 8.070 18.520 33.853 1.00 91.31 751 GLU A C 1
ATOM 5844 O O . GLU A 1 751 ? 6.985 17.988 33.627 1.00 91.31 751 GLU A O 1
ATOM 5849 N N . TRP A 1 752 ? 8.708 19.215 32.904 1.00 92.81 752 TRP A N 1
ATOM 5850 C CA . TRP A 1 752 ? 8.192 19.338 31.536 1.00 92.81 752 TRP A CA 1
ATOM 5851 C C . TRP A 1 752 ? 8.323 18.041 30.726 1.00 92.81 752 TRP A C 1
ATOM 5853 O O . TRP A 1 752 ? 7.628 17.888 29.724 1.00 92.81 752 TRP A O 1
ATOM 5863 N N . ASP A 1 753 ? 9.191 17.111 31.141 1.00 94.00 753 ASP A N 1
ATOM 5864 C CA . ASP A 1 753 ? 9.421 15.816 30.496 1.00 94.00 753 ASP A CA 1
ATOM 5865 C C . ASP A 1 753 ? 8.347 14.808 30.917 1.00 94.00 753 ASP A C 1
ATOM 5867 O O . ASP A 1 753 ? 8.585 13.806 31.586 1.00 94.00 753 ASP A O 1
ATOM 5871 N N . TRP A 1 754 ? 7.113 15.123 30.546 1.00 93.88 754 TRP A N 1
ATOM 5872 C CA . TRP A 1 754 ? 5.939 14.342 30.907 1.00 93.88 754 TRP A CA 1
ATOM 5873 C C . TRP A 1 754 ? 5.918 12.948 30.258 1.00 93.88 754 TRP A C 1
ATOM 5875 O O . TRP A 1 754 ? 5.199 12.074 30.738 1.00 93.88 754 TRP A O 1
ATOM 5885 N N . LEU A 1 755 ? 6.678 12.737 29.175 1.00 92.94 755 LEU A N 1
ATOM 5886 C CA . LEU A 1 755 ? 6.747 11.463 28.456 1.00 92.94 755 LEU A CA 1
ATOM 5887 C C . LEU A 1 755 ? 7.431 10.373 29.293 1.00 92.94 755 LEU A C 1
ATOM 5889 O O . LEU A 1 755 ? 6.980 9.226 29.281 1.00 92.94 755 LEU A O 1
ATOM 5893 N N . HIS A 1 756 ? 8.482 10.749 30.028 1.00 91.50 756 HIS A N 1
ATOM 5894 C CA . HIS A 1 756 ? 9.266 9.859 30.891 1.00 91.50 756 HIS A CA 1
ATOM 5895 C C . HIS A 1 756 ? 8.936 10.031 32.382 1.00 91.50 756 HIS A C 1
ATOM 5897 O O . HIS A 1 756 ? 9.711 9.610 33.242 1.00 91.50 756 HIS A O 1
ATOM 5903 N N . ALA A 1 757 ? 7.808 10.671 32.706 1.00 91.88 757 ALA A N 1
ATOM 5904 C CA . ALA A 1 757 ? 7.367 10.827 34.086 1.00 91.88 757 ALA A CA 1
ATOM 5905 C C . ALA A 1 757 ? 7.122 9.451 34.748 1.00 91.88 757 ALA A C 1
ATOM 5907 O O . ALA A 1 757 ? 6.570 8.551 34.101 1.00 91.88 757 ALA A O 1
ATOM 5908 N N . PRO A 1 758 ? 7.508 9.272 36.026 1.00 91.25 758 PRO A N 1
ATOM 5909 C CA . PRO A 1 758 ? 7.307 8.015 36.736 1.00 91.25 758 PRO A CA 1
ATOM 5910 C C . PRO A 1 758 ? 5.816 7.728 36.927 1.00 91.25 758 PRO A C 1
ATOM 5912 O O . PRO A 1 758 ? 5.019 8.639 37.157 1.00 91.25 758 PRO A O 1
ATOM 5915 N N . LEU A 1 759 ? 5.440 6.450 36.904 1.00 94.00 759 LEU A N 1
ATOM 5916 C CA . LEU A 1 759 ? 4.063 6.040 37.178 1.00 94.00 759 LEU A CA 1
ATOM 5917 C C . LEU A 1 759 ? 3.757 6.247 38.668 1.00 94.00 759 LEU A C 1
ATOM 5919 O O . LEU A 1 759 ? 4.421 5.663 39.529 1.00 94.00 759 LEU A O 1
ATOM 5923 N N . THR A 1 760 ? 2.750 7.046 39.023 1.00 95.62 760 THR A N 1
ATOM 5924 C CA . THR A 1 760 ? 2.368 7.248 40.434 1.00 95.62 760 THR A CA 1
ATOM 5925 C C . THR A 1 760 ? 0.914 6.940 40.740 1.00 95.62 760 THR A C 1
ATOM 5927 O O . THR A 1 760 ? 0.624 6.568 41.877 1.00 95.62 760 THR A O 1
ATOM 5930 N N . SER A 1 761 ? 0.026 6.997 39.747 1.00 95.50 761 SER A N 1
ATOM 5931 C CA . SER A 1 761 ? -1.407 6.819 39.959 1.00 95.50 761 SER A CA 1
ATOM 5932 C C . SER A 1 761 ? -2.126 6.171 38.772 1.00 95.50 761 SER A C 1
ATOM 5934 O O . SER A 1 761 ? -1.683 6.218 37.624 1.00 95.50 761 SER A O 1
ATOM 5936 N N . ILE A 1 762 ? -3.266 5.550 39.086 1.00 95.81 762 ILE A N 1
ATOM 5937 C CA . ILE A 1 762 ? -4.246 5.010 38.140 1.00 95.81 762 ILE A CA 1
ATOM 5938 C C . ILE A 1 762 ? -5.564 5.746 38.387 1.00 95.81 762 ILE A C 1
ATOM 5940 O O . ILE A 1 762 ? -6.001 5.851 39.533 1.00 95.81 762 ILE A O 1
ATOM 5944 N N . THR A 1 763 ? -6.211 6.213 37.322 1.00 95.69 763 THR A N 1
ATOM 5945 C CA . THR A 1 763 ? -7.551 6.811 37.367 1.00 95.69 763 THR A CA 1
ATOM 5946 C C . THR A 1 763 ? -8.490 5.980 36.504 1.00 95.69 763 THR A C 1
ATOM 5948 O O . THR A 1 763 ? -8.339 5.950 35.287 1.00 95.69 763 THR A O 1
ATOM 5951 N N . GLU A 1 764 ? -9.458 5.292 37.116 1.00 91.56 764 GLU A N 1
ATOM 5952 C CA . GLU A 1 764 ? -10.536 4.665 36.341 1.00 91.56 764 GLU A CA 1
ATOM 5953 C C . GLU A 1 764 ? -11.490 5.746 35.850 1.00 91.56 764 GLU A C 1
ATOM 5955 O O . GLU A 1 764 ? -12.118 6.430 36.659 1.00 91.56 764 GLU A O 1
ATOM 5960 N N . ASN A 1 765 ? -11.604 5.881 34.532 1.00 91.75 765 ASN A N 1
ATOM 5961 C CA . ASN A 1 765 ? -12.538 6.821 33.928 1.00 91.75 765 ASN A CA 1
ATOM 5962 C C . ASN A 1 765 ? -13.912 6.167 33.733 1.00 91.75 765 ASN A C 1
ATOM 5964 O O . ASN A 1 765 ? -14.928 6.813 33.992 1.00 91.75 765 ASN A O 1
ATOM 5968 N N . SER A 1 766 ? -13.965 4.903 33.279 1.00 92.69 766 SER A N 1
ATOM 5969 C CA . SER A 1 766 ? -15.241 4.218 33.045 1.00 92.69 766 SER A CA 1
ATOM 5970 C C . SER A 1 766 ? -15.139 2.698 32.887 1.00 92.69 766 SER A C 1
ATOM 5972 O O . SER A 1 766 ? -14.100 2.158 32.504 1.00 92.69 766 SER A O 1
ATOM 5974 N N . ALA A 1 767 ? -16.268 2.021 33.102 1.00 92.94 767 ALA A N 1
ATOM 5975 C CA . ALA A 1 767 ? -16.458 0.609 32.800 1.00 92.94 767 ALA A CA 1
ATOM 5976 C C . ALA A 1 767 ? -17.859 0.360 32.216 1.00 92.94 767 ALA A C 1
ATOM 5978 O O . ALA A 1 767 ? -18.832 1.013 32.598 1.00 92.94 767 ALA A O 1
ATOM 5979 N N . HIS A 1 768 ? -17.961 -0.609 31.306 1.00 94.56 768 HIS A N 1
ATOM 5980 C CA . HIS A 1 768 ? -19.207 -1.031 30.662 1.00 94.56 768 HIS A CA 1
ATOM 5981 C C . HIS A 1 768 ? -19.481 -2.507 30.890 1.00 94.56 768 HIS A C 1
ATOM 5983 O O . HIS A 1 768 ? -18.566 -3.332 30.864 1.00 94.56 768 HIS A O 1
ATOM 5989 N N . PHE A 1 769 ? -20.750 -2.841 31.106 1.00 92.81 769 PHE A N 1
ATOM 5990 C CA . PHE A 1 769 ? -21.168 -4.151 31.594 1.00 92.81 769 PHE A CA 1
ATOM 5991 C C . PHE A 1 769 ? -22.062 -4.837 30.560 1.00 92.81 769 PHE A C 1
ATOM 5993 O O . PHE A 1 769 ? -23.194 -4.413 30.325 1.00 92.81 769 PHE A O 1
ATOM 6000 N N . GLY A 1 770 ? -21.538 -5.899 29.949 1.00 94.19 770 GLY A N 1
ATOM 6001 C CA . GLY A 1 770 ? -22.255 -6.737 28.995 1.00 94.19 770 GLY A CA 1
ATOM 6002 C C . GLY A 1 770 ? -23.043 -7.865 29.668 1.00 94.19 770 GLY A C 1
ATOM 6003 O O . GLY A 1 770 ? -23.182 -7.926 30.895 1.00 94.19 770 GLY A O 1
ATOM 6004 N N . VAL A 1 771 ? -23.577 -8.774 28.851 1.00 95.88 771 VAL A N 1
ATOM 6005 C CA . VAL A 1 771 ? -24.326 -9.956 29.308 1.00 95.88 771 VAL A CA 1
ATOM 6006 C C . VAL A 1 771 ? -23.372 -11.040 29.803 1.00 95.88 771 VAL A C 1
ATOM 6008 O O . VAL A 1 771 ? -23.604 -11.642 30.851 1.00 95.88 771 VAL A O 1
ATOM 6011 N N . THR A 1 772 ? -22.290 -11.283 29.067 1.00 95.38 772 THR A N 1
ATOM 6012 C CA . THR A 1 772 ? -21.240 -12.261 29.391 1.00 95.38 772 THR A CA 1
ATOM 6013 C C . THR A 1 772 ? -19.843 -11.643 29.371 1.00 95.38 772 THR A C 1
ATOM 6015 O O . THR A 1 772 ? -18.828 -12.345 29.389 1.00 95.38 772 THR A O 1
ATOM 6018 N N . SER A 1 773 ? -19.777 -10.314 29.371 1.00 95.69 773 SER A N 1
ATOM 6019 C CA . SER A 1 773 ? -18.533 -9.566 29.259 1.00 95.69 773 SER A CA 1
ATOM 6020 C C . SER A 1 773 ? -18.524 -8.285 30.084 1.00 95.69 773 SER A C 1
ATOM 6022 O O . SER A 1 773 ? -19.535 -7.856 30.648 1.00 95.69 773 SER A O 1
ATOM 6024 N N . ALA A 1 774 ? -17.355 -7.660 30.124 1.00 95.31 774 ALA A N 1
ATOM 6025 C CA . ALA A 1 774 ? -17.157 -6.317 30.625 1.00 95.31 774 ALA A CA 1
ATOM 6026 C C . ALA A 1 774 ? -16.039 -5.616 29.864 1.00 95.31 774 ALA A C 1
ATOM 6028 O O . ALA A 1 774 ? -15.088 -6.262 29.434 1.00 95.31 774 ALA A O 1
ATOM 6029 N N . SER A 1 775 ? -16.104 -4.295 29.777 1.00 95.94 775 SER A N 1
ATOM 6030 C CA . SER A 1 775 ? -14.998 -3.462 29.313 1.00 95.94 775 SER A CA 1
ATOM 6031 C C . SER A 1 775 ? -14.577 -2.514 30.419 1.00 95.94 775 SER A C 1
ATOM 6033 O O . SER A 1 775 ? -15.420 -1.816 30.974 1.00 95.94 775 SER A O 1
ATOM 6035 N N . VAL A 1 776 ? -13.283 -2.469 30.725 1.00 96.56 776 VAL A N 1
ATOM 6036 C CA . VAL A 1 776 ? -12.716 -1.561 31.733 1.00 96.56 776 VAL A CA 1
ATOM 6037 C C . VAL A 1 776 ? -11.738 -0.621 31.044 1.00 96.56 776 VAL A C 1
ATOM 6039 O O . VAL A 1 776 ? -10.838 -1.090 30.339 1.00 96.56 776 VAL A O 1
ATOM 6042 N N . TYR A 1 777 ? -11.915 0.687 31.247 1.00 97.38 777 TYR A N 1
ATOM 6043 C CA . TYR A 1 777 ? -11.028 1.723 30.729 1.00 97.38 777 TYR A CA 1
ATOM 6044 C C . TYR A 1 777 ? -10.465 2.597 31.851 1.00 97.38 777 TYR A C 1
ATOM 6046 O O . TYR A 1 777 ? -11.196 3.113 32.703 1.00 97.38 777 TYR A O 1
ATOM 6054 N N . TRP A 1 778 ? -9.157 2.831 31.809 1.00 97.81 778 TRP A N 1
ATOM 6055 C CA . TRP A 1 778 ? -8.481 3.718 32.749 1.00 97.81 778 TRP A CA 1
ATOM 6056 C C . TRP A 1 778 ? -7.308 4.446 32.108 1.00 97.81 778 TRP A C 1
ATOM 6058 O O . TRP A 1 778 ? -6.791 4.043 31.063 1.00 97.81 778 TRP A O 1
ATOM 6068 N N . GLN A 1 779 ? -6.873 5.511 32.776 1.00 97.31 779 GLN A N 1
ATOM 6069 C CA . GLN A 1 779 ? -5.686 6.273 32.421 1.00 97.31 779 GLN A CA 1
ATOM 6070 C C . GLN A 1 779 ? -4.661 6.270 33.553 1.00 97.31 779 GLN A C 1
ATOM 6072 O O . GLN A 1 779 ? -4.994 6.181 34.736 1.00 97.31 779 GLN A O 1
ATOM 6077 N N . THR A 1 780 ? -3.396 6.395 33.176 1.00 96.75 780 THR A N 1
ATOM 6078 C CA . THR A 1 780 ? -2.250 6.523 34.080 1.00 96.75 780 THR A CA 1
ATOM 6079 C C . THR A 1 780 ? -1.591 7.889 33.924 1.00 96.75 780 THR A C 1
ATOM 6081 O O . THR A 1 780 ? -1.761 8.565 32.906 1.00 96.75 780 THR A O 1
ATOM 6084 N N . ASP A 1 781 ? -0.849 8.333 34.935 1.00 93.75 781 ASP A N 1
ATOM 6085 C CA . ASP A 1 781 ? -0.080 9.586 34.895 1.00 93.75 781 ASP A CA 1
ATOM 6086 C C . ASP A 1 781 ? 1.306 9.441 34.241 1.00 93.75 781 ASP A C 1
ATOM 6088 O O . ASP A 1 781 ? 1.798 10.403 33.650 1.00 93.75 781 ASP A O 1
ATOM 6092 N N . GLY A 1 782 ? 1.887 8.240 34.283 1.00 93.06 782 GLY A N 1
ATOM 6093 C CA . GLY A 1 782 ? 3.075 7.827 33.531 1.00 93.06 782 GLY A CA 1
ATOM 6094 C C . GLY A 1 782 ? 2.761 6.725 32.513 1.00 93.06 782 GLY A C 1
ATOM 6095 O O . GLY A 1 782 ? 1.751 6.027 32.630 1.00 93.06 782 GLY A O 1
ATOM 6096 N N . ARG A 1 783 ? 3.625 6.541 31.506 1.00 93.38 783 ARG A N 1
ATOM 6097 C CA . ARG A 1 783 ? 3.460 5.464 30.510 1.00 93.38 783 ARG A CA 1
ATOM 6098 C C . ARG A 1 783 ? 3.612 4.103 31.169 1.00 93.38 783 ARG A C 1
ATOM 6100 O O . ARG A 1 783 ? 4.600 3.858 31.862 1.00 93.38 783 ARG A O 1
ATOM 6107 N N . ALA A 1 784 ? 2.668 3.212 30.902 1.00 94.75 784 ALA A N 1
ATOM 6108 C CA . ALA A 1 784 ? 2.626 1.902 31.523 1.00 94.75 784 ALA A CA 1
ATOM 6109 C C . ALA A 1 784 ? 2.114 0.823 30.570 1.00 94.75 784 ALA A C 1
ATOM 6111 O O . ALA A 1 784 ? 1.488 1.101 29.548 1.00 94.75 784 ALA A O 1
ATOM 6112 N N . TRP A 1 785 ? 2.349 -0.427 30.943 1.00 95.69 785 TRP A N 1
ATOM 6113 C CA . TRP A 1 785 ? 1.553 -1.557 30.489 1.00 95.69 785 TRP A CA 1
ATOM 6114 C C . TRP A 1 785 ? 0.466 -1.840 31.516 1.00 95.69 785 TRP A C 1
ATOM 6116 O O . TRP A 1 785 ? 0.731 -1.830 32.718 1.00 95.69 785 TRP A O 1
ATOM 6126 N N . GLY A 1 786 ? -0.749 -2.095 31.042 1.00 95.31 786 GLY A N 1
ATOM 6127 C CA . GLY A 1 786 ? -1.918 -2.327 31.883 1.00 95.31 786 GLY A CA 1
ATOM 6128 C C . GLY A 1 786 ? -2.467 -3.739 31.729 1.00 95.31 786 GLY A C 1
ATOM 6129 O O . GLY A 1 786 ? -2.368 -4.315 30.650 1.00 95.31 786 GLY A O 1
ATOM 6130 N N . TYR A 1 787 ? -3.046 -4.294 32.790 1.00 96.00 787 TYR A N 1
ATOM 6131 C CA . TYR A 1 787 ? -3.899 -5.482 32.728 1.00 96.00 787 TYR A CA 1
ATOM 6132 C C . TYR A 1 787 ? -4.928 -5.471 33.869 1.00 96.00 787 TYR A C 1
ATOM 6134 O O . TYR A 1 787 ? -4.763 -4.752 34.855 1.00 96.00 787 TYR A O 1
ATOM 6142 N N . VAL A 1 788 ? -5.999 -6.257 33.742 1.00 95.69 788 VAL A N 1
ATOM 6143 C CA . VAL A 1 788 ? -7.043 -6.402 34.767 1.00 95.69 788 VAL A CA 1
ATOM 6144 C C . VAL A 1 788 ? -6.946 -7.775 35.418 1.00 95.69 788 VAL A C 1
ATOM 6146 O O . VAL A 1 788 ? -6.837 -8.786 34.723 1.00 95.69 788 VAL A O 1
ATOM 6149 N N . GLU A 1 789 ? -7.017 -7.809 36.747 1.00 95.44 789 GLU A N 1
ATOM 6150 C CA . GLU A 1 789 ? -7.223 -9.028 37.533 1.00 95.44 789 GLU A CA 1
ATOM 6151 C C . GLU A 1 789 ? -8.689 -9.097 37.954 1.00 95.44 789 GLU A C 1
ATOM 6153 O O . GLU A 1 789 ? -9.231 -8.093 38.409 1.00 95.44 789 GLU A O 1
ATOM 6158 N N . TYR A 1 790 ? -9.338 -10.251 37.791 1.00 94.81 790 TYR A N 1
ATOM 6159 C CA . TYR A 1 790 ? -10.758 -10.412 38.107 1.00 94.81 790 TYR A CA 1
ATOM 6160 C C . TYR A 1 790 ? -11.114 -11.829 38.585 1.00 94.81 790 TYR A C 1
ATOM 6162 O O . TYR A 1 790 ? -10.370 -12.789 38.360 1.00 94.81 790 TYR A O 1
ATOM 6170 N N . GLY A 1 791 ? -12.252 -11.960 39.272 1.00 94.44 791 GLY A N 1
ATOM 6171 C CA . GLY A 1 791 ? -12.784 -13.228 39.785 1.00 94.44 791 GLY A CA 1
ATOM 6172 C C . GLY A 1 791 ? -14.136 -13.065 40.487 1.00 94.44 791 GLY A C 1
ATOM 6173 O O . GLY A 1 791 ? -14.663 -11.963 40.576 1.00 94.44 791 GLY A O 1
ATOM 6174 N N . GLU A 1 792 ? -14.734 -14.160 40.960 1.00 93.88 792 GLU A N 1
ATOM 6175 C CA . GLU A 1 792 ? -16.023 -14.121 41.687 1.00 93.88 792 GLU A CA 1
ATOM 6176 C C . GLU A 1 792 ? -15.878 -13.578 43.124 1.00 93.88 792 GLU A C 1
ATOM 6178 O O . GLU A 1 792 ? -16.869 -13.199 43.745 1.00 93.88 792 GLU A O 1
ATOM 6183 N N . ASP A 1 793 ? -14.647 -13.497 43.638 1.00 93.56 793 ASP A N 1
ATOM 6184 C CA . ASP A 1 793 ? -14.305 -12.961 44.955 1.00 93.56 793 ASP A CA 1
ATOM 6185 C C . ASP A 1 793 ? -12.989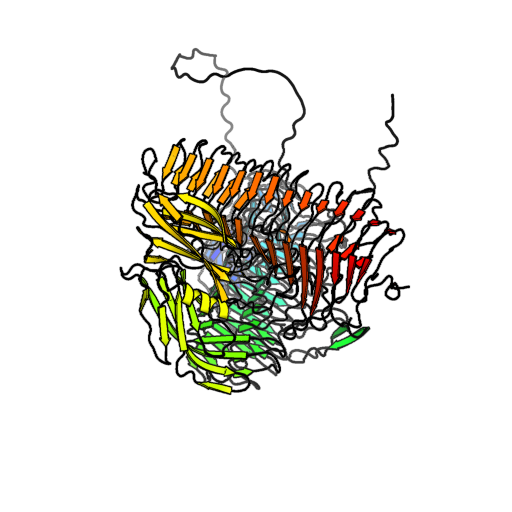 -12.147 44.924 1.00 93.56 793 ASP A C 1
ATOM 6187 O O . ASP A 1 793 ? -12.318 -12.038 43.894 1.00 93.56 793 ASP A O 1
ATOM 6191 N N . PHE A 1 794 ? -12.609 -11.582 46.075 1.00 91.69 794 PHE A N 1
ATOM 6192 C CA . PHE A 1 794 ? -11.419 -10.736 46.261 1.00 91.69 794 PHE A CA 1
ATOM 6193 C C . PHE A 1 794 ? -10.068 -11.439 46.048 1.00 91.69 794 PHE A C 1
ATOM 6195 O O . PHE A 1 794 ? -9.028 -10.781 46.073 1.00 91.69 794 PHE A O 1
ATOM 6202 N N . LYS A 1 795 ? -10.032 -12.768 45.886 1.00 92.06 795 LYS A N 1
ATOM 6203 C CA . LYS A 1 795 ? -8.792 -13.470 45.523 1.00 92.06 795 LYS A CA 1
ATOM 6204 C C . LYS A 1 795 ? -8.467 -13.287 44.047 1.00 92.06 795 LYS A C 1
ATOM 6206 O O . LYS A 1 795 ? -7.333 -13.555 43.649 1.00 92.06 795 LYS A O 1
ATOM 6211 N N . TYR A 1 796 ? -9.447 -12.839 43.258 1.00 91.12 796 TYR A N 1
ATOM 6212 C CA . TYR A 1 796 ? -9.391 -12.860 41.806 1.00 91.12 796 TYR A CA 1
ATOM 6213 C C . TYR A 1 796 ? -9.038 -14.284 41.331 1.00 91.12 796 TYR A C 1
ATOM 6215 O O . TYR A 1 796 ? -9.295 -15.274 42.017 1.00 91.12 796 TYR A O 1
ATOM 6223 N N . GLY A 1 797 ? -8.459 -14.420 40.147 1.00 84.00 797 GLY A N 1
ATOM 6224 C CA . GLY A 1 797 ? -7.976 -15.714 39.656 1.00 84.00 797 GLY A CA 1
ATOM 6225 C C . GLY A 1 797 ? -7.697 -15.722 38.164 1.00 84.00 797 GLY A C 1
ATOM 6226 O O . GLY A 1 797 ? -7.016 -16.617 37.675 1.00 84.00 797 GLY A O 1
ATOM 6227 N N . ILE A 1 798 ? -8.189 -14.710 37.447 1.00 88.81 798 ILE A N 1
ATOM 6228 C CA . ILE A 1 798 ? -8.005 -14.563 36.009 1.00 88.81 798 ILE A CA 1
ATOM 6229 C C . ILE A 1 798 ? -7.398 -13.189 35.724 1.00 88.81 798 ILE A C 1
ATOM 6231 O O . ILE A 1 798 ? -7.695 -12.211 36.412 1.00 88.81 798 ILE A O 1
ATOM 6235 N N . LYS A 1 799 ? -6.522 -13.124 34.718 1.00 90.88 799 LYS A N 1
ATOM 6236 C CA . LYS A 1 799 ? -5.845 -11.900 34.285 1.00 90.88 799 LYS A CA 1
ATOM 6237 C C . LYS A 1 799 ? -6.016 -11.705 32.784 1.00 90.88 799 LYS A C 1
ATOM 6239 O O . LYS A 1 799 ? -5.968 -12.680 32.044 1.00 90.88 799 LYS A O 1
ATOM 6244 N N . THR A 1 800 ? -6.184 -10.471 32.324 1.00 91.31 800 THR A N 1
ATOM 6245 C CA . THR A 1 800 ? -6.139 -10.145 30.885 1.00 91.31 800 THR A CA 1
ATOM 6246 C C . THR A 1 800 ? -4.693 -10.001 30.386 1.00 91.31 800 THR A C 1
ATOM 6248 O O . THR A 1 800 ? -3.794 -9.764 31.190 1.00 91.31 800 THR A O 1
ATOM 6251 N N . GLN A 1 801 ? -4.457 -10.047 29.068 1.00 87.12 801 GLN A N 1
ATOM 6252 C CA . GLN A 1 801 ? -3.147 -9.692 28.491 1.00 87.12 801 GLN A CA 1
ATOM 6253 C C . GLN A 1 801 ? -2.908 -8.183 28.461 1.00 87.12 801 GLN A C 1
ATOM 6255 O O . GLN A 1 801 ? -3.868 -7.442 28.237 1.00 87.12 801 GLN A O 1
ATOM 6260 N N . PRO A 1 802 ? -1.651 -7.732 28.618 1.00 90.62 802 PRO A N 1
ATOM 6261 C CA . PRO A 1 802 ? -1.272 -6.355 28.362 1.00 90.62 802 PRO A CA 1
ATOM 6262 C C . PRO A 1 802 ? -1.271 -6.048 26.863 1.00 90.62 802 PRO A C 1
ATOM 6264 O O . PRO A 1 802 ? -0.999 -6.910 26.026 1.00 90.62 802 PRO A O 1
ATOM 6267 N N . PHE A 1 803 ? -1.536 -4.788 26.530 1.00 88.44 803 PHE A N 1
ATOM 6268 C CA . PHE A 1 803 ? -1.272 -4.268 25.192 1.00 88.44 803 PHE A CA 1
ATOM 6269 C C . PHE A 1 803 ? 0.238 -4.279 24.897 1.00 88.44 803 PHE A C 1
ATOM 6271 O O . PHE A 1 803 ? 1.044 -4.140 25.811 1.00 88.44 803 PHE A O 1
ATOM 6278 N N . GLU A 1 804 ? 0.644 -4.424 23.635 1.00 83.88 804 GLU A N 1
ATOM 6279 C CA . GLU A 1 804 ? 2.064 -4.596 23.283 1.00 83.88 804 GLU A CA 1
ATOM 6280 C C . GLU A 1 804 ? 2.928 -3.345 23.526 1.00 83.88 804 GLU A C 1
ATOM 6282 O O . GLU A 1 804 ? 4.110 -3.459 23.847 1.00 83.88 804 GLU A O 1
ATOM 6287 N N . LYS A 1 805 ? 2.360 -2.138 23.445 1.00 85.75 805 LYS A N 1
ATOM 6288 C CA . LYS A 1 805 ? 3.105 -0.888 23.668 1.00 85.75 805 LYS A CA 1
ATOM 6289 C C . LYS A 1 805 ? 2.724 -0.229 24.995 1.00 85.75 805 LYS A C 1
ATOM 6291 O O . LYS A 1 805 ? 1.542 -0.204 25.337 1.00 85.75 805 LYS A O 1
ATOM 6296 N N . PRO A 1 806 ? 3.679 0.383 25.715 1.00 91.38 806 PRO A N 1
ATOM 6297 C CA . PRO A 1 806 ? 3.343 1.152 26.901 1.00 91.38 806 PRO A CA 1
ATOM 6298 C C . PRO A 1 806 ? 2.614 2.440 26.502 1.00 91.38 806 PRO A C 1
ATOM 6300 O O . PRO A 1 806 ? 3.065 3.177 25.615 1.00 91.38 806 PRO A O 1
ATOM 6303 N N . ASN A 1 807 ? 1.499 2.722 27.172 1.00 93.69 807 ASN A N 1
ATOM 6304 C CA . ASN A 1 807 ? 0.592 3.820 26.853 1.00 93.69 807 ASN A CA 1
ATOM 6305 C C . ASN A 1 807 ? 0.099 4.527 28.133 1.00 93.69 807 ASN A C 1
ATOM 6307 O O . ASN A 1 807 ? 0.460 4.130 29.238 1.00 93.69 807 ASN A O 1
ATOM 6311 N N . PHE A 1 808 ? -0.671 5.604 27.976 1.00 95.50 808 PHE A N 1
ATOM 6312 C CA . PHE A 1 808 ? -1.282 6.354 29.082 1.00 95.50 808 PHE A CA 1
ATOM 6313 C C . PHE A 1 808 ? -2.759 6.016 29.302 1.00 95.50 808 PHE A C 1
ATOM 6315 O O . PHE A 1 808 ? -3.362 6.487 30.264 1.00 95.50 808 PHE A O 1
ATOM 6322 N N . ALA A 1 809 ? -3.353 5.276 28.371 1.00 96.75 809 ALA A N 1
ATOM 6323 C CA . ALA A 1 809 ? -4.722 4.802 28.415 1.00 96.75 809 ALA A CA 1
ATOM 6324 C C . ALA A 1 809 ? -4.733 3.287 28.207 1.00 96.75 809 ALA A C 1
ATOM 6326 O O . ALA A 1 809 ? -3.841 2.734 27.561 1.00 96.75 809 ALA A O 1
ATOM 6327 N N . HIS A 1 810 ? -5.744 2.623 28.754 1.00 96.81 810 HIS A N 1
ATOM 6328 C CA . HIS A 1 810 ? -5.882 1.174 28.701 1.00 96.81 810 HIS A CA 1
ATOM 6329 C C . HIS A 1 810 ? -7.349 0.808 28.518 1.00 96.81 810 HIS A C 1
ATOM 6331 O O . HIS A 1 810 ? -8.204 1.357 29.206 1.00 96.81 810 HIS A O 1
ATOM 6337 N N . LEU A 1 811 ? -7.632 -0.133 27.615 1.00 96.75 811 LEU A N 1
ATOM 6338 C CA . LEU A 1 811 ? -8.953 -0.730 27.424 1.00 96.75 811 LEU A CA 1
ATOM 6339 C C . LEU A 1 811 ? -8.806 -2.249 27.437 1.00 96.75 811 LEU A C 1
ATOM 6341 O O . LEU A 1 811 ? -8.066 -2.799 26.621 1.00 96.75 811 LEU A O 1
ATOM 6345 N N . HIS A 1 812 ? -9.527 -2.917 28.333 1.00 94.69 812 HIS A N 1
ATOM 6346 C CA . HIS A 1 812 ? -9.517 -4.374 28.430 1.00 94.69 812 HIS A CA 1
ATOM 6347 C C . HIS A 1 812 ? -10.933 -4.941 28.399 1.00 94.69 812 HIS A C 1
ATOM 6349 O O . HIS A 1 812 ? -11.775 -4.573 29.219 1.00 94.69 812 HIS A O 1
ATOM 6355 N N . HIS A 1 813 ? -11.158 -5.881 27.479 1.00 92.75 813 HIS A N 1
ATOM 6356 C CA . HIS A 1 813 ? -12.375 -6.685 27.395 1.00 92.75 813 HIS A CA 1
ATOM 6357 C C . HIS A 1 813 ? -12.220 -7.956 28.236 1.00 92.75 813 HIS A C 1
ATOM 6359 O O . HIS A 1 813 ? -11.383 -8.814 27.951 1.00 92.75 813 HIS A O 1
ATOM 6365 N N . ILE A 1 814 ? -13.052 -8.095 29.259 1.00 92.06 814 ILE A N 1
ATOM 6366 C CA . ILE A 1 814 ? -13.228 -9.303 30.063 1.00 92.06 814 ILE A CA 1
ATOM 6367 C C . ILE A 1 814 ? -14.355 -10.115 29.422 1.00 92.06 814 ILE A C 1
ATOM 6369 O O . ILE A 1 814 ? -15.439 -9.581 29.203 1.00 92.06 814 ILE A O 1
ATOM 6373 N N . LYS A 1 815 ? -14.121 -11.393 29.115 1.00 88.50 815 LYS A N 1
ATOM 6374 C CA . LYS A 1 815 ? -15.090 -12.263 28.421 1.00 88.50 815 LYS A CA 1
ATOM 6375 C C . LYS A 1 815 ? -15.382 -13.528 29.228 1.00 88.50 815 LYS A C 1
ATOM 6377 O O . LYS A 1 815 ? -14.600 -13.901 30.099 1.00 88.50 815 LYS A O 1
ATOM 6382 N N . GLY A 1 816 ? -16.473 -14.216 28.893 1.00 87.00 816 GLY A N 1
ATOM 6383 C CA . GLY A 1 816 ? -16.816 -15.517 29.481 1.00 87.00 816 GLY A CA 1
ATOM 6384 C C . GLY A 1 816 ? -17.393 -15.434 30.896 1.00 87.00 816 GLY A C 1
ATOM 6385 O O . GLY A 1 816 ? -17.335 -16.407 31.646 1.00 87.00 816 GLY A O 1
ATOM 6386 N N . LEU A 1 817 ? -17.944 -14.280 31.274 1.00 92.75 817 LEU A N 1
ATOM 6387 C CA . LEU A 1 817 ? -18.605 -14.074 32.557 1.00 92.75 817 LEU A CA 1
ATOM 6388 C C . LEU A 1 817 ? -19.990 -14.732 32.575 1.00 92.75 817 LEU A C 1
ATOM 6390 O O . LEU A 1 817 ? -20.679 -14.834 31.557 1.00 92.75 817 LEU A O 1
ATOM 6394 N N . LYS A 1 818 ? -20.437 -15.147 33.762 1.00 93.69 818 LYS A N 1
ATOM 6395 C CA . LYS A 1 818 ? -21.810 -15.616 33.974 1.00 93.69 818 LYS A CA 1
ATOM 6396 C C . LYS A 1 818 ? -22.776 -14.436 33.868 1.00 93.69 818 LYS A C 1
ATOM 6398 O O . LYS A 1 818 ? -22.493 -13.351 34.373 1.00 93.69 818 LYS A O 1
ATOM 6403 N N . LYS A 1 819 ? -23.937 -14.670 33.256 1.00 93.75 819 LYS A N 1
ATOM 6404 C CA . LYS A 1 819 ? -25.012 -13.676 33.106 1.00 93.75 819 LYS A CA 1
ATOM 6405 C C . LYS A 1 819 ? -25.631 -13.316 34.458 1.00 93.75 819 LYS A C 1
ATOM 6407 O O . LYS A 1 819 ? -25.908 -14.219 35.247 1.00 93.75 819 LYS A O 1
ATOM 6412 N N . GLY A 1 820 ? -25.910 -12.034 34.695 1.00 91.81 820 GLY A N 1
ATOM 6413 C CA . GLY A 1 820 ? -26.537 -11.554 35.934 1.00 91.81 820 GLY A CA 1
ATOM 6414 C C . GLY A 1 820 ? -25.713 -11.786 37.209 1.00 91.81 820 GLY A C 1
ATOM 6415 O O . GLY A 1 820 ? -26.288 -11.830 38.295 1.00 91.81 820 GLY A O 1
ATOM 6416 N N . ALA A 1 821 ? -24.400 -11.995 37.093 1.00 93.75 821 ALA A N 1
ATOM 6417 C CA . ALA A 1 821 ? -23.522 -12.358 38.201 1.00 93.75 821 ALA A CA 1
ATOM 6418 C C . ALA A 1 821 ? -22.581 -11.210 38.580 1.00 93.75 821 ALA A C 1
ATOM 6420 O O . ALA A 1 821 ? -22.201 -10.386 37.744 1.00 93.75 821 ALA A O 1
ATOM 6421 N N . LYS A 1 822 ? -22.197 -11.178 39.861 1.00 94.81 822 LYS A N 1
ATOM 6422 C CA . LYS A 1 822 ? -21.253 -10.204 40.408 1.00 94.81 822 LYS A CA 1
ATOM 6423 C C . LYS A 1 822 ? -19.825 -10.749 40.347 1.00 94.81 822 LYS A C 1
ATOM 6425 O O . LYS A 1 822 ? -19.595 -11.893 40.725 1.00 94.81 822 LYS A O 1
ATOM 6430 N N . TYR A 1 823 ? -18.885 -9.908 39.930 1.00 94.75 823 TYR A N 1
ATOM 6431 C CA . TYR A 1 823 ? -17.450 -10.187 39.924 1.00 94.75 823 TYR A CA 1
ATOM 6432 C C . TYR A 1 823 ? -16.679 -9.055 40.610 1.00 94.75 823 TYR A C 1
ATOM 6434 O O . TYR A 1 823 ? -17.134 -7.910 40.634 1.00 94.75 823 TYR A O 1
ATOM 6442 N N . HIS A 1 824 ? -15.513 -9.387 41.150 1.00 95.69 824 HIS A N 1
ATOM 6443 C CA . HIS A 1 824 ? -14.507 -8.472 41.674 1.00 95.69 824 HIS A CA 1
ATOM 6444 C C . HIS A 1 824 ? -13.412 -8.258 40.627 1.00 95.69 824 HIS A C 1
ATOM 6446 O O . HIS A 1 824 ? -13.036 -9.205 39.931 1.00 95.69 824 HIS A O 1
ATOM 6452 N N . TYR A 1 825 ? -12.901 -7.034 40.508 1.00 96.31 825 TYR A N 1
ATOM 6453 C CA . TYR A 1 825 ? -11.789 -6.704 39.622 1.00 96.31 825 TYR A CA 1
ATOM 6454 C C . TYR A 1 825 ? -10.887 -5.612 40.201 1.00 96.31 825 TYR A C 1
ATOM 6456 O O . TYR A 1 825 ? -11.319 -4.787 41.006 1.00 96.31 825 TYR A O 1
ATOM 6464 N N . ARG A 1 826 ? -9.635 -5.582 39.741 1.00 96.69 826 ARG A N 1
ATOM 6465 C CA . ARG A 1 826 ? -8.712 -4.460 39.939 1.00 96.69 826 ARG A CA 1
ATOM 6466 C C . ARG A 1 826 ? -7.849 -4.227 38.707 1.00 96.69 826 ARG A C 1
ATOM 6468 O O . ARG A 1 826 ? -7.490 -5.165 37.993 1.00 96.69 826 ARG A O 1
ATOM 6475 N N . MET A 1 827 ? -7.491 -2.970 38.481 1.00 97.44 827 MET A N 1
ATOM 6476 C CA . MET A 1 827 ? -6.572 -2.561 37.423 1.00 97.44 827 MET A CA 1
ATOM 6477 C C . MET A 1 827 ? -5.142 -2.606 37.951 1.00 97.44 827 MET A C 1
ATOM 6479 O O . MET A 1 827 ? -4.863 -2.168 39.071 1.00 97.44 827 MET A O 1
ATOM 6483 N N . VAL A 1 828 ? -4.231 -3.109 37.130 1.00 97.75 828 VAL A N 1
ATOM 6484 C CA . VAL A 1 828 ? -2.800 -3.133 37.411 1.00 97.75 828 VAL A CA 1
ATOM 6485 C C . VAL A 1 828 ? -2.078 -2.401 36.294 1.00 97.75 828 VAL A C 1
ATOM 6487 O O . VAL A 1 828 ? -2.376 -2.599 35.118 1.00 97.75 828 VAL A O 1
ATOM 6490 N N . SER A 1 829 ? -1.126 -1.541 36.648 1.00 97.62 829 SER A N 1
ATOM 6491 C CA . SER A 1 829 ? -0.265 -0.860 35.682 1.00 97.62 829 SER A CA 1
ATOM 6492 C C . SER A 1 829 ? 1.193 -0.938 36.116 1.00 97.62 829 SER A C 1
ATOM 6494 O O . SER A 1 829 ? 1.514 -0.717 37.284 1.00 97.62 829 SER A O 1
ATOM 6496 N N . ILE A 1 830 ? 2.071 -1.286 35.179 1.00 96.25 830 ILE A N 1
ATOM 6497 C CA . ILE A 1 830 ? 3.521 -1.359 35.375 1.00 96.25 830 ILE A CA 1
ATOM 6498 C C . ILE A 1 830 ? 4.157 -0.323 34.458 1.00 96.25 830 ILE A C 1
ATOM 6500 O O . ILE A 1 830 ? 4.033 -0.416 33.237 1.00 96.25 830 ILE A O 1
ATOM 6504 N N . GLY A 1 831 ? 4.789 0.683 35.054 1.00 92.44 831 GLY A N 1
ATOM 6505 C CA . GLY A 1 831 ? 5.423 1.783 34.345 1.00 92.44 831 GLY A CA 1
ATOM 6506 C C . GLY A 1 831 ? 6.642 1.340 33.542 1.00 92.44 831 GLY A C 1
ATOM 6507 O O . GLY A 1 831 ? 7.230 0.286 33.794 1.00 92.44 831 GLY A O 1
ATOM 6508 N N . VAL A 1 832 ? 7.065 2.179 32.595 1.00 89.75 832 VAL A N 1
ATOM 6509 C CA . VAL A 1 832 ? 8.342 2.004 31.869 1.00 89.75 832 VAL A CA 1
ATOM 6510 C C . VAL A 1 832 ? 9.569 2.022 32.796 1.00 89.75 832 VAL A C 1
ATOM 6512 O O . VAL A 1 832 ? 10.611 1.466 32.462 1.00 89.75 832 VAL A O 1
ATOM 6515 N N . ASP A 1 833 ? 9.420 2.594 33.993 1.00 84.69 833 ASP A N 1
ATOM 6516 C CA . ASP A 1 833 ? 10.380 2.578 35.101 1.00 84.69 833 ASP A CA 1
ATOM 6517 C C . ASP A 1 833 ? 10.362 1.268 35.922 1.00 84.69 833 ASP A C 1
ATOM 6519 O O . ASP A 1 833 ? 11.141 1.109 36.863 1.00 84.69 833 ASP A O 1
ATOM 6523 N N . GLY A 1 834 ? 9.474 0.328 35.582 1.00 88.25 834 GLY A N 1
ATOM 6524 C CA . GLY A 1 834 ? 9.247 -0.926 36.299 1.00 88.25 834 GLY A CA 1
ATOM 6525 C C . GLY A 1 834 ? 8.381 -0.789 37.554 1.00 88.25 834 GLY A C 1
ATOM 6526 O O . GLY A 1 834 ? 8.130 -1.788 38.232 1.00 88.25 834 GLY A O 1
ATOM 6527 N N . LYS A 1 835 ? 7.904 0.416 37.894 1.00 91.56 835 LYS A N 1
ATOM 6528 C CA . LYS A 1 835 ? 7.070 0.631 39.079 1.00 91.56 835 LYS A CA 1
ATOM 6529 C C . LYS A 1 835 ? 5.669 0.079 38.849 1.00 91.56 835 LYS A C 1
ATOM 6531 O O . LYS A 1 835 ? 5.032 0.367 37.842 1.00 91.56 835 LYS A O 1
ATOM 6536 N N . LYS A 1 836 ? 5.161 -0.680 39.819 1.00 96.19 836 LYS A N 1
ATOM 6537 C CA . LYS A 1 836 ? 3.814 -1.259 39.793 1.00 96.19 836 LYS A CA 1
ATOM 6538 C C . LYS A 1 836 ? 2.849 -0.421 40.631 1.00 96.19 836 LYS A C 1
ATOM 6540 O O . LYS A 1 836 ? 3.127 -0.144 41.796 1.00 96.19 836 LYS A O 1
ATOM 6545 N N . VAL A 1 837 ? 1.706 -0.064 40.053 1.00 97.69 837 VAL A N 1
ATOM 6546 C CA . VAL A 1 837 ? 0.582 0.604 40.724 1.00 97.69 837 VAL A CA 1
ATOM 6547 C C . VAL A 1 837 ? -0.673 -0.247 40.537 1.00 97.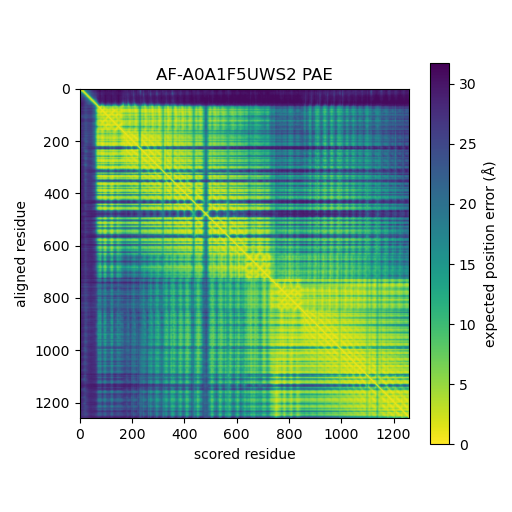69 837 VAL A C 1
ATOM 6549 O O . VAL A 1 837 ? -0.854 -0.886 39.500 1.00 97.69 837 VAL A O 1
ATOM 6552 N N . LEU A 1 838 ? -1.517 -0.300 41.566 1.00 96.69 838 LEU A N 1
ATOM 6553 C CA . LEU A 1 838 ? -2.761 -1.066 41.577 1.00 96.69 838 LEU A CA 1
ATOM 6554 C C . LEU A 1 838 ? -3.918 -0.145 41.959 1.00 96.69 838 LEU A C 1
ATOM 6556 O O . LEU A 1 838 ? -3.736 0.762 42.772 1.00 96.69 838 LEU A O 1
ATOM 6560 N N . SER A 1 839 ? -5.102 -0.400 41.410 1.00 96.88 839 SER A N 1
ATOM 6561 C CA . SER A 1 839 ? -6.333 0.190 41.933 1.00 96.88 839 SER A CA 1
ATOM 6562 C C . SER A 1 839 ? -6.786 -0.506 43.219 1.00 96.88 839 SER A C 1
ATOM 6564 O O . SER A 1 839 ? -6.359 -1.619 43.537 1.00 96.88 839 SER A O 1
ATOM 6566 N N . GLU A 1 840 ? -7.733 0.121 43.912 1.00 95.06 840 GLU A N 1
ATOM 6567 C CA . GLU A 1 840 ? -8.563 -0.554 44.914 1.00 95.06 840 GLU A CA 1
ATOM 6568 C C . GLU A 1 840 ? -9.412 -1.671 44.273 1.00 95.06 840 GLU A C 1
ATOM 6570 O O . GLU A 1 840 ? -9.564 -1.715 43.045 1.00 95.06 840 GLU A O 1
ATOM 6575 N N . ASP A 1 841 ? -9.956 -2.571 45.104 1.00 95.69 841 ASP A N 1
ATOM 6576 C CA . ASP A 1 841 ? -10.930 -3.573 44.657 1.00 95.69 841 ASP A CA 1
ATOM 6577 C C . ASP A 1 841 ? -12.230 -2.905 44.215 1.00 95.69 841 ASP A C 1
ATOM 6579 O O . ASP A 1 841 ? -12.746 -2.002 44.879 1.00 95.69 841 ASP A O 1
ATOM 6583 N N . LYS A 1 842 ? -12.770 -3.382 43.097 1.00 95.06 842 LYS A N 1
ATOM 6584 C CA . LYS A 1 842 ? -14.025 -2.907 42.528 1.00 95.06 842 LYS A CA 1
ATOM 6585 C C . LYS A 1 842 ? -14.897 -4.077 42.136 1.00 95.06 842 LYS A C 1
ATOM 6587 O O . LYS A 1 842 ? -14.434 -5.204 41.990 1.00 95.06 842 LYS A O 1
ATOM 6592 N N . THR A 1 843 ? -16.184 -3.807 41.948 1.00 93.50 843 THR A N 1
ATOM 6593 C CA . THR A 1 843 ? -17.137 -4.852 41.585 1.00 93.50 843 THR A CA 1
ATOM 6594 C C . THR A 1 843 ? -17.960 -4.479 40.377 1.00 93.50 843 THR A C 1
ATOM 6596 O O . THR A 1 843 ? -18.393 -3.339 40.243 1.00 93.50 843 THR A O 1
ATOM 6599 N N . ILE A 1 844 ? -18.242 -5.481 39.561 1.00 90.31 844 ILE A N 1
ATOM 6600 C CA . ILE A 1 844 ? -19.084 -5.408 38.377 1.00 90.31 844 ILE A CA 1
ATOM 6601 C C . ILE A 1 844 ? -20.241 -6.396 38.509 1.00 90.31 844 ILE A C 1
ATOM 6603 O O . ILE A 1 844 ? -20.087 -7.451 39.116 1.00 90.31 844 ILE A O 1
ATOM 6607 N N . SER A 1 845 ? -21.402 -6.065 37.945 1.00 93.56 845 SER A N 1
ATOM 6608 C CA . SER A 1 845 ? -22.512 -7.006 37.759 1.00 93.56 845 SER A CA 1
ATOM 6609 C C . SER A 1 845 ? -22.887 -7.065 36.283 1.00 93.56 845 SER A C 1
ATOM 6611 O O . SER A 1 845 ? -23.235 -6.036 35.706 1.00 93.56 845 SER A O 1
ATOM 6613 N N . THR A 1 846 ? -22.802 -8.247 35.674 1.00 93.88 846 THR A N 1
ATOM 6614 C CA . THR A 1 846 ? -23.233 -8.445 34.282 1.00 93.88 846 THR A CA 1
ATOM 6615 C C . THR A 1 846 ? -24.743 -8.264 34.158 1.00 93.88 846 THR A C 1
ATOM 6617 O O . THR A 1 846 ? -25.501 -8.521 35.098 1.00 93.88 846 THR A O 1
ATOM 6620 N N . VAL A 1 847 ? -25.202 -7.812 32.993 1.00 92.38 847 VAL A N 1
ATOM 6621 C CA . VAL A 1 847 ? -26.632 -7.613 32.729 1.00 92.38 847 VAL A CA 1
ATOM 6622 C C . VAL A 1 847 ? -27.287 -8.892 32.193 1.00 92.38 847 VAL A C 1
ATOM 6624 O O . VAL A 1 847 ? -26.627 -9.879 31.875 1.00 92.38 847 VAL A O 1
ATOM 6627 N N . THR A 1 848 ? -28.618 -8.906 32.109 1.00 90.69 848 THR A N 1
ATOM 6628 C CA . THR A 1 848 ? -29.366 -9.983 31.434 1.00 90.69 848 THR A CA 1
ATOM 6629 C C . THR A 1 848 ? -29.618 -9.631 29.967 1.00 90.69 848 THR A C 1
ATOM 6631 O O . THR A 1 848 ? -29.804 -8.460 29.652 1.00 90.69 848 THR A O 1
ATOM 6634 N N . ASP A 1 849 ? -29.775 -10.631 29.100 1.00 92.75 849 ASP A N 1
ATOM 6635 C CA . ASP A 1 849 ? -30.148 -10.489 27.676 1.00 92.75 849 ASP A CA 1
ATOM 6636 C C . ASP A 1 849 ? -31.639 -10.140 27.444 1.00 92.75 849 ASP A C 1
ATOM 6638 O O . ASP A 1 849 ? -32.119 -10.065 26.309 1.00 92.75 849 ASP A O 1
ATOM 6642 N N . LYS A 1 850 ? -32.403 -9.898 28.517 1.00 92.88 850 LYS A N 1
ATOM 6643 C CA . LYS A 1 850 ? -33.848 -9.653 28.466 1.00 92.88 850 LYS A CA 1
ATOM 6644 C C . LYS A 1 850 ? -34.191 -8.441 27.591 1.00 92.88 850 LYS A C 1
ATOM 6646 O O . LYS A 1 850 ? -33.858 -7.306 27.917 1.00 92.88 850 LYS A O 1
ATOM 6651 N N . GLY A 1 851 ? -34.952 -8.684 26.521 1.00 91.19 851 GLY A N 1
ATOM 6652 C CA . GLY A 1 851 ? -35.416 -7.646 25.591 1.00 91.19 851 GLY A CA 1
ATOM 6653 C C . GLY A 1 851 ? -34.429 -7.306 24.470 1.00 91.19 851 GLY A C 1
ATOM 6654 O O . GLY A 1 851 ? -34.735 -6.439 23.652 1.00 91.19 851 GLY A O 1
ATOM 6655 N N . MET A 1 852 ? -33.281 -7.989 24.405 1.00 95.81 852 MET A N 1
ATOM 6656 C CA . MET A 1 852 ? -32.324 -7.865 23.307 1.00 95.81 852 MET A CA 1
ATOM 6657 C C . MET A 1 852 ? -32.664 -8.834 22.164 1.00 95.81 852 MET A C 1
ATOM 6659 O O . MET A 1 852 ? -33.150 -9.944 22.381 1.00 95.81 852 MET A O 1
ATOM 6663 N N . LYS A 1 853 ? -32.392 -8.419 20.927 1.00 96.88 853 LYS A N 1
ATOM 6664 C CA . LYS A 1 853 ? -32.494 -9.237 19.716 1.00 96.88 853 LYS A CA 1
ATOM 6665 C C . LYS A 1 853 ? -31.160 -9.949 19.485 1.00 96.88 853 LYS A C 1
ATOM 6667 O O . LYS A 1 853 ? -30.161 -9.304 19.179 1.00 96.88 853 LYS A O 1
ATOM 6672 N N . ILE A 1 854 ? -31.135 -11.270 19.625 1.00 96.25 854 ILE A N 1
ATOM 6673 C CA . ILE A 1 854 ? -29.915 -12.061 19.413 1.00 96.25 854 ILE A CA 1
ATOM 6674 C C . ILE A 1 854 ? -29.567 -12.099 17.922 1.00 96.25 854 ILE A C 1
ATOM 6676 O O . ILE A 1 854 ? -30.401 -12.482 17.098 1.00 96.25 854 ILE A O 1
ATOM 6680 N N . LEU A 1 855 ? -28.332 -11.736 17.575 1.00 94.94 855 LEU A N 1
ATOM 6681 C CA . LEU A 1 855 ? -27.801 -11.928 16.227 1.00 94.94 855 LEU A CA 1
ATOM 6682 C C . LEU A 1 855 ? -27.476 -13.412 16.020 1.00 94.94 855 LEU A C 1
ATOM 6684 O O . LEU A 1 855 ? -26.658 -13.985 16.736 1.00 94.94 855 LEU A O 1
ATOM 6688 N N . THR A 1 856 ? -28.138 -14.042 15.050 1.00 87.56 856 THR A N 1
ATOM 6689 C CA . THR A 1 856 ? -27.952 -15.461 14.705 1.00 87.56 856 THR A CA 1
ATOM 6690 C C . THR A 1 856 ? -27.446 -15.601 13.269 1.00 87.56 856 THR A C 1
ATOM 6692 O O . THR A 1 856 ? -27.710 -14.741 12.429 1.00 87.56 856 THR A O 1
ATOM 6695 N N . GLY A 1 857 ? -26.724 -16.687 12.975 1.00 85.38 857 GLY A N 1
ATOM 6696 C CA . GLY A 1 857 ? -26.125 -16.929 11.657 1.00 85.38 857 GLY A CA 1
ATOM 6697 C C . GLY A 1 857 ? -24.741 -16.296 11.488 1.00 85.38 857 GLY A C 1
ATOM 6698 O O . GLY A 1 857 ? -24.098 -15.945 12.470 1.00 85.38 857 GLY A O 1
ATOM 6699 N N . ASN A 1 858 ? -24.279 -16.190 10.239 1.00 85.38 858 ASN A N 1
ATOM 6700 C CA . ASN A 1 858 ? -23.004 -15.560 9.888 1.00 85.38 858 ASN A CA 1
ATOM 6701 C C . ASN A 1 858 ? -23.242 -14.148 9.318 1.00 85.38 858 ASN A C 1
ATOM 6703 O O . ASN A 1 858 ? -24.261 -13.938 8.655 1.00 85.38 858 ASN A O 1
ATOM 6707 N N . PRO A 1 859 ? -22.313 -13.196 9.525 1.00 89.62 859 PRO A N 1
ATOM 6708 C CA . PRO A 1 859 ? -22.393 -11.858 8.942 1.00 89.62 859 PRO A CA 1
ATOM 6709 C C . PRO A 1 859 ? -22.349 -11.901 7.397 1.00 89.62 859 PRO A C 1
ATOM 6711 O O . PRO A 1 859 ? -21.813 -12.863 6.836 1.00 89.62 859 PRO A O 1
ATOM 6714 N N . PRO A 1 860 ? -22.883 -10.881 6.688 1.00 92.12 860 PRO A N 1
ATOM 6715 C CA . PRO A 1 860 ? -23.268 -9.548 7.173 1.00 92.12 860 PRO A CA 1
ATOM 6716 C C . PRO A 1 860 ? -24.521 -9.530 8.059 1.00 92.12 860 PRO A C 1
ATOM 6718 O O . PRO A 1 860 ? -25.577 -10.025 7.667 1.00 92.12 860 PRO A O 1
ATOM 6721 N N . TYR A 1 861 ? -24.440 -8.886 9.226 1.00 95.50 861 TYR A N 1
ATOM 6722 C CA . TYR A 1 861 ? -25.615 -8.621 10.063 1.00 95.50 861 TYR A CA 1
ATOM 6723 C C . TYR A 1 861 ? -26.270 -7.299 9.666 1.00 95.50 861 TYR A C 1
ATOM 6725 O O . TYR A 1 861 ? -25.588 -6.286 9.559 1.00 95.50 861 TYR A O 1
ATOM 6733 N N . ASN A 1 862 ? -27.591 -7.277 9.486 1.00 94.31 862 ASN A N 1
ATOM 6734 C CA . ASN A 1 862 ? -28.322 -6.057 9.142 1.00 94.31 862 ASN A CA 1
ATOM 6735 C C . ASN A 1 862 ? -29.204 -5.599 10.310 1.00 94.31 862 ASN A C 1
ATOM 6737 O O . ASN A 1 862 ? -30.159 -6.282 10.674 1.00 94.31 862 ASN A O 1
ATOM 6741 N N . LEU A 1 863 ? -28.896 -4.433 10.876 1.00 96.44 863 LEU A N 1
ATOM 6742 C CA . LEU A 1 863 ? -29.646 -3.817 11.968 1.00 96.44 863 LEU A CA 1
ATOM 6743 C C . LEU A 1 863 ? -30.677 -2.847 11.381 1.00 96.44 863 LEU A C 1
ATOM 6745 O O . LEU A 1 863 ? -30.441 -1.642 11.258 1.00 96.44 863 LEU A O 1
ATOM 6749 N N . ASN A 1 864 ? -31.811 -3.409 10.969 1.00 94.81 864 ASN A N 1
ATOM 6750 C CA . ASN A 1 864 ? -32.839 -2.741 10.164 1.00 94.81 864 ASN A CA 1
ATOM 6751 C C . ASN A 1 864 ? -34.111 -2.362 10.938 1.00 94.81 864 ASN A C 1
ATOM 6753 O O . ASN A 1 864 ? -35.018 -1.751 10.378 1.00 94.81 864 ASN A O 1
ATOM 6757 N N . GLU A 1 865 ? -34.174 -2.680 12.227 1.00 95.62 865 GLU A N 1
ATOM 6758 C CA . GLU A 1 865 ? -35.286 -2.316 13.100 1.00 95.62 865 GLU A CA 1
ATOM 6759 C C . GLU A 1 865 ? -34.780 -1.729 14.414 1.00 95.62 865 GLU A C 1
ATOM 6761 O O . GLU A 1 865 ? -33.798 -2.221 14.974 1.00 95.62 865 GLU A O 1
ATOM 6766 N N . LYS A 1 866 ? -35.520 -0.763 14.969 1.00 97.19 866 LYS A N 1
ATOM 6767 C CA . LYS A 1 866 ? -35.299 -0.227 16.320 1.00 97.19 866 LYS A CA 1
ATOM 6768 C C . LYS A 1 866 ? -35.193 -1.351 17.364 1.00 97.19 866 LYS A C 1
ATOM 6770 O O . LYS A 1 866 ? -35.953 -2.326 17.328 1.00 97.19 866 LYS A O 1
ATOM 6775 N N . GLY A 1 867 ? -34.294 -1.171 18.330 1.00 97.31 867 GLY A N 1
ATOM 6776 C CA . GLY A 1 867 ? -34.093 -2.082 19.456 1.00 97.31 867 GLY A CA 1
ATOM 6777 C C . GLY A 1 867 ? -32.620 -2.304 19.779 1.00 97.31 867 GLY A C 1
ATOM 6778 O O . GLY A 1 867 ? -31.734 -1.782 19.103 1.00 97.31 867 GLY A O 1
ATOM 6779 N N . THR A 1 868 ? -32.375 -3.098 20.818 1.00 97.75 868 THR A N 1
ATOM 6780 C CA . THR A 1 868 ? -31.027 -3.519 21.212 1.00 97.75 868 THR A CA 1
ATOM 6781 C C . THR A 1 868 ? -30.729 -4.880 20.602 1.00 97.75 868 THR A C 1
ATOM 6783 O O . THR A 1 868 ? -31.513 -5.806 20.789 1.00 97.75 868 THR A O 1
ATOM 6786 N N . TYR A 1 869 ? -29.618 -5.005 19.888 1.00 98.12 869 TYR A N 1
ATOM 6787 C CA . TYR A 1 869 ? -29.101 -6.253 19.339 1.00 98.12 869 TYR A CA 1
ATOM 6788 C C . TYR A 1 869 ? -27.934 -6.738 20.187 1.00 98.12 869 TYR A C 1
ATOM 6790 O O . TYR A 1 869 ? -27.161 -5.918 20.678 1.00 98.12 869 TYR A O 1
ATOM 6798 N N . LEU A 1 870 ? -27.813 -8.054 20.331 1.00 97.56 870 LEU A N 1
ATOM 6799 C CA . LEU A 1 870 ? -26.751 -8.706 21.088 1.00 97.56 870 LEU A CA 1
ATOM 6800 C C . LEU A 1 870 ? -25.977 -9.659 20.178 1.00 97.56 870 LEU A C 1
ATOM 6802 O O . LEU A 1 870 ? -26.567 -10.578 19.599 1.00 97.56 870 LEU A O 1
ATOM 6806 N N . LEU A 1 871 ? -24.667 -9.454 20.071 1.00 96.19 871 LEU A N 1
ATOM 6807 C CA . LEU A 1 871 ? -23.748 -10.449 19.522 1.00 96.19 871 LEU A CA 1
ATOM 6808 C C . LEU A 1 871 ? -23.362 -11.424 20.639 1.00 96.19 871 LEU A C 1
ATOM 6810 O O . LEU A 1 871 ? -23.014 -10.989 21.727 1.00 96.19 871 LEU A O 1
ATOM 6814 N N . THR A 1 872 ? -23.431 -12.731 20.385 1.00 93.44 872 THR A N 1
ATOM 6815 C CA . THR A 1 872 ? -23.175 -13.757 21.419 1.00 93.44 872 THR A CA 1
ATOM 6816 C C . THR A 1 872 ? -21.978 -14.653 21.118 1.00 93.44 872 THR A C 1
ATOM 6818 O O . THR A 1 872 ? -21.720 -15.591 21.864 1.00 93.44 872 THR A O 1
ATOM 6821 N N . ASN A 1 873 ? -21.316 -14.452 19.976 1.00 90.44 873 ASN A N 1
ATOM 6822 C CA . ASN A 1 873 ? -20.151 -15.218 19.548 1.00 90.44 873 ASN A CA 1
ATOM 6823 C C . ASN A 1 873 ? -19.266 -14.358 18.644 1.00 90.44 873 ASN A C 1
ATOM 6825 O O . ASN A 1 873 ? -19.759 -13.472 17.942 1.00 90.44 873 ASN A O 1
ATOM 6829 N N . ASP A 1 874 ? -17.976 -14.685 18.599 1.00 89.31 874 ASP A N 1
ATOM 6830 C CA . ASP A 1 874 ? -17.076 -14.142 17.585 1.00 89.31 874 ASP A CA 1
ATOM 6831 C C . ASP A 1 874 ? -17.554 -14.568 16.184 1.00 89.31 874 ASP A C 1
ATOM 6833 O O . ASP A 1 874 ? -17.982 -15.705 15.972 1.00 89.31 874 ASP A O 1
ATOM 6837 N N . ALA A 1 875 ? -17.485 -13.650 15.223 1.00 89.81 875 ALA A N 1
ATOM 6838 C CA . ALA A 1 875 ? -18.029 -13.813 13.882 1.00 89.81 875 ALA A CA 1
ATOM 6839 C C . ALA A 1 875 ? -17.005 -13.419 12.810 1.00 89.81 875 ALA A C 1
ATOM 6841 O O . ALA A 1 875 ? -16.170 -12.537 13.012 1.00 89.81 875 ALA A O 1
ATOM 6842 N N . SER A 1 876 ? -17.070 -14.058 11.640 1.00 88.00 876 SER A N 1
ATOM 6843 C CA . SER A 1 876 ? -16.190 -13.761 10.502 1.00 88.00 876 SER A CA 1
ATOM 6844 C C . SER A 1 876 ? -17.003 -13.560 9.228 1.00 88.00 876 SER A C 1
ATOM 6846 O O . SER A 1 876 ? -17.786 -14.423 8.839 1.00 88.00 876 SER A O 1
ATOM 6848 N N . CYS A 1 877 ? -16.824 -12.406 8.590 1.00 87.38 877 CYS A N 1
ATOM 6849 C CA . CYS A 1 877 ? -17.445 -12.034 7.329 1.00 87.38 877 CYS A CA 1
ATOM 6850 C C . CYS A 1 877 ? -16.440 -12.214 6.190 1.00 87.38 877 CYS A C 1
ATOM 6852 O O . CYS A 1 877 ? -15.411 -11.534 6.144 1.00 87.38 877 CYS A O 1
ATOM 6854 N N . ASN A 1 878 ? -16.744 -13.125 5.264 1.00 82.56 878 ASN A N 1
ATOM 6855 C CA . ASN A 1 878 ? -15.866 -13.443 4.137 1.00 82.56 878 ASN A CA 1
ATOM 6856 C C . ASN A 1 878 ? -15.741 -12.280 3.144 1.00 82.56 878 ASN A C 1
ATOM 6858 O O . ASN A 1 878 ? -14.634 -12.002 2.692 1.00 82.56 878 ASN A O 1
ATOM 6862 N N . SER A 1 879 ? -16.845 -11.588 2.836 1.00 80.31 879 SER A N 1
ATOM 6863 C CA . SER A 1 879 ? -16.899 -10.514 1.834 1.00 80.31 879 SER A CA 1
ATOM 6864 C C . SER A 1 879 ? -17.916 -9.427 2.183 1.00 80.31 879 SER A C 1
ATOM 6866 O O . SER A 1 879 ? -18.994 -9.739 2.684 1.00 80.31 879 SER A O 1
ATOM 6868 N N . GLY A 1 880 ? -17.619 -8.170 1.839 1.00 81.12 880 GLY A N 1
ATOM 6869 C CA . GLY A 1 880 ? -18.512 -7.031 2.071 1.00 81.12 880 GLY A CA 1
ATOM 6870 C C . GLY A 1 880 ? -18.364 -6.429 3.470 1.00 81.12 880 GLY A C 1
ATOM 6871 O O . GLY A 1 880 ? -17.248 -6.151 3.915 1.00 81.12 880 GLY A O 1
ATOM 6872 N N . PHE A 1 881 ? -19.491 -6.193 4.146 1.00 87.62 881 PHE A N 1
ATOM 6873 C CA . PHE A 1 881 ? -19.534 -5.526 5.451 1.00 87.62 881 PHE A CA 1
ATOM 6874 C C . PHE A 1 881 ? -19.795 -6.526 6.590 1.00 87.62 881 PHE A C 1
ATOM 6876 O O . PHE A 1 881 ? -20.554 -7.471 6.407 1.00 87.62 881 PHE A O 1
ATOM 6883 N N . GLY A 1 882 ? -19.211 -6.344 7.775 1.00 92.50 882 GLY A N 1
ATOM 6884 C CA . GLY A 1 882 ? -19.504 -7.184 8.946 1.00 92.50 882 GLY A CA 1
ATOM 6885 C C . GLY A 1 882 ? -20.898 -6.912 9.526 1.00 92.50 882 GLY A C 1
ATOM 6886 O O . GLY A 1 882 ? -21.710 -7.825 9.678 1.00 92.50 882 GLY A O 1
ATOM 6887 N N . VAL A 1 883 ? -21.198 -5.641 9.801 1.00 96.50 883 VAL A N 1
ATOM 6888 C CA . VAL A 1 883 ? -22.501 -5.153 10.282 1.00 96.50 883 VAL A CA 1
ATOM 6889 C C . VAL A 1 883 ? -22.942 -3.967 9.435 1.00 96.50 883 VAL A C 1
ATOM 6891 O O . VAL A 1 883 ? -22.176 -3.033 9.227 1.00 96.50 883 VAL A O 1
ATOM 6894 N N . SER A 1 884 ? -24.197 -3.961 9.000 1.00 96.00 884 SER A N 1
ATOM 6895 C CA . SER A 1 884 ? -24.854 -2.806 8.396 1.00 96.00 884 SER A CA 1
ATOM 6896 C C . SER A 1 884 ? -25.877 -2.221 9.366 1.00 96.00 884 SER A C 1
ATOM 6898 O O . SER A 1 884 ? -26.775 -2.925 9.827 1.00 96.00 884 SER A O 1
ATOM 6900 N N . VAL A 1 885 ? -25.758 -0.929 9.670 1.00 97.31 885 VAL A N 1
ATOM 6901 C CA . VAL A 1 885 ? -26.755 -0.170 10.432 1.00 97.31 885 VAL A CA 1
ATOM 6902 C C . VAL A 1 885 ? -27.646 0.563 9.439 1.00 97.31 885 VAL A C 1
ATOM 6904 O O . VAL A 1 885 ? -27.174 1.442 8.718 1.00 97.31 885 VAL A O 1
ATOM 6907 N N . SER A 1 886 ? -28.928 0.199 9.390 1.00 95.38 886 SER A N 1
ATOM 6908 C CA . SER A 1 886 ? -29.890 0.741 8.418 1.00 95.38 886 SER A CA 1
ATOM 6909 C C . SER A 1 886 ? -31.146 1.351 9.053 1.00 95.38 886 SER A C 1
ATOM 6911 O O . SER A 1 886 ? -31.961 1.940 8.347 1.00 95.38 886 SER A O 1
ATOM 6913 N N . SER A 1 887 ? -31.290 1.283 10.383 1.00 96.44 887 SER A N 1
ATOM 6914 C CA . SER A 1 887 ? -32.391 1.903 11.132 1.00 96.44 887 SER A CA 1
ATOM 6915 C C . SER A 1 887 ? -31.898 2.803 12.261 1.00 96.44 887 SER A C 1
ATOM 6917 O O . SER A 1 887 ? -30.932 2.497 12.957 1.00 96.44 887 SER A O 1
ATOM 6919 N N . SER A 1 888 ? -32.639 3.883 12.506 1.00 96.75 888 SER A N 1
ATOM 6920 C CA . SER A 1 888 ? -32.519 4.686 13.724 1.00 96.75 888 SER A CA 1
ATOM 6921 C C . SER A 1 888 ? -33.036 3.947 14.962 1.00 96.75 888 SER A C 1
ATOM 6923 O O . SER A 1 888 ? -33.883 3.056 14.872 1.00 96.75 888 SER A O 1
ATOM 6925 N N . GLY A 1 889 ? -32.569 4.365 16.138 1.00 96.81 889 GLY A N 1
ATOM 6926 C CA . GLY A 1 889 ? -32.943 3.803 17.438 1.00 96.81 889 GLY A CA 1
ATOM 6927 C C . GLY A 1 889 ? -32.357 2.414 17.702 1.00 96.81 889 GLY A C 1
ATOM 6928 O O . GLY A 1 889 ? -32.954 1.632 18.444 1.00 96.81 889 GLY A O 1
ATOM 6929 N N . VAL A 1 890 ? -31.239 2.090 17.056 1.00 98.00 890 VAL A N 1
ATOM 6930 C CA . VAL A 1 890 ? -30.537 0.813 17.200 1.00 98.00 890 VAL A CA 1
ATOM 6931 C C . VAL A 1 890 ? -29.429 0.942 18.238 1.00 98.00 890 VAL A C 1
ATOM 6933 O O . VAL A 1 890 ? -28.650 1.890 18.192 1.00 98.00 890 VAL A O 1
ATOM 6936 N N . THR A 1 891 ? -29.317 -0.046 19.119 1.00 98.31 891 THR A N 1
ATOM 6937 C CA . THR A 1 891 ? -28.121 -0.267 19.940 1.00 98.31 891 THR A CA 1
ATOM 6938 C C . THR A 1 891 ? -27.544 -1.628 19.580 1.00 98.31 891 THR A C 1
ATOM 6940 O O . THR A 1 891 ? -28.274 -2.613 19.624 1.00 98.31 891 THR A O 1
ATOM 6943 N N . LEU A 1 892 ? -26.262 -1.707 19.238 1.00 98.00 892 LEU A N 1
ATOM 6944 C CA . LEU A 1 892 ? -25.533 -2.966 19.123 1.00 98.00 892 LEU A CA 1
ATOM 6945 C C . LEU A 1 892 ? -24.652 -3.148 20.360 1.00 98.00 892 LEU A C 1
ATOM 6947 O O . LEU A 1 892 ? -23.679 -2.421 20.536 1.00 98.00 892 LEU A O 1
ATOM 6951 N N . GLU A 1 893 ? -24.993 -4.127 21.189 1.00 97.62 893 GLU A N 1
ATOM 6952 C CA . GLU A 1 893 ? -24.131 -4.655 22.243 1.00 97.62 893 GLU A CA 1
ATOM 6953 C C . GLU A 1 893 ? -23.329 -5.823 21.659 1.00 97.62 893 GLU A C 1
ATOM 6955 O O . GLU A 1 893 ? -23.901 -6.848 21.276 1.00 97.62 893 GLU A O 1
ATOM 6960 N N . MET A 1 894 ? -22.011 -5.658 21.534 1.00 97.06 894 MET A N 1
ATOM 6961 C CA . MET A 1 894 ? -21.144 -6.706 20.993 1.00 97.06 894 MET A CA 1
ATOM 6962 C C . MET A 1 894 ? -20.695 -7.720 22.057 1.00 97.06 894 MET A C 1
ATOM 6964 O O . MET A 1 894 ? -20.116 -8.738 21.694 1.00 97.06 894 MET A O 1
ATOM 6968 N N . ASP A 1 895 ? -20.961 -7.470 23.341 1.00 95.94 895 ASP A N 1
ATOM 6969 C CA . ASP A 1 895 ? -20.683 -8.356 24.478 1.00 95.94 895 ASP A CA 1
ATOM 6970 C C . ASP A 1 895 ? -19.246 -8.905 24.516 1.00 95.94 895 ASP A C 1
ATOM 6972 O O . ASP A 1 895 ? -18.987 -10.077 24.778 1.00 95.94 895 ASP A O 1
ATOM 6976 N N . GLY A 1 896 ? -18.282 -8.040 24.215 1.00 93.56 896 GLY A N 1
ATOM 6977 C CA . GLY A 1 896 ? -16.860 -8.348 24.145 1.00 93.56 896 GLY A CA 1
ATOM 6978 C C . GLY A 1 896 ? -16.458 -9.176 22.922 1.00 93.56 896 GLY A C 1
ATOM 6979 O O . GLY A 1 896 ? -15.273 -9.469 22.766 1.00 93.56 896 GLY A O 1
ATOM 6980 N N . HIS A 1 897 ? -17.378 -9.568 22.042 1.00 93.19 897 HIS A N 1
ATOM 6981 C CA . HIS A 1 897 ? -17.084 -10.438 20.904 1.00 93.19 897 HIS A CA 1
ATOM 6982 C C . HIS A 1 897 ? -16.386 -9.728 19.742 1.00 93.19 897 HIS A C 1
ATOM 6984 O O . HIS A 1 897 ? -16.414 -8.503 19.598 1.00 93.19 897 HIS A O 1
ATOM 6990 N N . THR A 1 898 ? -15.733 -10.538 18.911 1.00 92.56 898 THR A N 1
ATOM 6991 C CA . THR A 1 898 ? -14.958 -10.093 17.750 1.00 92.56 898 THR A CA 1
ATOM 6992 C C . THR A 1 898 ? -15.760 -10.224 16.458 1.00 92.56 898 THR A C 1
ATOM 6994 O O . THR A 1 898 ? -16.319 -11.281 16.182 1.00 92.56 898 THR A O 1
ATOM 6997 N N . ILE A 1 899 ? -15.741 -9.199 15.609 1.00 92.94 899 ILE A N 1
ATOM 6998 C CA . ILE A 1 899 ? -16.153 -9.277 14.205 1.00 92.94 899 ILE A CA 1
ATOM 6999 C C . ILE A 1 899 ? -14.908 -9.142 13.335 1.00 92.94 899 ILE A C 1
ATOM 7001 O O . ILE A 1 899 ? -14.277 -8.085 13.303 1.00 92.94 899 ILE A O 1
ATOM 7005 N N . VAL A 1 900 ? -14.574 -10.210 12.611 1.00 90.94 900 VAL A N 1
ATOM 7006 C CA . VAL A 1 900 ? -13.538 -10.198 11.574 1.00 90.94 900 VAL A CA 1
ATOM 7007 C C . VAL A 1 900 ? -14.192 -9.907 10.228 1.00 90.94 900 VAL A C 1
ATOM 7009 O O . VAL A 1 900 ? -15.072 -10.657 9.813 1.00 90.94 900 VAL A O 1
ATOM 7012 N N . TYR A 1 901 ? -13.794 -8.846 9.530 1.00 90.69 901 TYR A N 1
ATOM 7013 C CA . TYR A 1 901 ? -14.302 -8.524 8.189 1.00 90.69 901 TYR A CA 1
ATOM 7014 C C . TYR A 1 901 ? -13.214 -8.718 7.137 1.00 90.69 901 TYR A C 1
ATOM 7016 O O . TYR A 1 901 ? -12.046 -8.499 7.420 1.00 90.69 901 TYR A O 1
ATOM 7024 N N . GLY A 1 902 ? -13.573 -9.136 5.924 1.00 83.62 902 GLY A N 1
ATOM 7025 C CA . GLY A 1 902 ? -12.570 -9.417 4.894 1.00 83.62 902 GLY A CA 1
ATOM 7026 C C . GLY A 1 902 ? -11.852 -10.760 5.063 1.00 83.62 902 GLY A C 1
ATOM 7027 O O . GLY A 1 902 ? -10.733 -10.945 4.595 1.00 83.62 902 GLY A O 1
ATOM 7028 N N . ALA A 1 903 ? -12.498 -11.725 5.727 1.00 79.00 903 ALA A N 1
ATOM 7029 C CA . ALA A 1 903 ? -11.901 -13.018 6.066 1.00 79.00 903 ALA A CA 1
ATOM 7030 C C . ALA A 1 903 ? -11.453 -13.843 4.838 1.00 79.00 903 ALA A C 1
ATOM 7032 O O . ALA A 1 903 ? -10.539 -14.657 4.951 1.00 79.00 903 ALA A O 1
ATOM 7033 N N . ALA A 1 904 ? -12.086 -13.635 3.677 1.00 75.25 904 ALA A N 1
ATOM 7034 C CA . ALA A 1 904 ? -11.775 -14.331 2.428 1.00 75.25 904 ALA A CA 1
ATOM 7035 C C . ALA A 1 904 ? -11.970 -13.431 1.190 1.00 75.25 904 ALA A C 1
ATOM 7037 O O . ALA A 1 904 ? -12.360 -13.916 0.126 1.00 75.25 904 ALA A O 1
ATOM 7038 N N . GLN A 1 905 ? -11.752 -12.116 1.323 1.00 73.38 905 GLN A N 1
ATOM 7039 C CA . GLN A 1 905 ? -11.862 -11.205 0.183 1.00 73.38 905 GLN A CA 1
ATOM 7040 C C . GLN A 1 905 ? -10.671 -11.347 -0.774 1.00 73.38 905 GLN A C 1
ATOM 7042 O O . GLN A 1 905 ? -9.538 -11.497 -0.307 1.00 73.38 905 GLN A O 1
ATOM 7047 N N . PRO A 1 906 ? -10.893 -11.281 -2.103 1.00 66.94 906 PRO A N 1
ATOM 7048 C CA . PRO A 1 906 ? -9.800 -11.131 -3.056 1.00 66.94 906 PRO A CA 1
ATOM 7049 C C . PRO A 1 906 ? -8.992 -9.859 -2.764 1.00 66.94 906 PRO A C 1
ATOM 7051 O O . PRO A 1 906 ? -9.538 -8.864 -2.284 1.00 66.94 906 PRO A O 1
ATOM 7054 N N . SER A 1 907 ? -7.696 -9.876 -3.087 1.00 61.47 907 SER A N 1
ATOM 7055 C CA . SER A 1 907 ? -6.856 -8.674 -3.000 1.00 61.47 907 SER A CA 1
ATOM 7056 C C . SER A 1 907 ? -7.448 -7.535 -3.843 1.00 61.47 907 SER A C 1
ATOM 7058 O O . SER A 1 907 ? -7.994 -7.776 -4.921 1.00 61.47 907 SER A O 1
ATOM 7060 N N . GLY A 1 908 ? -7.388 -6.306 -3.322 1.00 60.78 908 GLY A N 1
ATOM 7061 C CA . GLY A 1 908 ? -7.932 -5.111 -3.976 1.00 60.78 908 GLY A CA 1
ATOM 7062 C C . GLY A 1 908 ? -9.442 -4.886 -3.816 1.00 60.78 908 GLY A C 1
ATOM 7063 O O . GLY A 1 908 ? -9.923 -3.822 -4.198 1.00 60.78 908 GLY A O 1
ATOM 7064 N N . VAL A 1 909 ? -10.201 -5.821 -3.226 1.00 74.38 909 VAL A N 1
ATOM 7065 C CA . VAL A 1 909 ? -11.637 -5.618 -2.963 1.00 74.38 909 VAL A CA 1
ATOM 7066 C C . VAL A 1 909 ? -11.855 -5.149 -1.513 1.00 74.38 909 VAL A C 1
ATOM 7068 O O . VAL A 1 909 ? -11.457 -5.849 -0.578 1.00 74.38 909 VAL A O 1
ATOM 7071 N N . PRO A 1 910 ? -12.476 -3.972 -1.283 1.00 81.19 910 PRO A N 1
ATOM 7072 C CA . PRO A 1 910 ? -12.625 -3.416 0.058 1.00 81.19 910 PRO A CA 1
ATOM 7073 C C . PRO A 1 910 ? -13.620 -4.204 0.913 1.00 81.19 910 PRO A C 1
ATOM 7075 O O . PRO A 1 910 ? -14.701 -4.586 0.456 1.00 81.19 910 PRO A O 1
ATOM 7078 N N . GLY A 1 911 ? -13.301 -4.382 2.194 1.00 85.75 911 GLY A N 1
ATOM 7079 C CA . GLY A 1 911 ? -14.238 -4.861 3.219 1.00 85.75 911 GLY A CA 1
ATOM 7080 C C . GLY A 1 911 ? -14.444 -3.822 4.312 1.00 85.75 911 GLY A C 1
ATOM 7081 O O . GLY A 1 911 ? -13.543 -3.040 4.567 1.00 85.75 911 GLY A O 1
ATOM 7082 N N . GLN A 1 912 ? -15.594 -3.797 4.989 1.00 92.25 912 GLN A N 1
ATOM 7083 C CA . GLN A 1 912 ? -15.763 -2.891 6.138 1.00 92.25 912 GLN A CA 1
ATOM 7084 C C . GLN A 1 912 ? -16.295 -3.623 7.362 1.00 92.25 912 GLN A C 1
ATOM 7086 O O . GLN A 1 912 ? -17.129 -4.516 7.242 1.00 92.25 912 GLN A O 1
ATOM 7091 N N . GLY A 1 913 ? -15.833 -3.255 8.553 1.00 95.31 913 GLY A N 1
ATOM 7092 C CA . GLY A 1 913 ? -16.307 -3.881 9.787 1.00 95.31 913 GLY A CA 1
ATOM 7093 C C . GLY A 1 913 ? -17.755 -3.505 10.074 1.00 95.31 913 GLY A C 1
ATOM 7094 O O . GLY A 1 913 ? -18.640 -4.361 10.084 1.00 95.31 913 GLY A O 1
ATOM 7095 N N . ILE A 1 914 ? -18.003 -2.209 10.243 1.00 96.75 914 ILE A N 1
ATOM 7096 C CA . ILE A 1 914 ? -19.338 -1.637 10.436 1.00 96.75 914 ILE A CA 1
ATOM 7097 C C . ILE A 1 914 ? -19.600 -0.598 9.357 1.00 96.75 914 ILE A C 1
ATOM 7099 O O . ILE A 1 914 ? -18.757 0.257 9.106 1.00 96.75 914 ILE A O 1
ATOM 7103 N N . TYR A 1 915 ? -20.780 -0.647 8.752 1.00 96.62 915 TYR A N 1
ATOM 7104 C CA . TYR A 1 915 ? -21.198 0.256 7.691 1.00 96.62 915 TYR A CA 1
ATOM 7105 C C . TYR A 1 915 ? -22.538 0.927 8.011 1.00 96.62 915 TYR A C 1
ATOM 7107 O O . TYR A 1 915 ? -23.497 0.266 8.413 1.00 96.62 915 TYR A O 1
ATOM 7115 N N . GLY A 1 916 ? -22.626 2.235 7.780 1.00 95.75 916 GLY A N 1
ATOM 7116 C CA . GLY A 1 916 ? -23.862 3.009 7.870 1.00 95.75 916 GLY A CA 1
ATOM 7117 C C . GLY A 1 916 ? -23.845 4.202 6.918 1.00 95.75 916 GLY A C 1
ATOM 7118 O O . GLY A 1 916 ? -22.812 4.839 6.713 1.00 95.75 916 GLY A O 1
ATOM 7119 N N . THR A 1 917 ? -24.988 4.518 6.308 1.00 96.50 917 THR A N 1
ATOM 7120 C CA . THR A 1 917 ? -25.124 5.688 5.426 1.00 96.50 917 THR A CA 1
ATOM 7121 C C . THR A 1 917 ? -26.443 6.405 5.675 1.00 96.50 917 THR A C 1
ATOM 7123 O O . THR A 1 917 ? -27.506 5.805 5.548 1.00 96.50 917 THR A O 1
ATOM 7126 N N . GLY A 1 918 ? -26.378 7.691 6.026 1.00 95.94 918 GLY A N 1
ATOM 7127 C CA . GLY A 1 918 ? -27.558 8.534 6.243 1.00 95.94 918 GLY A CA 1
ATOM 7128 C C . GLY A 1 918 ? -28.420 8.146 7.451 1.00 95.94 918 GLY A C 1
ATOM 7129 O O . GLY A 1 918 ? -29.585 8.536 7.508 1.00 95.94 918 GLY A O 1
ATOM 7130 N N . VAL A 1 919 ? -27.887 7.363 8.397 1.00 96.81 919 VAL A N 1
ATOM 7131 C CA . VAL A 1 919 ? -28.637 6.871 9.564 1.00 96.81 919 VAL A CA 1
ATOM 7132 C C . VAL A 1 919 ? -28.357 7.736 10.787 1.00 96.81 919 VAL A C 1
ATOM 7134 O O . VAL A 1 919 ? -27.218 8.123 11.041 1.00 96.81 919 VAL A O 1
ATOM 7137 N N . SER A 1 920 ? -29.398 8.006 11.574 1.00 97.00 920 SER A N 1
ATOM 7138 C CA . SER A 1 920 ? -29.282 8.797 12.802 1.00 97.00 920 SER A CA 1
ATOM 7139 C C . SER A 1 920 ? -29.658 8.010 14.055 1.00 97.00 920 SER A C 1
ATOM 7141 O O . SER A 1 920 ? -30.451 7.076 13.960 1.00 97.00 920 SER A O 1
ATOM 7143 N N . ASN A 1 921 ? -29.209 8.434 15.237 1.00 98.00 921 ASN A N 1
ATOM 7144 C CA . ASN A 1 921 ? -29.655 7.910 16.539 1.00 98.00 921 ASN A CA 1
ATOM 7145 C C . ASN A 1 921 ? -29.340 6.416 16.741 1.00 98.00 921 ASN A C 1
ATOM 7147 O O . ASN A 1 921 ? -30.264 5.615 16.888 1.00 98.00 921 ASN A O 1
ATOM 7151 N N . PHE A 1 922 ? -28.068 6.021 16.747 1.00 98.62 922 PHE A N 1
ATOM 7152 C CA . PHE A 1 922 ? -27.673 4.632 17.023 1.00 98.62 922 PHE A CA 1
ATOM 7153 C C . PHE A 1 922 ? -26.446 4.544 17.932 1.00 98.62 922 PHE A C 1
ATOM 7155 O O . PHE A 1 922 ? -25.697 5.506 18.070 1.00 98.62 922 PHE A O 1
ATOM 7162 N N . LYS A 1 923 ? -26.250 3.388 18.565 1.00 98.62 923 LYS A N 1
ATOM 7163 C CA . LYS A 1 923 ? -25.162 3.142 19.515 1.00 98.62 923 LYS A CA 1
ATOM 7164 C C . LYS A 1 923 ? -24.483 1.810 19.233 1.00 98.62 923 LYS A C 1
ATOM 7166 O O . LYS A 1 923 ? -25.174 0.853 18.884 1.00 98.62 923 LYS A O 1
ATOM 7171 N N . ILE A 1 924 ? -23.166 1.732 19.389 1.00 98.44 924 ILE A N 1
ATOM 7172 C CA . ILE A 1 924 ? -22.398 0.493 19.208 1.00 98.44 924 ILE A CA 1
ATOM 7173 C C . ILE A 1 924 ? -21.366 0.374 20.323 1.00 98.44 924 ILE A C 1
ATOM 7175 O O . ILE A 1 924 ? -20.540 1.273 20.495 1.00 98.44 924 ILE A O 1
ATOM 7179 N N . PHE A 1 925 ? -21.417 -0.735 21.060 1.00 97.62 925 PHE A N 1
ATOM 7180 C CA . PHE A 1 925 ? -20.663 -0.900 22.294 1.00 97.62 925 PHE A CA 1
ATOM 7181 C C . PHE A 1 925 ? -19.904 -2.216 22.400 1.00 97.62 925 PHE A C 1
ATOM 7183 O O . PHE A 1 925 ? -20.370 -3.250 21.924 1.00 97.62 925 PHE A O 1
ATOM 7190 N N . ASN A 1 926 ? -18.787 -2.149 23.136 1.00 96.44 926 ASN A N 1
ATOM 7191 C CA . ASN A 1 926 ? -18.184 -3.270 23.859 1.00 96.44 926 ASN A CA 1
ATOM 7192 C C . ASN A 1 926 ? -17.825 -4.461 22.966 1.00 96.44 926 ASN A C 1
ATOM 7194 O O . ASN A 1 926 ? -18.371 -5.549 23.108 1.00 96.44 926 ASN A O 1
ATOM 7198 N N . GLY A 1 927 ? -16.901 -4.270 22.029 1.00 96.00 927 GLY A N 1
ATOM 7199 C CA . GLY A 1 927 ? -16.514 -5.334 21.107 1.00 96.00 927 GLY A CA 1
ATOM 7200 C C . GLY A 1 927 ? -15.229 -5.061 20.352 1.00 96.00 927 GLY A C 1
ATOM 7201 O O . GLY A 1 927 ? -14.626 -3.994 20.464 1.00 96.00 927 GLY A O 1
ATOM 7202 N N . ILE A 1 928 ? -14.810 -6.052 19.570 1.00 95.62 928 ILE A N 1
ATOM 7203 C CA . ILE A 1 928 ? -13.591 -5.994 18.766 1.00 95.62 928 ILE A CA 1
ATOM 7204 C C . ILE A 1 928 ? -13.979 -6.058 17.289 1.00 95.62 928 ILE A C 1
ATOM 7206 O O . ILE A 1 928 ? -14.722 -6.940 16.871 1.00 95.62 928 ILE A O 1
ATOM 7210 N N . ILE A 1 929 ? -13.466 -5.140 16.481 1.00 96.31 929 ILE A N 1
ATOM 7211 C CA . ILE A 1 929 ? -13.633 -5.113 15.028 1.00 96.31 929 ILE A CA 1
ATOM 7212 C C . ILE A 1 929 ? -12.241 -5.255 14.429 1.00 96.31 929 ILE A C 1
ATOM 7214 O O . ILE A 1 929 ? -11.373 -4.422 14.681 1.00 96.31 929 ILE A O 1
ATOM 7218 N N . ARG A 1 930 ? -12.018 -6.315 13.657 1.00 91.81 930 ARG A N 1
ATOM 7219 C CA . ARG A 1 930 ? -10.693 -6.663 13.143 1.00 91.81 930 ARG A CA 1
ATOM 7220 C C . ARG A 1 930 ? -10.744 -6.922 11.649 1.00 91.81 930 ARG A C 1
ATOM 7222 O O . ARG A 1 930 ? -11.603 -7.653 11.164 1.00 91.81 930 ARG A O 1
ATOM 7229 N N . GLU A 1 931 ? -9.808 -6.337 10.924 1.00 88.25 931 GLU A N 1
ATOM 7230 C CA . GLU A 1 931 ? -9.607 -6.670 9.520 1.00 88.25 931 GLU A CA 1
ATOM 7231 C C . GLU A 1 931 ? -9.020 -8.083 9.365 1.00 88.25 931 GLU A C 1
ATOM 7233 O O . GLU A 1 931 ? -8.121 -8.478 10.107 1.00 88.25 931 GLU A O 1
ATOM 7238 N N . GLY A 1 932 ? -9.561 -8.855 8.425 1.00 80.00 932 GLY A N 1
ATOM 7239 C CA . GLY A 1 932 ? -9.148 -10.213 8.085 1.00 80.00 932 GLY A CA 1
ATOM 7240 C C . GLY A 1 932 ? -7.809 -10.262 7.339 1.00 80.00 932 GLY A C 1
ATOM 7241 O O . GLY A 1 932 ? -7.068 -9.287 7.326 1.00 80.00 932 GLY A O 1
ATOM 7242 N N . PRO A 1 933 ? -7.439 -11.397 6.725 1.00 70.50 933 PRO A N 1
ATOM 7243 C CA . PRO A 1 933 ? -6.141 -11.599 6.091 1.00 70.50 933 PRO A CA 1
ATOM 7244 C C . PRO A 1 933 ? -5.935 -10.785 4.796 1.00 70.50 933 PRO A C 1
ATOM 7246 O O . PRO A 1 933 ? -4.785 -10.675 4.375 1.00 70.50 933 PRO A O 1
ATOM 7249 N N . HIS A 1 934 ? -6.982 -10.208 4.192 1.00 71.50 934 HIS A N 1
ATOM 7250 C CA . HIS A 1 934 ? -6.902 -9.505 2.902 1.00 71.50 934 HIS A CA 1
ATOM 7251 C C . HIS A 1 934 ? -6.170 -8.153 2.980 1.00 71.50 934 HIS A C 1
ATOM 7253 O O . HIS A 1 934 ? -5.820 -7.673 4.058 1.00 71.50 934 HIS A O 1
ATOM 7259 N N . ASP A 1 935 ? -5.920 -7.561 1.812 1.00 70.81 935 ASP A N 1
ATOM 7260 C CA . ASP A 1 935 ? -5.275 -6.257 1.664 1.00 70.81 935 ASP A CA 1
ATOM 7261 C C . ASP A 1 935 ? -5.925 -5.481 0.505 1.00 70.81 935 ASP A C 1
ATOM 7263 O O . ASP A 1 935 ? -5.887 -5.928 -0.649 1.00 70.81 935 ASP A O 1
ATOM 7267 N N . ALA A 1 936 ? -6.595 -4.370 0.825 1.00 73.38 936 ALA A N 1
ATOM 7268 C CA . ALA A 1 936 ? -7.336 -3.540 -0.128 1.00 73.38 936 ALA A CA 1
ATOM 7269 C C . ALA A 1 936 ? -7.563 -2.113 0.398 1.00 73.38 936 ALA A C 1
ATOM 7271 O O . ALA A 1 936 ? -7.957 -1.932 1.557 1.00 73.38 936 ALA A O 1
ATOM 7272 N N . ALA A 1 937 ? -7.418 -1.099 -0.462 1.00 76.44 937 ALA A N 1
ATOM 7273 C CA . ALA A 1 937 ? -7.729 0.276 -0.087 1.00 76.44 937 ALA A CA 1
ATOM 7274 C C . ALA A 1 937 ? -9.199 0.437 0.312 1.00 76.44 937 ALA A C 1
ATOM 7276 O O . ALA A 1 937 ? -10.069 -0.291 -0.155 1.00 76.44 937 ALA A O 1
ATOM 7277 N N . TYR A 1 938 ? -9.487 1.420 1.168 1.00 82.12 938 TYR A N 1
ATOM 7278 C CA . TYR A 1 938 ? -10.836 1.721 1.666 1.00 82.12 938 TYR A CA 1
ATOM 7279 C C . TYR A 1 938 ? -11.497 0.596 2.484 1.00 82.12 938 TYR A C 1
ATOM 7281 O O . TYR A 1 938 ? -12.717 0.612 2.696 1.00 82.12 938 TYR A O 1
ATOM 7289 N N . SER A 1 939 ? -10.705 -0.356 2.992 1.00 87.88 939 SER A N 1
ATOM 7290 C CA . SER A 1 939 ? -11.188 -1.420 3.876 1.00 87.88 939 SER A CA 1
ATOM 7291 C C . SER A 1 939 ? -11.401 -0.937 5.319 1.00 87.88 939 SER A C 1
ATOM 7293 O O . SER A 1 939 ? -10.648 -1.288 6.224 1.00 87.88 939 SER A O 1
ATOM 7295 N N . HIS A 1 940 ? -12.327 0.000 5.525 1.00 92.75 940 HIS A N 1
ATOM 7296 C CA . HIS A 1 940 ? -12.470 0.743 6.784 1.00 92.75 940 HIS A CA 1
ATOM 7297 C C . HIS A 1 940 ? -13.001 -0.113 7.941 1.00 92.75 940 HIS A C 1
ATOM 7299 O O . HIS A 1 940 ? -13.951 -0.875 7.773 1.00 92.75 940 HIS A O 1
ATOM 7305 N N . GLY A 1 941 ? -12.478 0.094 9.154 1.00 95.56 941 GLY A N 1
ATOM 7306 C CA . GLY A 1 941 ? -12.995 -0.576 10.355 1.00 95.56 941 GLY A CA 1
ATOM 7307 C C . GLY A 1 941 ? -14.459 -0.213 10.620 1.00 95.56 941 GLY A C 1
ATOM 7308 O O . GLY A 1 941 ? -15.331 -1.080 10.668 1.00 95.56 941 GLY A O 1
ATOM 7309 N N . VAL A 1 942 ? -14.746 1.086 10.719 1.00 97.69 942 VAL A N 1
ATOM 7310 C CA . VAL A 1 942 ? -16.101 1.639 10.841 1.00 97.69 942 VAL A CA 1
ATOM 7311 C C . VAL A 1 942 ? -16.289 2.733 9.791 1.00 97.69 942 VAL A C 1
ATOM 7313 O O . VAL A 1 942 ? -15.593 3.743 9.817 1.00 97.69 942 VAL A O 1
ATOM 7316 N N . SER A 1 943 ? -17.234 2.550 8.871 1.00 96.69 943 SER A N 1
ATOM 7317 C CA . SER A 1 943 ? -17.564 3.491 7.799 1.00 96.69 943 SER A CA 1
ATOM 7318 C C . SER A 1 943 ? -18.966 4.063 7.990 1.00 96.69 943 SER A C 1
ATOM 7320 O O . SER A 1 943 ? -19.969 3.371 7.815 1.00 96.69 943 SER A O 1
ATOM 7322 N N . LEU A 1 944 ? -19.035 5.340 8.363 1.00 97.06 944 LEU A N 1
ATOM 7323 C CA . LEU A 1 944 ? -20.266 6.078 8.624 1.00 97.06 944 LEU A CA 1
ATOM 7324 C C . LEU A 1 944 ? -20.303 7.326 7.748 1.00 97.06 944 LEU A C 1
ATOM 7326 O O . LEU A 1 944 ? -19.536 8.270 7.943 1.00 97.06 944 LEU A O 1
ATOM 7330 N N . VAL A 1 945 ? -21.217 7.342 6.782 1.00 96.06 945 VAL A N 1
ATOM 7331 C CA . VAL A 1 945 ? -21.306 8.405 5.776 1.00 96.06 945 VAL A CA 1
ATOM 7332 C C . VAL A 1 945 ? -22.624 9.162 5.925 1.00 96.06 945 VAL A C 1
ATOM 7334 O O . VAL A 1 945 ? -23.695 8.605 5.701 1.00 96.06 945 VAL A O 1
ATOM 7337 N N . GLY A 1 946 ? -22.564 10.439 6.300 1.00 96.88 946 GLY A N 1
ATOM 7338 C CA . GLY A 1 946 ? -23.751 11.269 6.544 1.00 96.88 946 GLY A CA 1
ATOM 7339 C C . GLY A 1 946 ? -24.618 10.821 7.727 1.00 96.88 946 GLY A C 1
ATOM 7340 O O . GLY A 1 946 ? -25.820 11.087 7.738 1.00 96.88 946 GLY A O 1
ATOM 7341 N N . CYS A 1 947 ? -24.037 10.117 8.701 1.00 97.75 947 CYS A N 1
ATOM 7342 C CA . CYS A 1 947 ? -24.741 9.633 9.892 1.00 97.75 947 CYS A CA 1
ATOM 7343 C C . CYS A 1 947 ? -24.807 10.703 10.996 1.00 97.75 947 CYS A C 1
ATOM 7345 O O . CYS A 1 947 ? -23.918 11.540 11.095 1.00 97.75 947 CYS A O 1
ATOM 7347 N N . LYS A 1 948 ? -25.828 10.703 11.862 1.00 98.12 948 LYS A N 1
ATOM 7348 C CA . LYS A 1 948 ? -25.949 11.735 12.919 1.00 98.12 948 LYS A CA 1
ATOM 7349 C C . LYS A 1 948 ? -26.329 11.173 14.280 1.00 98.12 948 LYS A C 1
ATOM 7351 O O . LYS A 1 948 ? -27.011 10.158 14.351 1.00 98.12 948 LYS A O 1
ATOM 7356 N N . ASN A 1 949 ? -25.971 11.858 15.363 1.00 98.19 949 ASN A N 1
ATOM 7357 C CA . ASN A 1 949 ? -26.399 11.498 16.722 1.00 98.19 949 ASN A CA 1
ATOM 7358 C C . ASN A 1 949 ? -26.082 10.033 17.058 1.00 98.19 949 ASN A C 1
ATOM 7360 O O . ASN A 1 949 ? -26.996 9.236 17.280 1.00 98.19 949 ASN A O 1
ATOM 7364 N N . TYR A 1 950 ? -24.813 9.642 17.017 1.00 98.62 950 TYR A N 1
ATOM 7365 C CA . TYR A 1 950 ? -24.425 8.258 17.278 1.00 98.62 950 TYR A CA 1
ATOM 7366 C C . TYR A 1 950 ? -23.316 8.148 18.312 1.00 98.62 950 TYR A C 1
ATOM 7368 O O . TYR A 1 950 ? -22.517 9.066 18.477 1.00 98.62 950 TYR A O 1
ATOM 7376 N N . GLU A 1 951 ? -23.283 7.012 18.998 1.00 98.69 951 GLU A N 1
ATOM 7377 C CA . GLU A 1 951 ? -22.340 6.746 20.081 1.00 98.69 951 GLU A CA 1
ATOM 7378 C C . GLU A 1 951 ? -21.523 5.490 19.776 1.00 98.69 951 GLU A C 1
ATOM 7380 O O . GLU A 1 951 ? -22.097 4.443 19.461 1.00 98.69 951 GLU A O 1
ATOM 7385 N N . LEU A 1 952 ? -20.195 5.590 19.855 1.00 98.75 952 LEU A N 1
ATOM 7386 C CA . LEU A 1 952 ? -19.279 4.456 19.698 1.00 98.75 952 LEU A CA 1
ATOM 7387 C C . LEU A 1 952 ? -18.384 4.372 20.934 1.00 98.75 952 LEU A C 1
ATOM 7389 O O . LEU A 1 952 ? -17.581 5.281 21.170 1.00 98.75 952 LEU A O 1
ATOM 7393 N N . ALA A 1 953 ? -18.496 3.291 21.707 1.00 98.56 953 ALA A N 1
ATOM 7394 C CA . ALA A 1 953 ? -17.711 3.163 22.930 1.00 98.56 953 ALA A CA 1
ATOM 7395 C C . ALA A 1 953 ? -17.271 1.746 23.278 1.00 98.56 953 ALA A C 1
ATOM 7397 O O . ALA A 1 953 ? -17.934 0.766 22.942 1.00 98.56 953 ALA A O 1
ATOM 7398 N N . TYR A 1 954 ? -16.161 1.640 24.012 1.00 98.25 954 TYR A N 1
ATOM 7399 C CA . TYR A 1 954 ? -15.594 0.360 24.448 1.00 98.25 954 TYR A CA 1
ATOM 7400 C C . TYR A 1 954 ? -15.261 -0.572 23.276 1.00 98.25 954 TYR A C 1
ATOM 7402 O O . TYR A 1 954 ? -15.309 -1.798 23.395 1.00 98.25 954 TYR A O 1
ATOM 7410 N N . LEU A 1 955 ? -14.946 0.007 22.118 1.00 98.50 955 LEU A N 1
ATOM 7411 C CA . LEU A 1 955 ? -14.558 -0.726 20.927 1.00 98.50 955 LEU A CA 1
ATOM 7412 C C . LEU A 1 955 ? -13.042 -0.819 20.836 1.00 98.50 955 LEU A C 1
ATOM 7414 O O . LEU A 1 955 ? -12.326 0.158 21.055 1.00 98.50 955 LEU A O 1
ATOM 7418 N N . ARG A 1 956 ? -12.556 -1.988 20.430 1.00 97.06 956 ARG A N 1
ATOM 7419 C CA . ARG A 1 956 ? -11.225 -2.132 19.849 1.00 97.06 956 ARG A CA 1
ATOM 7420 C C . ARG A 1 956 ? -11.375 -2.279 18.345 1.00 97.06 956 ARG A C 1
ATOM 7422 O O . ARG A 1 956 ? -11.997 -3.234 17.893 1.00 97.06 956 ARG A O 1
ATOM 7429 N N . VAL A 1 957 ? -10.825 -1.352 17.573 1.00 97.50 957 VAL A N 1
ATOM 7430 C CA . VAL A 1 957 ? -10.933 -1.369 16.110 1.00 97.50 957 VAL A CA 1
ATOM 7431 C C . VAL A 1 957 ? -9.539 -1.438 15.510 1.00 97.50 957 VAL A C 1
ATOM 7433 O O . VAL A 1 957 ? -8.713 -0.563 15.755 1.00 97.50 957 VAL A O 1
ATOM 7436 N N . GLU A 1 958 ? -9.290 -2.488 14.735 1.00 92.06 958 GLU A N 1
ATOM 7437 C CA . GLU A 1 958 ? -8.003 -2.788 14.114 1.00 92.06 958 GLU A CA 1
ATOM 7438 C C . GLU A 1 958 ? -8.136 -2.821 12.593 1.00 92.06 958 GLU A C 1
ATOM 7440 O O . GLU A 1 958 ? -8.979 -3.539 12.043 1.00 92.06 958 GLU A O 1
ATOM 7445 N N . VAL A 1 959 ? -7.259 -2.081 11.921 1.00 89.88 959 VAL A N 1
ATOM 7446 C CA . VAL A 1 959 ? -7.130 -2.084 10.459 1.00 89.88 959 VAL A CA 1
ATOM 7447 C C . VAL A 1 959 ? -5.688 -2.363 10.063 1.00 89.88 959 VAL A C 1
ATOM 7449 O O . VAL A 1 959 ? -4.773 -1.978 10.786 1.00 89.88 959 VAL A O 1
ATOM 7452 N N . LYS A 1 960 ? -5.473 -3.011 8.922 1.00 82.88 960 LYS A N 1
ATOM 7453 C CA . LYS A 1 960 ? -4.153 -3.391 8.408 1.00 82.88 960 LYS A CA 1
ATOM 7454 C C . LYS A 1 960 ? -3.949 -3.114 6.912 1.00 82.88 960 LYS A C 1
ATOM 7456 O O . LYS A 1 960 ? -2.811 -3.133 6.449 1.00 82.88 960 LYS A O 1
ATOM 7461 N N . SER A 1 961 ? -5.011 -2.862 6.149 1.00 78.50 961 SER A N 1
ATOM 7462 C CA . SER A 1 961 ? -4.862 -2.566 4.724 1.00 78.50 961 SER A CA 1
ATOM 7463 C C . SER A 1 961 ? -4.132 -1.244 4.489 1.00 78.50 961 SER A C 1
ATOM 7465 O O . SER A 1 961 ? -4.097 -0.345 5.340 1.00 78.50 961 SER A O 1
ATOM 7467 N N . PHE A 1 962 ? -3.543 -1.089 3.311 1.00 66.81 962 PHE A N 1
ATOM 7468 C CA . PHE A 1 962 ? -3.000 0.188 2.854 1.00 66.81 962 PHE A CA 1
ATOM 7469 C C . PHE A 1 962 ? -4.136 1.160 2.477 1.00 66.81 962 PHE A C 1
ATOM 7471 O O . PHE A 1 962 ? -5.120 0.757 1.880 1.00 66.81 962 PHE A O 1
ATOM 7478 N N . LEU A 1 963 ? -4.045 2.450 2.817 1.00 74.88 963 LEU A N 1
ATOM 7479 C CA . LEU A 1 963 ? -5.109 3.443 2.538 1.00 74.88 963 LEU A CA 1
ATOM 7480 C C . LEU A 1 963 ? -6.490 3.074 3.122 1.00 74.88 963 LEU A C 1
ATOM 7482 O O . LEU A 1 963 ? -7.524 3.124 2.454 1.00 74.88 963 LEU A O 1
ATOM 7486 N N . THR A 1 964 ? -6.503 2.719 4.399 1.00 84.69 964 THR A N 1
ATOM 7487 C CA . THR A 1 964 ? -7.730 2.561 5.173 1.00 84.69 964 THR A CA 1
ATOM 7488 C C . THR A 1 964 ? -7.665 3.387 6.453 1.00 84.69 964 THR A C 1
ATOM 7490 O O . THR A 1 964 ? -6.587 3.728 6.945 1.00 84.69 964 THR A O 1
ATOM 7493 N N . GLY A 1 965 ? -8.847 3.693 6.972 1.00 90.69 965 GLY A N 1
ATOM 7494 C CA . GLY A 1 965 ? -9.068 4.407 8.222 1.00 90.69 965 GLY A CA 1
ATOM 7495 C C . GLY A 1 965 ? -9.791 3.507 9.213 1.00 90.69 965 GLY A C 1
ATOM 7496 O O . GLY A 1 965 ? -10.666 2.727 8.827 1.00 90.69 965 GLY A O 1
ATOM 7497 N N . VAL A 1 966 ? -9.440 3.635 10.489 1.00 96.19 966 VAL A N 1
ATOM 7498 C CA . VAL A 1 966 ? -10.116 2.946 11.591 1.00 96.19 966 VAL A CA 1
ATOM 7499 C C . VAL A 1 966 ? -11.558 3.436 11.686 1.00 96.19 966 VAL A C 1
ATOM 7501 O O . VAL A 1 966 ? -12.480 2.621 11.690 1.00 96.19 966 VAL A O 1
ATOM 7504 N N . LEU A 1 967 ? -11.749 4.760 11.675 1.00 97.25 967 LEU A N 1
ATOM 7505 C CA . LEU A 1 967 ? -13.057 5.407 11.597 1.00 97.25 967 LEU A CA 1
ATOM 7506 C C . LEU A 1 967 ? -13.113 6.310 10.359 1.00 97.25 967 LEU A C 1
ATOM 7508 O O . LEU A 1 967 ? -12.333 7.250 10.227 1.00 97.25 967 LEU A O 1
ATOM 7512 N N . TYR A 1 968 ? -14.060 6.048 9.466 1.00 96.25 968 TYR A N 1
ATOM 7513 C CA . TYR A 1 968 ? -14.338 6.845 8.275 1.00 96.25 968 TYR A CA 1
ATOM 7514 C C . TYR A 1 968 ? -15.686 7.548 8.442 1.00 96.25 968 TYR A C 1
ATOM 7516 O O . TYR A 1 968 ? -16.736 6.934 8.274 1.00 96.25 968 TYR A O 1
ATOM 7524 N N . LEU A 1 969 ? -15.651 8.826 8.818 1.00 96.38 969 LEU A N 1
ATOM 7525 C CA . LEU A 1 969 ? -16.772 9.636 9.309 1.00 96.38 969 LEU A CA 1
ATOM 7526 C C . LEU A 1 969 ? -17.026 10.849 8.391 1.00 96.38 969 LEU A C 1
ATOM 7528 O O . LEU A 1 969 ? -16.986 12.002 8.822 1.00 96.38 969 LEU A O 1
ATOM 7532 N N . ARG A 1 970 ? -17.261 10.609 7.097 1.00 92.75 970 ARG A N 1
ATOM 7533 C CA . ARG A 1 970 ? -17.321 11.673 6.074 1.00 92.75 970 ARG A CA 1
ATOM 7534 C C . ARG A 1 970 ? -18.735 12.099 5.686 1.00 92.75 970 ARG A C 1
ATOM 7536 O O . ARG A 1 970 ? -19.725 11.459 6.033 1.00 92.75 970 ARG A O 1
ATOM 7543 N N . LYS A 1 971 ? -18.808 13.163 4.875 1.00 91.44 971 LYS A N 1
ATOM 7544 C CA . LYS A 1 971 ? -20.030 13.686 4.234 1.00 91.44 971 LYS A CA 1
ATOM 7545 C C . LYS A 1 971 ? -21.115 14.078 5.241 1.00 91.44 971 LYS A C 1
ATOM 7547 O O . LYS A 1 971 ? -22.269 13.679 5.107 1.00 91.44 971 LYS A O 1
ATOM 7552 N N . GLY A 1 972 ? -20.746 14.866 6.250 1.00 91.38 972 GLY A N 1
ATOM 7553 C CA . GLY A 1 972 ? -21.695 15.357 7.255 1.00 91.38 972 GLY A CA 1
ATOM 7554 C C . GLY A 1 972 ? -22.021 14.368 8.374 1.00 91.38 972 GLY A C 1
ATOM 7555 O O . GLY A 1 972 ? -23.106 14.463 8.954 1.00 91.38 972 GLY A O 1
ATOM 7556 N N . SER A 1 973 ? -21.119 13.421 8.660 1.00 96.69 973 SER A N 1
ATOM 7557 C CA . SER A 1 973 ? -21.247 12.548 9.829 1.00 96.69 973 SER A CA 1
ATOM 7558 C C . SER A 1 973 ? -20.948 13.320 11.117 1.00 96.69 973 SER A C 1
ATOM 7560 O O . SER A 1 973 ? -19.790 13.622 11.393 1.00 96.69 973 SER A O 1
ATOM 7562 N N . ASN A 1 974 ? -21.989 13.686 11.868 1.00 97.31 974 ASN A N 1
ATOM 7563 C CA . ASN A 1 974 ? -21.947 14.741 12.892 1.00 97.31 974 ASN A CA 1
ATOM 7564 C C . ASN A 1 974 ? -22.664 14.341 14.188 1.00 97.31 974 ASN A C 1
ATOM 7566 O O . ASN A 1 974 ? -23.365 13.330 14.252 1.00 97.31 974 ASN A O 1
ATOM 7570 N N . SER A 1 975 ? -22.538 15.194 15.204 1.00 97.88 975 SER A N 1
ATOM 7571 C CA . SER A 1 975 ? -23.194 15.051 16.505 1.00 97.88 975 SER A CA 1
ATOM 7572 C C . SER A 1 975 ? -22.913 13.705 17.173 1.00 97.88 975 SER A C 1
ATOM 7574 O O . SER A 1 975 ? -23.802 13.105 17.774 1.00 97.88 975 SER A O 1
ATOM 7576 N N . PHE A 1 976 ? -21.700 13.185 17.001 1.00 98.44 976 PHE A N 1
ATOM 7577 C CA . PHE A 1 976 ? -21.314 11.906 17.579 1.00 98.44 976 PHE A CA 1
ATOM 7578 C C . PHE A 1 976 ? -20.710 12.066 18.969 1.00 98.44 976 PHE A C 1
ATOM 7580 O O . PHE A 1 976 ? -20.176 13.123 19.304 1.00 98.44 976 PHE A O 1
ATOM 7587 N N . ASP A 1 977 ? -20.746 10.981 19.733 1.00 98.62 977 ASP A N 1
ATOM 7588 C CA . ASP A 1 977 ? -19.991 10.819 20.969 1.00 98.62 977 ASP A CA 1
ATOM 7589 C C . ASP A 1 977 ? -19.157 9.533 20.881 1.00 98.62 977 ASP A C 1
ATOM 7591 O O . ASP A 1 977 ? -19.684 8.420 20.858 1.00 98.62 977 ASP A O 1
ATOM 7595 N N . ILE A 1 978 ? -17.847 9.677 20.694 1.00 98.75 978 ILE A N 1
ATOM 7596 C CA . ILE A 1 978 ? -16.934 8.551 20.470 1.00 98.75 978 ILE A CA 1
ATOM 7597 C C . ILE A 1 978 ? -15.925 8.524 21.604 1.00 98.75 978 ILE A C 1
ATOM 7599 O O . ILE A 1 978 ? -15.079 9.420 21.707 1.00 98.75 978 ILE A O 1
ATOM 7603 N N . HIS A 1 979 ? -15.995 7.491 22.445 1.00 98.56 979 HIS A N 1
ATOM 7604 C CA . HIS A 1 979 ? -15.210 7.467 23.671 1.00 98.56 979 HIS A CA 1
ATOM 7605 C C . HIS A 1 979 ? -14.824 6.093 24.211 1.00 98.56 979 HIS A C 1
ATOM 7607 O O . HIS A 1 979 ? -15.534 5.113 24.015 1.00 98.56 979 HIS A O 1
ATOM 7613 N N . HIS A 1 980 ? -13.752 6.028 25.003 1.00 98.31 980 HIS A N 1
ATOM 7614 C CA . HIS A 1 980 ? -13.303 4.800 25.673 1.00 98.31 980 HIS A CA 1
ATOM 7615 C C . HIS A 1 980 ? -12.966 3.671 24.682 1.00 98.31 980 HIS A C 1
ATOM 7617 O O . HIS A 1 980 ? -13.221 2.500 24.956 1.00 98.31 980 HIS A O 1
ATOM 7623 N N . ASN A 1 981 ? -12.419 4.017 23.511 1.00 98.56 981 ASN A N 1
ATOM 7624 C CA . ASN A 1 981 ? -12.051 3.064 22.460 1.00 98.56 981 ASN A CA 1
ATOM 7625 C C . ASN A 1 981 ? -10.529 2.888 22.341 1.00 98.56 981 ASN A C 1
ATOM 7627 O O . ASN A 1 981 ? -9.765 3.821 22.588 1.00 98.56 981 ASN A O 1
ATOM 7631 N N . LEU A 1 982 ? -10.106 1.710 21.876 1.00 97.56 982 LEU A N 1
ATOM 7632 C CA . LEU A 1 982 ? -8.761 1.435 21.368 1.00 97.56 982 LEU A CA 1
ATOM 7633 C C . LEU A 1 982 ? -8.808 1.392 19.836 1.00 97.56 982 LEU A C 1
ATOM 7635 O O . LEU A 1 982 ? -9.359 0.468 19.242 1.00 97.56 982 LEU A O 1
ATOM 7639 N N . LEU A 1 983 ? -8.234 2.398 19.189 1.00 97.56 983 LEU A N 1
ATOM 7640 C CA . LEU A 1 983 ? -8.277 2.595 17.744 1.00 97.56 983 LEU A CA 1
ATOM 7641 C C . LEU A 1 983 ? -6.875 2.389 17.184 1.00 97.56 983 LEU A C 1
ATOM 7643 O O . LEU A 1 983 ? -5.989 3.223 17.372 1.00 97.56 983 LEU A O 1
ATOM 7647 N N . TRP A 1 984 ? -6.664 1.254 16.531 1.00 93.00 984 TRP A N 1
ATOM 7648 C CA . TRP A 1 984 ? -5.334 0.795 16.172 1.00 93.00 984 TRP A CA 1
ATOM 7649 C C . TRP A 1 984 ? -5.167 0.706 14.661 1.00 93.00 984 TRP A C 1
ATOM 7651 O O . TRP A 1 984 ? -5.756 -0.144 13.987 1.00 93.00 984 TRP A O 1
ATOM 7661 N N . ASP A 1 985 ? -4.324 1.592 14.138 1.00 89.81 985 ASP A N 1
ATOM 7662 C CA . ASP A 1 985 ? -3.853 1.520 12.766 1.00 89.81 985 ASP A CA 1
ATOM 7663 C C . ASP A 1 985 ? -2.617 0.619 12.705 1.00 89.81 985 ASP A C 1
ATOM 7665 O O . ASP A 1 985 ? -1.550 0.958 13.209 1.00 89.81 985 ASP A O 1
ATOM 7669 N N . ARG A 1 986 ? -2.780 -0.571 12.134 1.00 80.50 986 ARG A N 1
ATOM 7670 C CA . ARG A 1 986 ? -1.699 -1.532 11.885 1.00 80.50 986 ARG A CA 1
ATOM 7671 C C . ARG A 1 986 ? -1.335 -1.602 10.415 1.00 80.50 986 ARG A C 1
ATOM 7673 O O . ARG A 1 986 ? -0.716 -2.579 9.995 1.00 80.50 986 ARG A O 1
ATOM 7680 N N . GLY A 1 987 ? -1.809 -0.660 9.603 1.00 73.69 987 GLY A N 1
ATOM 7681 C CA . GLY A 1 987 ? -1.654 -0.847 8.182 1.00 73.69 987 GLY A CA 1
ATOM 7682 C C . GLY A 1 987 ? -0.252 -0.567 7.691 1.00 73.69 987 GLY A C 1
ATOM 7683 O O . GLY A 1 987 ? 0.436 0.330 8.170 1.00 73.69 987 GLY A O 1
ATOM 7684 N N . HIS A 1 988 ? 0.154 -1.379 6.725 1.00 63.25 988 HIS A N 1
ATOM 7685 C CA . HIS A 1 988 ? 1.557 -1.516 6.357 1.00 63.25 988 HIS A CA 1
ATOM 7686 C C . HIS A 1 988 ? 2.073 -0.374 5.486 1.00 63.25 988 HIS A C 1
ATOM 7688 O O . HIS A 1 988 ? 3.226 0.003 5.628 1.00 63.25 988 HIS A O 1
ATOM 7694 N N . ALA A 1 989 ? 1.232 0.228 4.638 1.00 59.19 989 ALA A N 1
ATOM 7695 C CA . ALA A 1 989 ? 1.677 1.237 3.676 1.00 59.19 989 ALA A CA 1
ATOM 7696 C C . ALA A 1 989 ? 0.741 2.448 3.548 1.00 59.19 989 ALA A C 1
ATOM 7698 O O . ALA A 1 989 ? -0.426 2.433 3.952 1.00 59.19 989 ALA A O 1
ATOM 7699 N N . TYR A 1 990 ? 1.239 3.502 2.898 1.00 60.19 990 TYR A N 1
ATOM 7700 C CA . TYR A 1 990 ? 0.444 4.618 2.373 1.00 60.19 990 TYR A CA 1
ATOM 7701 C C . TYR A 1 990 ? 0.773 4.838 0.885 1.00 60.19 990 TYR A C 1
ATOM 7703 O O . TYR A 1 990 ? 1.845 4.461 0.410 1.00 60.19 990 TYR A O 1
ATOM 7711 N N . ALA A 1 991 ? -0.160 5.383 0.091 1.00 50.03 991 ALA A N 1
ATOM 7712 C CA . ALA A 1 991 ? 0.084 5.553 -1.347 1.00 50.03 991 ALA A CA 1
ATOM 7713 C C . ALA A 1 991 ? 0.802 6.843 -1.719 1.00 50.03 991 ALA A C 1
ATOM 7715 O O . ALA A 1 991 ? 1.691 6.825 -2.561 1.00 50.03 991 ALA A O 1
ATOM 7716 N N . ASN A 1 992 ? 0.402 7.953 -1.107 1.00 54.66 992 ASN A N 1
ATOM 7717 C CA . ASN A 1 992 ? 0.961 9.272 -1.359 1.00 54.66 992 ASN A CA 1
ATOM 7718 C C . ASN A 1 992 ? 0.638 10.175 -0.158 1.00 54.66 992 ASN A C 1
ATOM 7720 O O . ASN A 1 992 ? -0.467 10.096 0.384 1.00 54.66 992 ASN A O 1
ATOM 7724 N N . ARG A 1 993 ? 1.560 11.063 0.234 1.00 60.38 993 ARG A N 1
ATOM 7725 C CA . ARG A 1 993 ? 1.324 12.085 1.270 1.00 60.38 993 ARG A CA 1
ATOM 7726 C C . ARG A 1 993 ? 0.062 12.923 1.016 1.00 60.38 993 ARG A C 1
ATOM 7728 O O . ARG A 1 993 ? -0.643 13.271 1.957 1.00 60.38 993 ARG A O 1
ATOM 7735 N N . HIS A 1 994 ? -0.259 13.212 -0.251 1.00 64.56 994 HIS A N 1
ATOM 7736 C CA . HIS A 1 994 ? -1.381 14.078 -0.646 1.00 64.56 994 HIS A CA 1
ATOM 7737 C C . HIS A 1 994 ? -2.743 13.408 -0.495 1.00 64.56 994 HIS A C 1
ATOM 7739 O O . HIS A 1 994 ? -3.754 14.097 -0.417 1.00 64.56 994 HIS A O 1
ATOM 7745 N N . GLN A 1 995 ? -2.778 12.078 -0.402 1.00 58.38 995 GLN A N 1
ATOM 7746 C CA . GLN A 1 995 ? -4.009 11.369 -0.059 1.00 58.38 995 GLN A CA 1
ATOM 7747 C C . GLN A 1 995 ? -4.383 11.549 1.410 1.00 58.38 995 GLN A C 1
ATOM 7749 O O . GLN A 1 995 ? -5.543 11.336 1.747 1.00 58.38 995 GLN A O 1
ATOM 7754 N N . GLN A 1 996 ? -3.417 11.957 2.250 1.00 67.31 996 GLN A N 1
ATOM 7755 C CA . GLN A 1 996 ? -3.591 12.190 3.680 1.00 67.31 996 GLN A CA 1
ATOM 7756 C C . GLN A 1 996 ? -4.311 11.009 4.331 1.00 67.31 996 GLN A C 1
ATOM 7758 O O . GLN A 1 996 ? -5.452 11.165 4.733 1.00 67.31 996 GLN A O 1
ATOM 7763 N N . ASN A 1 997 ? -3.702 9.816 4.387 1.00 77.88 997 ASN A N 1
ATOM 7764 C CA . ASN A 1 997 ? -4.378 8.679 5.022 1.00 77.88 997 ASN A CA 1
ATOM 7765 C C . ASN A 1 997 ? -4.709 9.037 6.481 1.00 77.88 997 ASN A C 1
ATOM 7767 O O . ASN A 1 997 ? -3.793 9.371 7.238 1.00 77.88 997 ASN A O 1
ATOM 7771 N N . ARG A 1 998 ? -5.997 9.007 6.845 1.00 88.00 998 ARG A N 1
ATOM 7772 C CA . ARG A 1 998 ? -6.488 9.419 8.166 1.00 88.00 998 ARG A CA 1
ATOM 7773 C C . ARG A 1 998 ? -6.968 8.195 8.925 1.00 88.00 998 ARG A C 1
ATOM 7775 O O . ARG A 1 998 ? -7.890 7.517 8.473 1.00 88.00 998 ARG A O 1
ATOM 7782 N N . THR A 1 999 ? -6.380 7.940 10.089 1.00 92.56 999 THR A N 1
ATOM 7783 C CA . THR A 1 999 ? -6.846 6.896 11.007 1.00 92.56 999 THR A CA 1
ATOM 7784 C C . THR A 1 999 ? -8.289 7.193 11.432 1.00 92.56 999 THR A C 1
ATOM 7786 O O . THR A 1 999 ? -9.127 6.292 11.409 1.00 92.56 999 THR A O 1
ATOM 7789 N N . ILE A 1 1000 ? -8.593 8.462 11.729 1.00 95.69 1000 ILE A N 1
ATOM 7790 C CA . ILE A 1 1000 ? -9.934 9.010 11.962 1.00 95.69 1000 ILE A CA 1
ATOM 7791 C C . ILE A 1 1000 ? -10.204 10.075 10.884 1.00 95.69 1000 ILE A C 1
ATOM 7793 O O . ILE A 1 1000 ? -9.699 11.197 10.970 1.00 95.69 1000 ILE A O 1
ATOM 7797 N N . ASP A 1 1001 ? -10.960 9.710 9.844 1.00 94.38 1001 ASP A N 1
ATOM 7798 C CA . ASP A 1 1001 ? -11.268 10.569 8.689 1.00 94.38 1001 ASP A CA 1
ATOM 7799 C C . ASP A 1 1001 ? -12.605 11.292 8.878 1.00 94.38 1001 ASP A C 1
ATOM 7801 O O . ASP A 1 1001 ? -13.663 10.705 8.671 1.00 94.38 1001 ASP A O 1
ATOM 7805 N N . MET A 1 1002 ? -12.566 12.577 9.225 1.00 94.62 1002 MET A N 1
ATOM 7806 C CA . MET A 1 1002 ? -13.752 13.438 9.340 1.00 94.62 1002 MET A CA 1
ATOM 7807 C C . MET A 1 1002 ? -13.813 14.489 8.222 1.00 94.62 1002 MET A C 1
ATOM 7809 O O . MET A 1 1002 ? -14.305 15.602 8.420 1.00 94.62 1002 MET A O 1
ATOM 7813 N N . ALA A 1 1003 ? -13.255 14.194 7.047 1.00 88.19 1003 ALA A N 1
ATOM 7814 C CA . ALA A 1 1003 ? -13.298 15.118 5.918 1.00 88.19 1003 ALA A CA 1
ATOM 7815 C C . ALA A 1 1003 ? -14.721 15.300 5.340 1.00 88.19 1003 ALA A C 1
ATOM 7817 O O . ALA A 1 1003 ? -15.661 14.560 5.637 1.00 88.19 1003 ALA A O 1
ATOM 7818 N N . ASP A 1 1004 ? -14.874 16.308 4.477 1.00 88.69 1004 ASP A N 1
ATOM 7819 C CA . ASP A 1 1004 ? -16.135 16.675 3.811 1.00 88.69 1004 ASP A CA 1
ATOM 7820 C C . ASP A 1 1004 ? -17.278 17.002 4.793 1.00 88.69 1004 ASP A C 1
ATOM 7822 O O . ASP A 1 1004 ? -18.411 16.536 4.649 1.00 88.69 1004 ASP A O 1
ATOM 7826 N N . GLY A 1 1005 ? -16.968 17.805 5.816 1.00 86.00 1005 GLY A N 1
ATOM 7827 C CA . GLY A 1 1005 ? -17.949 18.352 6.759 1.00 86.00 1005 GLY A CA 1
ATOM 7828 C C . GLY A 1 1005 ? -18.395 17.400 7.872 1.00 86.00 1005 GLY A C 1
ATOM 7829 O O . GLY A 1 1005 ? -19.466 17.623 8.435 1.00 86.00 1005 GLY A O 1
ATOM 7830 N N . GLY A 1 1006 ? -17.628 16.341 8.158 1.00 91.94 1006 GLY A N 1
ATOM 7831 C CA . GLY A 1 1006 ? -17.843 15.475 9.322 1.00 91.94 1006 GLY A CA 1
ATOM 7832 C C . GLY A 1 1006 ? -17.299 16.082 10.620 1.00 91.94 1006 GLY A C 1
ATOM 7833 O O . GLY A 1 1006 ? -16.367 16.878 10.594 1.00 91.94 1006 GLY A O 1
ATOM 7834 N N . GLY A 1 1007 ? -17.862 15.694 11.763 1.00 95.56 1007 GLY A N 1
ATOM 7835 C CA . GLY A 1 1007 ? -17.409 16.093 13.098 1.00 95.56 1007 GLY A CA 1
ATOM 7836 C C . GLY A 1 1007 ? -17.966 17.405 13.646 1.00 95.56 1007 GLY A C 1
ATOM 7837 O O . GLY A 1 1007 ? -17.454 17.879 14.652 1.00 95.56 1007 GLY A O 1
ATOM 7838 N N . ALA A 1 1008 ? -18.996 18.007 13.046 1.00 96.50 1008 ALA A N 1
ATOM 7839 C CA . ALA A 1 1008 ? -19.675 19.158 13.655 1.00 96.50 1008 ALA A CA 1
ATOM 7840 C C . ALA A 1 1008 ? -20.451 18.744 14.917 1.00 96.50 1008 ALA A C 1
ATOM 7842 O O . ALA A 1 1008 ? -21.009 17.642 14.960 1.00 96.50 1008 ALA A O 1
ATOM 7843 N N . ASP A 1 1009 ? -20.482 19.612 15.932 1.00 97.12 1009 ASP A N 1
ATOM 7844 C CA . ASP A 1 1009 ? -21.214 19.418 17.196 1.00 97.12 1009 ASP A CA 1
ATOM 7845 C C . ASP A 1 1009 ? -20.906 18.070 17.885 1.00 97.12 1009 ASP A C 1
ATOM 7847 O O . ASP A 1 1009 ? -21.779 17.444 18.485 1.00 97.12 1009 ASP A O 1
ATOM 7851 N N . SER A 1 1010 ? -19.677 17.572 17.722 1.00 98.31 1010 SER A N 1
ATOM 7852 C CA . SER A 1 1010 ? -19.279 16.209 18.090 1.00 98.31 1010 SER A CA 1
ATOM 7853 C C . SER A 1 1010 ? -18.264 16.175 19.227 1.00 98.31 1010 SER A C 1
ATOM 7855 O O . SER A 1 1010 ? -17.504 17.124 19.425 1.00 98.31 1010 SER A O 1
ATOM 7857 N N . LYS A 1 1011 ? -18.220 15.050 19.940 1.00 98.62 1011 LYS A N 1
ATOM 7858 C CA . LYS A 1 1011 ? -17.273 14.772 21.017 1.00 98.62 1011 LYS A CA 1
ATOM 7859 C C . LYS A 1 1011 ? -16.447 13.532 20.702 1.00 98.62 1011 LYS A C 1
ATOM 7861 O O . LYS A 1 1011 ? -16.983 12.472 20.387 1.00 98.62 1011 LYS A O 1
ATOM 7866 N N . PHE A 1 1012 ? -15.131 13.669 20.796 1.00 98.56 1012 PHE A N 1
ATOM 7867 C CA . PHE A 1 1012 ? -14.184 12.569 20.656 1.00 98.56 1012 PHE A CA 1
ATOM 7868 C C . PHE A 1 1012 ? -13.250 12.572 21.863 1.00 98.56 1012 PHE A C 1
ATOM 7870 O O . PHE A 1 1012 ? -12.346 13.410 21.948 1.00 98.56 1012 PHE A O 1
ATOM 7877 N N . HIS A 1 1013 ? -13.473 11.678 22.827 1.00 98.44 1013 HIS A N 1
ATOM 7878 C CA . HIS A 1 1013 ? -12.759 11.771 24.098 1.00 98.44 1013 HIS A CA 1
ATOM 7879 C C . HIS A 1 1013 ? -12.432 10.455 24.777 1.00 98.44 1013 HIS A C 1
ATOM 7881 O O . HIS A 1 1013 ? -13.158 9.481 24.632 1.00 98.44 1013 HIS A O 1
ATOM 7887 N N . HIS A 1 1014 ? -11.391 10.436 25.609 1.00 98.31 1014 HIS A N 1
ATOM 7888 C CA . HIS A 1 1014 ? -10.980 9.224 26.326 1.00 98.31 1014 HIS A CA 1
ATOM 7889 C C . HIS A 1 1014 ? -10.715 8.045 25.375 1.00 98.31 1014 HIS A C 1
ATOM 7891 O O . HIS A 1 1014 ? -11.082 6.913 25.665 1.00 98.31 1014 HIS A O 1
ATOM 7897 N N . ASN A 1 1015 ? -10.138 8.298 24.199 1.00 98.44 1015 ASN A N 1
ATOM 7898 C CA . ASN A 1 1015 ? -9.741 7.243 23.269 1.00 98.44 1015 ASN A CA 1
ATOM 7899 C C . ASN A 1 1015 ? -8.224 7.050 23.283 1.00 98.44 1015 ASN A C 1
ATOM 7901 O O . ASN A 1 1015 ? -7.454 7.997 23.458 1.00 98.44 1015 ASN A O 1
ATOM 7905 N N . MET A 1 1016 ? -7.805 5.817 23.026 1.00 97.19 1016 MET A N 1
ATOM 7906 C CA . MET A 1 1016 ? -6.424 5.440 22.769 1.00 97.19 1016 MET A CA 1
ATOM 7907 C C . MET A 1 1016 ? -6.258 5.205 21.267 1.00 97.19 1016 MET A C 1
ATOM 7909 O O . MET A 1 1016 ? -6.754 4.211 20.740 1.00 97.19 1016 MET A O 1
ATOM 7913 N N . VAL A 1 1017 ? -5.574 6.114 20.571 1.00 96.31 1017 VAL A N 1
ATOM 7914 C CA . VAL A 1 1017 ? -5.231 5.962 19.152 1.00 96.31 1017 VAL A CA 1
ATOM 7915 C C . VAL A 1 1017 ? -3.771 5.549 19.034 1.00 96.31 1017 VAL A C 1
ATOM 7917 O O . VAL A 1 1017 ? -2.893 6.239 19.552 1.00 96.31 1017 VAL A O 1
ATOM 7920 N N . VAL A 1 1018 ? -3.509 4.427 18.367 1.00 92.12 1018 VAL A N 1
ATOM 7921 C CA . VAL A 1 1018 ? -2.181 3.802 18.329 1.00 92.12 1018 VAL A CA 1
ATOM 7922 C C . VAL A 1 1018 ? -1.682 3.653 16.902 1.00 92.12 1018 VAL A C 1
ATOM 7924 O O . VAL A 1 1018 ? -2.419 3.182 16.035 1.00 92.12 1018 VAL A O 1
ATOM 7927 N N . ALA A 1 1019 ? -0.401 3.985 16.709 1.00 83.19 1019 ALA A N 1
ATOM 7928 C CA . ALA A 1 1019 ? 0.357 3.763 15.478 1.00 83.19 1019 ALA A CA 1
ATOM 7929 C C . ALA A 1 1019 ? -0.288 4.365 14.217 1.00 83.19 1019 ALA A C 1
ATOM 7931 O O . ALA A 1 1019 ? -0.198 3.806 13.129 1.00 83.19 1019 ALA A O 1
ATOM 7932 N N . ALA A 1 1020 ? -0.913 5.538 14.345 1.00 85.69 1020 ALA A N 1
ATOM 7933 C CA . ALA A 1 1020 ? -1.433 6.250 13.187 1.00 85.69 1020 ALA A CA 1
ATOM 7934 C C . ALA A 1 1020 ? -0.298 6.570 12.202 1.00 85.69 1020 ALA A C 1
ATOM 7936 O O . ALA A 1 1020 ? 0.673 7.232 12.574 1.00 85.69 1020 ALA A O 1
ATOM 7937 N N . ARG A 1 1021 ? -0.423 6.105 10.952 1.00 81.38 1021 ARG A N 1
ATOM 7938 C CA . ARG A 1 1021 ? 0.713 6.058 10.012 1.00 81.38 1021 ARG A CA 1
ATOM 7939 C C . ARG A 1 1021 ? 0.955 7.330 9.186 1.00 81.38 1021 ARG A C 1
ATOM 7941 O O . ARG A 1 1021 ? 1.969 7.440 8.502 1.00 81.38 1021 ARG A O 1
ATOM 7948 N N . ASN A 1 1022 ? 0.008 8.272 9.179 1.00 83.81 1022 ASN A N 1
ATOM 7949 C CA . ASN A 1 1022 ? 0.144 9.571 8.500 1.00 83.81 1022 ASN A CA 1
ATOM 7950 C C . ASN A 1 1022 ? -0.648 10.664 9.232 1.00 83.81 1022 ASN A C 1
ATOM 7952 O O . ASN A 1 1022 ? -0.055 11.482 9.923 1.00 83.81 1022 ASN A O 1
ATOM 7956 N N . GLN A 1 1023 ? -1.980 10.675 9.147 1.00 88.56 1023 GLN A N 1
ATOM 7957 C CA . GLN A 1 1023 ? -2.806 11.570 9.960 1.00 88.56 1023 GLN A CA 1
ATOM 7958 C C . GLN A 1 1023 ? -3.622 10.760 10.960 1.00 88.56 1023 GLN A C 1
ATOM 7960 O O . GLN A 1 1023 ? -4.320 9.835 10.563 1.00 88.56 1023 GLN A O 1
ATOM 7965 N N . SER A 1 1024 ? -3.547 11.089 12.250 1.00 93.38 1024 SER A N 1
ATOM 7966 C CA . SER A 1 1024 ? -4.314 10.352 13.260 1.00 93.38 1024 SER A CA 1
ATOM 7967 C C . SER A 1 1024 ? -5.754 10.858 13.331 1.00 93.38 1024 SER A C 1
ATOM 7969 O O . SER A 1 1024 ? -6.650 10.213 12.790 1.00 93.38 1024 SER A O 1
ATOM 7971 N N . ILE A 1 1025 ? -5.984 12.050 13.890 1.00 95.19 1025 ILE A N 1
ATOM 7972 C CA . ILE A 1 1025 ? -7.306 12.691 13.940 1.00 95.19 1025 ILE A CA 1
ATOM 7973 C C . ILE A 1 1025 ? -7.322 13.867 12.970 1.00 95.19 1025 ILE A C 1
ATOM 7975 O O . ILE A 1 1025 ? -6.595 14.837 13.175 1.00 95.19 1025 ILE A O 1
ATOM 7979 N N . SER A 1 1026 ? -8.130 13.804 11.910 1.00 93.31 1026 SER A N 1
ATOM 7980 C CA . SER A 1 1026 ? -8.103 14.833 10.865 1.00 93.31 1026 SER A CA 1
ATOM 7981 C C . SER A 1 1026 ? -9.472 15.098 10.241 1.00 93.31 1026 SER A C 1
ATOM 7983 O O . SER A 1 1026 ? -10.305 14.201 10.110 1.00 93.31 1026 SER A O 1
ATOM 7985 N N . GLY A 1 1027 ? -9.708 16.357 9.864 1.00 90.69 1027 GLY A N 1
ATOM 7986 C CA . GLY A 1 1027 ? -11.026 16.867 9.483 1.00 90.69 1027 GLY A CA 1
ATOM 7987 C C . GLY A 1 1027 ? -11.724 17.526 10.670 1.00 90.69 1027 GLY A C 1
ATOM 7988 O O . GLY A 1 1027 ? -11.073 18.208 11.453 1.00 90.69 1027 GLY A O 1
ATOM 7989 N N . GLY A 1 1028 ? -13.034 17.351 10.807 1.00 90.50 1028 GLY A N 1
ATOM 7990 C CA . GLY A 1 1028 ? -13.807 17.939 11.901 1.00 90.50 1028 GLY A CA 1
ATOM 7991 C C . GLY A 1 1028 ? -14.712 19.082 11.446 1.00 90.50 1028 GLY A C 1
ATOM 7992 O O . GLY A 1 1028 ? -14.670 19.536 10.297 1.00 90.50 1028 GLY A O 1
ATOM 7993 N N . GLY A 1 1029 ? -15.565 19.525 12.365 1.00 91.81 1029 GLY A N 1
ATOM 7994 C CA . GLY A 1 1029 ? -16.540 20.581 12.133 1.00 91.81 1029 GLY A CA 1
ATOM 7995 C C . GLY A 1 1029 ? -16.643 21.550 13.310 1.00 91.81 1029 GLY A C 1
ATOM 7996 O O . GLY A 1 1029 ? -15.987 21.364 14.337 1.00 91.81 1029 GLY A O 1
ATOM 7997 N N . PRO A 1 1030 ? -17.447 22.616 13.171 1.00 94.44 1030 PRO A N 1
ATOM 7998 C CA . PRO A 1 1030 ? -17.607 23.623 14.216 1.00 94.44 1030 PRO A CA 1
ATOM 7999 C C . PRO A 1 1030 ? -18.195 23.038 15.509 1.00 94.44 1030 PRO A C 1
ATOM 8001 O O . PRO A 1 1030 ? -18.845 21.992 15.483 1.00 94.44 1030 PRO A O 1
ATOM 8004 N N . ASN A 1 1031 ? -17.978 23.739 16.627 1.00 95.00 1031 ASN A N 1
ATOM 8005 C CA . ASN A 1 1031 ? -18.508 23.398 17.959 1.00 95.00 1031 ASN A CA 1
ATOM 8006 C C . ASN A 1 1031 ? -18.173 21.972 18.448 1.00 95.00 1031 ASN A C 1
ATOM 8008 O O . ASN A 1 1031 ? -18.959 21.364 19.174 1.00 95.00 1031 ASN A O 1
ATOM 8012 N N . SER A 1 1032 ? -17.039 21.410 18.028 1.00 97.31 1032 SER A N 1
ATOM 8013 C CA . SER A 1 1032 ? -16.623 20.054 18.400 1.00 97.31 1032 SER A CA 1
ATOM 8014 C C . SER A 1 1032 ? -15.521 20.044 19.457 1.00 97.31 1032 SER A C 1
ATOM 8016 O O . SER A 1 1032 ? -14.755 21.002 19.574 1.00 97.31 1032 SER A O 1
ATOM 8018 N N . GLU A 1 1033 ? -15.441 18.970 20.244 1.00 98.31 1033 GLU A N 1
ATOM 8019 C CA . GLU A 1 1033 ? -14.484 18.831 21.346 1.00 98.31 1033 GLU A CA 1
ATOM 8020 C C . GLU A 1 1033 ? -13.699 17.515 21.240 1.00 98.31 1033 GLU A C 1
ATOM 8022 O O . GLU A 1 1033 ? -14.276 16.430 21.146 1.00 98.31 1033 GLU A O 1
ATOM 8027 N N . TYR A 1 1034 ? -12.369 17.618 21.290 1.00 98.44 1034 TYR A N 1
ATOM 8028 C CA . TYR A 1 1034 ? -11.428 16.498 21.226 1.00 98.44 1034 TYR A CA 1
ATOM 8029 C C . TYR A 1 1034 ? -10.560 16.516 22.478 1.00 98.44 1034 TYR A C 1
ATOM 8031 O O . TYR A 1 1034 ? -9.657 17.356 22.581 1.00 98.44 1034 TYR A O 1
ATOM 8039 N N . PHE A 1 1035 ? -10.835 15.634 23.443 1.00 98.56 1035 PHE A N 1
ATOM 8040 C CA . PHE A 1 1035 ? -10.194 15.742 24.753 1.00 98.56 1035 PHE A CA 1
ATOM 8041 C C . PHE A 1 1035 ? -9.901 14.448 25.493 1.00 98.56 1035 PHE A C 1
ATOM 8043 O O . PHE A 1 1035 ? -10.537 13.428 25.267 1.00 98.56 1035 PHE A O 1
ATOM 8050 N N . GLU A 1 1036 ? -8.916 14.490 26.391 1.00 98.06 1036 GLU A N 1
ATOM 8051 C CA . GLU A 1 1036 ? -8.493 13.333 27.199 1.00 98.06 1036 GLU A CA 1
ATOM 8052 C C . GLU A 1 1036 ? -8.134 12.101 26.348 1.00 98.06 1036 GLU A C 1
ATOM 8054 O O . GLU A 1 1036 ? -8.209 10.961 26.803 1.00 98.06 1036 GLU A O 1
ATOM 8059 N N . ASN A 1 1037 ? -7.745 12.305 25.085 1.00 98.38 1037 ASN A N 1
ATOM 8060 C CA . ASN A 1 1037 ? -7.285 11.224 24.222 1.00 98.38 1037 ASN A CA 1
ATOM 8061 C C . ASN A 1 1037 ? -5.783 11.013 24.403 1.00 98.38 1037 ASN A C 1
ATOM 8063 O O . ASN A 1 1037 ? -5.018 11.969 24.567 1.00 98.38 1037 ASN A O 1
ATOM 8067 N N . THR A 1 1038 ? -5.353 9.759 24.291 1.00 97.62 1038 THR A N 1
ATOM 8068 C CA . THR A 1 1038 ? -3.943 9.437 24.069 1.00 97.62 1038 THR A CA 1
ATOM 8069 C C . THR A 1 1038 ? -3.740 9.093 22.604 1.00 97.62 1038 THR A C 1
ATOM 8071 O O . THR A 1 1038 ? -4.389 8.189 22.084 1.00 97.62 1038 THR A O 1
ATOM 8074 N N . VAL A 1 1039 ? -2.860 9.830 21.931 1.00 97.69 1039 VAL A N 1
ATOM 8075 C CA . VAL A 1 1039 ? -2.649 9.728 20.486 1.00 97.69 1039 VAL A CA 1
ATOM 8076 C C . VAL A 1 1039 ? -1.180 9.452 20.208 1.00 97.69 1039 VAL A C 1
ATOM 8078 O O . VAL A 1 1039 ? -0.327 10.303 20.450 1.00 97.69 1039 VAL A O 1
ATOM 8081 N N . GLU A 1 1040 ? -0.891 8.271 19.669 1.00 94.38 1040 GLU A N 1
ATOM 8082 C CA . GLU A 1 1040 ? 0.419 7.924 19.126 1.00 94.38 1040 GLU A CA 1
ATOM 8083 C C . GLU A 1 1040 ? 0.379 7.983 17.593 1.00 94.38 1040 GLU A C 1
ATOM 8085 O O . GLU A 1 1040 ? -0.315 7.203 16.933 1.00 94.38 1040 GLU A O 1
ATOM 8090 N N . LEU A 1 1041 ? 1.154 8.909 17.035 1.00 91.56 1041 LEU A N 1
ATOM 8091 C CA . LEU A 1 1041 ? 1.470 8.991 15.617 1.00 91.56 1041 LEU A CA 1
ATOM 8092 C C . LEU A 1 1041 ? 2.852 8.377 15.381 1.00 91.56 1041 LEU A C 1
ATOM 8094 O O . LEU A 1 1041 ? 3.822 8.746 16.043 1.00 91.56 1041 LEU A O 1
ATOM 8098 N N . VAL A 1 1042 ? 2.932 7.502 14.383 1.00 85.75 1042 VAL A N 1
ATOM 8099 C CA . VAL A 1 1042 ? 4.182 7.013 13.800 1.00 85.75 1042 VAL A CA 1
ATOM 8100 C C . VAL A 1 1042 ? 4.135 7.412 12.330 1.00 85.75 1042 VAL A C 1
ATOM 8102 O O . VAL A 1 1042 ? 3.573 6.705 11.513 1.00 85.75 1042 VAL A O 1
ATOM 8105 N N . GLY A 1 1043 ? 4.602 8.608 11.989 1.00 77.50 1043 GLY A N 1
ATOM 8106 C CA . GLY A 1 1043 ? 4.499 9.155 10.641 1.00 77.50 1043 GLY A CA 1
ATOM 8107 C C . GLY A 1 1043 ? 5.383 8.395 9.662 1.00 77.50 1043 GLY A C 1
ATOM 8108 O O . GLY A 1 1043 ? 6.593 8.406 9.809 1.00 77.50 1043 GLY A O 1
ATOM 8109 N N . HIS A 1 1044 ? 4.811 7.767 8.640 1.00 72.19 1044 HIS A N 1
ATOM 8110 C CA . HIS A 1 1044 ? 5.581 7.106 7.578 1.00 72.19 1044 HIS A CA 1
ATOM 8111 C C . HIS A 1 1044 ? 5.864 8.043 6.389 1.00 72.19 1044 HIS A C 1
ATOM 8113 O O . HIS A 1 1044 ? 6.439 7.616 5.394 1.00 72.19 1044 HIS A O 1
ATOM 8119 N N . SER A 1 1045 ? 5.398 9.295 6.440 1.00 71.31 1045 SER A N 1
ATOM 8120 C CA . SER A 1 1045 ? 5.518 10.257 5.342 1.00 71.31 1045 SER A CA 1
ATOM 8121 C C . SER A 1 1045 ? 5.667 11.684 5.829 1.00 71.31 1045 SER A C 1
ATOM 8123 O O . SER A 1 1045 ? 5.287 12.029 6.948 1.00 71.31 1045 SER A O 1
ATOM 8125 N N . THR A 1 1046 ? 6.062 12.573 4.928 1.00 73.31 1046 THR A N 1
ATOM 8126 C CA . THR A 1 1046 ? 5.994 14.004 5.190 1.00 73.31 1046 THR A CA 1
ATOM 8127 C C . THR A 1 1046 ? 4.587 14.513 5.434 1.00 73.31 1046 THR A C 1
ATOM 8129 O O . THR A 1 1046 ? 3.624 14.108 4.788 1.00 73.31 1046 THR A O 1
ATOM 8132 N N . ASN A 1 1047 ? 4.493 15.492 6.343 1.00 76.38 1047 ASN A N 1
ATOM 8133 C CA . ASN A 1 1047 ? 3.233 16.094 6.785 1.00 76.38 1047 ASN A CA 1
ATOM 8134 C C . ASN A 1 1047 ? 2.324 15.141 7.572 1.00 76.38 1047 ASN A C 1
ATOM 8136 O O . ASN A 1 1047 ? 1.102 15.324 7.567 1.00 76.38 1047 ASN A O 1
ATOM 8140 N N . SER A 1 1048 ? 2.925 14.174 8.265 1.00 85.56 1048 SER A N 1
ATOM 8141 C CA . SER A 1 1048 ? 2.206 13.302 9.185 1.00 85.56 1048 SER A CA 1
ATOM 8142 C C . SER A 1 1048 ? 1.807 14.080 10.437 1.00 85.56 1048 SER A C 1
ATOM 8144 O O . SER A 1 1048 ? 2.674 14.632 11.101 1.00 85.56 1048 SER A O 1
ATOM 8146 N N . ALA A 1 1049 ? 0.519 14.139 10.774 1.00 91.06 1049 ALA A N 1
ATOM 8147 C CA . ALA A 1 1049 ? 0.010 14.936 11.890 1.00 91.06 1049 ALA A CA 1
ATOM 8148 C C . ALA A 1 1049 ? -0.845 14.112 12.853 1.00 91.06 1049 ALA A C 1
ATOM 8150 O O . ALA A 1 1049 ? -1.783 13.433 12.435 1.00 91.06 1049 ALA A O 1
ATOM 8151 N N . ALA A 1 1050 ? -0.575 14.206 14.155 1.00 95.19 1050 ALA A N 1
ATOM 8152 C CA . ALA A 1 1050 ? -1.363 13.488 15.147 1.00 95.19 1050 ALA A CA 1
ATOM 8153 C C . ALA A 1 1050 ? -2.758 14.120 15.289 1.00 95.19 1050 ALA A C 1
ATOM 8155 O O . ALA A 1 1050 ? -3.764 13.419 15.257 1.00 95.19 1050 ALA A O 1
ATOM 8156 N N . ILE A 1 1051 ? -2.862 15.448 15.357 1.00 95.50 1051 ILE A N 1
ATOM 8157 C CA . ILE A 1 1051 ? -4.168 16.124 15.340 1.00 95.50 1051 ILE A CA 1
ATOM 8158 C C . ILE A 1 1051 ? -4.174 17.247 14.306 1.00 95.50 1051 ILE A C 1
ATOM 8160 O O . ILE A 1 1051 ? -3.376 18.173 14.387 1.00 95.50 1051 ILE A O 1
ATOM 8164 N N . ALA A 1 1052 ? -5.102 17.184 13.354 1.00 93.25 1052 ALA A N 1
ATOM 8165 C CA . ALA A 1 1052 ? -5.335 18.168 12.298 1.00 93.25 1052 ALA A CA 1
ATOM 8166 C C . ALA A 1 1052 ? -6.834 18.510 12.204 1.00 93.25 1052 ALA A C 1
ATOM 8168 O O . ALA A 1 1052 ? -7.477 18.335 11.165 1.00 93.25 1052 ALA A O 1
ATOM 8169 N N . VAL A 1 1053 ? -7.396 18.957 13.330 1.00 93.19 1053 VAL A N 1
ATOM 8170 C CA . VAL A 1 1053 ? -8.815 19.312 13.454 1.00 93.19 1053 VAL A CA 1
ATOM 8171 C C . VAL A 1 1053 ? -9.100 20.684 12.836 1.00 93.19 1053 VAL A C 1
ATOM 8173 O O . VAL A 1 1053 ? -8.304 21.618 12.974 1.00 93.19 1053 VAL A O 1
ATOM 8176 N N . VAL A 1 1054 ? -10.249 20.811 12.172 1.00 90.94 1054 VAL A N 1
ATOM 8177 C CA . VAL A 1 1054 ? -10.791 22.057 11.612 1.00 90.94 1054 VAL A CA 1
ATOM 8178 C C . VAL A 1 1054 ? -12.192 22.339 12.163 1.00 90.94 1054 VAL A C 1
ATOM 8180 O O . VAL A 1 1054 ? -12.897 21.425 12.581 1.00 90.94 1054 VAL A O 1
ATOM 8183 N N . GLY A 1 1055 ? -12.614 23.603 12.107 1.00 88.38 1055 GLY A N 1
ATOM 8184 C CA . GLY A 1 1055 ? -13.961 24.034 12.487 1.00 88.38 1055 GLY A CA 1
ATOM 8185 C C . GLY A 1 1055 ? -13.928 25.236 13.424 1.00 88.38 1055 GLY A C 1
ATOM 8186 O O . GLY A 1 1055 ? -13.150 25.262 14.372 1.00 88.38 1055 GLY A O 1
ATOM 8187 N N . ALA A 1 1056 ? -14.769 26.238 13.163 1.00 85.75 1056 ALA A N 1
ATOM 8188 C CA . ALA A 1 1056 ? -14.872 27.399 14.043 1.00 85.75 1056 ALA A CA 1
ATOM 8189 C C . ALA A 1 1056 ? -15.299 26.967 15.458 1.00 85.75 1056 ALA A C 1
ATOM 8191 O O . ALA A 1 1056 ? -16.206 26.145 15.600 1.00 85.75 1056 ALA A O 1
ATOM 8192 N N . GLU A 1 1057 ? -14.642 27.511 16.485 1.00 88.00 1057 GLU A N 1
ATOM 8193 C CA . GLU A 1 1057 ? -14.892 27.209 17.904 1.00 88.00 1057 GLU A CA 1
ATOM 8194 C C . GLU A 1 1057 ? -14.671 25.741 18.311 1.00 88.00 1057 GLU A C 1
ATOM 8196 O O . GLU A 1 1057 ? -15.049 25.344 19.416 1.00 88.00 1057 GLU A O 1
ATOM 8201 N N . ALA A 1 1058 ? -14.041 24.923 17.460 1.00 95.69 1058 ALA A N 1
ATOM 8202 C CA . ALA A 1 1058 ? -13.617 23.590 17.870 1.00 95.69 1058 ALA A CA 1
ATOM 8203 C C . ALA A 1 1058 ? -12.545 23.686 18.969 1.00 95.69 1058 ALA A C 1
ATOM 8205 O O . ALA A 1 1058 ? -11.722 24.610 18.985 1.00 95.69 1058 ALA A O 1
ATOM 8206 N N . LYS A 1 1059 ? -12.541 22.718 19.887 1.00 98.19 1059 LYS A N 1
ATOM 8207 C CA . LYS A 1 1059 ? -11.616 22.666 21.021 1.00 98.19 1059 LYS A CA 1
ATOM 8208 C C . LYS A 1 1059 ? -10.828 21.367 21.021 1.00 98.19 1059 LYS A C 1
ATOM 8210 O O . LYS A 1 1059 ? -11.398 20.283 20.949 1.00 98.19 1059 LYS A O 1
ATOM 8215 N N . VAL A 1 1060 ? -9.516 21.478 21.167 1.00 98.50 1060 VAL A N 1
ATOM 8216 C CA . VAL A 1 1060 ? -8.600 20.346 21.321 1.00 98.50 1060 VAL A CA 1
ATOM 8217 C C . VAL A 1 1060 ? -7.891 20.522 22.652 1.00 98.50 1060 VAL A C 1
ATOM 8219 O O . VAL A 1 1060 ? -7.070 21.430 22.791 1.00 98.50 1060 VAL A O 1
ATOM 8222 N N . HIS A 1 1061 ? -8.211 19.702 23.652 1.00 98.50 1061 HIS A N 1
ATOM 8223 C CA . HIS A 1 1061 ? -7.690 19.938 24.994 1.00 98.50 1061 HIS A CA 1
ATOM 8224 C C . HIS A 1 1061 ? -7.414 18.695 25.822 1.00 98.50 1061 HIS A C 1
ATOM 8226 O O . HIS A 1 1061 ? -8.047 17.672 25.636 1.00 98.50 1061 HIS A O 1
ATOM 8232 N N . HIS A 1 1062 ? -6.489 18.786 26.778 1.00 98.12 1062 HIS A N 1
ATOM 8233 C CA . HIS A 1 1062 ? -6.184 17.684 27.705 1.00 98.12 1062 HIS A CA 1
ATOM 8234 C C . HIS A 1 1062 ? -5.732 16.381 27.012 1.00 98.12 1062 HIS A C 1
ATOM 8236 O O . HIS A 1 1062 ? -5.788 15.304 27.593 1.00 98.12 1062 HIS A O 1
ATOM 8242 N N . ASN A 1 1063 ? -5.272 16.446 25.758 1.00 98.62 1063 ASN A N 1
ATOM 8243 C CA . ASN A 1 1063 ? -4.779 15.268 25.047 1.00 98.62 1063 ASN A CA 1
ATOM 8244 C C . ASN A 1 1063 ? -3.300 15.018 25.363 1.00 98.62 1063 ASN A C 1
ATOM 8246 O O . ASN A 1 1063 ? -2.534 15.959 25.586 1.00 98.62 1063 ASN A O 1
ATOM 8250 N N . ARG A 1 1064 ? -2.888 13.749 25.318 1.00 97.94 1064 ARG A N 1
ATOM 8251 C CA . ARG A 1 1064 ? -1.486 13.314 25.394 1.00 97.94 1064 ARG A CA 1
ATOM 8252 C C . ARG A 1 1064 ? -1.062 12.805 24.025 1.00 97.94 1064 ARG A C 1
ATOM 8254 O O . ARG A 1 1064 ? -1.595 11.810 23.543 1.00 97.94 1064 ARG A O 1
ATOM 8261 N N . ILE A 1 1065 ? -0.138 13.510 23.387 1.00 97.75 1065 ILE A N 1
ATOM 8262 C CA . ILE A 1 1065 ? 0.209 13.325 21.980 1.00 97.75 1065 ILE A CA 1
ATOM 8263 C C . ILE A 1 1065 ? 1.685 12.965 21.877 1.00 97.75 1065 ILE A C 1
ATOM 8265 O O . ILE A 1 1065 ? 2.544 13.747 22.279 1.00 97.75 1065 ILE A O 1
ATOM 8269 N N . ILE A 1 1066 ? 1.962 11.794 21.313 1.00 94.75 1066 ILE A N 1
ATOM 8270 C CA . ILE A 1 1066 ? 3.305 11.312 20.999 1.00 94.75 1066 ILE A CA 1
ATOM 8271 C C . ILE A 1 1066 ? 3.401 11.245 19.477 1.00 94.75 1066 ILE A C 1
ATOM 8273 O O . ILE A 1 1066 ? 2.709 10.443 18.852 1.00 94.75 1066 ILE A O 1
ATOM 8277 N N . ALA A 1 1067 ? 4.230 12.092 18.873 1.00 92.69 1067 ALA A N 1
ATOM 8278 C CA . ALA A 1 1067 ? 4.406 12.152 17.427 1.00 92.69 1067 ALA A CA 1
ATOM 8279 C C . ALA A 1 1067 ? 5.841 11.783 17.042 1.00 92.69 1067 ALA A C 1
ATOM 8281 O O . ALA A 1 1067 ? 6.776 12.556 17.244 1.00 92.69 1067 ALA A O 1
ATOM 8282 N N . ARG A 1 1068 ? 6.002 10.588 16.476 1.00 86.19 1068 ARG A N 1
ATOM 8283 C CA . ARG A 1 1068 ? 7.283 10.036 16.021 1.00 86.19 1068 ARG A CA 1
ATOM 8284 C C . ARG A 1 1068 ? 7.231 9.677 14.542 1.00 86.19 1068 ARG A C 1
ATOM 8286 O O . ARG A 1 1068 ? 6.146 9.691 13.969 1.00 86.19 1068 ARG A O 1
ATOM 8293 N N . GLY A 1 1069 ? 8.362 9.391 13.908 1.00 78.06 1069 GLY A N 1
ATOM 8294 C CA . GLY A 1 1069 ? 8.440 8.976 12.506 1.00 78.06 1069 GLY A CA 1
ATOM 8295 C C . GLY A 1 1069 ? 9.178 9.934 11.565 1.00 78.06 1069 GLY A C 1
ATOM 8296 O O . GLY A 1 1069 ? 10.037 10.704 11.987 1.00 78.06 1069 GLY A O 1
ATOM 8297 N N . GLU A 1 1070 ? 8.855 9.857 10.272 1.00 74.38 1070 GLU A N 1
ATOM 8298 C CA . GLU A 1 1070 ? 9.306 10.741 9.194 1.00 74.38 1070 GLU A CA 1
ATOM 8299 C C . GLU A 1 1070 ? 8.520 12.058 9.271 1.00 74.38 1070 GLU A C 1
ATOM 8301 O O . GLU A 1 1070 ? 7.308 12.087 9.059 1.00 74.38 1070 GLU A O 1
ATOM 8306 N N . HIS A 1 1071 ? 9.209 13.162 9.581 1.00 79.62 1071 HIS A N 1
ATOM 8307 C CA . HIS A 1 1071 ? 8.631 14.512 9.678 1.00 79.62 1071 HIS A CA 1
ATOM 8308 C C . HIS A 1 1071 ? 7.290 14.591 10.459 1.00 79.62 1071 HIS A C 1
ATOM 8310 O O . HIS A 1 1071 ? 6.284 15.074 9.920 1.00 79.62 1071 HIS A O 1
ATOM 8316 N N . PRO A 1 1072 ? 7.255 14.125 11.722 1.00 86.50 1072 PRO A N 1
ATOM 8317 C CA . PRO A 1 1072 ? 6.027 14.025 12.495 1.00 86.50 1072 PRO A CA 1
ATOM 8318 C C . PRO A 1 1072 ? 5.604 15.371 13.072 1.00 86.50 1072 PRO A C 1
ATOM 8320 O O . PRO A 1 1072 ? 6.429 16.141 13.567 1.00 86.50 1072 PRO A O 1
ATOM 8323 N N . HIS A 1 1073 ? 4.301 15.638 13.052 1.00 90.81 1073 HIS A N 1
ATOM 8324 C CA . HIS A 1 1073 ? 3.678 16.842 13.587 1.00 90.81 1073 HIS A CA 1
ATOM 8325 C C . HIS A 1 1073 ? 2.757 16.486 14.752 1.00 90.81 1073 HIS A C 1
ATOM 8327 O O . HIS A 1 1073 ? 1.834 15.690 14.588 1.00 90.81 1073 HIS A O 1
ATOM 8333 N N . GLY A 1 1074 ? 2.971 17.093 15.919 1.00 94.44 1074 GLY A N 1
ATOM 8334 C CA . GLY A 1 1074 ? 2.079 16.941 17.068 1.00 94.44 1074 GLY A CA 1
ATOM 8335 C C . GLY A 1 1074 ? 0.683 17.470 16.744 1.00 94.44 1074 GLY A C 1
ATOM 8336 O O . GLY A 1 1074 ? -0.274 16.709 16.616 1.00 94.44 1074 GLY A O 1
ATOM 8337 N N . ILE A 1 1075 ? 0.566 18.783 16.542 1.00 94.94 1075 ILE A N 1
ATOM 8338 C CA . ILE A 1 1075 ? -0.698 19.416 16.151 1.00 94.94 1075 ILE A CA 1
ATOM 8339 C C . ILE A 1 1075 ? -0.518 20.271 14.897 1.00 94.94 1075 ILE A C 1
ATOM 8341 O O . ILE A 1 1075 ? 0.392 21.094 14.786 1.00 94.94 1075 ILE A O 1
ATOM 8345 N N . TRP A 1 1076 ? -1.446 20.112 13.960 1.00 92.19 1076 TRP A N 1
ATOM 8346 C CA . TRP A 1 1076 ? -1.629 20.998 12.826 1.00 92.19 1076 TRP A CA 1
ATOM 8347 C C . TRP A 1 1076 ? -2.779 21.971 13.110 1.00 92.19 1076 TRP A C 1
ATOM 8349 O O . TRP A 1 1076 ? -3.954 21.607 13.109 1.00 92.19 1076 TRP A O 1
ATOM 8359 N N . GLY A 1 1077 ? -2.405 23.221 13.371 1.00 91.00 1077 GLY A N 1
ATOM 8360 C CA . GLY A 1 1077 ? -3.284 24.326 13.711 1.00 91.00 1077 GLY A CA 1
ATOM 8361 C C . GLY A 1 1077 ? -4.201 24.770 12.574 1.00 91.00 1077 GLY A C 1
ATOM 8362 O O . GLY A 1 1077 ? -3.782 24.878 11.410 1.00 91.00 1077 GLY A O 1
ATOM 8363 N N . SER A 1 1078 ? -5.427 25.134 12.950 1.00 90.50 1078 SER A N 1
ATOM 8364 C CA . SER A 1 1078 ? -6.488 25.611 12.062 1.00 90.50 1078 SER A CA 1
ATOM 8365 C C . SER A 1 1078 ? -7.116 26.923 12.558 1.00 90.50 1078 SER A C 1
ATOM 8367 O O . SER A 1 1078 ? -7.118 27.185 13.761 1.00 90.50 1078 SER A O 1
ATOM 8369 N N . PRO A 1 1079 ? -7.675 27.747 11.651 1.00 88.75 1079 PRO A N 1
ATOM 8370 C CA . PRO A 1 1079 ? -8.395 28.969 12.014 1.00 88.75 1079 PRO A CA 1
ATOM 8371 C C . PRO A 1 1079 ? -9.523 28.751 13.025 1.00 88.75 1079 PRO A C 1
ATOM 8373 O O . PRO A 1 1079 ? -10.312 27.821 12.862 1.00 88.75 1079 PRO A O 1
ATOM 8376 N N . GLY A 1 1080 ? -9.624 29.633 14.025 1.00 89.25 1080 GLY A N 1
ATOM 8377 C CA . GLY A 1 1080 ? -10.718 29.644 15.005 1.00 89.25 1080 GLY A CA 1
ATOM 8378 C C . GLY A 1 1080 ? -10.774 28.450 15.969 1.00 89.25 1080 GLY A C 1
ATOM 8379 O O . GLY A 1 1080 ? -11.760 28.320 16.691 1.00 89.25 1080 GLY A O 1
ATOM 8380 N N . VAL A 1 1081 ? -9.760 27.576 15.974 1.00 94.25 1081 VAL A N 1
ATOM 8381 C CA . VAL A 1 1081 ? -9.673 26.423 16.886 1.00 94.25 1081 VAL A CA 1
ATOM 8382 C C . VAL A 1 1081 ? -8.905 26.809 18.152 1.00 94.25 1081 VAL A C 1
ATOM 8384 O O . VAL A 1 1081 ? -7.888 27.507 18.088 1.00 94.25 1081 VAL A O 1
ATOM 8387 N N . LYS A 1 1082 ? -9.379 26.325 19.304 1.00 96.62 1082 LYS A N 1
ATOM 8388 C CA . LYS A 1 1082 ? -8.761 26.532 20.620 1.00 96.62 1082 LYS A CA 1
ATOM 8389 C C . LYS A 1 1082 ? -8.031 25.270 21.068 1.00 96.62 1082 LYS A C 1
ATOM 8391 O O . LYS A 1 1082 ? -8.635 24.202 21.164 1.00 96.62 1082 LYS A O 1
ATOM 8396 N N . TYR A 1 1083 ? -6.746 25.395 21.370 1.00 97.69 1083 TYR A N 1
ATOM 8397 C CA . TYR A 1 1083 ? -5.876 24.295 21.775 1.00 97.69 1083 TYR A CA 1
ATOM 8398 C C . TYR A 1 1083 ? -5.372 24.537 23.197 1.00 97.69 1083 TYR A C 1
ATOM 8400 O O . TYR A 1 1083 ? -4.547 25.427 23.398 1.00 97.69 1083 TYR A O 1
ATOM 8408 N N . PHE A 1 1084 ? -5.821 23.771 24.191 1.00 98.44 1084 PHE A N 1
ATOM 8409 C CA . PHE A 1 1084 ? -5.412 24.057 25.569 1.00 98.44 1084 PHE A CA 1
ATOM 8410 C C . PHE A 1 1084 ? -5.156 22.850 26.459 1.00 98.44 1084 PHE A C 1
ATOM 8412 O O . PHE A 1 1084 ? -5.762 21.797 26.302 1.00 98.44 1084 PHE A O 1
ATOM 8419 N N . SER A 1 1085 ? -4.231 22.988 27.406 1.00 98.31 1085 SER A N 1
ATOM 8420 C CA . SER A 1 1085 ? -3.901 21.928 28.373 1.00 98.31 1085 SER A CA 1
ATOM 8421 C C . SER A 1 1085 ? -3.469 20.595 27.738 1.00 98.31 1085 SER A C 1
ATOM 8423 O O . SER A 1 1085 ? -3.575 19.545 28.366 1.00 98.31 1085 SER A O 1
ATOM 8425 N N . ASN A 1 1086 ? -2.989 20.597 26.490 1.00 98.56 1086 ASN A N 1
ATOM 8426 C CA . ASN A 1 1086 ? -2.460 19.397 25.846 1.00 98.56 1086 ASN A CA 1
ATOM 8427 C C . ASN A 1 1086 ? -1.002 19.166 26.248 1.00 98.56 1086 ASN A C 1
ATOM 8429 O O . ASN A 1 1086 ? -0.236 20.110 26.452 1.00 98.56 1086 ASN A O 1
ATOM 8433 N N . LYS A 1 1087 ? -0.607 17.895 26.289 1.00 98.31 1087 LYS A N 1
ATOM 8434 C CA . LYS A 1 1087 ? 0.776 17.446 26.428 1.00 98.31 1087 LYS A CA 1
ATOM 8435 C C . LYS A 1 1087 ? 1.239 16.859 25.096 1.00 98.31 1087 LYS A C 1
ATOM 8437 O O . LYS A 1 1087 ? 0.632 15.914 24.602 1.00 98.31 1087 LYS A O 1
ATOM 8442 N N . ILE A 1 1088 ? 2.272 17.440 24.496 1.00 97.50 1088 ILE A N 1
ATOM 8443 C CA . ILE A 1 1088 ? 2.747 17.117 23.145 1.00 97.50 1088 ILE A CA 1
ATOM 8444 C C . ILE A 1 1088 ? 4.236 16.791 23.219 1.00 97.50 1088 ILE A C 1
ATOM 8446 O O . ILE A 1 1088 ? 5.003 17.562 23.791 1.00 97.50 1088 ILE A O 1
ATOM 8450 N N . ASP A 1 1089 ? 4.640 15.663 22.647 1.00 94.75 1089 ASP A N 1
ATOM 8451 C CA . ASP A 1 1089 ? 6.034 15.267 22.469 1.00 94.75 1089 ASP A CA 1
ATOM 8452 C C . ASP A 1 1089 ? 6.220 14.904 20.993 1.00 94.75 1089 ASP A C 1
ATOM 8454 O O . ASP A 1 1089 ? 5.409 14.170 20.420 1.00 94.75 1089 ASP A O 1
ATOM 8458 N N . SER A 1 1090 ? 7.206 15.506 20.329 1.00 91.69 1090 SER A N 1
ATOM 8459 C CA . SER A 1 1090 ? 7.472 15.254 18.911 1.00 91.69 1090 SER A CA 1
ATOM 8460 C C . SER A 1 1090 ? 8.956 15.067 18.629 1.00 91.69 1090 SER A C 1
ATOM 8462 O O . SER A 1 1090 ? 9.794 15.871 19.047 1.00 91.69 1090 SER A O 1
ATOM 8464 N N . MET A 1 1091 ? 9.280 14.019 17.877 1.00 85.31 1091 MET A N 1
ATOM 8465 C CA . MET A 1 1091 ? 10.655 13.610 17.603 1.00 85.31 1091 MET A CA 1
ATOM 8466 C C . MET A 1 1091 ? 10.740 12.880 16.263 1.00 85.31 1091 MET A C 1
ATOM 8468 O O . MET A 1 1091 ? 9.952 11.980 16.013 1.00 85.31 1091 MET A O 1
ATOM 8472 N N . THR A 1 1092 ? 11.718 13.215 15.421 1.00 77.12 1092 THR A N 1
ATOM 8473 C CA . THR A 1 1092 ? 12.028 12.388 14.242 1.00 77.12 1092 THR A CA 1
ATOM 8474 C C . THR A 1 1092 ? 12.878 11.194 14.667 1.00 77.12 1092 THR A C 1
ATOM 8476 O O . THR A 1 1092 ? 13.944 11.385 15.249 1.00 77.12 1092 THR A O 1
ATOM 8479 N N . ASP A 1 1093 ? 12.431 9.982 14.344 1.00 67.44 1093 ASP A N 1
ATOM 8480 C CA . ASP A 1 1093 ? 13.167 8.723 14.551 1.00 67.44 1093 ASP A CA 1
ATOM 8481 C C . ASP A 1 1093 ? 13.149 7.785 13.323 1.00 67.44 1093 ASP A C 1
ATOM 8483 O O . ASP A 1 1093 ? 13.816 6.744 13.318 1.00 67.44 1093 ASP A O 1
ATOM 8487 N N . MET A 1 1094 ? 12.456 8.177 12.243 1.00 53.91 1094 MET A N 1
ATOM 8488 C CA . MET A 1 1094 ? 12.426 7.463 10.960 1.00 53.91 1094 MET A CA 1
ATOM 8489 C C . MET A 1 1094 ? 12.968 8.324 9.798 1.00 53.91 1094 MET A C 1
ATOM 8491 O O . MET A 1 1094 ? 13.070 9.538 9.930 1.00 53.91 1094 MET A O 1
ATOM 8495 N N . CYS A 1 1095 ? 13.353 7.630 8.715 1.00 53.06 1095 CYS A N 1
ATOM 8496 C CA . CYS A 1 1095 ? 14.052 7.994 7.460 1.00 53.06 1095 CYS A CA 1
ATOM 8497 C C . CYS A 1 1095 ? 14.030 9.459 6.930 1.00 53.06 1095 CYS A C 1
ATOM 8499 O O . CYS A 1 1095 ? 13.242 10.316 7.317 1.00 53.06 1095 CYS A O 1
ATOM 8501 N N . VAL A 1 1096 ? 14.915 9.726 5.959 1.00 50.00 1096 VAL A N 1
ATOM 8502 C CA . VAL A 1 1096 ? 14.938 10.921 5.099 1.00 50.00 1096 VAL A CA 1
ATOM 8503 C C . VAL A 1 1096 ? 13.676 10.957 4.240 1.00 50.00 1096 VAL A C 1
ATOM 8505 O O . VAL A 1 1096 ? 13.346 9.976 3.579 1.00 50.00 1096 VAL A O 1
ATOM 8508 N N . SER A 1 1097 ? 13.001 12.105 4.170 1.00 53.12 1097 SER A N 1
ATOM 8509 C CA . SER A 1 1097 ? 11.883 12.230 3.246 1.00 53.12 1097 SER A CA 1
ATOM 8510 C C . SER A 1 1097 ? 12.335 12.166 1.797 1.00 53.12 1097 SER A C 1
ATOM 8512 O O . SER A 1 1097 ? 13.174 12.960 1.369 1.00 53.12 1097 SER A O 1
ATOM 8514 N N . TYR A 1 1098 ? 11.675 11.316 1.009 1.00 50.62 1098 TYR A N 1
ATOM 8515 C CA . TYR A 1 1098 ? 11.860 11.255 -0.442 1.00 50.62 1098 TYR A CA 1
ATOM 8516 C C . TYR A 1 1098 ? 11.663 12.618 -1.134 1.00 50.62 1098 TYR A C 1
ATOM 8518 O O . TYR A 1 1098 ? 12.298 12.911 -2.142 1.00 50.62 1098 TYR A O 1
ATOM 8526 N N . GLU A 1 1099 ? 10.765 13.462 -0.616 1.00 49.12 1099 GLU A N 1
ATOM 8527 C CA . GLU A 1 1099 ? 10.402 14.728 -1.263 1.00 49.12 1099 GLU A CA 1
ATOM 8528 C C . GLU A 1 1099 ? 11.266 15.910 -0.819 1.00 49.12 1099 GLU A C 1
ATOM 8530 O O . GLU A 1 1099 ? 11.583 16.782 -1.626 1.00 49.12 1099 GLU A O 1
ATOM 8535 N N . TYR A 1 1100 ? 11.600 15.973 0.468 1.00 51.81 1100 TYR A N 1
ATOM 8536 C CA . TYR A 1 1100 ? 12.209 17.163 1.070 1.00 51.81 1100 TYR A CA 1
ATOM 8537 C C . TYR A 1 1100 ? 13.593 16.906 1.661 1.00 51.81 1100 TYR A C 1
ATOM 8539 O O . TYR A 1 1100 ? 14.197 17.831 2.202 1.00 51.81 1100 TYR A O 1
ATOM 8547 N N . GLY A 1 1101 ? 14.102 15.678 1.576 1.00 55.56 1101 GLY A N 1
ATOM 8548 C CA . GLY A 1 1101 ? 15.317 15.300 2.273 1.00 55.56 1101 GLY A CA 1
ATOM 8549 C C . GLY A 1 1101 ? 15.090 15.229 3.783 1.00 55.56 1101 GLY A C 1
ATOM 8550 O O . GLY A 1 1101 ? 14.054 14.771 4.269 1.00 55.56 1101 GLY A O 1
ATOM 8551 N N . THR A 1 1102 ? 16.089 15.648 4.549 1.00 58.25 1102 THR A N 1
ATOM 8552 C CA . THR A 1 1102 ? 16.094 15.527 6.006 1.00 58.25 1102 THR A CA 1
ATOM 8553 C C . THR A 1 1102 ? 15.111 16.534 6.632 1.00 58.25 1102 THR A C 1
ATOM 8555 O O . THR A 1 1102 ? 15.194 17.741 6.398 1.00 58.25 1102 THR A O 1
ATOM 8558 N N . LEU A 1 1103 ? 14.162 16.062 7.451 1.00 68.81 1103 LEU A N 1
ATOM 8559 C CA . LEU A 1 1103 ? 13.173 16.907 8.136 1.00 68.81 1103 LEU A CA 1
ATOM 8560 C C . LEU A 1 1103 ? 13.022 16.517 9.615 1.00 68.81 1103 LEU A C 1
ATOM 8562 O O . LEU A 1 1103 ? 12.909 15.341 9.955 1.00 68.81 1103 LEU A O 1
ATOM 8566 N N . GLY A 1 1104 ? 13.010 17.517 10.499 1.00 76.00 1104 GLY A N 1
ATOM 8567 C CA . GLY A 1 1104 ? 12.851 17.319 11.943 1.00 76.00 1104 GLY A CA 1
ATOM 8568 C C . GLY A 1 1104 ? 11.387 17.316 12.399 1.00 76.00 1104 GLY A C 1
ATOM 8569 O O . GLY A 1 1104 ? 10.509 17.795 11.684 1.00 76.00 1104 GLY A O 1
ATOM 8570 N N . GLY A 1 1105 ? 11.120 16.808 13.603 1.00 83.62 1105 GLY A N 1
ATOM 8571 C CA . GLY A 1 1105 ? 9.774 16.768 14.178 1.00 83.62 1105 GLY A CA 1
ATOM 8572 C C . GLY A 1 1105 ? 9.249 18.169 14.483 1.00 83.62 1105 GLY A C 1
ATOM 8573 O O . GLY A 1 1105 ? 10.033 19.080 14.763 1.00 83.62 1105 GLY A O 1
ATOM 8574 N N . VAL A 1 1106 ? 7.927 18.353 14.430 1.00 89.19 1106 VAL A N 1
ATOM 8575 C CA . VAL A 1 1106 ? 7.272 19.638 14.707 1.00 89.19 1106 VAL A CA 1
ATOM 8576 C C . VAL A 1 1106 ? 6.232 19.494 15.808 1.00 89.19 1106 VAL A C 1
ATOM 8578 O O . VAL A 1 1106 ? 5.298 18.714 15.673 1.00 89.19 1106 VAL A O 1
ATOM 8581 N N . GLY A 1 1107 ? 6.339 20.282 16.875 1.00 92.38 1107 GLY A N 1
ATOM 8582 C CA . GLY A 1 1107 ? 5.351 20.255 17.958 1.00 92.38 1107 GLY A CA 1
ATOM 8583 C C . GLY A 1 1107 ? 4.002 20.828 17.515 1.00 92.38 1107 GLY A C 1
ATOM 8584 O O . GLY A 1 1107 ? 2.962 20.178 17.642 1.00 92.38 1107 GLY A O 1
ATOM 8585 N N . PHE A 1 1108 ? 4.023 22.026 16.925 1.00 93.12 1108 PHE A N 1
ATOM 8586 C CA . PHE A 1 1108 ? 2.838 22.680 16.367 1.00 93.12 1108 PHE A CA 1
ATOM 8587 C C . PHE A 1 1108 ? 3.135 23.412 15.058 1.00 93.12 1108 PHE A C 1
ATOM 8589 O O . PHE A 1 1108 ? 4.129 24.134 14.947 1.00 93.12 1108 PHE A O 1
ATOM 8596 N N . ARG A 1 1109 ? 2.249 23.278 14.068 1.00 88.31 1109 ARG A N 1
ATOM 8597 C CA . ARG A 1 1109 ? 2.385 23.936 12.756 1.00 88.31 1109 ARG A CA 1
ATOM 8598 C C . ARG A 1 1109 ? 1.119 24.660 12.311 1.00 88.31 1109 ARG A C 1
ATOM 8600 O O . ARG A 1 1109 ? 0.020 24.186 12.568 1.00 88.31 1109 ARG A O 1
ATOM 8607 N N . THR A 1 1110 ? 1.264 25.738 11.545 1.00 87.31 1110 THR A N 1
ATOM 8608 C CA . THR A 1 1110 ? 0.186 26.320 10.722 1.00 87.31 1110 THR A CA 1
ATOM 8609 C C . THR A 1 1110 ? 0.433 26.053 9.230 1.00 87.31 1110 THR A C 1
ATOM 8611 O O . THR A 1 1110 ? 1.397 25.386 8.853 1.00 87.31 1110 THR A O 1
ATOM 8614 N N . ASN A 1 1111 ? -0.482 26.485 8.360 1.00 77.75 1111 ASN A N 1
ATOM 8615 C CA . ASN A 1 1111 ? -0.405 26.328 6.909 1.00 77.75 1111 ASN A CA 1
ATOM 8616 C C . ASN A 1 1111 ? -0.420 27.693 6.204 1.00 77.75 1111 ASN A C 1
ATOM 8618 O O . ASN A 1 1111 ? -0.900 28.677 6.756 1.00 77.75 1111 ASN A O 1
ATOM 8622 N N . TYR A 1 1112 ? 0.069 27.742 4.967 1.00 72.56 1112 TYR A N 1
ATOM 8623 C CA . TYR A 1 1112 ? 0.205 28.988 4.211 1.00 72.56 1112 TYR A CA 1
ATOM 8624 C C . TYR A 1 1112 ? -1.140 29.643 3.890 1.00 72.56 1112 TYR A C 1
ATOM 8626 O O . TYR A 1 1112 ? -2.101 28.958 3.535 1.00 72.56 1112 TYR A O 1
ATOM 8634 N N . SER A 1 1113 ? -1.161 30.982 3.904 1.00 64.81 1113 SER A N 1
ATOM 8635 C CA . SER A 1 1113 ? -2.219 31.796 3.279 1.00 64.81 1113 SER A CA 1
ATOM 8636 C C . SER A 1 1113 ? -3.646 31.502 3.772 1.00 64.81 1113 SER A C 1
ATOM 8638 O O . SER A 1 1113 ? -4.606 31.619 3.012 1.00 64.81 1113 SER A O 1
ATOM 8640 N N . ARG A 1 1114 ? -3.800 31.125 5.047 1.00 70.19 1114 ARG A N 1
ATOM 8641 C CA . ARG A 1 1114 ? -5.101 31.055 5.732 1.00 70.19 1114 ARG A CA 1
ATOM 8642 C C . ARG A 1 1114 ? -5.219 32.205 6.731 1.00 70.19 1114 ARG A C 1
ATOM 8644 O O . ARG A 1 1114 ? -4.215 32.589 7.314 1.00 70.19 1114 ARG A O 1
ATOM 8651 N N . ASN A 1 1115 ? -6.438 32.706 6.936 1.00 84.38 1115 ASN A N 1
ATOM 8652 C CA . ASN A 1 1115 ? -6.744 33.638 8.023 1.00 84.38 1115 ASN A CA 1
ATOM 8653 C C . ASN A 1 1115 ? -6.904 32.836 9.310 1.00 84.38 1115 ASN A C 1
ATOM 8655 O O . ASN A 1 1115 ? -7.841 32.052 9.417 1.00 84.38 1115 ASN A O 1
ATOM 8659 N N . TYR A 1 1116 ? -5.999 33.022 10.259 1.00 87.44 1116 TYR A N 1
ATOM 8660 C CA . TYR A 1 1116 ? -5.953 32.283 11.520 1.00 87.44 1116 TYR A CA 1
ATOM 8661 C C . TYR A 1 1116 ? -6.585 33.016 12.706 1.00 87.44 1116 TYR A C 1
ATOM 8663 O O . TYR A 1 1116 ? -6.405 32.598 13.851 1.00 87.44 1116 TYR A O 1
ATOM 8671 N N . SER A 1 1117 ? -7.334 34.088 12.452 1.00 88.75 1117 SER A N 1
ATOM 8672 C CA . SER A 1 1117 ? -8.004 34.858 13.499 1.00 88.75 1117 SER A CA 1
ATOM 8673 C C . SER A 1 1117 ? -8.845 33.973 14.420 1.00 88.75 1117 SER A C 1
ATOM 8675 O O . SER A 1 1117 ? -9.570 33.085 13.966 1.00 88.75 1117 SER A O 1
ATOM 8677 N N . GLY A 1 1118 ? -8.740 34.225 15.725 1.00 88.25 1118 GLY A N 1
ATOM 8678 C CA . GLY A 1 1118 ? -9.456 33.477 16.760 1.00 88.25 1118 GLY A CA 1
ATOM 8679 C C . GLY A 1 1118 ? -8.786 32.165 17.177 1.00 88.25 1118 GLY A C 1
ATOM 8680 O O . GLY A 1 1118 ? -9.321 31.475 18.039 1.00 88.25 1118 GLY A O 1
ATOM 8681 N N . MET A 1 1119 ? -7.630 31.809 16.602 1.00 92.12 1119 MET A N 1
ATOM 8682 C CA . MET A 1 1119 ? -6.838 30.677 17.089 1.00 92.12 1119 MET A CA 1
ATOM 8683 C C . MET A 1 1119 ? -6.176 31.021 18.432 1.00 92.12 1119 MET A C 1
ATOM 8685 O O . MET A 1 1119 ? -5.521 32.058 18.569 1.00 92.12 1119 MET A O 1
ATOM 8689 N N . GLU A 1 1120 ? -6.300 30.116 19.400 1.00 94.12 1120 GLU A N 1
ATOM 8690 C CA . GLU A 1 1120 ? -5.693 30.248 20.728 1.00 94.12 1120 GLU A CA 1
ATOM 8691 C C . GLU A 1 1120 ? -4.952 28.967 21.107 1.00 94.12 1120 GLU A C 1
ATOM 8693 O O . GLU A 1 1120 ? -5.478 27.866 20.934 1.00 94.12 1120 GLU A O 1
ATOM 8698 N N . LEU A 1 1121 ? -3.739 29.113 21.641 1.00 95.56 1121 LEU A N 1
ATOM 8699 C CA . LEU A 1 1121 ? -3.012 28.042 22.314 1.00 95.56 1121 LEU A CA 1
ATOM 8700 C C . LEU A 1 1121 ? -2.748 28.448 23.764 1.00 95.56 1121 LEU A C 1
ATOM 8702 O O . LEU A 1 1121 ? -1.949 29.362 23.990 1.00 95.56 1121 LEU A O 1
ATOM 8706 N N . SER A 1 1122 ? -3.353 27.763 24.735 1.00 98.00 1122 SER A N 1
ATOM 8707 C CA . SER A 1 1122 ? -3.205 28.088 26.160 1.00 98.00 1122 SER A CA 1
ATOM 8708 C C . SER A 1 1122 ? -2.838 26.903 27.058 1.00 98.00 1122 SER A C 1
ATOM 8710 O O . SER A 1 1122 ? -3.316 25.792 26.879 1.00 98.00 1122 SER A O 1
ATOM 8712 N N . ASP A 1 1123 ? -1.952 27.116 28.032 1.00 98.19 1123 ASP A N 1
ATOM 8713 C CA . ASP A 1 1123 ? -1.631 26.134 29.086 1.00 98.19 1123 ASP A CA 1
ATOM 8714 C C . ASP A 1 1123 ? -1.140 24.755 28.577 1.00 98.19 1123 ASP A C 1
ATOM 8716 O O . ASP A 1 1123 ? -1.258 23.744 29.269 1.00 98.19 1123 ASP A O 1
ATOM 8720 N N . ASN A 1 1124 ? -0.591 24.674 27.359 1.00 98.25 1124 ASN A N 1
ATOM 8721 C CA . ASN A 1 1124 ? -0.059 23.424 26.805 1.00 98.25 1124 ASN A CA 1
ATOM 8722 C C . ASN A 1 1124 ? 1.385 23.176 27.269 1.00 98.25 1124 ASN A C 1
ATOM 8724 O O . ASN A 1 1124 ? 2.154 24.118 27.463 1.00 98.25 1124 ASN A O 1
ATOM 8728 N N . VAL A 1 1125 ? 1.790 21.907 27.350 1.00 98.00 1125 VAL A N 1
ATOM 8729 C CA . VAL A 1 1125 ? 3.194 21.489 27.494 1.00 98.00 1125 VAL A CA 1
ATOM 8730 C C . VAL A 1 1125 ? 3.631 20.822 26.197 1.00 98.00 1125 VAL A C 1
ATOM 8732 O O . VAL A 1 1125 ? 3.081 19.796 25.810 1.00 98.00 1125 VAL A O 1
ATOM 8735 N N . MET A 1 1126 ? 4.619 21.395 25.518 1.00 96.56 1126 MET A N 1
ATOM 8736 C CA . MET A 1 1126 ? 5.099 20.917 24.225 1.00 96.56 1126 MET A CA 1
ATOM 8737 C C . MET A 1 1126 ? 6.602 20.702 24.263 1.00 96.56 1126 MET A C 1
ATOM 8739 O O . MET A 1 1126 ? 7.359 21.628 24.553 1.00 96.56 1126 MET A O 1
ATOM 8743 N N . VAL A 1 1127 ? 7.018 19.487 23.934 1.00 95.06 1127 VAL A N 1
ATOM 8744 C CA . VAL A 1 1127 ? 8.405 19.045 23.926 1.00 95.06 1127 VAL A CA 1
ATOM 8745 C C . VAL A 1 1127 ? 8.758 18.593 22.518 1.00 95.06 1127 VAL A C 1
ATOM 8747 O O . VAL A 1 1127 ? 8.059 17.780 21.921 1.00 95.06 1127 VAL A O 1
ATOM 8750 N N . VAL A 1 1128 ? 9.839 19.131 21.966 1.00 91.88 1128 VAL A N 1
ATOM 8751 C CA . VAL A 1 1128 ? 10.373 18.707 20.671 1.00 91.88 1128 VAL A CA 1
ATOM 8752 C C . VAL A 1 1128 ? 11.826 18.313 20.821 1.00 91.88 1128 VAL A C 1
ATOM 8754 O O . VAL A 1 1128 ? 12.631 19.088 21.345 1.00 91.88 1128 VAL A O 1
ATOM 8757 N N . ARG A 1 1129 ? 12.159 17.119 20.332 1.00 88.19 1129 ARG A N 1
ATOM 8758 C CA . ARG A 1 1129 ? 13.477 16.503 20.491 1.00 88.19 1129 ARG A CA 1
ATOM 8759 C C . ARG A 1 1129 ? 14.145 16.337 19.132 1.00 88.19 1129 ARG A C 1
ATOM 8761 O O . ARG A 1 1129 ? 13.609 15.686 18.241 1.00 88.19 1129 ARG A O 1
ATOM 8768 N N . ALA A 1 1130 ? 15.329 16.921 18.994 1.00 83.06 1130 ALA A N 1
ATOM 8769 C CA . ALA A 1 1130 ? 16.221 16.743 17.859 1.00 83.06 1130 ALA A CA 1
ATOM 8770 C C . ALA A 1 1130 ? 17.399 15.870 18.295 1.00 83.06 1130 ALA A C 1
ATOM 8772 O O . ALA A 1 1130 ? 18.182 16.284 19.149 1.00 83.06 1130 ALA A O 1
ATOM 8773 N N . MET A 1 1131 ? 17.529 14.677 17.722 1.00 74.75 1131 MET A N 1
ATOM 8774 C CA . MET A 1 1131 ? 18.617 13.750 18.031 1.00 74.75 1131 MET A CA 1
ATOM 8775 C C . MET A 1 1131 ? 19.509 13.545 16.808 1.00 74.75 1131 MET A C 1
ATOM 8777 O O . MET A 1 1131 ? 19.020 13.487 15.682 1.00 74.75 1131 MET A O 1
ATOM 8781 N N . GLU A 1 1132 ? 20.817 13.456 17.034 1.00 62.25 1132 GLU A N 1
ATOM 8782 C CA . GLU A 1 1132 ? 21.779 12.978 16.041 1.00 62.25 1132 GLU A CA 1
ATOM 8783 C C . GLU A 1 1132 ? 21.738 11.444 16.027 1.00 62.25 1132 GLU A C 1
ATOM 8785 O O . GLU A 1 1132 ? 22.120 10.803 17.006 1.00 62.25 1132 GLU A O 1
ATOM 8790 N N . ASP A 1 1133 ? 21.264 10.840 14.937 1.00 54.12 1133 ASP A N 1
ATOM 8791 C CA . ASP A 1 1133 ? 21.367 9.391 14.741 1.00 54.12 1133 ASP A CA 1
ATOM 8792 C C . ASP A 1 1133 ? 22.689 9.081 14.027 1.00 54.12 1133 ASP A C 1
ATOM 8794 O O . ASP A 1 1133 ? 22.788 9.137 12.807 1.00 54.12 1133 ASP A O 1
ATOM 8798 N N . THR A 1 1134 ? 23.727 8.769 14.810 1.00 41.78 1134 THR A N 1
ATOM 8799 C CA . THR A 1 1134 ? 25.089 8.469 14.318 1.00 41.78 1134 THR A CA 1
ATOM 8800 C C . THR A 1 1134 ? 25.194 7.221 13.424 1.00 41.78 1134 THR A C 1
ATOM 8802 O O . THR A 1 1134 ? 26.261 6.968 12.863 1.00 41.78 1134 THR A O 1
ATOM 8805 N N . GLY A 1 1135 ? 24.121 6.425 13.305 1.00 42.47 1135 GLY A N 1
ATOM 8806 C CA . GLY A 1 1135 ? 24.043 5.260 12.419 1.00 42.47 1135 GLY A CA 1
ATOM 8807 C C . GLY A 1 1135 ? 23.591 5.585 10.993 1.00 42.47 1135 GLY A C 1
ATOM 8808 O O . GLY A 1 1135 ? 23.561 4.694 10.149 1.00 42.47 1135 GLY A O 1
ATOM 8809 N N . ARG A 1 1136 ? 23.225 6.839 10.715 1.00 47.81 1136 ARG A N 1
ATOM 8810 C CA . ARG A 1 1136 ? 22.717 7.308 9.421 1.00 47.81 1136 ARG A CA 1
ATOM 8811 C C . ARG A 1 1136 ? 23.336 8.680 9.121 1.00 47.81 1136 ARG A C 1
ATOM 8813 O O . ARG A 1 1136 ? 23.575 9.453 10.043 1.00 47.81 1136 ARG A O 1
ATOM 8820 N N . ASP A 1 1137 ? 23.643 8.991 7.859 1.00 40.88 1137 ASP A N 1
ATOM 8821 C CA . ASP A 1 1137 ? 24.339 10.235 7.462 1.00 40.88 1137 ASP A CA 1
ATOM 8822 C C . ASP A 1 1137 ? 23.401 11.471 7.543 1.00 40.88 1137 ASP A C 1
ATOM 8824 O O . ASP A 1 1137 ? 23.144 12.169 6.562 1.00 40.88 1137 ASP A O 1
ATOM 8828 N N . PHE A 1 1138 ? 22.843 11.744 8.727 1.00 49.34 1138 PHE A N 1
ATOM 8829 C CA . PHE A 1 1138 ? 21.982 12.892 8.994 1.00 49.34 1138 PHE A CA 1
ATOM 8830 C C . PHE A 1 1138 ? 22.822 14.125 9.327 1.00 49.34 1138 PHE A C 1
ATOM 8832 O O . PHE A 1 1138 ? 23.330 14.270 10.438 1.00 49.34 1138 PHE A O 1
ATOM 8839 N N . VAL A 1 1139 ? 22.910 15.065 8.389 1.00 43.22 1139 VAL A N 1
ATOM 8840 C CA . VAL A 1 1139 ? 23.479 16.391 8.647 1.00 43.22 1139 VAL A CA 1
ATOM 8841 C C . VAL A 1 1139 ? 22.399 17.442 8.340 1.00 43.22 1139 VAL A C 1
ATOM 8843 O O . VAL A 1 1139 ? 21.815 17.447 7.261 1.00 43.22 1139 VAL A O 1
ATOM 8846 N N . ASP A 1 1140 ? 22.100 18.307 9.318 1.00 50.53 1140 ASP A N 1
ATOM 8847 C CA . ASP A 1 1140 ? 21.338 19.573 9.206 1.00 50.53 1140 ASP A CA 1
ATOM 8848 C C . ASP A 1 1140 ? 19.783 19.635 9.225 1.00 50.53 1140 ASP A C 1
ATOM 8850 O O . ASP A 1 1140 ? 19.237 20.741 9.124 1.00 50.53 1140 ASP A O 1
ATOM 8854 N N . SER A 1 1141 ? 19.014 18.570 9.494 1.00 53.91 1141 SER A N 1
ATOM 8855 C CA . SER A 1 1141 ? 17.552 18.730 9.696 1.00 53.91 1141 SER A CA 1
ATOM 8856 C C . SER A 1 1141 ? 17.173 19.127 11.118 1.00 53.91 1141 SER A C 1
ATOM 8858 O O . SER A 1 1141 ? 16.995 18.282 11.997 1.00 53.91 1141 SER A O 1
ATOM 8860 N N . GLY A 1 1142 ? 17.009 20.428 11.354 1.00 64.19 1142 GLY A N 1
ATOM 8861 C CA . GLY A 1 1142 ? 16.556 20.901 12.657 1.00 64.19 1142 GLY A CA 1
ATOM 8862 C C . GLY A 1 1142 ? 15.104 20.513 12.948 1.00 64.19 1142 GLY A C 1
ATOM 8863 O O . GLY A 1 1142 ? 14.254 20.697 12.080 1.00 64.19 1142 GLY A O 1
ATOM 8864 N N . SER A 1 1143 ? 14.810 20.013 14.155 1.00 73.50 1143 SER A N 1
ATOM 8865 C CA . SER A 1 1143 ? 13.419 19.916 14.644 1.00 73.50 1143 SER A CA 1
ATOM 8866 C C . SER A 1 1143 ? 12.871 21.305 14.993 1.00 73.50 1143 SER A C 1
ATOM 8868 O O . SER A 1 1143 ? 13.628 22.272 15.111 1.00 73.50 1143 SER A O 1
ATOM 8870 N N . TRP A 1 1144 ? 11.549 21.434 15.086 1.00 76.94 1144 TRP A N 1
ATOM 8871 C CA . TRP A 1 1144 ? 10.857 22.715 15.215 1.00 76.94 1144 TRP A CA 1
ATOM 8872 C C . TRP A 1 1144 ? 9.869 22.630 16.368 1.00 76.94 1144 TRP A C 1
ATOM 8874 O O . TRP A 1 1144 ? 8.950 21.822 16.349 1.00 76.94 1144 TRP A O 1
ATOM 8884 N N . LEU A 1 1145 ? 9.996 23.494 17.369 1.00 74.06 1145 LEU A N 1
ATOM 8885 C CA . LEU A 1 1145 ? 8.941 23.592 18.371 1.00 74.06 1145 LEU A CA 1
ATOM 8886 C C . LEU A 1 1145 ? 7.659 24.134 17.728 1.00 74.06 1145 LEU A C 1
ATOM 8888 O O . LEU A 1 1145 ? 6.589 23.542 17.844 1.00 74.06 1145 LEU A O 1
ATOM 8892 N N . PHE A 1 1146 ? 7.822 25.224 16.977 1.00 78.31 1146 PHE A N 1
ATOM 8893 C CA . PHE A 1 1146 ? 6.776 25.824 16.162 1.00 78.31 1146 PHE A CA 1
ATOM 8894 C C . PHE A 1 1146 ? 7.215 25.955 14.724 1.00 78.31 1146 PHE A C 1
ATOM 8896 O O . PHE A 1 1146 ? 8.317 26.426 14.448 1.00 78.31 1146 PHE A O 1
ATOM 8903 N N . TRP A 1 1147 ? 6.283 25.665 13.829 1.00 73.69 1147 TRP A N 1
ATOM 8904 C CA . TRP A 1 1147 ? 6.321 26.115 12.452 1.00 73.69 1147 TRP A CA 1
ATOM 8905 C C . TRP A 1 1147 ? 5.117 27.026 12.180 1.00 73.69 1147 TRP A C 1
ATOM 8907 O O . TRP A 1 1147 ? 4.081 26.588 11.679 1.00 73.69 1147 TRP A O 1
ATOM 8917 N N . LEU A 1 1148 ? 5.249 28.310 12.527 1.00 75.88 1148 LEU A N 1
ATOM 8918 C CA . LEU A 1 1148 ? 4.219 29.317 12.266 1.00 75.88 1148 LEU A CA 1
ATOM 8919 C C . LEU A 1 1148 ? 4.453 29.956 10.890 1.00 75.88 1148 LEU A C 1
ATOM 8921 O O . LEU A 1 1148 ? 5.297 30.838 10.767 1.00 75.88 1148 LEU A O 1
ATOM 8925 N N . ALA A 1 1149 ? 3.758 29.484 9.854 1.00 68.94 1149 ALA A N 1
ATOM 8926 C CA . ALA A 1 1149 ? 4.025 29.853 8.464 1.00 68.94 1149 ALA A CA 1
ATOM 8927 C C . ALA A 1 1149 ? 3.091 30.952 7.921 1.00 68.94 1149 ALA A C 1
ATOM 8929 O O . ALA A 1 1149 ? 1.890 30.737 7.783 1.00 68.94 1149 ALA A O 1
ATOM 8930 N N . ASP A 1 1150 ? 3.685 32.083 7.534 1.00 67.69 1150 ASP A N 1
ATOM 8931 C CA . ASP A 1 1150 ? 3.186 33.113 6.610 1.00 67.69 1150 ASP A CA 1
ATOM 8932 C C . ASP A 1 1150 ? 1.754 33.614 6.877 1.00 67.69 1150 ASP A C 1
ATOM 8934 O O . ASP A 1 1150 ? 0.934 33.737 5.962 1.00 67.69 1150 ASP A O 1
ATOM 8938 N N . MET A 1 1151 ? 1.444 33.902 8.146 1.00 75.81 1151 MET A N 1
ATOM 8939 C CA . MET A 1 1151 ? 0.211 34.606 8.519 1.00 75.81 1151 MET A CA 1
ATOM 8940 C C . MET A 1 1151 ? 0.367 36.091 8.161 1.00 75.81 1151 MET A C 1
ATOM 8942 O O . MET A 1 1151 ? 1.339 36.742 8.557 1.00 75.81 1151 MET A O 1
ATOM 8946 N N . LYS A 1 1152 ? -0.575 36.628 7.383 1.00 68.81 1152 LYS A N 1
ATOM 8947 C CA . LYS A 1 1152 ? -0.532 37.995 6.832 1.00 68.81 1152 LYS A CA 1
ATOM 8948 C C . LYS A 1 1152 ? -1.739 38.802 7.298 1.00 68.81 1152 LYS A C 1
ATOM 8950 O O . LYS A 1 1152 ? -2.730 38.241 7.742 1.00 68.81 1152 LYS A O 1
ATOM 8955 N N . GLY A 1 1153 ? -1.673 40.123 7.144 1.00 74.69 1153 GLY A N 1
ATOM 8956 C CA . GLY A 1 1153 ? -2.792 41.012 7.472 1.00 74.69 1153 GLY A CA 1
ATOM 8957 C C . GLY A 1 1153 ? -2.958 41.236 8.977 1.00 74.69 1153 GLY A C 1
ATOM 8958 O O . GLY A 1 1153 ? -1.964 41.408 9.674 1.00 74.69 1153 GLY A O 1
ATOM 8959 N N . GLU A 1 1154 ? -4.205 41.269 9.454 1.00 75.69 1154 GLU A N 1
ATOM 8960 C CA . GLU A 1 1154 ? -4.584 41.586 10.845 1.00 75.69 1154 GLU A CA 1
ATOM 8961 C C . GLU A 1 1154 ? -4.949 40.343 11.683 1.00 75.69 1154 GLU A C 1
ATOM 8963 O O . GLU A 1 1154 ? -5.598 40.471 12.723 1.00 75.69 1154 GLU A O 1
ATOM 8968 N N . ASP A 1 1155 ? -4.530 39.147 11.255 1.00 82.25 1155 ASP A N 1
ATOM 8969 C CA . ASP A 1 1155 ? -4.822 37.880 11.935 1.00 82.25 1155 ASP A CA 1
ATOM 8970 C C . ASP A 1 1155 ? -4.507 37.934 13.436 1.00 82.25 1155 ASP A C 1
ATOM 8972 O O . ASP A 1 1155 ? -3.355 38.159 13.822 1.00 82.25 1155 ASP A O 1
ATOM 8976 N N . SER A 1 1156 ? -5.519 37.699 14.277 1.00 88.62 1156 SER A N 1
ATOM 8977 C CA . SER A 1 1156 ? -5.388 37.743 15.738 1.00 88.62 1156 SER A CA 1
ATOM 8978 C C . SER A 1 1156 ? -5.221 36.346 16.328 1.00 88.62 1156 SER A C 1
ATOM 8980 O O . SER A 1 1156 ? -6.134 35.521 16.248 1.00 88.62 1156 SER A O 1
ATOM 8982 N N . VAL A 1 1157 ? -4.048 36.090 16.916 1.00 91.38 1157 VAL A N 1
ATOM 8983 C CA . VAL A 1 1157 ? -3.676 34.790 17.492 1.00 91.38 1157 VAL A CA 1
ATOM 8984 C C . VAL A 1 1157 ? -3.007 34.974 18.844 1.00 91.38 1157 VAL A C 1
ATOM 8986 O O . VAL A 1 1157 ? -2.114 35.812 18.994 1.00 91.38 1157 VAL A O 1
ATOM 8989 N N . LEU A 1 1158 ? -3.419 34.155 19.812 1.00 94.75 1158 LEU A N 1
ATOM 8990 C CA . LEU A 1 1158 ? -2.930 34.196 21.186 1.00 94.75 1158 LEU A CA 1
ATOM 8991 C C . LEU A 1 1158 ? -2.218 32.892 21.565 1.00 94.75 1158 LEU A C 1
ATOM 8993 O O . LEU A 1 1158 ? -2.786 31.807 21.471 1.00 94.75 1158 LEU A O 1
ATOM 8997 N N . PHE A 1 1159 ? -0.989 33.016 22.058 1.00 95.94 1159 PHE A N 1
ATOM 8998 C CA . PHE A 1 1159 ? -0.228 31.955 22.710 1.00 95.94 1159 PHE A CA 1
ATOM 8999 C C . PHE A 1 1159 ? -0.041 32.335 24.176 1.00 95.94 1159 PHE A C 1
ATOM 9001 O O . PHE A 1 1159 ? 0.709 33.268 24.472 1.00 95.94 1159 PHE A O 1
ATOM 9008 N N . LYS A 1 1160 ? -0.710 31.642 25.097 1.00 98.06 1160 LYS A N 1
ATOM 9009 C CA . LYS A 1 1160 ? -0.774 32.031 26.506 1.00 98.06 1160 LYS A CA 1
ATOM 9010 C C . LYS A 1 1160 ? -0.334 30.926 27.464 1.00 98.06 1160 LYS A C 1
ATOM 9012 O O . LYS A 1 1160 ? -0.816 29.809 27.370 1.00 98.06 1160 LYS A O 1
ATOM 9017 N N . ASN A 1 1161 ? 0.531 31.236 28.427 1.00 98.25 1161 ASN A N 1
ATOM 9018 C CA . ASN A 1 1161 ? 0.883 30.338 29.540 1.00 98.25 1161 ASN A CA 1
ATOM 9019 C C . ASN A 1 1161 ? 1.386 28.935 29.133 1.00 98.25 1161 ASN A C 1
ATOM 9021 O O . ASN A 1 1161 ? 1.326 27.991 29.917 1.00 98.25 1161 ASN A O 1
ATOM 9025 N N . ASN A 1 1162 ? 1.892 28.761 27.913 1.00 98.12 1162 ASN A N 1
ATOM 9026 C CA . ASN A 1 1162 ? 2.383 27.462 27.469 1.00 98.12 1162 ASN A CA 1
ATOM 9027 C C . ASN A 1 1162 ? 3.801 27.204 27.991 1.00 98.12 1162 ASN A C 1
ATOM 9029 O O . ASN A 1 1162 ? 4.604 28.128 28.142 1.00 98.12 1162 ASN A O 1
ATOM 9033 N N . THR A 1 1163 ? 4.136 25.932 28.187 1.00 98.25 1163 THR A N 1
ATOM 9034 C CA . THR A 1 1163 ? 5.509 25.461 28.382 1.00 98.25 1163 THR A CA 1
ATOM 9035 C C . THR A 1 1163 ? 6.023 24.855 27.084 1.00 98.25 1163 THR A C 1
ATOM 9037 O O . THR A 1 1163 ? 5.472 23.897 26.549 1.00 98.25 1163 THR A O 1
ATOM 9040 N N . PHE A 1 1164 ? 7.096 25.434 26.576 1.00 97.12 1164 PHE A N 1
ATOM 9041 C CA . PHE A 1 1164 ? 7.622 25.257 25.235 1.00 97.12 1164 PHE A CA 1
ATOM 9042 C C . PHE A 1 1164 ? 9.066 24.792 25.337 1.00 97.12 1164 PHE A C 1
ATOM 9044 O O . PHE A 1 1164 ? 9.921 25.559 25.764 1.00 97.12 1164 PHE A O 1
ATOM 9051 N N . VAL A 1 1165 ? 9.352 23.545 24.972 1.00 96.06 1165 VAL A N 1
ATOM 9052 C CA . VAL A 1 1165 ? 10.659 22.922 25.203 1.00 96.06 1165 VAL A CA 1
ATOM 9053 C C . VAL A 1 1165 ? 11.238 22.388 23.905 1.00 96.06 1165 VAL A C 1
ATOM 9055 O O . VAL A 1 1165 ? 10.653 21.518 23.269 1.00 96.06 1165 VAL A O 1
ATOM 9058 N N . SER A 1 1166 ? 12.419 22.873 23.521 1.00 92.06 1166 SER A N 1
ATOM 9059 C CA . SER A 1 1166 ? 13.161 22.330 22.383 1.00 92.06 1166 SER A CA 1
ATOM 9060 C C . SER A 1 1166 ? 14.537 21.825 22.798 1.00 92.06 1166 SER A C 1
ATOM 9062 O O . SER A 1 1166 ? 15.398 22.615 23.199 1.00 92.06 1166 SER A O 1
ATOM 9064 N N . MET A 1 1167 ? 14.735 20.515 22.668 1.00 89.31 1167 MET A N 1
ATOM 9065 C CA . MET A 1 1167 ? 15.936 19.801 23.086 1.00 89.31 1167 MET A CA 1
ATOM 9066 C C . MET A 1 1167 ? 16.728 19.287 21.896 1.00 89.3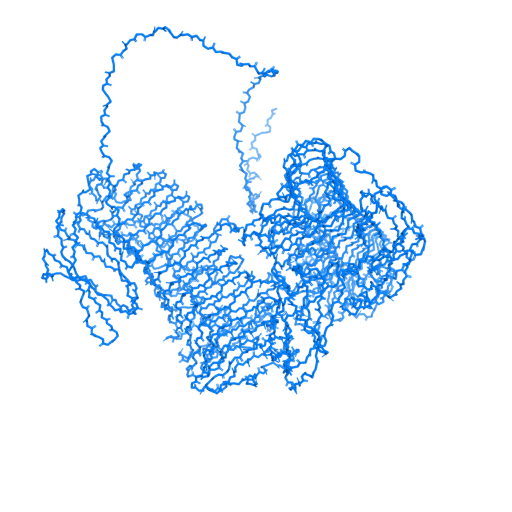1 1167 MET A C 1
ATOM 9068 O O . MET A 1 1167 ? 16.175 18.702 20.971 1.00 89.31 1167 MET A O 1
ATOM 9072 N N . VAL A 1 1168 ? 18.038 19.491 21.954 1.00 87.38 1168 VAL A N 1
ATOM 9073 C CA . VAL A 1 1168 ? 19.020 18.980 21.001 1.00 87.38 1168 VAL A CA 1
ATOM 9074 C C . VAL A 1 1168 ? 19.934 17.977 21.698 1.00 87.38 1168 VAL A C 1
ATOM 9076 O O . VAL A 1 1168 ? 20.481 18.277 22.758 1.00 87.38 1168 VAL A O 1
ATOM 9079 N N . TYR A 1 1169 ? 20.159 16.828 21.074 1.00 82.50 1169 TYR A N 1
ATOM 9080 C CA . TYR A 1 1169 ? 21.118 15.815 21.505 1.00 82.50 1169 TYR A CA 1
ATOM 9081 C C . TYR A 1 1169 ? 22.189 15.629 20.418 1.00 82.50 1169 TYR A C 1
ATOM 9083 O O . TYR A 1 1169 ? 21.872 15.623 19.227 1.00 82.50 1169 TYR A O 1
ATOM 9091 N N . GLY A 1 1170 ? 23.456 15.493 20.821 1.00 78.94 1170 GLY A N 1
ATOM 9092 C CA . GLY A 1 1170 ? 24.588 15.432 19.887 1.00 78.94 1170 GLY A CA 1
ATOM 9093 C C . GLY A 1 1170 ? 24.808 16.750 19.130 1.00 78.94 1170 GLY A C 1
ATOM 9094 O O . GLY A 1 1170 ? 24.640 17.833 19.695 1.00 78.94 1170 GLY A O 1
ATOM 9095 N N . ASN A 1 1171 ? 25.172 16.651 17.852 1.00 75.19 1171 ASN A N 1
ATOM 9096 C CA . ASN A 1 1171 ? 25.390 17.768 16.925 1.00 75.19 1171 ASN A CA 1
ATOM 9097 C C . ASN A 1 1171 ? 24.119 18.203 16.174 1.00 75.19 1171 ASN A C 1
ATOM 9099 O O . ASN A 1 1171 ? 24.200 19.007 15.241 1.00 75.19 1171 ASN A O 1
ATOM 9103 N N . ALA A 1 1172 ? 22.947 17.674 16.544 1.00 76.62 1172 ALA A N 1
ATOM 9104 C CA . ALA A 1 1172 ? 21.688 18.080 15.934 1.00 76.62 1172 ALA A CA 1
ATOM 9105 C C . ALA A 1 1172 ? 21.424 19.586 16.135 1.00 76.62 1172 ALA A C 1
ATOM 9107 O O . ALA A 1 1172 ? 22.070 20.278 16.923 1.00 76.62 1172 ALA A O 1
ATOM 9108 N N . LYS A 1 1173 ? 20.451 20.124 15.403 1.00 80.62 1173 LYS A N 1
ATOM 9109 C CA . LYS A 1 1173 ? 20.033 21.527 15.524 1.00 80.62 1173 LYS A CA 1
ATOM 9110 C C . LYS A 1 1173 ? 18.527 21.595 15.745 1.00 80.62 1173 LYS A C 1
ATOM 9112 O O . LYS A 1 1173 ? 17.797 20.635 15.521 1.00 80.62 1173 LYS A O 1
ATOM 9117 N N . THR A 1 1174 ? 18.042 22.746 16.180 1.00 84.25 1174 THR A N 1
ATOM 9118 C CA . THR A 1 1174 ? 16.607 23.049 16.253 1.00 84.25 1174 THR A CA 1
ATOM 9119 C C . THR A 1 1174 ? 16.382 24.507 15.893 1.00 84.25 1174 THR A C 1
ATOM 9121 O O . THR A 1 1174 ? 17.263 25.347 16.106 1.00 84.25 1174 THR A O 1
ATOM 9124 N N . LYS A 1 1175 ? 15.198 24.814 15.363 1.00 82.56 1175 LYS A N 1
ATOM 9125 C CA . LYS A 1 1175 ? 14.748 26.195 15.144 1.00 82.56 1175 LYS A CA 1
ATOM 9126 C C . LYS A 1 1175 ? 14.075 26.795 16.381 1.00 82.56 1175 LYS A C 1
ATOM 9128 O O . LYS A 1 1175 ? 13.725 27.974 16.366 1.00 82.56 1175 LYS A O 1
ATOM 9133 N N . GLY A 1 1176 ? 13.892 26.011 17.447 1.00 88.81 1176 GLY A N 1
ATOM 9134 C CA . GLY A 1 1176 ? 13.091 26.427 18.595 1.00 88.81 1176 GLY A CA 1
ATOM 9135 C C . GLY A 1 1176 ? 11.682 26.809 18.143 1.00 88.81 1176 GLY A C 1
ATOM 9136 O O . GLY A 1 1176 ? 11.090 26.146 17.286 1.00 88.81 1176 GLY A O 1
ATOM 9137 N N . LEU A 1 1177 ? 11.149 27.895 18.693 1.00 91.44 1177 LEU A N 1
ATOM 9138 C CA . LEU A 1 1177 ? 9.913 28.506 18.219 1.00 91.44 1177 LEU A CA 1
ATOM 9139 C C . LEU A 1 1177 ? 10.206 29.345 16.962 1.00 91.44 1177 LEU A C 1
ATOM 9141 O O . LEU A 1 1177 ? 10.745 30.447 17.072 1.00 91.44 1177 LEU A O 1
ATOM 9145 N N . ALA A 1 1178 ? 9.860 28.844 15.770 1.00 89.56 1178 ALA A N 1
ATOM 9146 C CA . ALA A 1 1178 ? 10.046 29.590 14.525 1.00 89.56 1178 ALA A CA 1
ATOM 9147 C C . ALA A 1 1178 ? 8.831 30.486 14.232 1.00 89.56 1178 ALA A C 1
ATOM 9149 O O . ALA A 1 1178 ? 7.754 30.011 13.858 1.00 89.56 1178 ALA A O 1
ATOM 9150 N N . HIS A 1 1179 ? 9.020 31.794 14.383 1.00 90.12 1179 HIS A N 1
ATOM 9151 C CA . HIS A 1 1179 ? 8.011 32.812 14.116 1.00 90.12 1179 HIS A CA 1
ATOM 9152 C C . HIS A 1 1179 ? 8.199 33.388 12.703 1.00 90.12 1179 HIS A C 1
ATOM 9154 O O . HIS A 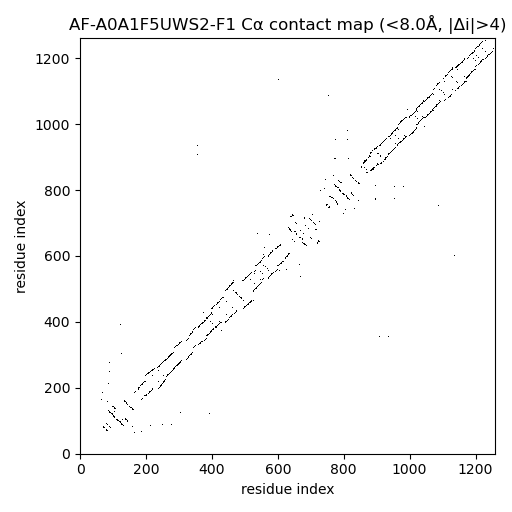1 1179 ? 9.143 34.145 12.468 1.00 90.12 1179 HIS A O 1
ATOM 9160 N N . CYS A 1 1180 ? 7.313 33.030 11.764 1.00 87.44 1180 CYS A N 1
ATOM 9161 C CA . CYS A 1 1180 ? 7.343 33.505 10.372 1.00 87.44 1180 CYS A CA 1
ATOM 9162 C C . CYS A 1 1180 ? 6.004 34.161 9.976 1.00 87.44 1180 CYS A C 1
ATOM 9164 O O . CYS A 1 1180 ? 5.342 33.705 9.047 1.00 87.44 1180 CYS A O 1
ATOM 9166 N N . SER A 1 1181 ? 5.573 35.190 10.708 1.00 85.75 1181 SER A N 1
ATOM 9167 C CA . SER A 1 1181 ? 4.372 35.979 10.407 1.00 85.75 1181 SER A CA 1
ATOM 9168 C C . SER A 1 1181 ? 4.687 37.471 10.306 1.00 85.75 1181 SER A C 1
ATOM 9170 O O . SER A 1 1181 ? 5.640 37.951 10.914 1.00 85.75 1181 SER A O 1
ATOM 9172 N N . THR A 1 1182 ? 3.854 38.221 9.579 1.00 87.62 1182 THR A N 1
ATOM 9173 C CA . THR A 1 1182 ? 3.905 39.693 9.543 1.00 87.62 1182 THR A CA 1
ATOM 9174 C C . THR A 1 1182 ? 2.740 40.367 10.273 1.00 87.62 1182 THR A C 1
ATOM 9176 O O . THR A 1 1182 ? 2.696 41.601 10.315 1.00 87.62 1182 THR A O 1
ATOM 9179 N N . SER A 1 1183 ? 1.782 39.596 10.804 1.00 87.94 1183 SER A N 1
ATOM 9180 C CA . SER A 1 1183 ? 0.605 40.149 11.490 1.00 87.94 1183 SER A CA 1
ATOM 9181 C C . SER A 1 1183 ? 0.996 40.878 12.787 1.00 87.94 1183 SER A C 1
ATOM 9183 O O . SER A 1 1183 ? 1.730 40.313 13.602 1.00 87.94 1183 SER A O 1
ATOM 9185 N N . PRO A 1 1184 ? 0.481 42.100 13.034 1.00 87.56 1184 PRO A N 1
ATOM 9186 C CA . PRO A 1 1184 ? 0.732 42.841 14.272 1.00 87.56 1184 PRO A CA 1
ATOM 9187 C C . PRO A 1 1184 ? -0.051 42.315 15.487 1.00 87.56 1184 PRO A C 1
ATOM 9189 O O . PRO A 1 1184 ? 0.196 42.742 16.619 1.00 87.56 1184 PRO A O 1
ATOM 9192 N N . ASN A 1 1185 ? -0.993 41.395 15.263 1.00 90.06 1185 ASN A N 1
ATOM 9193 C CA . ASN A 1 1185 ? -1.949 40.927 16.267 1.00 90.06 1185 ASN A CA 1
ATOM 9194 C C . ASN A 1 1185 ? -1.608 39.531 16.816 1.00 90.06 1185 ASN A C 1
ATOM 9196 O O . ASN A 1 1185 ? -2.476 38.851 17.365 1.00 90.06 1185 ASN A O 1
ATOM 9200 N N . ILE A 1 1186 ? -0.348 39.102 16.684 1.00 92.25 1186 ILE A N 1
ATOM 9201 C CA . ILE A 1 1186 ? 0.152 37.865 17.293 1.00 92.25 1186 ILE A CA 1
ATOM 9202 C C . ILE A 1 1186 ? 0.752 38.169 18.660 1.00 92.25 1186 ILE A C 1
ATOM 9204 O O . ILE A 1 1186 ? 1.720 38.928 18.766 1.00 92.25 1186 ILE A O 1
ATOM 9208 N N . VAL A 1 1187 ? 0.197 37.536 19.692 1.00 95.62 1187 VAL A N 1
ATOM 9209 C CA . VAL A 1 1187 ? 0.580 37.752 21.089 1.00 95.62 1187 VAL A CA 1
ATOM 9210 C C . VAL A 1 1187 ? 1.084 36.455 21.713 1.00 95.62 1187 VAL A C 1
ATOM 9212 O O . VAL A 1 1187 ? 0.383 35.448 21.730 1.00 95.62 1187 VAL A O 1
ATOM 9215 N N . TYR A 1 1188 ? 2.287 36.505 22.275 1.00 96.75 1188 TYR A N 1
ATOM 9216 C CA . TYR A 1 1188 ? 2.854 35.508 23.175 1.00 96.75 1188 TYR A CA 1
ATOM 9217 C C . TYR A 1 1188 ? 2.831 36.077 24.596 1.00 96.75 1188 TYR A C 1
ATOM 9219 O O . TYR A 1 1188 ? 3.617 36.970 24.917 1.00 96.75 1188 TYR A O 1
ATOM 9227 N N . GLU A 1 1189 ? 1.942 35.583 25.453 1.00 98.06 1189 GLU A N 1
ATOM 9228 C CA . GLU A 1 1189 ? 1.744 36.059 26.825 1.00 98.06 1189 GLU A CA 1
ATOM 9229 C C . GLU A 1 1189 ? 2.085 34.973 27.859 1.00 98.06 1189 GLU A C 1
ATOM 9231 O O . GLU A 1 1189 ? 1.535 33.878 27.822 1.00 98.06 1189 GLU A O 1
ATOM 9236 N N . GLY A 1 1190 ? 2.974 35.260 28.812 1.00 98.25 1190 GLY A N 1
ATOM 9237 C CA . GLY A 1 1190 ? 3.181 34.395 29.983 1.00 98.25 1190 GLY A CA 1
ATOM 9238 C C . GLY A 1 1190 ? 3.775 33.006 29.700 1.00 98.25 1190 GLY A C 1
ATOM 9239 O O . GLY A 1 1190 ? 3.756 32.148 30.578 1.00 98.25 1190 GLY A O 1
ATOM 9240 N N . ASN A 1 1191 ? 4.297 32.743 28.499 1.00 98.38 1191 ASN A N 1
ATOM 9241 C CA . ASN A 1 1191 ? 4.828 31.425 28.137 1.00 98.38 1191 ASN A CA 1
ATOM 9242 C C . ASN A 1 1191 ? 6.217 31.194 28.750 1.00 98.38 1191 ASN A C 1
ATOM 9244 O O . ASN A 1 1191 ? 7.008 32.126 28.895 1.00 98.38 1191 ASN A O 1
ATOM 9248 N N . THR A 1 1192 ? 6.551 29.936 29.035 1.00 98.25 1192 THR A N 1
ATOM 9249 C CA . THR A 1 1192 ? 7.899 29.504 29.426 1.00 98.25 1192 THR A CA 1
ATOM 9250 C C . THR A 1 1192 ? 8.562 28.769 28.265 1.00 98.25 1192 THR A C 1
ATOM 9252 O O . THR A 1 1192 ? 8.129 27.680 27.905 1.00 98.25 1192 THR A O 1
ATOM 9255 N N . ILE A 1 1193 ? 9.617 29.345 27.683 1.00 97.56 1193 ILE A N 1
ATOM 9256 C CA . ILE A 1 1193 ? 10.351 28.793 26.537 1.00 97.56 1193 ILE A CA 1
ATOM 9257 C C . ILE A 1 1193 ? 11.738 28.317 26.977 1.00 97.56 1193 ILE A C 1
ATOM 9259 O O . ILE A 1 1193 ? 12.593 29.112 27.372 1.00 97.56 1193 ILE A O 1
ATOM 9263 N N . ILE A 1 1194 ? 11.964 27.012 26.884 1.00 96.94 1194 ILE A N 1
ATOM 9264 C CA . ILE A 1 1194 ? 13.133 26.288 27.374 1.00 96.94 1194 ILE A CA 1
ATOM 9265 C C . ILE A 1 1194 ? 13.877 25.682 26.182 1.00 96.94 1194 ILE A C 1
ATOM 9267 O O . ILE A 1 1194 ? 13.281 25.008 25.342 1.00 96.94 1194 ILE A O 1
ATOM 9271 N N . SER A 1 1195 ? 15.190 25.889 26.097 1.00 94.62 1195 SER A N 1
ATOM 9272 C CA . SER A 1 1195 ? 16.011 25.177 25.115 1.00 94.62 1195 SER A CA 1
ATOM 9273 C C . SER A 1 1195 ? 17.466 25.052 25.549 1.00 94.62 1195 SER A C 1
ATOM 9275 O O . SER A 1 1195 ? 17.986 25.887 26.290 1.00 94.62 1195 SER A O 1
ATOM 9277 N N . ASN A 1 1196 ? 18.145 24.026 25.039 1.00 93.19 1196 ASN A N 1
ATOM 9278 C CA . ASN A 1 1196 ? 19.601 23.925 25.086 1.00 93.19 1196 ASN A CA 1
ATOM 9279 C C . ASN A 1 1196 ? 20.299 24.413 23.805 1.00 93.19 1196 ASN A C 1
ATOM 9281 O O . ASN A 1 1196 ? 21.525 24.421 23.768 1.00 93.19 1196 ASN A O 1
ATOM 9285 N N . TYR A 1 1197 ? 19.561 24.876 22.787 1.00 91.50 1197 TYR A N 1
ATOM 9286 C CA . TYR A 1 1197 ? 20.132 25.368 21.525 1.00 91.50 1197 TYR A CA 1
ATOM 9287 C C . TYR A 1 1197 ? 19.534 26.698 21.045 1.00 91.50 1197 TYR A C 1
ATOM 9289 O O . TYR A 1 1197 ? 20.271 27.644 20.761 1.00 91.50 1197 TYR A O 1
ATOM 9297 N N . CYS A 1 1198 ? 18.209 26.800 20.940 1.00 90.94 1198 CYS A N 1
ATOM 9298 C CA . CYS A 1 1198 ? 17.554 28.035 20.521 1.00 90.94 1198 CYS A CA 1
ATOM 9299 C C . CYS A 1 1198 ? 16.132 28.138 21.065 1.00 90.94 1198 CYS A C 1
ATOM 9301 O O . CYS A 1 1198 ? 15.337 27.220 20.876 1.00 90.94 1198 CYS A O 1
ATOM 9303 N N . CYS A 1 1199 ? 15.801 29.260 21.715 1.00 93.12 1199 CYS A N 1
ATOM 9304 C CA . CYS A 1 1199 ? 14.438 29.491 22.192 1.00 93.12 1199 CYS A CA 1
ATOM 9305 C C . CYS A 1 1199 ? 13.519 29.955 21.053 1.00 93.12 1199 CYS A C 1
ATOM 9307 O O . CYS A 1 1199 ? 12.475 29.345 20.834 1.00 93.12 1199 CYS A O 1
ATOM 9309 N N . VAL A 1 1200 ? 13.896 31.010 20.320 1.00 92.31 1200 VAL A N 1
ATOM 9310 C CA . VAL A 1 1200 ? 13.066 31.601 19.255 1.00 92.31 1200 VAL A CA 1
ATOM 9311 C C . VAL A 1 1200 ? 13.904 31.938 18.024 1.00 92.31 1200 VAL A C 1
ATOM 9313 O O . VAL A 1 1200 ? 14.958 32.568 18.129 1.00 92.31 1200 VAL A O 1
ATOM 9316 N N . THR A 1 1201 ? 13.379 31.592 16.850 1.00 90.31 1201 THR A N 1
ATOM 9317 C CA . THR A 1 1201 ? 13.912 32.014 15.551 1.00 90.31 1201 THR A CA 1
ATOM 9318 C C . THR A 1 1201 ? 12.913 32.945 14.866 1.00 90.31 1201 THR A C 1
ATOM 9320 O O . THR A 1 1201 ? 11.791 32.540 14.559 1.00 90.31 1201 THR A O 1
ATOM 9323 N N . PHE A 1 1202 ? 13.313 34.192 14.616 1.00 89.31 1202 PHE A N 1
ATOM 9324 C CA . PHE A 1 1202 ? 12.526 35.166 13.860 1.00 89.31 1202 PHE A CA 1
ATOM 9325 C C . PHE A 1 1202 ? 12.869 35.086 12.379 1.00 89.31 1202 PHE A C 1
ATOM 9327 O O . PHE A 1 1202 ? 13.997 35.388 11.997 1.00 89.31 1202 PHE A O 1
ATOM 9334 N N . GLY A 1 1203 ? 11.882 34.733 11.558 1.00 84.50 1203 GLY A N 1
ATOM 9335 C CA . GLY A 1 1203 ? 12.060 34.603 10.119 1.00 84.50 1203 GLY A CA 1
ATOM 9336 C C . GLY A 1 1203 ? 12.891 33.379 9.722 1.00 84.50 1203 GLY A C 1
ATOM 9337 O O . GLY A 1 1203 ? 13.897 33.018 10.339 1.00 84.50 1203 GLY A O 1
ATOM 9338 N N . THR A 1 1204 ? 12.445 32.703 8.668 1.00 81.75 1204 THR A N 1
ATOM 9339 C CA . THR A 1 1204 ? 13.149 31.556 8.080 1.00 81.75 1204 THR A CA 1
ATOM 9340 C C . THR A 1 1204 ? 12.990 31.585 6.560 1.00 81.75 1204 THR A C 1
ATOM 9342 O O . THR A 1 1204 ? 12.418 32.509 5.983 1.00 81.75 1204 THR A O 1
ATOM 9345 N N . HIS A 1 1205 ? 13.414 30.525 5.869 1.00 77.69 1205 HIS A N 1
ATOM 9346 C CA . HIS A 1 1205 ? 13.087 30.314 4.454 1.00 77.69 1205 HIS A CA 1
ATOM 9347 C C . HIS A 1 1205 ? 11.573 30.290 4.142 1.00 77.69 1205 HIS A C 1
ATOM 9349 O O . HIS A 1 1205 ? 11.207 30.261 2.970 1.00 77.69 1205 HIS A O 1
ATOM 9355 N N . ARG A 1 1206 ? 10.697 30.287 5.159 1.00 74.69 1206 ARG A N 1
ATOM 9356 C CA . ARG A 1 1206 ? 9.235 30.223 5.019 1.00 74.69 1206 ARG A CA 1
ATOM 9357 C C . ARG A 1 1206 ? 8.502 31.557 5.200 1.00 74.69 1206 ARG A C 1
ATOM 9359 O O . ARG A 1 1206 ? 7.293 31.564 5.005 1.00 74.69 1206 ARG A O 1
ATOM 9366 N N . GLY A 1 1207 ? 9.186 32.646 5.553 1.00 80.31 1207 GLY A N 1
ATOM 9367 C CA . GLY A 1 1207 ? 8.565 33.969 5.685 1.00 80.31 1207 GLY A CA 1
ATOM 9368 C C . GLY A 1 1207 ? 9.302 34.901 6.645 1.00 80.31 1207 GLY A C 1
ATOM 9369 O O . GLY A 1 1207 ? 10.222 34.481 7.348 1.00 80.31 1207 GLY A O 1
ATOM 9370 N N . ASP A 1 1208 ? 8.864 36.160 6.668 1.00 87.50 1208 ASP A N 1
ATOM 9371 C CA . ASP A 1 1208 ? 9.326 37.196 7.598 1.00 87.50 1208 ASP A CA 1
ATOM 9372 C C . ASP A 1 1208 ? 8.730 36.969 8.999 1.00 87.50 1208 ASP A C 1
ATOM 9374 O O . ASP A 1 1208 ? 7.638 36.424 9.119 1.00 87.50 1208 ASP A O 1
ATOM 9378 N N . GLY A 1 1209 ? 9.426 37.381 10.059 1.00 88.56 1209 GLY A N 1
ATOM 9379 C CA . GLY A 1 1209 ? 8.981 37.244 11.452 1.00 88.56 1209 GLY A CA 1
ATOM 9380 C C . GLY A 1 1209 ? 8.883 38.597 12.148 1.00 88.56 1209 GLY A C 1
ATOM 9381 O O . GLY A 1 1209 ? 9.774 38.951 12.916 1.00 88.56 1209 GLY A O 1
ATOM 9382 N N . MET A 1 1210 ? 7.841 39.369 11.853 1.00 90.00 1210 MET A N 1
ATOM 9383 C CA . MET A 1 1210 ? 7.678 40.780 12.212 1.00 90.00 1210 MET A CA 1
ATOM 9384 C C . MET A 1 1210 ? 6.495 41.026 13.154 1.00 90.00 1210 MET A C 1
ATOM 9386 O O . MET A 1 1210 ? 5.552 40.247 13.214 1.00 90.00 1210 MET A O 1
ATOM 9390 N N . ASN A 1 1211 ? 6.507 42.191 13.809 1.00 91.25 1211 ASN A N 1
ATOM 9391 C CA . ASN A 1 1211 ? 5.361 42.790 14.512 1.00 91.25 1211 ASN A CA 1
ATOM 9392 C C . ASN A 1 1211 ? 4.732 41.985 15.671 1.00 91.25 1211 ASN A C 1
ATOM 9394 O O . ASN A 1 1211 ? 3.708 42.407 16.206 1.00 91.25 1211 ASN A O 1
ATOM 9398 N N . SER A 1 1212 ? 5.330 40.875 16.105 1.00 91.50 1212 SER A N 1
ATOM 9399 C CA . SER A 1 1212 ? 4.799 40.076 17.217 1.00 91.50 1212 SER A CA 1
ATOM 9400 C C . SER A 1 1212 ? 4.987 40.741 18.584 1.00 91.50 1212 SER A C 1
ATOM 9402 O O . SER A 1 1212 ? 5.929 41.510 18.805 1.00 91.50 1212 SER A O 1
ATOM 9404 N N . GLN A 1 1213 ? 4.093 40.430 19.525 1.00 94.94 1213 GLN A N 1
ATOM 9405 C CA . GLN A 1 1213 ? 4.103 40.960 20.889 1.00 94.94 1213 GLN A CA 1
ATOM 9406 C C . GLN A 1 1213 ? 4.436 39.851 21.889 1.00 94.94 1213 GLN A C 1
ATOM 9408 O O . GLN A 1 1213 ? 3.765 38.826 21.924 1.00 94.94 1213 GLN A O 1
ATOM 9413 N N . TRP A 1 1214 ? 5.450 40.062 22.723 1.00 94.88 1214 TRP A N 1
ATOM 9414 C CA . TRP A 1 1214 ? 5.943 39.103 23.709 1.00 94.88 1214 TRP A CA 1
ATOM 9415 C C . TRP A 1 1214 ? 5.857 39.721 25.102 1.00 94.88 1214 TRP A C 1
ATOM 9417 O O . TRP A 1 1214 ? 6.675 40.564 25.470 1.00 94.88 1214 TRP A O 1
ATOM 9427 N N . ILE A 1 1215 ? 4.863 39.305 25.879 1.00 97.75 1215 ILE A N 1
ATOM 9428 C CA . ILE A 1 1215 ? 4.487 39.918 27.152 1.00 97.75 1215 ILE A CA 1
ATOM 9429 C C . ILE A 1 1215 ? 4.721 38.913 28.283 1.00 97.75 1215 ILE A C 1
ATOM 9431 O O . ILE A 1 1215 ? 4.139 37.833 28.291 1.00 97.75 1215 ILE A O 1
ATOM 9435 N N . ASN A 1 1216 ? 5.570 39.263 29.249 1.00 97.69 1216 ASN A N 1
ATOM 9436 C CA . ASN A 1 1216 ? 5.806 38.491 30.477 1.00 97.69 1216 ASN A CA 1
ATOM 9437 C C . ASN A 1 1216 ? 6.230 37.022 30.254 1.00 97.69 1216 ASN A C 1
ATOM 9439 O O . ASN A 1 1216 ? 5.928 36.157 31.072 1.00 97.69 1216 ASN A O 1
ATOM 9443 N N . ASN A 1 1217 ? 6.928 36.716 29.155 1.00 98.12 1217 ASN A N 1
ATOM 9444 C CA . ASN A 1 1217 ? 7.419 35.360 28.889 1.00 98.12 1217 ASN A CA 1
ATOM 9445 C C . ASN A 1 1217 ? 8.688 35.058 29.704 1.00 98.12 1217 ASN A C 1
ATOM 9447 O O . ASN A 1 1217 ? 9.464 35.955 30.027 1.00 98.12 1217 ASN A O 1
ATOM 9451 N N . THR A 1 1218 ? 8.941 33.786 29.999 1.00 98.25 1218 THR A N 1
ATOM 9452 C CA . THR A 1 1218 ? 10.177 33.316 30.638 1.00 98.25 1218 THR A CA 1
ATOM 9453 C C . THR A 1 1218 ? 11.014 32.520 29.644 1.00 98.25 1218 THR A C 1
ATOM 9455 O O . THR A 1 1218 ? 10.565 31.496 29.144 1.00 98.25 1218 THR A O 1
ATOM 9458 N N . PHE A 1 1219 ? 12.252 32.939 29.390 1.00 97.75 1219 PHE A N 1
ATOM 9459 C CA . PHE A 1 1219 ? 13.212 32.221 28.549 1.00 97.75 1219 PHE A CA 1
ATOM 9460 C C . PHE A 1 1219 ? 14.250 31.508 29.416 1.00 97.75 1219 PHE A C 1
ATOM 9462 O O . PHE A 1 1219 ? 14.867 32.125 30.288 1.00 97.75 1219 PHE A O 1
ATOM 9469 N N . VAL A 1 1220 ? 14.471 30.216 29.176 1.00 97.25 1220 VAL A N 1
ATOM 9470 C CA . VAL A 1 1220 ? 15.367 29.380 29.982 1.00 97.25 1220 VAL A CA 1
ATOM 9471 C C . VAL A 1 1220 ? 16.380 28.677 29.087 1.00 97.25 1220 VAL A C 1
ATOM 9473 O O . VAL A 1 1220 ? 16.014 27.883 28.221 1.00 97.25 1220 VAL A O 1
ATOM 9476 N N . LYS A 1 1221 ? 17.666 28.937 29.332 1.00 95.56 1221 LYS A N 1
ATOM 9477 C CA . LYS A 1 1221 ? 18.751 28.106 28.808 1.00 95.56 1221 LYS A CA 1
ATOM 9478 C C . LYS A 1 1221 ? 18.958 26.910 29.734 1.00 95.56 1221 LYS A C 1
ATOM 9480 O O . LYS A 1 1221 ? 19.072 27.083 30.947 1.00 95.56 1221 LYS A O 1
ATOM 9485 N N . ILE A 1 1222 ? 19.059 25.722 29.151 1.00 93.75 1222 ILE A N 1
ATOM 9486 C CA . ILE A 1 1222 ? 19.471 24.495 29.843 1.00 93.75 1222 ILE A CA 1
ATOM 9487 C C . ILE A 1 1222 ? 20.670 23.854 29.137 1.00 93.75 1222 ILE A C 1
ATOM 9489 O O . ILE A 1 1222 ? 20.920 24.101 27.959 1.00 93.75 1222 ILE A O 1
ATOM 9493 N N . GLY A 1 1223 ? 21.450 23.052 29.861 1.00 90.00 1223 GLY A N 1
ATOM 9494 C CA . GLY A 1 1223 ? 22.671 22.439 29.332 1.00 90.00 1223 GLY A CA 1
ATOM 9495 C C . GLY A 1 1223 ? 23.792 23.435 28.989 1.00 90.00 1223 GLY A C 1
ATOM 9496 O O . GLY A 1 1223 ? 23.729 24.629 29.285 1.00 90.00 1223 GLY A O 1
ATOM 9497 N N . ASN A 1 1224 ? 24.848 22.919 28.351 1.00 88.25 1224 ASN A N 1
ATOM 9498 C CA . ASN A 1 1224 ? 26.121 23.630 28.161 1.00 88.25 1224 ASN A CA 1
ATOM 9499 C C . ASN A 1 1224 ? 26.494 23.878 26.687 1.00 88.25 1224 ASN A C 1
ATOM 9501 O O . ASN A 1 1224 ? 27.660 24.142 26.388 1.00 88.25 1224 ASN A O 1
ATOM 9505 N N . ASN A 1 1225 ? 25.536 23.805 25.753 1.00 87.94 1225 ASN A N 1
ATOM 9506 C CA . ASN A 1 1225 ? 25.827 24.019 24.333 1.00 87.94 1225 ASN A CA 1
ATOM 9507 C C . ASN A 1 1225 ? 26.348 25.452 24.094 1.00 87.94 1225 ASN A C 1
ATOM 9509 O O . ASN A 1 1225 ? 25.730 26.442 24.505 1.00 87.94 1225 ASN A O 1
ATOM 9513 N N . ARG A 1 1226 ? 27.506 25.558 23.434 1.00 87.44 1226 ARG A N 1
ATOM 9514 C CA . ARG A 1 1226 ? 28.181 26.833 23.140 1.00 87.44 1226 ARG A CA 1
ATOM 9515 C C . ARG A 1 1226 ? 27.511 27.607 21.997 1.00 87.44 1226 ARG A C 1
ATOM 9517 O O . ARG A 1 1226 ? 27.626 28.830 21.942 1.00 87.44 1226 ARG A O 1
ATOM 9524 N N . GLU A 1 1227 ? 26.774 26.921 21.126 1.00 86.81 1227 GLU A N 1
ATOM 9525 C CA . GLU A 1 1227 ? 25.988 27.528 20.044 1.00 86.81 1227 GLU A CA 1
ATOM 9526 C C . GLU A 1 1227 ? 24.632 28.071 20.506 1.00 86.81 1227 GLU A C 1
ATOM 9528 O O . GLU A 1 1227 ? 23.889 28.635 19.695 1.00 86.81 1227 GLU A O 1
ATOM 9533 N N . PHE A 1 1228 ? 24.300 27.918 21.795 1.00 91.00 1228 PHE A N 1
ATOM 9534 C CA . PHE A 1 1228 ? 23.032 28.393 22.327 1.00 91.00 1228 PHE A CA 1
ATOM 9535 C C . PHE A 1 1228 ? 22.825 29.879 22.020 1.00 91.00 1228 PHE A C 1
ATOM 9537 O O . PHE A 1 1228 ? 23.710 30.702 22.277 1.00 91.00 1228 PHE A O 1
ATOM 9544 N N . ARG A 1 1229 ? 21.638 30.229 21.525 1.00 90.62 1229 ARG A N 1
ATOM 9545 C CA . ARG A 1 1229 ? 21.172 31.617 21.417 1.00 90.62 1229 ARG A CA 1
ATOM 9546 C C . ARG A 1 1229 ? 19.714 31.700 21.835 1.00 90.62 1229 ARG A C 1
ATOM 9548 O O . ARG A 1 1229 ? 18.897 30.929 21.339 1.00 90.62 1229 ARG A O 1
ATOM 9555 N N . THR A 1 1230 ? 19.364 32.668 22.682 1.00 93.00 1230 THR A N 1
ATOM 9556 C CA . THR A 1 1230 ? 17.954 32.916 23.028 1.00 93.00 1230 THR A CA 1
ATOM 9557 C C . THR A 1 1230 ? 17.151 33.266 21.774 1.00 93.00 1230 THR A C 1
ATOM 9559 O O . THR A 1 1230 ? 16.087 32.694 21.548 1.00 93.00 1230 THR A O 1
ATOM 9562 N N . PHE A 1 1231 ? 17.701 34.153 20.936 1.00 91.56 1231 PHE A N 1
ATOM 9563 C CA . PHE A 1 1231 ? 17.068 34.657 19.721 1.00 91.56 1231 PHE A CA 1
ATOM 9564 C C . PHE A 1 1231 ? 17.993 34.476 18.511 1.00 91.56 1231 PHE A C 1
ATOM 9566 O O . PHE A 1 1231 ? 19.174 34.825 18.573 1.00 91.56 1231 PHE A O 1
ATOM 9573 N N . LYS A 1 1232 ? 17.456 33.959 17.403 1.00 89.19 1232 LYS A N 1
ATOM 9574 C CA . LYS A 1 1232 ? 18.133 33.871 16.095 1.00 89.19 1232 LYS A CA 1
ATOM 9575 C C . LYS A 1 1232 ? 17.288 34.528 14.999 1.00 89.19 1232 LYS A C 1
ATOM 9577 O O . LYS A 1 1232 ? 16.073 34.653 15.145 1.00 89.19 1232 LYS A O 1
ATOM 9582 N N . ASN A 1 1233 ? 17.933 34.897 13.896 1.00 87.25 1233 ASN A N 1
ATOM 9583 C CA . ASN A 1 1233 ? 17.287 35.196 12.617 1.00 87.25 1233 ASN A CA 1
ATOM 9584 C C . ASN A 1 1233 ? 18.072 34.479 11.513 1.00 87.25 1233 ASN A C 1
ATOM 9586 O O . ASN A 1 1233 ? 19.285 34.661 11.407 1.00 87.25 1233 ASN A O 1
ATOM 9590 N N . GLU A 1 1234 ? 17.389 33.645 10.727 1.00 79.75 1234 GLU A N 1
ATOM 9591 C CA . GLU A 1 1234 ? 18.017 32.890 9.636 1.00 79.75 1234 GLU A CA 1
ATOM 9592 C C . GLU A 1 1234 ? 17.826 33.534 8.264 1.00 79.75 1234 GLU A C 1
ATOM 9594 O O . GLU A 1 1234 ? 18.714 33.455 7.417 1.00 79.75 1234 GLU A O 1
ATOM 9599 N N . ARG A 1 1235 ? 16.647 34.111 8.014 1.00 73.25 1235 ARG A N 1
ATOM 9600 C CA . ARG A 1 1235 ? 16.291 34.794 6.767 1.00 73.25 1235 ARG A CA 1
ATOM 9601 C C . ARG A 1 1235 ? 15.051 35.659 6.994 1.00 73.25 1235 ARG A C 1
ATOM 9603 O O . ARG A 1 1235 ? 14.177 35.292 7.770 1.00 73.25 1235 ARG A O 1
ATOM 9610 N N . GLY A 1 1236 ? 14.925 36.738 6.223 1.00 73.62 1236 GLY A N 1
ATOM 9611 C CA . GLY A 1 1236 ? 13.725 37.576 6.207 1.00 73.62 1236 GLY A CA 1
ATOM 9612 C C . GLY A 1 1236 ? 13.764 38.717 7.224 1.00 73.62 1236 GLY A C 1
ATOM 9613 O O . GLY A 1 1236 ? 14.677 38.840 8.044 1.00 73.62 1236 GLY A O 1
ATOM 9614 N N . LYS A 1 1237 ? 12.776 39.604 7.135 1.00 84.62 1237 LYS A N 1
ATOM 9615 C CA . LYS A 1 1237 ? 12.642 40.775 8.006 1.00 84.62 1237 LYS A CA 1
ATOM 9616 C C . LYS A 1 1237 ? 12.153 40.354 9.391 1.00 84.62 1237 LYS A C 1
ATOM 9618 O O . LYS A 1 1237 ? 11.259 39.524 9.519 1.00 84.62 1237 LYS A O 1
ATOM 9623 N N . CYS A 1 1238 ? 12.700 40.984 10.428 1.00 87.00 1238 CYS A N 1
ATOM 9624 C CA . CYS A 1 1238 ? 12.309 40.758 11.824 1.00 87.00 1238 CYS A CA 1
ATOM 9625 C C . CYS A 1 1238 ? 12.021 42.060 12.595 1.00 87.00 1238 CYS A C 1
ATOM 9627 O O . CYS A 1 1238 ? 12.222 42.143 13.809 1.00 87.00 1238 CYS A O 1
ATOM 9629 N N . THR A 1 1239 ? 11.613 43.120 11.896 1.00 87.06 1239 THR A N 1
ATOM 9630 C CA . THR A 1 1239 ? 11.348 44.431 12.503 1.00 87.06 1239 THR A CA 1
ATOM 9631 C C . THR A 1 1239 ? 9.977 44.483 13.190 1.00 87.06 1239 THR A C 1
ATOM 9633 O O . THR A 1 1239 ? 9.076 43.700 12.896 1.00 87.06 1239 THR A O 1
ATOM 9636 N N . GLY A 1 1240 ? 9.820 45.402 14.147 1.00 88.75 1240 GLY A N 1
ATOM 9637 C CA . GLY A 1 1240 ? 8.537 45.675 14.810 1.00 88.75 1240 GLY A CA 1
ATOM 9638 C C . GLY A 1 1240 ? 8.148 44.725 15.949 1.00 88.75 1240 GLY A C 1
ATOM 9639 O O . GLY A 1 1240 ? 7.151 44.987 16.618 1.00 88.75 1240 GLY A O 1
ATOM 9640 N N . ASN A 1 1241 ? 8.920 43.664 16.211 1.00 90.69 1241 ASN A N 1
ATOM 9641 C CA . ASN A 1 1241 ? 8.680 42.768 17.348 1.00 90.69 1241 ASN A CA 1
ATOM 9642 C C . ASN A 1 1241 ? 8.892 43.496 18.688 1.00 90.69 1241 ASN A C 1
ATOM 9644 O O . ASN A 1 1241 ? 9.885 44.205 18.863 1.00 90.69 1241 ASN A O 1
ATOM 9648 N N . LYS A 1 1242 ? 7.978 43.304 19.644 1.00 92.00 1242 LYS A N 1
ATOM 9649 C CA . LYS A 1 1242 ? 7.988 43.968 20.958 1.00 92.00 1242 LYS A CA 1
ATOM 9650 C C . LYS A 1 1242 ? 8.152 42.946 22.075 1.00 92.00 1242 LYS A C 1
ATOM 9652 O O . LYS A 1 1242 ? 7.350 42.028 22.184 1.00 92.00 1242 LYS A O 1
ATOM 9657 N N . MET A 1 1243 ? 9.158 43.140 22.924 1.00 91.31 1243 MET A N 1
ATOM 9658 C CA . MET A 1 1243 ? 9.424 42.321 24.112 1.00 91.31 1243 MET A CA 1
ATOM 9659 C C . MET A 1 1243 ? 9.179 43.165 25.364 1.00 91.31 1243 MET A C 1
ATOM 9661 O O . MET A 1 1243 ? 9.781 44.226 25.518 1.00 91.31 1243 MET A O 1
ATOM 9665 N N . THR A 1 1244 ? 8.294 42.737 26.262 1.00 93.31 1244 THR A N 1
ATOM 9666 C CA . THR A 1 1244 ? 7.918 43.496 27.467 1.00 93.31 1244 THR A CA 1
ATOM 9667 C C . THR A 1 1244 ? 7.805 42.561 28.670 1.00 93.31 1244 THR A C 1
ATOM 9669 O O . THR A 1 1244 ? 7.219 41.488 28.570 1.00 93.31 1244 THR A O 1
ATOM 9672 N N . GLY A 1 1245 ? 8.412 42.938 29.801 1.00 94.38 1245 GLY A N 1
ATOM 9673 C CA . GLY A 1 1245 ? 8.292 42.214 31.078 1.00 94.38 1245 GLY A CA 1
ATOM 9674 C C . GLY A 1 1245 ? 8.844 40.779 31.109 1.00 94.38 1245 GLY A C 1
ATOM 9675 O O . GLY A 1 1245 ? 8.549 40.040 32.041 1.00 94.38 1245 GLY A O 1
ATOM 9676 N N . SER A 1 1246 ? 9.619 40.356 30.104 1.00 95.44 1246 SER A N 1
ATOM 9677 C CA . SER A 1 1246 ? 10.113 38.973 30.008 1.00 95.44 1246 SER A CA 1
ATOM 9678 C C . SER A 1 1246 ? 11.299 38.691 30.942 1.00 95.44 1246 SER A C 1
ATOM 9680 O O . SER A 1 1246 ? 12.153 39.553 31.155 1.00 95.44 1246 SER A O 1
ATOM 9682 N N . ILE A 1 1247 ? 11.367 37.466 31.470 1.00 97.00 1247 ILE A N 1
ATOM 9683 C CA . ILE A 1 1247 ? 12.386 36.988 32.417 1.00 97.00 1247 ILE A CA 1
ATOM 9684 C C . ILE A 1 1247 ? 13.354 36.042 31.698 1.00 97.00 1247 ILE A C 1
ATOM 9686 O O . ILE A 1 1247 ? 12.930 35.200 30.911 1.00 97.00 1247 ILE A O 1
ATOM 9690 N N . TYR A 1 1248 ? 14.649 36.125 32.010 1.00 96.88 1248 TYR A N 1
ATOM 9691 C CA . TYR A 1 1248 ? 15.685 35.270 31.425 1.00 96.88 1248 TYR A CA 1
ATOM 9692 C C . TYR A 1 1248 ? 16.417 34.479 32.516 1.00 96.88 1248 TYR A C 1
ATOM 9694 O O . TYR A 1 1248 ? 16.854 35.052 33.513 1.00 96.88 1248 TYR A O 1
ATOM 9702 N N . LYS A 1 1249 ? 16.537 33.157 32.348 1.00 96.94 1249 LYS A N 1
ATOM 9703 C CA . LYS A 1 1249 ? 17.133 32.233 33.331 1.00 96.94 1249 LYS A CA 1
ATOM 9704 C C . LYS A 1 1249 ? 18.175 31.313 32.687 1.00 96.94 1249 LYS A C 1
ATOM 9706 O O . LYS A 1 1249 ? 18.160 31.078 31.479 1.00 96.94 1249 LYS A O 1
ATOM 9711 N N . GLY A 1 1250 ? 19.087 30.780 33.504 1.00 93.00 1250 GLY A N 1
ATOM 9712 C CA . GLY A 1 1250 ? 20.048 29.743 33.092 1.00 93.00 1250 GLY A CA 1
ATOM 9713 C C . GLY A 1 1250 ? 21.109 30.190 32.077 1.00 93.00 1250 GLY A C 1
ATOM 9714 O O . GLY A 1 1250 ? 21.782 29.353 31.487 1.00 93.00 1250 GLY A O 1
ATOM 9715 N N . GLY A 1 1251 ? 21.261 31.500 31.851 1.00 90.81 1251 GLY A N 1
ATOM 9716 C CA . GLY A 1 1251 ? 22.149 32.059 30.826 1.00 90.81 1251 GLY A CA 1
ATOM 9717 C C . GLY A 1 1251 ? 21.451 32.445 29.517 1.00 90.81 1251 GLY A C 1
ATOM 9718 O O . GLY A 1 1251 ? 22.138 32.796 28.561 1.00 90.81 1251 GLY A O 1
ATOM 9719 N N . ALA A 1 1252 ? 20.115 32.403 29.458 1.00 94.06 1252 ALA A N 1
ATOM 9720 C CA . ALA A 1 1252 ? 19.364 33.133 28.440 1.00 94.06 1252 ALA A CA 1
ATOM 9721 C C . ALA A 1 1252 ? 19.509 34.653 28.651 1.00 94.06 1252 ALA A C 1
ATOM 9723 O O . ALA A 1 1252 ? 19.697 35.122 29.775 1.00 94.06 1252 ALA A O 1
ATOM 9724 N N . SER A 1 1253 ? 19.421 35.420 27.569 1.00 91.62 1253 SER A N 1
ATOM 9725 C CA . SER A 1 1253 ? 19.561 36.883 27.563 1.00 91.62 1253 SER A CA 1
ATOM 9726 C C . SER A 1 1253 ? 19.037 37.513 26.263 1.00 91.62 1253 SER A C 1
ATOM 9728 O O . SER A 1 1253 ? 18.793 36.811 25.276 1.00 91.62 1253 SER A O 1
ATOM 9730 N N . LEU A 1 1254 ? 18.915 38.846 26.247 1.00 85.06 1254 LEU A N 1
ATOM 9731 C CA . LEU A 1 1254 ? 18.731 39.669 25.041 1.00 85.06 1254 LEU A CA 1
ATOM 9732 C C . LEU A 1 1254 ? 20.048 39.786 24.250 1.00 85.06 1254 LEU A C 1
ATOM 9734 O O . LEU A 1 1254 ? 20.609 40.869 24.102 1.00 85.06 1254 LEU A O 1
ATOM 9738 N N . ASP A 1 1255 ? 20.575 38.657 23.784 1.00 77.75 1255 ASP A N 1
ATOM 9739 C CA . ASP A 1 1255 ? 21.741 38.617 22.903 1.00 77.75 1255 ASP A CA 1
ATOM 9740 C C . ASP A 1 1255 ? 21.294 38.444 21.445 1.00 77.75 1255 ASP A C 1
ATOM 9742 O O . ASP A 1 1255 ? 20.801 37.384 21.053 1.00 77.75 1255 ASP A O 1
ATOM 9746 N N . PHE A 1 1256 ? 21.472 39.501 20.648 1.00 74.44 1256 PHE A N 1
ATOM 9747 C CA . PHE A 1 1256 ? 21.153 39.540 19.216 1.00 74.44 1256 PHE A CA 1
ATOM 9748 C C . PHE A 1 1256 ? 22.381 39.331 18.319 1.00 74.44 1256 PHE A C 1
ATOM 9750 O O . PHE A 1 1256 ? 22.282 39.475 17.103 1.00 74.44 1256 PHE A O 1
ATOM 9757 N N . SER A 1 1257 ? 23.537 38.960 18.880 1.00 67.44 1257 SER A N 1
ATOM 9758 C CA . SER A 1 1257 ? 24.765 38.696 18.110 1.00 67.44 1257 SER A CA 1
ATOM 9759 C C . SER A 1 1257 ? 24.611 37.593 17.052 1.00 67.44 1257 SER A C 1
ATOM 9761 O O . SER A 1 1257 ? 25.425 37.500 16.138 1.00 67.44 1257 SER A O 1
ATOM 9763 N N . GLY A 1 1258 ? 23.569 36.760 17.165 1.00 60.44 1258 GLY A N 1
ATOM 9764 C CA . GLY A 1 1258 ? 23.209 35.718 16.202 1.00 60.44 1258 GLY A CA 1
ATOM 9765 C C . GLY A 1 1258 ? 22.312 36.169 15.044 1.00 60.44 1258 GLY A C 1
ATOM 9766 O O . GLY A 1 1258 ? 21.844 35.309 14.301 1.00 60.44 1258 GLY A O 1
ATOM 9767 N N . PHE A 1 1259 ? 22.015 37.464 14.899 1.00 73.50 1259 PHE A N 1
ATOM 9768 C CA . PHE A 1 1259 ? 21.252 37.981 13.761 1.00 73.50 1259 PHE A CA 1
ATOM 9769 C C . PHE A 1 1259 ? 22.217 38.212 12.593 1.00 73.50 1259 PHE A C 1
ATOM 9771 O O . PHE A 1 1259 ? 23.248 38.868 12.752 1.00 73.50 1259 PHE A O 1
ATOM 9778 N N . LEU A 1 1260 ? 21.902 37.652 11.422 1.00 58.53 1260 LEU A N 1
ATOM 9779 C CA . LEU A 1 1260 ? 22.633 37.960 10.191 1.00 58.53 1260 LEU A CA 1
ATOM 9780 C C . LEU A 1 1260 ? 22.482 39.462 9.875 1.00 58.53 1260 LEU A C 1
ATOM 9782 O O . LEU A 1 1260 ? 21.422 40.036 10.128 1.00 58.53 1260 LEU A O 1
ATOM 9786 N N . LYS A 1 1261 ? 23.557 40.091 9.384 1.00 48.06 1261 LYS A N 1
ATOM 9787 C CA . LYS A 1 1261 ? 23.574 41.518 9.018 1.00 48.06 1261 LYS A CA 1
ATOM 9788 C C . LYS A 1 1261 ? 22.601 41.855 7.897 1.00 48.06 1261 LYS A C 1
ATOM 9790 O O . LYS A 1 1261 ? 22.524 41.056 6.937 1.00 48.06 1261 LYS A O 1
#

Foldseek 3Di:
DDPPDPPPPPPPPDDDDDDDDDDDDDDDDDDDDDDDDDDDDDDDDDDDDDDDDDDDDDDPDPDDDQWDADDWDADPVRQWIWGAAFFKIKIKGFDPFFWKKKKQKDLDPVRPDIWDIDPTGWRMDITMGGGHHGQGKMKMWMWTADPVRDIDIGDIDMDTHYDGPQAQEPPPNADDDVTEDAAALHEYEYDEADAECFANYEYEQHENYEYEPRAHEYEHNQDDDADDPPDPPGEGEPYEEELYEQYHYAAYEQEYNDAYARYEHYEYELYENYEYANYEYEDHHQYEPYYYAPNYYAYEYAHYEFYYDYQDDDDPDAPPDDGEHYEHAFQHYEYESYEFEHAAEYYEYAHNDDAAQNREYEHEHYEWEYAHNAANGEHYEQQAHQYEAEHYEYDHEEWQYEDYELEALHNALYEAAHYEFEKYYPAYHEDDAPRPDDDLARAEDYEYYHQHANYEAAHYEFEYEWAFHDQYDWHWDQDPVVRGTDTDRPDRAREYEHYEAEQNQWQGQYEHEHYEFAWEYDHRYHTEDYEYFQNAPHLRAEYYAYEAEYQAEHYEQYAPRRADPPQQSPEGHANYEYAQYEYEHDDHDPNHAHYEYDDAFYATEYEYANYHYYNPDDPPSYDYRYNYYWYKYWYAHKAKAAEAAPVRHADFFWKKWWADPPDPGIRIDGAHPRNIDIDTATQWIDTPVDIGGDQWTKIWTDDFQWEIDIDIHGGPDHHYYDYTYGAEHDQVVLQVVLLVVQQPPDDQPDPLSQARDDWDDKAFPDKDAAQFKIKTKIFTSYFWWKKKFKDLDPVGDGIHHTDSGTFGMDIDMGGRHHGQGKMKMKMWIQHSNRDIDIDDIDMDTHYHCPFEAEDDDADPAEQQDAGEHEDDEAHEAQDAENYEYREANYEYDDRAHEYEWNQNDDAAHAHEHYDYELYEHYEYDHYEQEYHPYAHAQNEDHAYANYYHYEYESYEFEDAHEHYAPAHQEHNNEHYEYAHYEQEYNHTYYRDLVSQRENHHQPHNRAANYEAEHYEYPAAAAEYAAEHEANGEYENYEFEYAHAAANREREHYEYANYEYEHYEFEFEHQQTEDYEDYANYEYEHYEFEWFYDYGAHSVPGAATYEDYEYDEDDQRANYEYYHYSTEGEWEDPSSGPDDAHAHEPYHYFEHEDARAYEYYAYEFEYEYYDPHHHQAHEAFYAHLRAEYYNYEFEYQAERHEADDPRHGRENYEYYAYEYEHDDDDPNHADYAYHDHHYYNYYHYNYHYYHPYDPDHVRYDD

pLDDT: mean 81.75, std 19.35, range [22.3, 98.75]

Nearest PDB structures (foldseek):
  7mrk-assembly2_D  TM=3.690E-01  e=3.415E-03  Gallus gallus
  6x38-assembly1_A  TM=5.970E-01  e=1.077E-01  Drosophila melanogaster
  7y6e-assembly1_A  TM=3.602E-01  e=2.745E-03  Chelicerata
  4je4-assembly1_B  TM=4.916E-01  e=4.494E-02  Homo sapiens
  3f7r-assembly1_A  TM=2.981E-01  e=6.956E-02  Homo sapiens

Radius of gyration: 34.97 Å; Cα contacts (8 Å, |Δi|>4): 4015; chains: 1; bounding box: 100×85×104 Å